Protein AF-A0A9P1BPQ4-F1 (afdb_monomer)

Mean predicted aligned error: 21.09 Å

Radius of gyration: 45.22 Å; Cα contacts (8 Å, |Δi|>4): 1578; chains: 1; bounding box: 103×60×130 Å

Organism: NCBI:txid2562237

InterPro domains:
  IPR001227 Acyl transferase domain superfamily [G3DSA:3.40.366.10] (296-500)
  IPR011990 Tetratricopeptide-like helical domain superfamily [G3DSA:1.25.40.10] (21-256)
  IPR014043 Acyl transferase domain [SM00827] (216-535)
  IPR016035 Acyl transferase/acyl hydrolase/lysophospholipase [SSF52151] (294-506)
  IPR016036 Malonyl-CoA ACP transacylase, ACP-binding [SSF55048] (342-407)
  IPR021516 Protein of unknown function DUF3179 [PF11376] (654-948)
  IPR052760 Mitochondrial malonyltransferase [PTHR47170] (297-510)

pLDDT: mean 79.1, std 17.56, range [28.61, 97.62]

Structure (mmCIF, N/CA/C/O backbone):
data_AF-A0A9P1BPQ4-F1
#
_entry.id   AF-A0A9P1BPQ4-F1
#
loop_
_atom_site.group_PDB
_atom_site.id
_atom_site.type_symbol
_atom_site.label_atom_id
_atom_site.label_alt_id
_atom_site.label_comp_id
_atom_site.label_asym_id
_atom_site.label_entity_id
_atom_site.label_seq_id
_atom_site.pdbx_PDB_ins_code
_atom_site.Cartn_x
_atom_site.Cartn_y
_atom_site.Cartn_z
_atom_site.occupancy
_atom_site.B_iso_or_equiv
_atom_site.auth_seq_id
_atom_site.auth_comp_id
_atom_site.auth_asym_id
_atom_site.auth_atom_id
_atom_site.pdbx_PDB_model_num
ATOM 1 N N . MET A 1 1 ? 38.696 -7.122 29.240 1.00 32.81 1 MET A N 1
ATOM 2 C CA . MET A 1 1 ? 37.456 -6.361 29.529 1.00 32.81 1 MET A CA 1
ATOM 3 C C . MET A 1 1 ? 37.409 -5.009 28.807 1.00 32.81 1 MET A C 1
ATOM 5 O O . MET A 1 1 ? 36.485 -4.821 28.033 1.00 32.81 1 MET A O 1
ATOM 9 N N . ASN A 1 2 ? 38.419 -4.129 28.928 1.00 32.31 2 ASN A N 1
ATOM 10 C CA . ASN A 1 2 ? 38.453 -2.825 28.223 1.00 32.31 2 ASN A CA 1
ATOM 11 C C . ASN A 1 2 ? 38.376 -2.894 26.679 1.00 32.31 2 ASN A C 1
ATOM 13 O O . ASN A 1 2 ? 37.776 -2.020 26.069 1.00 32.31 2 ASN A O 1
ATOM 17 N N . ILE A 1 3 ? 38.916 -3.944 26.049 1.00 38.72 3 ILE A N 1
ATOM 18 C CA . ILE A 1 3 ? 38.910 -4.114 24.578 1.00 38.72 3 ILE A CA 1
ATOM 19 C C . ILE A 1 3 ? 37.570 -4.682 24.057 1.00 38.72 3 ILE A C 1
ATOM 21 O O . ILE A 1 3 ? 37.141 -4.397 22.943 1.00 38.72 3 ILE A O 1
ATOM 25 N N . ALA A 1 4 ? 36.858 -5.454 24.885 1.00 35.81 4 ALA A N 1
ATOM 26 C CA . ALA A 1 4 ? 35.549 -6.007 24.523 1.00 35.81 4 ALA A CA 1
ATOM 27 C C . ALA A 1 4 ? 34.449 -4.931 24.555 1.00 35.81 4 ALA A C 1
ATOM 29 O O . ALA A 1 4 ? 33.527 -4.952 23.745 1.00 35.81 4 ALA A O 1
ATOM 30 N N . ILE A 1 5 ? 34.582 -3.949 25.453 1.00 45.53 5 ILE A N 1
ATOM 31 C CA . ILE A 1 5 ? 33.674 -2.800 25.543 1.00 45.53 5 ILE A CA 1
ATOM 32 C C . ILE A 1 5 ? 33.897 -1.836 24.365 1.00 45.53 5 ILE A C 1
ATOM 34 O O . ILE A 1 5 ? 32.925 -1.314 23.826 1.00 45.53 5 ILE A O 1
ATOM 38 N N . SER A 1 6 ? 35.144 -1.644 23.911 1.00 42.00 6 SER A N 1
ATOM 39 C CA . SER A 1 6 ? 35.445 -0.769 22.768 1.00 42.00 6 SER A CA 1
ATOM 40 C C . SER A 1 6 ? 34.963 -1.336 21.431 1.00 42.00 6 SER A C 1
ATOM 42 O O . SER A 1 6 ? 34.411 -0.591 20.627 1.00 42.00 6 SER A O 1
ATOM 44 N N . ASN A 1 7 ? 35.102 -2.646 21.201 1.00 40.09 7 ASN A N 1
ATOM 45 C CA . ASN A 1 7 ? 34.683 -3.262 19.935 1.00 40.09 7 ASN A CA 1
ATOM 46 C C . ASN A 1 7 ? 33.155 -3.389 19.816 1.00 40.09 7 ASN A C 1
ATOM 48 O O . ASN A 1 7 ? 32.611 -3.188 18.732 1.00 40.09 7 ASN A O 1
ATOM 52 N N . ASN A 1 8 ? 32.448 -3.612 20.930 1.00 43.84 8 ASN A N 1
ATOM 53 C CA . ASN A 1 8 ? 30.981 -3.585 20.945 1.00 43.84 8 ASN A CA 1
ATOM 54 C C . ASN A 1 8 ? 30.415 -2.170 20.726 1.00 43.84 8 ASN A C 1
ATOM 56 O O . ASN A 1 8 ? 29.331 -2.033 20.168 1.00 43.84 8 ASN A O 1
ATOM 60 N N . PHE A 1 9 ? 31.154 -1.119 21.104 1.00 47.84 9 PHE A N 1
ATOM 61 C CA . PHE A 1 9 ? 30.771 0.268 20.814 1.00 47.84 9 PHE A CA 1
ATOM 62 C C . PHE A 1 9 ? 30.899 0.614 19.323 1.00 47.84 9 PHE A C 1
ATOM 64 O O . PHE A 1 9 ? 30.066 1.347 18.809 1.00 47.84 9 PHE A O 1
ATOM 71 N N . ILE A 1 10 ? 31.910 0.076 18.630 1.00 44.19 10 ILE A N 1
ATOM 72 C CA . ILE A 1 10 ? 32.164 0.329 17.198 1.00 44.19 10 ILE A CA 1
ATOM 73 C C . ILE A 1 10 ? 31.186 -0.454 16.306 1.00 44.19 10 ILE A C 1
ATOM 75 O O . ILE A 1 10 ? 30.727 0.053 15.290 1.00 44.19 10 ILE A O 1
ATOM 79 N N . SER A 1 11 ? 30.807 -1.671 16.706 1.00 39.50 11 SER A N 1
ATOM 80 C CA . SER A 1 11 ? 29.819 -2.485 15.980 1.00 39.50 11 SER A CA 1
ATOM 81 C C . SER A 1 11 ? 28.393 -1.919 16.048 1.00 39.50 11 SER A C 1
ATOM 83 O O . SER A 1 11 ? 27.599 -2.165 15.143 1.00 39.50 11 SER A O 1
ATOM 85 N N . ALA A 1 12 ? 28.055 -1.181 17.106 1.00 44.09 12 ALA A N 1
ATOM 86 C CA . ALA A 1 12 ? 26.727 -0.602 17.300 1.00 44.09 12 ALA A CA 1
ATOM 87 C C . ALA A 1 12 ? 26.504 0.725 16.541 1.00 44.09 12 ALA A C 1
ATOM 89 O O . ALA A 1 12 ? 25.371 1.198 16.467 1.00 44.09 12 ALA A O 1
ATOM 90 N N . THR A 1 13 ? 27.552 1.352 15.992 1.00 46.50 13 THR A N 1
ATOM 91 C CA . THR A 1 13 ? 27.507 2.745 15.503 1.00 46.50 13 THR A CA 1
ATOM 92 C C . THR A 1 13 ? 27.407 2.909 13.986 1.00 46.50 13 THR A C 1
ATOM 94 O O . THR A 1 13 ? 27.305 4.040 13.513 1.00 46.50 13 THR A O 1
ATOM 97 N N . GLU A 1 14 ? 27.347 1.827 13.205 1.00 40.91 14 GLU A N 1
ATOM 98 C CA . GLU A 1 14 ? 27.185 1.928 11.745 1.00 40.91 14 GLU A CA 1
ATOM 99 C C . GLU A 1 14 ? 25.732 2.165 11.281 1.00 40.91 14 GLU A C 1
ATOM 101 O O . GLU A 1 14 ? 25.533 2.481 10.110 1.00 40.91 14 GLU A O 1
ATOM 106 N N . THR A 1 15 ? 24.710 2.083 12.153 1.00 40.88 15 THR A N 1
ATOM 107 C CA . THR A 1 15 ? 23.301 2.110 11.686 1.00 40.88 15 THR A CA 1
ATOM 108 C C . THR A 1 15 ? 22.311 3.074 12.355 1.00 40.88 15 THR A C 1
ATOM 110 O O . THR A 1 15 ? 21.355 3.442 11.678 1.00 40.88 15 THR A O 1
ATOM 113 N N . THR A 1 16 ? 22.493 3.590 13.580 1.00 43.00 16 THR A N 1
ATOM 114 C CA . THR A 1 16 ? 21.507 4.537 14.174 1.00 43.00 16 THR A CA 1
ATOM 115 C C . THR A 1 16 ? 22.114 5.454 15.244 1.00 43.00 16 THR A C 1
ATOM 117 O O . THR A 1 16 ? 22.364 5.016 16.365 1.00 43.00 16 THR A O 1
ATOM 120 N N . ALA A 1 17 ? 22.324 6.738 14.934 1.00 45.88 17 ALA A N 1
ATOM 121 C CA . ALA A 1 17 ? 23.022 7.670 15.831 1.00 45.88 17 ALA A CA 1
ATOM 122 C C . ALA A 1 17 ? 22.138 8.317 16.929 1.00 45.88 17 ALA A C 1
ATOM 124 O O . ALA A 1 17 ? 22.674 8.799 17.923 1.00 45.88 17 ALA A O 1
ATOM 125 N N . GLU A 1 18 ? 20.802 8.316 16.813 1.00 48.09 18 GLU A N 1
ATOM 126 C CA . GLU A 1 18 ? 19.935 9.084 17.737 1.00 48.09 18 GLU A CA 1
ATOM 127 C C . GLU A 1 18 ? 19.381 8.293 18.938 1.00 48.09 18 GLU A C 1
ATOM 129 O O . GLU A 1 18 ? 19.181 8.867 20.008 1.00 48.09 18 GLU A O 1
ATOM 134 N N . THR A 1 19 ? 19.184 6.978 18.820 1.00 51.44 19 THR A N 1
ATOM 135 C CA . THR A 1 19 ? 18.557 6.143 19.868 1.00 51.44 19 THR A CA 1
ATOM 136 C C . THR A 1 19 ? 19.535 5.651 20.936 1.00 51.44 19 THR A C 1
ATOM 138 O O . THR A 1 19 ? 19.157 5.431 22.085 1.00 51.44 19 THR A O 1
ATOM 141 N N . VAL A 1 20 ? 20.815 5.510 20.587 1.00 53.31 20 VAL A N 1
ATOM 142 C CA . VAL A 1 20 ? 21.853 4.935 21.465 1.00 53.31 20 VAL A CA 1
ATOM 143 C C . VAL A 1 20 ? 22.467 5.991 22.405 1.00 53.31 20 VAL A C 1
ATOM 145 O O . VAL A 1 20 ? 23.119 5.659 23.398 1.00 53.31 20 VAL A O 1
ATOM 148 N N . TRP A 1 21 ? 22.208 7.278 22.147 1.00 52.81 21 TRP A N 1
ATOM 149 C CA . TRP A 1 21 ? 22.825 8.422 22.825 1.00 52.81 21 TRP A CA 1
ATOM 150 C C . TRP A 1 21 ? 22.616 8.471 24.356 1.00 52.81 21 TRP A C 1
ATOM 152 O O . TRP A 1 21 ? 23.613 8.576 25.079 1.00 52.81 21 TRP A O 1
ATOM 162 N N . PRO A 1 22 ? 21.391 8.330 24.911 1.00 55.66 22 PRO A N 1
ATOM 163 C CA . PRO A 1 22 ? 21.183 8.401 26.363 1.00 55.66 22 PRO A CA 1
ATOM 164 C C . PRO A 1 22 ? 21.835 7.232 27.111 1.00 55.66 22 PRO A C 1
ATOM 166 O O . PRO A 1 22 ? 22.330 7.390 28.229 1.00 55.66 22 PRO A O 1
ATOM 169 N N . TRP A 1 23 ? 21.861 6.054 26.484 1.00 60.44 23 TRP A N 1
ATOM 170 C CA . TRP A 1 23 ? 22.479 4.855 27.042 1.00 60.44 23 TRP A CA 1
ATOM 171 C C . TRP A 1 23 ? 24.008 4.951 27.028 1.00 60.44 23 TRP A C 1
ATOM 173 O O . TRP A 1 23 ? 24.649 4.638 28.035 1.00 60.44 23 TRP A O 1
ATOM 183 N N . ALA A 1 24 ? 24.586 5.458 25.935 1.00 53.78 24 ALA A N 1
ATOM 184 C CA . ALA A 1 24 ? 26.015 5.731 25.828 1.00 53.78 24 ALA A CA 1
ATOM 185 C C . ALA A 1 24 ? 26.470 6.762 26.876 1.00 53.78 24 ALA A C 1
ATOM 187 O O . ALA A 1 24 ? 27.426 6.496 27.602 1.00 53.78 24 ALA A O 1
ATOM 188 N N . LEU A 1 25 ? 25.740 7.874 27.045 1.00 55.00 25 LEU A N 1
ATOM 189 C CA . LEU A 1 25 ? 25.990 8.897 28.075 1.00 55.00 25 LEU A CA 1
ATOM 190 C C . LEU A 1 25 ? 25.907 8.346 29.502 1.00 55.00 25 LEU A C 1
ATOM 192 O O . LEU A 1 25 ? 26.778 8.627 30.323 1.00 55.00 25 LEU A O 1
ATOM 196 N N . LYS A 1 26 ? 24.871 7.557 29.815 1.00 60.09 26 LYS A N 1
ATOM 197 C CA . LYS A 1 26 ? 24.667 6.977 31.154 1.00 60.09 26 LYS A CA 1
ATOM 198 C C . LYS A 1 26 ? 25.732 5.930 31.483 1.00 60.09 26 LYS A C 1
ATOM 200 O O . LYS A 1 26 ? 26.166 5.832 32.630 1.00 60.09 26 LYS A O 1
ATOM 205 N N . SER A 1 27 ? 26.179 5.184 30.475 1.00 58.25 27 SER A N 1
ATOM 206 C CA . SER A 1 27 ? 27.265 4.209 30.600 1.00 58.25 27 SER A CA 1
ATOM 207 C C . SER A 1 27 ? 28.618 4.900 30.765 1.00 58.25 27 SER A C 1
ATOM 209 O O . SER A 1 27 ? 29.366 4.540 31.668 1.00 58.25 27 SER A O 1
ATOM 211 N N . LEU A 1 28 ? 28.896 5.957 29.992 1.00 56.38 28 LEU A N 1
ATOM 212 C CA . LEU A 1 28 ? 30.097 6.781 30.163 1.00 56.38 28 LEU A CA 1
ATOM 213 C C . LEU A 1 28 ? 30.124 7.487 31.522 1.00 56.38 28 LEU A C 1
ATOM 215 O O . LEU A 1 28 ? 31.152 7.476 32.192 1.00 56.38 28 LEU A O 1
ATOM 219 N N . SER A 1 29 ? 28.997 8.065 31.945 1.00 53.12 29 SER A N 1
ATOM 220 C CA . SER A 1 29 ? 28.848 8.713 33.250 1.00 53.12 29 SER A CA 1
ATOM 221 C C . SER A 1 29 ? 29.123 7.728 34.385 1.00 53.12 29 SER A C 1
ATOM 223 O O . SER A 1 29 ? 29.888 8.062 35.283 1.00 53.12 29 SER A O 1
ATOM 225 N N . ARG A 1 30 ? 28.607 6.490 34.300 1.00 57.22 30 ARG A N 1
ATOM 226 C CA . ARG A 1 30 ? 28.939 5.402 35.237 1.00 57.22 30 ARG A CA 1
ATOM 227 C C . ARG A 1 30 ? 30.417 5.021 35.207 1.00 57.22 30 ARG A C 1
ATOM 229 O O . ARG A 1 30 ? 31.013 4.830 36.259 1.00 57.22 30 ARG A O 1
ATOM 236 N N . CYS A 1 31 ? 31.031 4.911 34.031 1.00 55.59 31 CYS A N 1
ATOM 237 C CA . CYS A 1 31 ? 32.458 4.599 33.942 1.00 55.59 31 CYS A CA 1
ATOM 238 C C . CYS A 1 31 ? 33.323 5.685 34.601 1.00 55.59 31 CYS A C 1
ATOM 240 O O . CYS A 1 31 ? 34.258 5.361 35.331 1.00 55.59 31 CYS A O 1
ATOM 242 N N . LEU A 1 32 ? 32.978 6.958 34.399 1.00 52.78 32 LEU A N 1
ATOM 243 C CA . LEU A 1 32 ? 33.690 8.098 34.975 1.00 52.78 32 LEU A CA 1
ATOM 244 C C . LEU A 1 32 ? 33.463 8.231 36.489 1.00 52.78 32 LEU A C 1
ATOM 246 O O . LEU A 1 32 ? 34.426 8.469 37.215 1.00 52.78 32 LEU A O 1
ATOM 250 N N . THR A 1 33 ? 32.241 8.011 36.992 1.00 53.62 33 THR A N 1
ATOM 251 C CA . THR A 1 33 ? 31.962 8.010 38.444 1.00 53.62 33 THR A CA 1
ATOM 252 C C . THR A 1 33 ? 32.606 6.832 39.175 1.00 53.62 33 THR A C 1
ATOM 254 O O . THR A 1 33 ? 32.904 6.947 40.360 1.00 53.62 33 THR A O 1
ATOM 257 N N . HIS A 1 34 ? 32.896 5.732 38.476 1.00 54.91 34 HIS A N 1
ATOM 258 C CA . HIS A 1 34 ? 33.680 4.604 38.993 1.00 54.91 34 HIS A CA 1
ATOM 259 C C . HIS A 1 34 ? 35.201 4.734 38.760 1.00 54.91 34 HIS A C 1
ATOM 261 O O . HIS A 1 34 ? 35.937 3.778 39.001 1.00 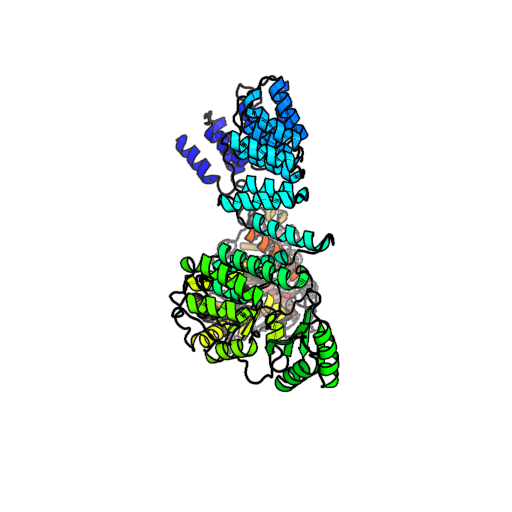54.91 34 HIS A O 1
ATOM 267 N N . GLY A 1 35 ? 35.698 5.893 38.307 1.00 47.34 35 GLY A N 1
ATOM 268 C CA . GLY A 1 35 ? 37.136 6.167 38.169 1.00 47.34 35 GLY A CA 1
ATOM 269 C C . GLY A 1 35 ? 37.836 5.431 37.017 1.00 47.34 35 GLY A C 1
ATOM 270 O O . GLY A 1 35 ? 39.067 5.357 36.991 1.00 47.34 35 GLY A O 1
ATOM 271 N N . LEU A 1 36 ? 37.084 4.878 36.059 1.00 53.66 36 LEU A N 1
ATOM 272 C CA . LEU A 1 36 ? 37.643 4.148 34.919 1.00 53.66 36 LEU A CA 1
ATOM 273 C C . LEU A 1 36 ? 38.208 5.116 33.868 1.00 53.66 36 LEU A C 1
ATOM 275 O O . LEU A 1 36 ? 37.557 6.074 33.452 1.00 53.66 36 LEU A O 1
ATOM 279 N N . ARG A 1 37 ? 39.432 4.839 33.401 1.00 52.34 37 ARG A N 1
ATOM 280 C CA . ARG A 1 37 ? 40.107 5.608 32.343 1.00 52.34 37 ARG A CA 1
ATOM 281 C C . ARG A 1 37 ? 39.670 5.107 30.961 1.00 52.34 37 ARG A C 1
ATOM 283 O O . ARG A 1 37 ? 39.904 3.947 30.633 1.00 52.34 37 ARG A O 1
ATOM 290 N N . LEU A 1 38 ? 39.068 5.981 30.155 1.00 54.16 38 LEU A N 1
ATOM 291 C CA . LEU A 1 38 ? 38.687 5.689 28.767 1.00 54.16 38 LEU A CA 1
ATOM 292 C C . LEU A 1 38 ? 39.891 5.829 27.819 1.00 54.16 38 LEU A C 1
ATOM 294 O O . LEU A 1 38 ? 40.801 6.618 28.077 1.00 54.16 38 LEU A O 1
ATOM 298 N N . SER A 1 39 ? 39.901 5.059 26.726 1.00 51.84 39 SER A N 1
ATOM 299 C CA . SER A 1 39 ? 40.944 5.117 25.692 1.00 51.84 39 SER A CA 1
ATOM 300 C C . SER A 1 39 ? 40.602 6.134 24.595 1.00 51.84 39 SER A C 1
ATOM 302 O O . SER A 1 39 ? 39.436 6.468 24.391 1.00 51.84 39 SER A O 1
ATOM 304 N N . GLN A 1 40 ? 41.603 6.585 23.832 1.00 48.28 40 GLN A N 1
ATOM 305 C CA . GLN A 1 40 ? 41.434 7.514 22.701 1.00 48.28 40 GLN A CA 1
ATOM 306 C C . GLN A 1 40 ? 40.405 7.014 21.663 1.00 48.28 40 GLN A C 1
ATOM 308 O O . GLN A 1 40 ? 39.610 7.796 21.147 1.00 48.28 40 GLN A O 1
ATOM 313 N N . ALA A 1 41 ? 40.340 5.699 21.426 1.00 48.66 41 ALA A N 1
ATOM 314 C CA . ALA A 1 41 ? 39.353 5.080 20.537 1.00 48.66 41 ALA A CA 1
ATOM 315 C C . ALA A 1 41 ? 37.914 5.157 21.086 1.00 48.66 41 ALA A C 1
ATOM 317 O O . ALA A 1 41 ? 36.973 5.370 20.323 1.00 48.66 41 ALA A O 1
ATOM 318 N N . SER A 1 42 ? 37.731 5.048 22.409 1.00 52.91 42 SER A N 1
ATOM 319 C CA . SER A 1 42 ? 36.426 5.256 23.053 1.00 52.91 42 SER A CA 1
ATOM 320 C C . SER A 1 42 ? 35.935 6.694 22.888 1.00 52.91 42 SER A C 1
ATOM 322 O O . SER A 1 42 ? 34.744 6.911 22.689 1.00 52.91 42 SER A O 1
ATOM 324 N N . TYR A 1 43 ? 36.844 7.672 22.915 1.00 53.03 43 TYR A N 1
ATOM 325 C CA . TYR A 1 43 ? 36.499 9.079 22.709 1.00 53.03 43 TYR A CA 1
ATOM 326 C C . TYR A 1 43 ? 36.099 9.382 21.254 1.00 53.03 43 TYR A C 1
ATOM 328 O O . TYR A 1 43 ? 35.108 10.075 21.040 1.00 53.03 43 TYR A O 1
ATOM 336 N N . VAL A 1 44 ? 36.780 8.796 20.261 1.00 51.81 44 VAL A N 1
ATOM 337 C CA . VAL A 1 44 ? 36.408 8.904 18.831 1.00 51.81 44 VAL A CA 1
ATOM 338 C C . VAL A 1 44 ? 35.074 8.202 18.520 1.00 51.81 44 VAL A C 1
ATOM 340 O O . VAL A 1 44 ? 34.277 8.679 17.716 1.00 51.81 44 VAL A O 1
ATOM 343 N N . ALA A 1 45 ? 34.760 7.093 19.193 1.00 53.84 45 ALA A N 1
ATOM 344 C CA . ALA A 1 45 ? 33.449 6.456 19.052 1.00 53.84 45 ALA A CA 1
ATOM 345 C C . ALA A 1 45 ? 32.315 7.366 19.566 1.00 53.84 45 ALA A C 1
ATOM 347 O O . ALA A 1 45 ? 31.264 7.466 18.935 1.00 53.84 45 ALA A O 1
ATOM 348 N N . VAL A 1 46 ? 32.544 8.100 20.660 1.00 54.88 46 VAL A N 1
ATOM 349 C CA . VAL A 1 46 ? 31.577 9.077 21.186 1.00 54.88 46 VAL A CA 1
ATOM 350 C C . VAL A 1 46 ? 31.440 10.292 20.265 1.00 54.88 46 VAL A C 1
ATOM 352 O O . VAL A 1 46 ? 30.331 10.793 20.104 1.00 54.88 46 VAL A O 1
ATOM 355 N N . THR A 1 47 ? 32.506 10.729 19.583 1.00 51.34 47 THR A N 1
ATOM 356 C CA . THR A 1 47 ? 32.396 11.831 18.610 1.00 51.34 47 THR A CA 1
ATOM 357 C C . THR A 1 47 ? 31.531 11.490 17.408 1.00 51.34 47 THR A C 1
ATOM 359 O O . THR A 1 47 ? 30.768 12.332 16.933 1.00 51.34 47 THR A O 1
ATOM 362 N N . SER A 1 48 ? 31.577 10.234 16.962 1.00 51.00 48 SER A N 1
ATOM 363 C CA . SER A 1 48 ? 30.726 9.740 15.877 1.00 51.00 48 SER A CA 1
ATOM 364 C C . SER A 1 48 ? 29.226 9.739 16.220 1.00 51.00 48 SER A C 1
ATOM 366 O O . SER A 1 48 ? 28.401 9.845 15.312 1.00 51.00 48 SER A O 1
ATOM 368 N N . LEU A 1 49 ? 28.865 9.711 17.513 1.00 53.41 49 LEU A N 1
ATOM 369 C CA . LEU A 1 49 ? 27.477 9.816 17.987 1.00 53.41 49 LEU A CA 1
ATOM 370 C C . LEU A 1 49 ? 26.910 11.244 17.874 1.00 53.41 49 LEU A C 1
ATOM 372 O O . LEU A 1 49 ? 25.694 11.412 17.872 1.00 53.41 49 LEU A O 1
ATOM 376 N N . PHE A 1 50 ? 27.753 12.276 17.744 1.00 58.06 50 PHE A N 1
ATOM 377 C CA . PHE A 1 50 ? 27.323 13.681 17.668 1.00 58.06 50 PHE A CA 1
ATOM 378 C C . PHE A 1 50 ? 27.029 14.184 16.250 1.00 58.06 50 PHE A C 1
ATOM 380 O O . PHE A 1 50 ? 26.936 15.399 16.058 1.00 58.06 50 PHE A O 1
ATOM 387 N N . ARG A 1 51 ? 26.910 13.306 15.240 1.00 51.38 51 ARG A N 1
ATOM 388 C CA . ARG A 1 51 ? 26.711 13.718 13.837 1.00 51.38 51 ARG A CA 1
ATOM 389 C C . ARG A 1 51 ? 25.523 14.688 13.699 1.00 51.38 51 ARG A C 1
ATOM 391 O O . ARG A 1 51 ? 24.374 14.268 13.687 1.00 51.38 51 ARG A O 1
ATOM 398 N N . GLY A 1 52 ? 25.828 15.985 13.574 1.00 52.47 52 GLY A N 1
ATOM 399 C CA . GLY A 1 52 ? 24.869 17.075 13.357 1.00 52.47 52 GLY A CA 1
ATOM 400 C C . GLY A 1 52 ? 24.432 17.882 14.595 1.00 52.47 52 GLY A C 1
ATOM 401 O O . GLY A 1 52 ? 23.827 18.937 14.416 1.00 52.47 52 GLY A O 1
ATOM 402 N N . SER A 1 53 ? 24.757 17.471 15.830 1.00 58.44 53 SER A N 1
ATOM 403 C CA . SER A 1 53 ? 24.275 18.122 17.073 1.00 58.44 53 SER A CA 1
ATOM 404 C C . SER A 1 53 ? 25.419 18.632 17.964 1.00 58.44 53 SER A C 1
ATOM 406 O O . SER A 1 53 ? 25.819 17.998 18.944 1.00 58.44 53 SER A O 1
ATOM 408 N N . TRP A 1 54 ? 25.959 19.804 17.618 1.00 61.69 54 TRP A N 1
ATOM 409 C CA . TRP A 1 54 ? 27.058 20.480 18.332 1.00 61.69 54 TRP A CA 1
ATOM 410 C C . TRP A 1 54 ? 26.688 20.917 19.768 1.00 61.69 54 TRP A C 1
ATOM 412 O O . TRP A 1 54 ? 27.552 20.985 20.640 1.00 61.69 54 TRP A O 1
ATOM 422 N N . ASP A 1 55 ? 25.408 21.187 20.031 1.00 61.38 55 ASP A N 1
ATOM 423 C CA . ASP A 1 55 ? 24.844 21.569 21.332 1.00 61.38 55 ASP A CA 1
ATOM 424 C C . ASP A 1 55 ? 25.057 20.465 22.378 1.00 61.38 55 ASP A C 1
ATOM 426 O O . ASP A 1 55 ? 25.453 20.720 23.519 1.00 61.38 55 ASP A O 1
ATOM 430 N N . ARG A 1 56 ? 24.892 19.211 21.951 1.00 64.81 56 ARG A N 1
ATOM 431 C CA . ARG A 1 56 ? 25.105 18.020 22.782 1.00 64.81 56 ARG A CA 1
ATOM 432 C C . ARG A 1 56 ? 26.589 17.747 23.017 1.00 64.81 56 ARG A C 1
ATOM 434 O O . ARG A 1 56 ? 26.959 17.348 24.121 1.00 64.81 56 ARG A O 1
ATOM 441 N N . ALA A 1 57 ? 27.437 18.017 22.022 1.00 60.69 57 ALA A N 1
ATOM 442 C CA . ALA A 1 57 ? 28.891 17.924 22.160 1.00 60.69 57 ALA A CA 1
ATOM 443 C C . ALA A 1 57 ? 29.432 18.959 23.165 1.00 60.69 57 ALA A C 1
ATOM 445 O O . ALA A 1 57 ? 30.259 18.623 24.012 1.00 60.69 57 ALA A O 1
ATOM 446 N N . MET A 1 58 ? 28.902 20.188 23.145 1.00 61.38 58 MET A N 1
ATOM 447 C CA . MET A 1 58 ? 29.227 21.231 24.127 1.00 61.38 58 MET A CA 1
ATOM 448 C C . MET A 1 58 ? 28.760 20.880 25.540 1.00 61.38 58 MET A C 1
ATOM 450 O O . MET A 1 58 ? 29.494 21.106 26.499 1.00 61.38 58 MET A O 1
ATOM 454 N N . HIS A 1 59 ? 27.572 20.289 25.690 1.00 62.91 59 HIS A N 1
ATOM 455 C CA . HIS A 1 59 ? 27.087 19.827 26.992 1.00 62.91 59 HIS A CA 1
ATOM 456 C C . HIS A 1 59 ? 27.969 18.705 27.565 1.00 62.91 59 HIS A C 1
ATOM 458 O O . HIS A 1 59 ? 28.310 18.718 28.746 1.00 62.91 59 HIS A O 1
ATOM 464 N N . PHE A 1 60 ? 28.408 17.768 26.720 1.00 62.31 60 PHE A N 1
ATOM 465 C CA . PHE A 1 60 ? 29.353 16.719 27.106 1.00 62.31 60 PHE A CA 1
ATOM 466 C C . PHE A 1 60 ? 30.729 17.281 27.498 1.00 62.31 60 PHE A C 1
ATOM 468 O O . PHE A 1 60 ? 31.297 16.853 28.501 1.00 62.31 60 PHE A O 1
ATOM 475 N N . ALA A 1 61 ? 31.233 18.278 26.765 1.00 58.47 61 ALA A N 1
ATOM 476 C CA . ALA A 1 61 ? 32.468 18.982 27.109 1.00 58.47 61 ALA A CA 1
ATOM 477 C C . ALA A 1 61 ? 32.349 19.756 28.438 1.00 58.47 61 ALA A C 1
ATOM 479 O O . ALA A 1 61 ? 33.260 19.707 29.262 1.00 58.47 61 ALA A O 1
ATOM 480 N N . ALA A 1 62 ? 31.208 20.405 28.696 1.00 56.72 62 ALA A N 1
ATOM 481 C CA . ALA A 1 62 ? 30.940 21.117 29.948 1.00 56.72 62 ALA A CA 1
ATOM 482 C C . ALA A 1 62 ? 30.878 20.176 31.167 1.00 56.72 62 ALA A C 1
ATOM 484 O O . ALA A 1 62 ? 31.361 20.531 32.242 1.00 56.72 62 ALA A O 1
ATOM 485 N N . LEU A 1 63 ? 30.350 18.957 30.994 1.00 55.09 63 LEU A N 1
ATOM 486 C CA . LEU A 1 63 ? 30.290 17.922 32.037 1.00 55.09 63 LEU A CA 1
ATOM 487 C C . LEU A 1 63 ? 31.670 17.393 32.468 1.00 55.09 63 LEU A C 1
ATOM 489 O O . LEU A 1 63 ? 31.784 16.848 33.563 1.00 55.09 63 LEU A O 1
ATOM 493 N N . GLN A 1 64 ? 32.715 17.537 31.644 1.00 53.91 64 GLN A N 1
ATOM 494 C CA . GLN A 1 64 ? 34.076 17.082 31.976 1.00 53.91 64 GLN A CA 1
ATOM 495 C C . GLN A 1 64 ? 34.850 18.054 32.881 1.00 53.91 64 GLN A C 1
ATOM 497 O O . GLN A 1 64 ? 35.918 17.696 33.373 1.00 53.91 64 GLN A O 1
ATOM 502 N N . GLY A 1 65 ? 34.310 19.250 33.142 1.00 45.59 65 GLY A N 1
ATOM 503 C CA . GLY A 1 65 ? 34.969 20.279 33.940 1.00 45.59 65 GLY A CA 1
ATOM 504 C C . GLY A 1 65 ? 36.124 20.950 33.187 1.00 45.59 65 GLY A C 1
ATOM 505 O O . GLY A 1 65 ? 37.068 20.311 32.735 1.00 45.59 65 GLY A O 1
ATOM 506 N N . PHE A 1 66 ? 36.083 22.279 33.104 1.00 42.69 66 PHE A N 1
ATOM 507 C CA . PHE A 1 66 ? 37.073 23.146 32.442 1.00 42.69 66 PHE A CA 1
ATOM 508 C C . PHE A 1 66 ? 38.481 23.151 33.090 1.00 42.69 66 PHE A C 1
ATOM 510 O O . PHE A 1 66 ? 39.306 24.006 32.779 1.00 42.69 66 PHE A O 1
ATOM 517 N N . TYR A 1 67 ? 38.786 22.207 33.983 1.00 40.69 67 TYR A N 1
ATOM 518 C CA . TYR A 1 67 ? 39.966 22.235 34.846 1.00 40.69 67 TYR A CA 1
ATOM 519 C C . TYR A 1 67 ? 40.741 20.913 34.798 1.00 40.69 67 TYR A C 1
ATOM 521 O O . TYR A 1 67 ? 40.702 20.131 35.738 1.00 40.69 67 TYR A O 1
ATOM 529 N N . SER A 1 68 ? 41.444 20.636 33.698 1.00 44.12 68 SER A N 1
ATOM 530 C CA . SER A 1 68 ? 42.700 19.859 33.692 1.00 44.12 68 SER A CA 1
ATOM 531 C C . SER A 1 68 ? 43.282 19.779 32.274 1.00 44.12 68 SER A C 1
ATOM 533 O O . SER A 1 68 ? 42.641 20.165 31.299 1.00 44.12 68 SER A O 1
ATOM 535 N N . SER A 1 69 ? 44.512 19.277 32.163 1.00 43.41 69 SER A N 1
ATOM 536 C CA . SER A 1 69 ? 45.409 19.189 30.996 1.00 43.41 69 SER A CA 1
ATOM 537 C C . SER A 1 69 ? 44.889 18.491 29.714 1.00 43.41 69 SER A C 1
ATOM 539 O O . SER A 1 69 ? 45.690 18.143 28.852 1.00 43.41 69 SER A O 1
ATOM 541 N N . ARG A 1 70 ? 43.573 18.289 29.546 1.00 51.84 70 ARG A N 1
ATOM 542 C CA . ARG A 1 70 ? 42.913 17.562 28.432 1.00 51.84 70 ARG A CA 1
ATOM 543 C C . ARG A 1 70 ? 42.015 18.429 27.537 1.00 51.84 70 ARG A C 1
ATOM 545 O O . ARG A 1 70 ? 41.168 17.932 26.792 1.00 51.84 70 ARG A O 1
ATOM 552 N N . PHE A 1 71 ? 42.180 19.743 27.615 1.00 64.44 71 PHE A N 1
ATOM 553 C CA . PHE A 1 71 ? 41.295 20.695 26.947 1.00 64.44 71 PHE A CA 1
ATOM 554 C C . PHE A 1 71 ? 41.414 20.676 25.410 1.00 64.44 71 PHE A C 1
ATOM 556 O O . PHE A 1 71 ? 40.403 20.817 24.730 1.00 64.44 71 PHE A O 1
ATOM 563 N N . LEU A 1 72 ? 42.609 20.441 24.848 1.00 68.00 72 LEU A N 1
ATOM 564 C CA . LEU A 1 72 ? 42.830 20.423 23.391 1.00 68.00 72 LEU A CA 1
ATOM 565 C C . LEU A 1 72 ? 42.122 19.244 22.697 1.00 68.00 72 LEU A C 1
ATOM 567 O O . LEU A 1 72 ? 41.480 19.426 21.666 1.00 68.00 72 LEU A O 1
ATOM 571 N N . GLU A 1 73 ? 42.170 18.049 23.292 1.00 66.75 73 GLU A N 1
ATOM 572 C CA . GLU A 1 73 ? 41.468 16.868 22.768 1.00 66.75 73 GLU A CA 1
ATOM 573 C C . GLU A 1 73 ? 39.950 17.081 22.781 1.00 66.75 73 GLU A C 1
ATOM 575 O O . GLU A 1 73 ? 39.270 16.821 21.791 1.00 66.75 73 GLU A O 1
ATOM 580 N N . THR A 1 74 ? 39.423 17.635 23.876 1.00 66.06 74 THR A N 1
ATOM 581 C CA . THR A 1 74 ? 37.993 17.950 24.016 1.00 66.06 74 THR A CA 1
ATOM 582 C C . THR A 1 74 ? 37.556 19.029 23.019 1.00 66.06 74 THR A C 1
ATOM 584 O O . THR A 1 74 ? 36.484 18.926 22.423 1.00 66.06 74 THR A O 1
ATOM 587 N N . LEU A 1 75 ? 38.401 20.033 22.777 1.00 71.75 75 LEU A N 1
ATOM 588 C CA . LEU A 1 75 ? 38.164 21.072 21.777 1.00 71.75 75 LEU A CA 1
ATOM 589 C C . LEU A 1 75 ? 38.103 20.486 20.357 1.00 71.75 75 LEU A C 1
ATOM 591 O O . LEU A 1 75 ? 37.153 20.763 19.628 1.00 71.75 75 LEU A O 1
ATOM 595 N N . ASN A 1 76 ? 39.056 19.628 19.982 1.00 75.00 76 ASN A N 1
ATOM 596 C CA . ASN A 1 76 ? 39.094 18.977 18.666 1.00 75.00 76 ASN A CA 1
ATOM 597 C C . ASN A 1 76 ? 37.862 18.090 18.412 1.00 75.00 76 ASN A C 1
ATOM 599 O O . ASN A 1 76 ? 37.335 18.058 17.299 1.00 75.00 76 ASN A O 1
ATOM 603 N N . ILE A 1 77 ? 37.342 17.438 19.455 1.00 69.94 77 ILE A N 1
ATOM 604 C CA . ILE A 1 77 ? 36.090 16.668 19.408 1.00 69.94 77 ILE A CA 1
ATOM 605 C C . ILE A 1 77 ? 34.895 17.560 19.046 1.00 69.94 77 ILE A C 1
ATOM 607 O O . ILE A 1 77 ? 34.122 17.230 18.142 1.00 69.94 77 ILE A O 1
ATOM 611 N N . VAL A 1 78 ? 34.740 18.696 19.731 1.00 70.56 78 VAL A N 1
ATOM 612 C CA . VAL A 1 78 ? 33.625 19.622 19.476 1.00 70.56 78 VAL A CA 1
ATOM 613 C C . VAL A 1 78 ? 33.769 20.272 18.097 1.00 70.56 78 VAL A C 1
ATOM 615 O O . VAL A 1 78 ? 32.778 20.409 17.381 1.00 70.56 78 VAL A O 1
ATOM 618 N N . LEU A 1 79 ? 34.994 20.598 17.675 1.00 76.25 79 LEU A N 1
ATOM 619 C CA . LEU A 1 79 ? 35.262 21.156 16.347 1.00 76.25 79 LEU A CA 1
ATOM 620 C C . LEU A 1 79 ? 34.909 20.181 15.218 1.00 76.25 79 LEU A C 1
ATOM 622 O O . LEU A 1 79 ? 34.304 20.601 14.232 1.00 76.25 79 LEU A O 1
ATOM 626 N N . SER A 1 80 ? 35.187 18.886 15.380 1.00 75.12 80 SER A N 1
ATOM 627 C CA . SER A 1 80 ? 34.756 17.859 14.423 1.00 75.12 80 SER A CA 1
ATOM 628 C C . SER A 1 80 ? 33.223 17.731 14.357 1.00 75.12 80 SER A C 1
ATOM 630 O O . SER A 1 80 ? 32.650 17.567 13.279 1.00 75.12 80 SER A O 1
ATOM 632 N N . ALA A 1 81 ? 32.512 17.902 15.477 1.00 69.69 81 ALA A N 1
ATOM 633 C CA . ALA A 1 81 ? 31.047 17.953 15.465 1.00 69.69 81 ALA A CA 1
ATOM 634 C C . ALA A 1 81 ? 30.513 19.209 14.744 1.00 69.69 81 ALA A C 1
ATOM 636 O O . ALA A 1 81 ? 29.555 19.119 13.969 1.00 69.69 81 ALA A O 1
ATOM 637 N N . CYS A 1 82 ? 31.151 20.370 14.939 1.00 75.38 82 CYS A N 1
ATOM 638 C CA . CYS A 1 82 ? 30.831 21.599 14.204 1.00 75.38 82 CYS A CA 1
ATOM 639 C C . CYS A 1 82 ? 31.086 21.463 12.696 1.00 75.38 82 CYS A C 1
ATOM 641 O O . CYS A 1 82 ? 30.322 22.015 11.903 1.00 75.38 82 CYS A O 1
ATOM 643 N N . GLU A 1 83 ? 32.113 20.707 12.304 1.00 77.94 83 GLU A N 1
ATOM 644 C CA . GLU A 1 83 ? 32.414 20.373 10.911 1.00 77.94 83 GLU A CA 1
ATOM 645 C C . GLU A 1 83 ? 31.264 19.606 10.246 1.00 77.94 83 GLU A C 1
ATOM 647 O O . GLU A 1 83 ? 30.807 19.981 9.165 1.00 77.94 83 GLU A O 1
ATOM 652 N N . VAL A 1 84 ? 30.756 18.553 10.893 1.00 73.69 84 VAL A N 1
ATOM 653 C CA . VAL A 1 84 ? 29.611 17.775 10.384 1.00 73.69 84 VAL A CA 1
ATOM 654 C C . VAL A 1 84 ? 28.342 18.631 10.334 1.00 73.69 84 VAL A C 1
ATOM 656 O O . VAL A 1 84 ? 27.573 18.539 9.381 1.00 73.69 84 VAL A O 1
ATOM 659 N N . ALA A 1 85 ? 28.142 19.501 11.325 1.00 71.62 85 ALA A N 1
ATOM 660 C CA . ALA A 1 85 ? 26.988 20.394 11.411 1.00 71.62 85 ALA A CA 1
ATOM 661 C C . ALA A 1 85 ? 27.102 21.668 10.547 1.00 71.62 85 ALA A C 1
ATOM 663 O O . ALA A 1 85 ? 26.228 22.532 10.630 1.00 71.62 85 ALA A O 1
ATOM 664 N N . CYS A 1 86 ? 28.173 21.833 9.759 1.00 80.00 86 CYS A N 1
ATOM 665 C CA . CYS A 1 86 ? 28.426 23.019 8.923 1.00 80.00 86 CYS A CA 1
ATOM 666 C C . CYS A 1 86 ? 28.368 24.363 9.696 1.00 80.00 86 CYS A C 1
ATOM 668 O O . CYS A 1 86 ? 28.038 25.406 9.129 1.00 80.00 86 CYS A O 1
ATOM 670 N N . SER A 1 87 ? 28.665 24.356 11.000 1.00 81.06 87 SER A N 1
ATOM 671 C CA . SER A 1 87 ? 28.531 25.518 11.900 1.00 81.06 87 SER A CA 1
ATOM 672 C C . SER A 1 87 ? 29.865 26.261 12.058 1.00 81.06 87 SER A C 1
ATOM 674 O O . SER A 1 87 ? 30.544 26.148 13.081 1.00 81.06 87 SER A O 1
ATOM 676 N N . TRP A 1 88 ? 30.270 26.988 11.012 1.00 84.25 88 TRP A N 1
ATOM 677 C CA . TRP A 1 88 ? 31.567 27.682 10.926 1.00 84.25 88 TRP A CA 1
ATOM 678 C C . TRP A 1 88 ? 31.753 28.797 11.971 1.00 84.25 88 TRP A C 1
ATOM 680 O O . TRP A 1 88 ? 32.849 28.985 12.487 1.00 84.25 88 TRP A O 1
ATOM 690 N N . ASP A 1 89 ? 30.683 29.520 12.295 1.00 84.00 89 ASP A N 1
ATOM 691 C CA . ASP A 1 89 ? 30.644 30.643 13.237 1.00 84.00 89 ASP A CA 1
ATOM 692 C C . ASP A 1 89 ? 30.986 30.191 14.660 1.00 84.00 89 ASP A C 1
ATOM 694 O O . ASP A 1 89 ? 31.773 30.821 15.368 1.00 84.00 89 ASP A O 1
ATOM 698 N N . ARG A 1 90 ? 30.446 29.037 15.051 1.00 80.94 90 ARG A N 1
ATOM 699 C CA . ARG A 1 90 ? 30.702 28.413 16.350 1.00 80.94 90 ARG A CA 1
ATOM 700 C C . ARG A 1 90 ? 32.065 27.747 16.407 1.00 80.94 90 ARG A C 1
ATOM 702 O O . ARG A 1 90 ? 32.752 27.894 17.412 1.00 80.94 90 ARG A O 1
ATOM 709 N N . ALA A 1 91 ? 32.478 27.065 15.337 1.00 83.88 91 ALA A N 1
ATOM 710 C CA . ALA A 1 91 ? 33.829 26.517 15.245 1.00 83.88 91 ALA A CA 1
ATOM 711 C C . ALA A 1 91 ? 34.882 27.628 15.402 1.00 83.88 91 ALA A C 1
ATOM 713 O O . ALA A 1 91 ? 35.848 27.467 16.147 1.00 83.88 91 ALA A O 1
ATOM 714 N N . LEU A 1 92 ? 34.656 28.781 14.764 1.00 86.12 92 LEU A N 1
ATOM 715 C CA . LEU A 1 92 ? 35.526 29.946 14.881 1.00 86.12 92 LEU A CA 1
ATOM 716 C C . LEU A 1 92 ? 35.543 30.472 16.318 1.00 86.12 92 LEU A C 1
ATOM 718 O O . LEU A 1 92 ? 36.618 30.619 16.890 1.00 86.12 92 LEU A O 1
ATOM 722 N N . ALA A 1 93 ? 34.370 30.673 16.929 1.00 82.31 93 ALA A N 1
ATOM 723 C CA . ALA A 1 93 ? 34.266 31.121 18.316 1.00 82.31 93 ALA A CA 1
ATOM 724 C C . ALA A 1 93 ? 35.002 30.185 19.290 1.00 82.31 93 ALA A C 1
ATOM 726 O O . ALA A 1 93 ? 35.674 30.662 20.200 1.00 82.31 93 ALA A O 1
ATOM 727 N N . LEU A 1 94 ? 34.930 28.867 19.083 1.00 79.19 94 LEU A N 1
ATOM 728 C CA . LEU A 1 94 ? 35.618 27.869 19.906 1.00 79.19 94 LEU A CA 1
ATOM 729 C C . LEU A 1 94 ? 37.141 27.926 19.752 1.00 79.19 94 LEU A C 1
ATOM 731 O O . LEU A 1 94 ? 37.852 27.898 20.756 1.00 79.19 94 LEU A O 1
ATOM 735 N N . VAL A 1 95 ? 37.648 28.061 18.523 1.00 81.94 95 VAL A N 1
ATOM 736 C CA . VAL A 1 95 ? 39.089 28.240 18.277 1.00 81.94 95 VAL A CA 1
ATOM 737 C C . VAL A 1 95 ? 39.576 29.568 18.865 1.00 81.94 95 VAL A C 1
ATOM 739 O O . VAL A 1 95 ? 40.640 29.606 19.481 1.00 81.94 95 VAL A O 1
ATOM 742 N N . THR A 1 96 ? 38.807 30.654 18.747 1.00 81.19 96 THR A N 1
ATOM 743 C CA . THR A 1 96 ? 39.145 31.956 19.348 1.00 81.19 96 THR A CA 1
ATOM 744 C C . THR A 1 96 ? 39.134 31.896 20.877 1.00 81.19 96 THR A C 1
ATOM 746 O O . THR A 1 96 ? 40.068 32.383 21.509 1.00 81.19 96 THR A O 1
ATOM 749 N N . LEU A 1 97 ? 38.120 31.271 21.481 1.00 75.62 97 LEU A N 1
ATOM 750 C CA . LEU A 1 97 ? 38.012 31.099 22.934 1.00 75.62 97 LEU A CA 1
ATOM 751 C C . LEU A 1 97 ? 39.141 30.231 23.489 1.00 75.62 97 LEU A C 1
ATOM 753 O O . LEU A 1 97 ? 39.753 30.614 24.483 1.00 75.62 97 LEU A O 1
ATOM 757 N N . GLY A 1 98 ? 39.456 29.106 22.839 1.00 72.12 98 GLY A N 1
ATOM 758 C CA . GLY A 1 98 ? 40.584 28.258 23.229 1.00 72.12 98 GLY A CA 1
ATOM 759 C C . GLY A 1 98 ? 41.898 29.038 23.210 1.00 72.12 98 GLY A C 1
ATOM 760 O O . GLY A 1 98 ? 42.639 29.049 24.190 1.00 72.12 98 GLY A O 1
ATOM 761 N N . ASN A 1 99 ? 42.131 29.790 22.136 1.00 73.50 99 ASN A N 1
ATOM 762 C CA . ASN A 1 99 ? 43.328 30.609 21.985 1.00 73.50 99 ASN A CA 1
ATOM 763 C C . ASN A 1 99 ? 43.425 31.763 23.000 1.00 73.50 99 ASN A C 1
ATOM 765 O O . ASN A 1 99 ? 44.507 32.017 23.526 1.00 73.50 99 ASN A O 1
ATOM 769 N N . ASN A 1 100 ? 42.319 32.448 23.301 1.00 71.50 100 ASN A N 1
ATOM 770 C CA . ASN A 1 100 ? 42.283 33.527 24.298 1.00 71.50 100 ASN A CA 1
ATOM 771 C C . ASN A 1 100 ? 42.367 32.998 25.740 1.00 71.50 100 ASN A C 1
ATOM 773 O O . ASN A 1 100 ? 42.808 33.715 26.632 1.00 71.50 100 ASN A O 1
ATOM 777 N N . GLY A 1 101 ? 41.977 31.741 25.962 1.00 64.19 101 GLY A N 1
ATOM 778 C CA . GLY A 1 101 ? 42.105 31.028 27.233 1.00 64.19 101 GLY A CA 1
ATOM 779 C C . GLY A 1 101 ? 43.498 30.448 27.505 1.00 64.19 101 GLY A C 1
ATOM 780 O O . GLY A 1 101 ? 43.649 29.691 28.460 1.00 64.19 101 GLY A O 1
ATOM 781 N N . GLY A 1 102 ? 44.506 30.766 26.682 1.00 62.91 102 GLY A N 1
ATOM 782 C CA . GLY A 1 102 ? 45.892 30.319 26.865 1.00 62.91 102 GLY A CA 1
ATOM 783 C C . GLY A 1 102 ? 46.216 28.938 26.283 1.00 62.91 102 GLY A C 1
ATOM 784 O O . GLY A 1 102 ? 47.289 28.404 26.562 1.00 62.91 102 GLY A O 1
ATOM 785 N N . LEU A 1 103 ? 45.329 28.348 25.475 1.00 68.62 103 LEU A N 1
ATOM 786 C CA . LEU A 1 103 ? 45.591 27.064 24.820 1.00 68.62 103 LEU A CA 1
ATOM 787 C C . LEU A 1 103 ? 46.254 27.236 23.461 1.00 68.62 103 LEU A C 1
ATOM 789 O O . LEU A 1 103 ? 45.825 28.044 22.641 1.00 68.62 103 LEU A O 1
ATOM 793 N N . GLN A 1 104 ? 47.260 26.405 23.199 1.00 69.81 104 GLN A N 1
ATOM 794 C CA . GLN A 1 104 ? 47.862 26.273 21.877 1.00 69.81 104 GLN A CA 1
ATOM 795 C C . GLN A 1 104 ? 47.013 25.316 21.031 1.00 69.81 104 GLN A C 1
ATOM 797 O O . GLN A 1 104 ? 47.176 24.100 21.107 1.00 69.81 104 GLN A O 1
ATOM 802 N N . THR A 1 105 ? 46.063 25.858 20.265 1.00 76.94 105 THR A N 1
ATOM 803 C CA . THR A 1 105 ? 45.298 25.075 19.279 1.00 76.94 105 THR A CA 1
ATOM 804 C C . THR A 1 105 ? 46.225 24.520 18.199 1.00 76.94 105 THR A C 1
ATOM 806 O O . THR A 1 105 ? 47.133 25.226 17.759 1.00 76.94 105 THR A O 1
ATOM 809 N N . ASP A 1 106 ? 45.987 23.287 17.757 1.00 80.44 106 ASP A N 1
ATOM 810 C CA . ASP A 1 106 ? 46.861 22.549 16.842 1.00 80.44 106 ASP A CA 1
ATOM 811 C C . ASP A 1 106 ? 46.324 22.521 15.397 1.00 80.44 106 ASP A C 1
ATOM 813 O O . ASP A 1 106 ? 45.281 23.095 15.065 1.00 80.44 106 ASP A O 1
ATOM 817 N N . THR A 1 107 ? 47.045 21.838 14.505 1.00 82.19 107 THR A N 1
ATOM 818 C CA . THR A 1 107 ? 46.665 21.666 13.094 1.00 82.19 107 THR A CA 1
ATOM 819 C C . THR A 1 107 ? 45.291 21.002 12.929 1.00 82.19 107 THR A C 1
ATOM 821 O O . THR A 1 107 ? 44.576 21.296 11.969 1.00 82.19 107 THR A O 1
ATOM 824 N N . ILE A 1 108 ? 44.881 20.138 13.867 1.00 80.69 108 ILE A N 1
ATOM 825 C CA . ILE A 1 108 ? 43.595 19.425 13.829 1.00 80.69 108 ILE A CA 1
ATOM 826 C C . ILE A 1 108 ? 42.445 20.393 14.126 1.00 80.69 108 ILE A C 1
ATOM 828 O O . ILE A 1 108 ? 41.428 20.369 13.418 1.00 80.69 108 ILE A O 1
ATOM 832 N N . SER A 1 109 ? 42.623 21.288 15.106 1.00 82.19 109 SER A N 1
ATOM 833 C CA . SER A 1 109 ? 41.650 22.340 15.425 1.00 82.19 109 SER A CA 1
ATOM 834 C C . SER A 1 109 ? 41.347 23.200 14.195 1.00 82.19 109 SER A C 1
ATOM 836 O O . SER A 1 109 ? 40.186 23.408 13.832 1.00 82.19 109 SER A O 1
ATOM 838 N N . PHE A 1 110 ? 42.395 23.660 13.508 1.00 84.88 110 PHE A N 1
ATOM 839 C CA . PHE A 1 110 ? 42.252 24.505 12.324 1.00 84.88 110 PHE A CA 1
ATOM 840 C C . PHE A 1 110 ? 41.747 23.743 11.095 1.00 84.88 110 PHE A C 1
ATOM 842 O O . PHE A 1 110 ? 40.949 24.297 10.342 1.00 84.88 110 PHE A O 1
ATOM 849 N N . SER A 1 111 ? 42.120 22.473 10.912 1.00 86.38 111 SER A N 1
ATOM 850 C CA . SER A 1 111 ? 41.603 21.644 9.806 1.00 86.38 111 SER A CA 1
ATOM 851 C C . SER A 1 111 ? 40.092 21.444 9.910 1.00 86.38 111 SER A C 1
ATOM 853 O O . SER A 1 111 ? 39.373 21.604 8.924 1.00 86.38 111 SER A O 1
ATOM 855 N N . SER A 1 112 ? 39.599 21.186 11.123 1.00 86.06 112 SER A N 1
ATOM 856 C CA . SER A 1 112 ? 38.165 21.032 11.398 1.00 86.06 112 SER A CA 1
ATOM 857 C C . SER A 1 112 ? 37.404 22.348 11.185 1.00 86.06 112 SER A C 1
ATOM 859 O O . SER A 1 112 ? 36.338 22.361 10.568 1.00 86.06 112 SER A O 1
ATOM 861 N N . LEU A 1 113 ? 37.973 23.480 11.625 1.00 87.88 113 LEU A N 1
ATOM 862 C CA . LEU A 1 113 ? 37.415 24.817 11.385 1.00 87.88 113 LEU A CA 1
ATOM 863 C C . LEU A 1 113 ? 37.334 25.147 9.887 1.00 87.88 113 LEU A C 1
ATOM 865 O O . LEU A 1 113 ? 36.295 25.607 9.408 1.00 87.88 113 LEU A O 1
ATOM 869 N N . VAL A 1 114 ? 38.407 24.901 9.136 1.00 88.44 114 VAL A N 1
ATOM 870 C CA . VAL A 1 114 ? 38.454 25.171 7.693 1.00 88.44 114 VAL A CA 1
ATOM 871 C C . VAL A 1 114 ? 37.478 24.271 6.937 1.00 88.44 114 VAL A C 1
ATOM 873 O O . VAL A 1 114 ? 36.750 24.777 6.087 1.00 88.44 114 VAL A O 1
ATOM 876 N N . SER A 1 115 ? 37.380 22.984 7.280 1.00 86.50 115 SER A N 1
ATOM 877 C CA . SER A 1 115 ? 36.389 22.071 6.689 1.00 86.50 115 SER A CA 1
ATOM 878 C C . SER A 1 115 ? 34.944 22.497 7.019 1.00 86.50 115 SER A C 1
ATOM 880 O O . SER A 1 115 ? 34.069 22.484 6.149 1.00 86.50 115 SER A O 1
ATOM 882 N N . ALA A 1 116 ? 34.677 23.000 8.233 1.00 85.38 116 ALA A N 1
ATOM 883 C CA . ALA A 1 116 ? 33.380 23.596 8.573 1.00 85.38 116 ALA A CA 1
ATOM 884 C C . ALA A 1 116 ? 33.069 24.833 7.706 1.00 85.38 116 ALA A C 1
ATOM 886 O O . ALA A 1 116 ? 31.953 24.975 7.199 1.00 85.38 116 ALA A O 1
ATOM 887 N N . CYS A 1 117 ? 34.058 25.709 7.491 1.00 87.69 117 CYS A N 1
ATOM 888 C CA . CYS A 1 117 ? 33.940 26.868 6.599 1.00 87.69 117 CYS A CA 1
ATOM 889 C C . CYS A 1 117 ? 33.699 26.452 5.141 1.00 87.69 117 CYS A C 1
ATOM 891 O O . CYS A 1 117 ? 32.885 27.067 4.449 1.00 87.69 117 CYS A O 1
ATOM 893 N N . GLU A 1 118 ? 34.384 25.408 4.677 1.00 85.50 118 GLU A N 1
ATOM 894 C CA . GLU A 1 118 ? 34.252 24.831 3.340 1.00 85.50 118 GLU A CA 1
ATOM 895 C C . GLU A 1 118 ? 32.830 24.309 3.093 1.00 85.50 118 GLU A C 1
ATOM 897 O O . GLU A 1 118 ? 32.202 24.637 2.081 1.00 85.50 118 GLU A O 1
ATOM 902 N N . LYS A 1 119 ? 32.293 23.517 4.027 1.00 83.12 119 LYS A N 1
ATOM 903 C CA . LYS A 1 119 ? 30.930 22.966 3.955 1.00 83.12 119 LYS A CA 1
ATOM 904 C C . LYS A 1 119 ? 29.856 24.052 4.067 1.00 83.12 119 LYS A C 1
ATOM 906 O O . LYS A 1 119 ? 28.821 23.947 3.420 1.00 83.12 119 LYS A O 1
ATOM 911 N N . ALA A 1 120 ? 30.128 25.129 4.805 1.00 83.69 120 ALA A N 1
ATOM 912 C CA . ALA A 1 120 ? 29.235 26.280 4.948 1.00 83.69 120 ALA A CA 1
ATOM 913 C C . ALA A 1 120 ? 29.363 27.349 3.839 1.00 83.69 120 ALA A C 1
ATOM 915 O O . ALA A 1 120 ? 28.734 28.405 3.940 1.00 83.69 120 ALA A O 1
ATOM 916 N N . LEU A 1 121 ? 30.179 27.118 2.799 1.00 83.88 121 LEU A N 1
ATOM 917 C CA . LEU A 1 121 ? 30.433 28.062 1.694 1.00 83.88 121 LEU A CA 1
ATOM 918 C C . LEU A 1 121 ? 31.045 29.410 2.141 1.00 83.88 121 LEU A C 1
ATOM 920 O O . LEU A 1 121 ? 30.814 30.460 1.535 1.00 83.88 121 LEU A O 1
ATOM 924 N N . ARG A 1 122 ? 31.853 29.410 3.209 1.00 88.12 122 ARG A N 1
ATOM 925 C CA . ARG A 1 122 ? 32.471 30.605 3.819 1.00 88.12 122 ARG A CA 1
ATOM 926 C C . ARG A 1 122 ? 33.983 30.682 3.578 1.00 88.12 122 ARG A C 1
ATOM 928 O O . ARG A 1 122 ? 34.786 30.685 4.506 1.00 88.12 122 ARG A O 1
ATOM 935 N N . TRP A 1 123 ? 34.381 30.830 2.318 1.00 86.19 123 TRP A N 1
ATOM 936 C CA . TRP A 1 123 ? 35.791 30.831 1.894 1.00 86.19 123 TRP A CA 1
ATOM 937 C C . TRP A 1 123 ? 36.677 31.917 2.535 1.00 86.19 123 TRP A C 1
ATOM 939 O O . TRP A 1 123 ? 37.867 31.694 2.748 1.00 86.19 123 TRP A O 1
ATOM 949 N N . ARG A 1 124 ? 36.118 33.092 2.867 1.00 88.25 124 ARG A N 1
ATOM 950 C CA . ARG A 1 124 ? 36.870 34.188 3.513 1.00 88.25 124 ARG A CA 1
ATOM 951 C C . ARG A 1 124 ? 37.378 33.794 4.897 1.00 88.25 124 ARG A C 1
ATOM 953 O O . ARG A 1 124 ? 38.522 34.074 5.226 1.00 88.25 124 ARG A O 1
ATOM 960 N N . TRP A 1 125 ? 36.539 33.102 5.662 1.00 87.62 125 TRP A N 1
ATOM 961 C CA . TRP A 1 125 ? 36.867 32.647 7.009 1.00 87.62 125 TRP A CA 1
ATOM 962 C C . TRP A 1 125 ? 37.840 31.466 6.993 1.00 87.62 125 TRP A C 1
ATOM 964 O O . TRP A 1 125 ? 38.729 31.409 7.838 1.00 87.62 125 TRP A O 1
ATOM 974 N N . ALA A 1 126 ? 37.756 30.588 5.988 1.00 88.38 126 ALA A N 1
ATOM 975 C CA . ALA A 1 126 ? 38.769 29.556 5.752 1.00 88.38 126 ALA A CA 1
ATOM 976 C C . ALA A 1 126 ? 40.163 30.164 5.500 1.00 88.38 126 ALA A C 1
ATOM 978 O O . ALA A 1 126 ? 41.151 29.716 6.077 1.00 88.38 126 ALA A O 1
ATOM 979 N N . LEU A 1 127 ? 40.236 31.223 4.687 1.00 87.62 127 LEU A N 1
ATOM 980 C CA . LEU A 1 127 ? 41.482 31.945 4.412 1.00 87.62 127 LEU A CA 1
ATOM 981 C C . LEU A 1 127 ? 42.031 32.680 5.634 1.00 87.62 127 LEU A C 1
ATOM 983 O O . LEU A 1 127 ? 43.205 32.534 5.953 1.00 87.62 127 LEU A O 1
ATOM 987 N N . GLN A 1 128 ? 41.175 33.414 6.341 1.00 89.00 128 GLN A N 1
ATOM 988 C CA . GLN A 1 128 ? 41.563 34.105 7.568 1.00 89.00 128 GLN A CA 1
ATOM 989 C C . GLN A 1 128 ? 42.065 33.119 8.636 1.00 89.00 128 GLN A C 1
ATOM 991 O O . GLN A 1 128 ? 42.997 33.417 9.380 1.00 89.00 128 GLN A O 1
ATOM 996 N N . SER A 1 129 ? 41.492 31.912 8.682 1.00 88.12 129 SER A N 1
ATOM 997 C CA . SER A 1 129 ? 41.958 30.843 9.570 1.00 88.12 129 SER A CA 1
ATOM 998 C C . SER A 1 129 ? 43.356 30.348 9.185 1.00 88.12 129 SER A C 1
ATOM 1000 O O . SER A 1 129 ? 44.182 30.149 10.070 1.00 88.12 129 SER A O 1
ATOM 1002 N N . LEU A 1 130 ? 43.659 30.213 7.887 1.00 88.38 130 LEU A N 1
ATOM 1003 C CA . LEU A 1 130 ? 45.007 29.877 7.410 1.00 88.38 130 LEU A CA 1
ATOM 1004 C C . LEU A 1 130 ? 46.024 30.983 7.745 1.00 88.38 130 LEU A C 1
ATOM 1006 O O . LEU A 1 130 ? 47.108 30.687 8.239 1.00 88.38 130 LEU A O 1
ATOM 1010 N N . GLU A 1 131 ? 45.675 32.253 7.543 1.00 88.19 131 GLU A N 1
ATOM 1011 C CA . GLU A 1 131 ? 46.526 33.390 7.939 1.00 88.19 131 GLU A CA 1
ATOM 1012 C C . GLU A 1 131 ? 46.815 33.357 9.448 1.00 88.19 131 GLU A C 1
ATOM 1014 O O . GLU A 1 131 ? 47.970 33.438 9.861 1.00 88.19 131 GLU A O 1
ATOM 1019 N N . THR A 1 132 ? 45.794 33.072 10.261 1.00 85.69 132 THR A N 1
ATOM 1020 C CA . THR A 1 132 ? 45.939 32.912 11.717 1.00 85.69 132 THR A CA 1
ATOM 1021 C C . THR A 1 132 ? 46.875 31.751 12.086 1.00 85.69 132 THR A C 1
ATOM 1023 O O . THR A 1 132 ? 47.650 31.870 13.036 1.00 85.69 132 THR A O 1
ATOM 1026 N N . THR A 1 133 ? 46.849 30.626 11.353 1.00 86.06 133 THR A N 1
ATOM 1027 C CA . THR A 1 133 ? 47.807 29.524 11.594 1.00 86.06 133 THR A CA 1
ATOM 1028 C C . THR A 1 133 ? 49.247 29.928 11.306 1.00 86.06 133 THR A C 1
ATOM 1030 O O . THR A 1 133 ? 50.148 29.519 12.037 1.00 86.06 133 THR A O 1
ATOM 1033 N N . LEU A 1 134 ? 49.462 30.763 10.285 1.00 84.75 134 LEU A N 1
ATOM 1034 C CA . LEU A 1 134 ? 50.787 31.239 9.893 1.00 84.75 134 LEU A CA 1
ATOM 1035 C C . LEU A 1 134 ? 51.344 32.257 10.890 1.00 84.75 134 LEU A C 1
ATOM 1037 O O . LEU A 1 134 ? 52.496 32.129 11.296 1.00 84.75 134 LEU A O 1
ATOM 1041 N N . GLU A 1 135 ? 50.521 33.210 11.334 1.00 84.69 135 GLU A N 1
ATOM 1042 C CA . GLU A 1 135 ? 50.878 34.187 12.376 1.00 84.69 135 GLU A CA 1
ATOM 1043 C C . GLU A 1 135 ? 51.263 33.512 13.697 1.00 84.69 135 GLU A C 1
ATOM 1045 O O . GLU A 1 135 ? 52.127 33.992 14.426 1.00 84.69 135 GLU A O 1
ATOM 1050 N N . ARG A 1 136 ? 50.631 32.374 14.001 1.00 82.00 136 ARG A N 1
ATOM 1051 C CA . ARG A 1 136 ? 50.871 31.595 15.222 1.00 82.00 136 ARG A CA 1
ATOM 1052 C C . ARG A 1 136 ? 51.941 30.515 15.067 1.00 82.00 136 ARG A C 1
ATOM 1054 O O . ARG A 1 136 ? 52.146 29.750 16.005 1.00 82.00 136 ARG A O 1
ATOM 1061 N N . HIS A 1 137 ? 52.609 30.437 13.914 1.00 82.06 137 HIS A N 1
ATOM 1062 C CA . HIS A 1 137 ? 53.614 29.415 13.599 1.00 82.06 137 HIS A CA 1
ATOM 1063 C C . HIS A 1 137 ? 53.128 27.966 13.814 1.00 82.06 137 HIS A C 1
ATOM 1065 O O . HIS A 1 137 ? 53.904 27.086 14.191 1.00 82.06 137 HIS A O 1
ATOM 1071 N N . ILE A 1 138 ? 51.841 27.700 13.568 1.00 84.06 138 ILE A N 1
ATOM 1072 C CA . ILE A 1 138 ? 51.259 26.355 13.653 1.00 84.06 138 ILE A CA 1
ATOM 1073 C C . ILE A 1 138 ? 51.600 25.594 12.370 1.00 84.06 138 ILE A C 1
ATOM 1075 O O . ILE A 1 138 ? 51.530 26.144 11.271 1.00 84.06 138 ILE A O 1
ATOM 1079 N N . PHE A 1 139 ? 51.960 24.316 12.498 1.00 83.25 139 PHE A N 1
ATOM 1080 C CA . PHE A 1 139 ? 52.259 23.470 11.345 1.00 83.25 139 PHE A CA 1
ATOM 1081 C C . PHE A 1 139 ? 51.038 23.344 10.421 1.00 83.25 139 PHE A C 1
ATOM 1083 O O . PHE A 1 139 ? 49.952 22.958 10.855 1.00 83.25 139 PHE A O 1
ATOM 1090 N N . VAL A 1 140 ? 51.228 23.652 9.140 1.00 85.50 140 VAL A N 1
ATOM 1091 C CA . VAL A 1 140 ? 50.198 23.562 8.100 1.00 85.50 140 VAL A CA 1
ATOM 1092 C C . VAL A 1 140 ? 50.434 22.289 7.299 1.00 85.50 140 VAL A C 1
ATOM 1094 O O . VAL A 1 140 ? 51.447 22.164 6.613 1.00 85.50 140 VAL A O 1
ATOM 1097 N N . ASP A 1 141 ? 49.501 21.343 7.385 1.00 85.00 141 ASP A N 1
ATOM 1098 C CA . ASP A 1 141 ? 49.577 20.078 6.663 1.00 85.00 141 ASP A CA 1
ATOM 1099 C C . ASP A 1 141 ? 48.818 20.128 5.320 1.00 85.00 141 ASP A C 1
ATOM 1101 O O . ASP A 1 141 ? 48.113 21.084 4.977 1.00 85.00 141 ASP A O 1
ATOM 1105 N N . ARG A 1 142 ? 48.959 19.062 4.525 1.00 86.81 142 ARG A N 1
ATOM 1106 C CA . ARG A 1 142 ? 48.269 18.934 3.232 1.00 86.81 142 ARG A CA 1
ATOM 1107 C C . ARG A 1 142 ? 46.742 18.936 3.380 1.00 86.81 142 ARG A C 1
ATOM 1109 O O . ARG A 1 142 ? 46.058 19.413 2.479 1.00 86.81 142 ARG A O 1
ATOM 1116 N N . THR A 1 143 ? 46.210 18.396 4.476 1.00 84.50 143 THR A N 1
ATOM 1117 C CA . THR A 1 143 ? 44.765 18.288 4.728 1.00 84.50 143 THR A CA 1
ATOM 1118 C C . THR A 1 143 ? 44.135 19.669 4.874 1.00 84.50 143 THR A C 1
ATOM 1120 O O . THR A 1 143 ? 43.170 19.979 4.173 1.00 84.50 143 THR A O 1
ATOM 1123 N N . LEU A 1 144 ? 44.736 20.520 5.710 1.00 85.31 144 LEU A N 1
ATOM 1124 C CA . LEU A 1 144 ? 44.327 21.906 5.910 1.00 85.31 144 LEU A CA 1
ATOM 1125 C C . LEU A 1 144 ? 44.366 22.686 4.590 1.00 85.31 144 LEU A C 1
ATOM 1127 O O . LEU A 1 144 ? 43.382 23.325 4.222 1.00 85.31 144 LEU A O 1
ATOM 1131 N N . LEU A 1 145 ? 45.469 22.587 3.840 1.00 88.56 145 LEU A N 1
ATOM 1132 C CA . LEU A 1 145 ? 45.625 23.276 2.553 1.00 88.56 145 LEU A CA 1
ATOM 1133 C C . LEU A 1 145 ? 44.588 22.821 1.517 1.00 88.56 145 LEU A C 1
ATOM 1135 O O . LEU A 1 145 ? 44.003 23.666 0.843 1.00 88.56 145 LEU A O 1
ATOM 1139 N N . ASN A 1 146 ? 44.301 21.520 1.421 1.00 89.75 146 ASN A N 1
ATOM 1140 C CA . ASN A 1 146 ? 43.276 21.001 0.511 1.00 89.75 146 ASN A CA 1
ATOM 1141 C C . ASN A 1 146 ? 41.878 21.535 0.848 1.00 89.75 146 ASN A C 1
ATOM 1143 O O . ASN A 1 146 ? 41.145 21.929 -0.058 1.00 89.75 146 ASN A O 1
ATOM 1147 N N . ALA A 1 147 ? 41.526 21.602 2.134 1.00 87.31 147 ALA A N 1
ATOM 1148 C CA . ALA A 1 147 ? 40.247 22.156 2.573 1.00 87.31 147 ALA A CA 1
ATOM 1149 C C . ALA A 1 147 ? 40.142 23.665 2.271 1.00 87.31 147 ALA A C 1
ATOM 1151 O O . ALA A 1 147 ? 39.089 24.139 1.841 1.00 87.31 147 ALA A O 1
ATOM 1152 N N . VAL A 1 148 ? 41.240 24.427 2.398 1.00 89.19 148 VAL A N 1
ATOM 1153 C CA . VAL A 1 148 ? 41.275 25.844 1.981 1.00 89.19 148 VAL A CA 1
ATOM 1154 C C . VAL A 1 148 ? 41.086 25.980 0.466 1.00 89.19 148 VAL A C 1
ATOM 1156 O O . VAL A 1 148 ? 40.286 26.813 0.035 1.00 89.19 148 VAL A O 1
ATOM 1159 N N . ILE A 1 149 ? 41.771 25.164 -0.343 1.00 89.69 149 ILE A N 1
ATOM 1160 C CA . ILE A 1 149 ? 41.643 25.184 -1.812 1.00 89.69 149 ILE A CA 1
ATOM 1161 C C . ILE A 1 149 ? 40.204 24.824 -2.230 1.00 89.69 149 ILE A C 1
ATOM 1163 O O . ILE A 1 149 ? 39.615 25.529 -3.049 1.00 89.69 149 ILE A O 1
ATOM 1167 N N . SER A 1 150 ? 39.592 23.806 -1.614 1.00 89.19 150 SER A N 1
ATOM 1168 C CA . SER A 1 150 ? 38.180 23.435 -1.831 1.00 89.19 150 SER A CA 1
ATOM 1169 C C . SER A 1 150 ? 37.210 24.554 -1.416 1.00 89.19 150 SER A C 1
ATOM 1171 O O . SER A 1 150 ? 36.245 24.875 -2.116 1.00 89.19 150 SER A O 1
ATOM 1173 N N . ALA A 1 151 ? 37.478 25.244 -0.302 1.00 86.94 151 ALA A N 1
ATOM 1174 C CA . ALA A 1 151 ? 36.654 26.376 0.118 1.00 86.94 151 ALA A CA 1
ATOM 1175 C C . ALA A 1 151 ? 36.736 27.525 -0.903 1.00 86.94 151 ALA A C 1
ATOM 1177 O O . ALA A 1 151 ? 35.721 28.145 -1.227 1.00 86.94 151 ALA A O 1
ATOM 1178 N N . GLN A 1 152 ? 37.926 27.788 -1.449 1.00 87.06 152 GLN A N 1
ATOM 1179 C CA . GLN A 1 152 ? 38.154 28.782 -2.502 1.00 87.06 152 GLN A CA 1
ATOM 1180 C C . GLN A 1 152 ? 37.486 28.409 -3.832 1.00 87.06 152 GLN A C 1
ATOM 1182 O O . GLN A 1 152 ? 36.961 29.2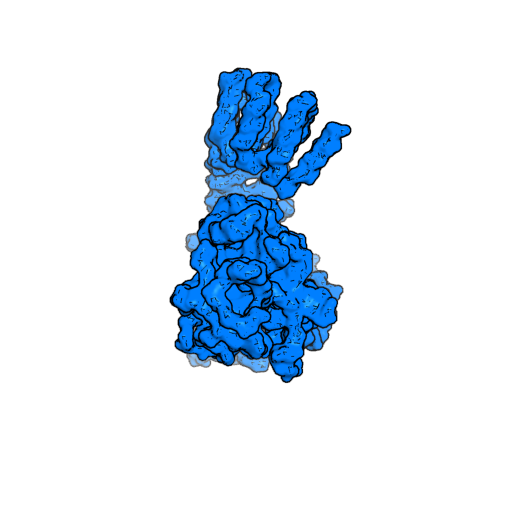96 -4.509 1.00 87.06 152 GLN A O 1
ATOM 1187 N N . GLU A 1 153 ? 37.466 27.125 -4.192 1.00 85.06 153 GLU A N 1
ATOM 1188 C CA . GLU A 1 153 ? 36.720 26.585 -5.335 1.00 85.06 153 GLU A CA 1
ATOM 1189 C C . GLU A 1 153 ? 35.224 26.900 -5.206 1.00 85.06 153 GLU A C 1
ATOM 1191 O O . GLU A 1 153 ? 34.628 27.507 -6.099 1.00 85.06 153 GLU A O 1
ATOM 1196 N N . LYS A 1 154 ? 34.623 26.584 -4.053 1.00 82.06 154 LYS A N 1
ATOM 1197 C CA . LYS A 1 154 ? 33.220 26.912 -3.738 1.00 82.06 154 LYS A CA 1
ATOM 1198 C C . LYS A 1 154 ? 32.955 28.421 -3.718 1.00 82.06 154 LYS A C 1
ATOM 1200 O O . LYS A 1 154 ? 31.860 28.861 -4.056 1.00 82.06 154 LYS A O 1
ATOM 1205 N N . GLY A 1 155 ? 33.964 29.218 -3.368 1.00 79.75 155 GLY A N 1
ATOM 1206 C CA . GLY A 1 155 ? 33.942 30.681 -3.418 1.00 79.75 155 GLY A CA 1
ATOM 1207 C C . GLY A 1 155 ? 34.199 31.302 -4.795 1.00 79.75 155 GLY A C 1
ATOM 1208 O O . GLY A 1 155 ? 34.178 32.528 -4.901 1.00 79.75 155 GLY A O 1
ATOM 1209 N N . SER A 1 156 ? 34.461 30.499 -5.835 1.00 78.12 156 SER A N 1
ATOM 1210 C CA . SER A 1 156 ? 34.860 30.947 -7.183 1.00 78.12 156 SER A CA 1
ATOM 1211 C C . SER A 1 156 ? 36.116 31.842 -7.219 1.00 78.12 156 SER A C 1
ATOM 1213 O O . SER A 1 156 ? 36.328 32.611 -8.159 1.00 78.12 156 SER A O 1
ATOM 1215 N N . THR A 1 157 ? 36.999 31.747 -6.218 1.00 85.75 157 THR A N 1
ATOM 1216 C CA . THR A 1 157 ? 38.249 32.527 -6.147 1.00 85.75 157 THR A CA 1
ATOM 1217 C C . THR A 1 157 ? 39.421 31.770 -6.776 1.00 85.75 157 THR A C 1
ATOM 1219 O O . THR A 1 157 ? 40.397 31.439 -6.099 1.00 85.75 157 THR A O 1
ATOM 1222 N N . TRP A 1 158 ? 39.331 31.503 -8.082 1.00 86.31 158 TRP A N 1
ATOM 1223 C CA . TRP A 1 158 ? 40.276 30.661 -8.835 1.00 86.31 158 TRP A CA 1
ATOM 1224 C C . TRP A 1 158 ? 41.747 31.072 -8.670 1.00 86.31 158 TRP A C 1
ATOM 1226 O O . TRP A 1 158 ? 42.599 30.223 -8.433 1.00 86.31 158 TRP A O 1
ATOM 1236 N N . LEU A 1 159 ? 42.055 32.375 -8.726 1.00 88.88 159 LEU A N 1
ATOM 1237 C CA . LEU A 1 159 ? 43.440 32.855 -8.694 1.00 88.88 159 LEU A CA 1
ATOM 1238 C C . LEU A 1 159 ? 44.126 32.487 -7.376 1.00 88.88 159 LEU A C 1
ATOM 1240 O O . LEU A 1 159 ? 45.299 32.119 -7.367 1.00 88.88 159 LEU A O 1
ATOM 1244 N N . ARG A 1 160 ? 43.385 32.548 -6.264 1.00 87.12 160 ARG A N 1
ATOM 1245 C CA . ARG A 1 160 ? 43.906 32.192 -4.942 1.00 87.12 160 ARG A CA 1
ATOM 1246 C C . ARG A 1 160 ? 44.070 30.678 -4.797 1.00 87.12 160 ARG A C 1
ATOM 1248 O O . ARG A 1 160 ? 45.088 30.260 -4.263 1.00 87.12 160 ARG A O 1
ATOM 1255 N N . ALA A 1 161 ? 43.139 29.887 -5.338 1.00 88.25 161 ALA A N 1
ATOM 1256 C CA . ALA A 1 161 ? 43.213 28.423 -5.344 1.00 88.25 161 ALA A CA 1
ATOM 1257 C C . ALA A 1 161 ? 44.428 27.906 -6.131 1.00 88.25 161 ALA A C 1
ATOM 1259 O O . ALA A 1 161 ? 45.206 27.093 -5.628 1.00 88.25 161 ALA A O 1
ATOM 1260 N N . VAL A 1 162 ? 44.649 28.443 -7.334 1.00 88.88 162 VAL A N 1
ATOM 1261 C CA . VAL A 1 162 ? 45.811 28.111 -8.173 1.00 88.88 162 VAL A CA 1
ATOM 1262 C C . VAL A 1 162 ? 47.115 28.552 -7.507 1.00 88.88 162 VAL A C 1
ATOM 1264 O O . VAL A 1 162 ? 48.047 27.757 -7.388 1.00 88.88 162 VAL A O 1
ATOM 1267 N N . THR A 1 163 ? 47.172 29.796 -7.018 1.00 88.75 163 THR A N 1
ATOM 1268 C CA . THR A 1 163 ? 48.367 30.334 -6.346 1.00 88.75 163 THR A CA 1
ATOM 1269 C C . THR A 1 163 ? 48.729 29.511 -5.111 1.00 88.75 163 THR A C 1
ATOM 1271 O O . THR A 1 163 ? 49.891 29.140 -4.952 1.00 88.75 163 THR A O 1
ATOM 1274 N N . LEU A 1 164 ? 47.746 29.161 -4.273 1.00 88.75 164 LEU A N 1
ATOM 1275 C CA . LEU A 1 164 ? 47.977 28.367 -3.068 1.00 88.75 164 LEU A CA 1
ATOM 1276 C C . LEU A 1 164 ? 48.487 26.964 -3.417 1.00 88.75 164 LEU A C 1
ATOM 1278 O O . LEU A 1 164 ? 49.477 26.526 -2.836 1.00 88.75 164 LEU A O 1
ATOM 1282 N N . THR A 1 165 ? 47.896 26.313 -4.426 1.00 89.12 165 THR A N 1
ATOM 1283 C CA . THR A 1 165 ? 48.335 24.997 -4.935 1.00 89.12 165 THR A CA 1
ATOM 1284 C C . THR A 1 165 ? 49.793 25.026 -5.400 1.00 89.12 165 THR A C 1
ATOM 1286 O O . THR A 1 165 ? 50.588 24.157 -5.039 1.00 89.12 165 THR A O 1
ATOM 1289 N N . MET A 1 166 ? 50.190 26.065 -6.140 1.00 86.12 166 MET A N 1
ATOM 1290 C CA . MET A 1 166 ? 51.576 26.237 -6.595 1.00 86.12 166 MET A CA 1
ATOM 1291 C C . MET A 1 166 ? 52.547 26.563 -5.446 1.00 86.12 166 MET A C 1
ATOM 1293 O O . MET A 1 166 ? 53.730 26.214 -5.514 1.00 86.12 166 MET A O 1
ATOM 1297 N N . GLN A 1 167 ? 52.065 27.210 -4.382 1.00 87.44 167 GLN A N 1
ATOM 1298 C CA . GLN A 1 167 ? 52.856 27.588 -3.208 1.00 87.44 167 GLN A CA 1
ATOM 1299 C C . GLN A 1 167 ? 53.019 26.461 -2.177 1.00 87.44 167 GLN A C 1
ATOM 1301 O O . GLN A 1 167 ? 53.973 26.529 -1.400 1.00 87.44 167 GLN A O 1
ATOM 1306 N N . MET A 1 168 ? 52.189 25.405 -2.196 1.00 87.88 168 MET A N 1
ATOM 1307 C CA . MET A 1 168 ? 52.224 24.301 -1.211 1.00 87.88 168 MET A CA 1
ATOM 1308 C C . MET A 1 168 ? 53.639 23.752 -0.980 1.00 87.88 168 MET A C 1
ATOM 1310 O O . MET A 1 168 ? 54.078 23.616 0.160 1.00 87.88 168 MET A O 1
ATOM 1314 N N . ARG A 1 169 ? 54.398 23.511 -2.059 1.00 82.81 169 ARG A N 1
ATOM 1315 C CA . ARG A 1 169 ? 55.747 22.932 -1.966 1.00 82.81 169 ARG A CA 1
ATOM 1316 C C . ARG A 1 169 ? 56.803 23.937 -1.506 1.00 82.81 169 ARG A C 1
ATOM 1318 O O . ARG A 1 169 ? 57.671 23.579 -0.721 1.00 82.81 169 ARG A O 1
ATOM 1325 N N . ARG A 1 170 ? 56.770 25.163 -2.038 1.00 82.12 170 ARG A N 1
ATOM 1326 C CA . ARG A 1 170 ? 57.818 26.177 -1.807 1.00 82.12 170 ARG A CA 1
ATOM 1327 C C . ARG A 1 170 ? 57.664 26.895 -0.470 1.00 82.12 170 ARG A C 1
ATOM 1329 O O . ARG A 1 170 ? 58.670 27.222 0.142 1.00 82.12 170 ARG A O 1
ATOM 1336 N N . VAL A 1 171 ? 56.427 27.157 -0.058 1.00 81.88 171 VAL A N 1
ATOM 1337 C CA . VAL A 1 171 ? 56.109 27.964 1.129 1.00 81.88 171 VAL A CA 1
ATOM 1338 C C . VAL A 1 171 ? 55.791 27.074 2.329 1.00 81.88 171 VAL A C 1
ATOM 1340 O O . VAL A 1 171 ? 56.255 27.353 3.425 1.00 81.88 171 VAL A O 1
ATOM 1343 N N . PHE A 1 172 ? 55.052 25.979 2.121 1.00 82.75 172 PHE A N 1
ATOM 1344 C CA . PHE A 1 172 ? 54.548 25.126 3.207 1.00 82.75 172 PHE A CA 1
ATOM 1345 C C . PHE A 1 172 ? 55.234 23.750 3.288 1.00 82.75 172 PHE A C 1
ATOM 1347 O O . PHE A 1 172 ? 54.877 22.933 4.130 1.00 82.75 172 PHE A O 1
ATOM 1354 N N . GLY A 1 173 ? 56.192 23.453 2.400 1.00 80.12 173 GLY A N 1
ATOM 1355 C CA . GLY A 1 173 ? 56.926 22.180 2.389 1.00 80.12 173 GLY A CA 1
ATOM 1356 C C . GLY A 1 173 ? 56.086 20.938 2.048 1.00 80.12 173 GLY A C 1
ATOM 1357 O O . GLY A 1 173 ? 56.584 19.819 2.155 1.00 80.12 173 GLY A O 1
ATOM 1358 N N . CYS A 1 174 ? 54.833 21.105 1.610 1.00 83.06 174 CYS A N 1
ATOM 1359 C CA . CYS A 1 174 ? 53.893 20.017 1.330 1.00 83.06 174 CYS A CA 1
ATOM 1360 C C . CYS A 1 174 ? 53.741 19.782 -0.180 1.00 83.06 174 CYS A C 1
ATOM 1362 O O . CYS A 1 174 ? 53.535 20.726 -0.943 1.00 83.06 174 CYS A O 1
ATOM 1364 N N . GLN A 1 175 ? 53.799 18.527 -0.639 1.00 82.88 175 GLN A N 1
ATOM 1365 C CA . GLN A 1 175 ? 53.536 18.227 -2.051 1.00 82.88 175 GLN A CA 1
ATOM 1366 C C . GLN A 1 175 ? 52.022 18.220 -2.349 1.00 82.88 175 GLN A C 1
ATOM 1368 O O . GLN A 1 175 ? 51.278 17.528 -1.642 1.00 82.88 175 GLN A O 1
ATOM 1373 N N . PRO A 1 176 ? 51.562 18.950 -3.384 1.00 85.62 176 PRO A N 1
ATOM 1374 C CA . PRO A 1 176 ? 50.195 18.829 -3.879 1.00 85.62 176 PRO A CA 1
ATOM 1375 C C . PRO A 1 176 ? 49.924 17.417 -4.412 1.00 85.62 176 PRO A C 1
ATOM 1377 O O . PRO A 1 176 ? 50.820 16.768 -4.950 1.00 85.62 176 PRO A O 1
ATOM 1380 N N . ASN A 1 177 ? 48.685 16.948 -4.265 1.00 85.12 177 ASN A N 1
ATOM 1381 C CA . ASN A 1 177 ? 48.218 15.668 -4.803 1.00 85.12 177 ASN A CA 1
ATOM 1382 C C . ASN A 1 177 ? 47.018 15.866 -5.748 1.00 85.12 177 ASN A C 1
ATOM 1384 O O . ASN A 1 177 ? 46.574 16.995 -5.958 1.00 85.12 177 ASN A O 1
ATOM 1388 N N . VAL A 1 178 ? 46.473 14.766 -6.280 1.00 84.62 178 VAL A N 1
ATOM 1389 C CA . VAL A 1 178 ? 45.303 14.767 -7.184 1.00 84.62 178 VAL A CA 1
ATOM 1390 C C . VAL A 1 178 ? 44.134 15.580 -6.611 1.00 84.62 178 VAL A C 1
ATOM 1392 O O . VAL A 1 178 ? 43.492 16.337 -7.326 1.00 84.62 178 VAL A O 1
ATOM 1395 N N . VAL A 1 179 ? 43.907 15.513 -5.293 1.00 84.75 179 VAL A N 1
ATOM 1396 C CA . VAL A 1 179 ? 42.840 16.269 -4.613 1.00 84.75 179 VAL A CA 1
ATOM 1397 C C . VAL A 1 179 ? 43.096 17.781 -4.644 1.00 84.75 179 VAL A C 1
ATOM 1399 O O . VAL A 1 179 ? 42.190 18.536 -4.993 1.00 84.75 179 VAL A O 1
ATOM 1402 N N . SER A 1 180 ? 44.319 18.234 -4.327 1.00 85.12 180 SER A N 1
ATOM 1403 C CA . SER A 1 180 ? 44.700 19.657 -4.421 1.00 85.12 180 SER A CA 1
ATOM 1404 C C . SER A 1 180 ? 44.506 20.186 -5.846 1.00 85.12 180 SER A C 1
ATOM 1406 O O . SER A 1 180 ? 44.013 21.293 -6.058 1.00 85.12 180 SER A O 1
ATOM 1408 N N . PHE A 1 181 ? 44.886 19.366 -6.825 1.00 85.94 181 PHE A N 1
ATOM 1409 C CA . PHE A 1 181 ? 44.839 19.698 -8.240 1.00 85.94 181 PHE A CA 1
ATOM 1410 C C . PHE A 1 181 ? 43.409 19.736 -8.802 1.00 85.94 181 PHE A C 1
ATOM 1412 O O . PHE A 1 181 ? 43.063 20.685 -9.508 1.00 85.94 181 PHE A O 1
ATOM 1419 N N . ASN A 1 182 ? 42.558 18.772 -8.440 1.00 87.69 182 ASN A N 1
ATOM 1420 C CA . ASN A 1 182 ? 41.148 18.732 -8.840 1.00 87.69 182 ASN A CA 1
ATOM 1421 C C . ASN A 1 182 ? 40.381 19.954 -8.322 1.00 87.69 182 ASN A C 1
ATOM 1423 O O . ASN A 1 182 ? 39.672 20.600 -9.092 1.00 87.69 182 ASN A O 1
ATOM 1427 N N . ALA A 1 183 ? 40.577 20.326 -7.053 1.00 87.75 183 ALA A N 1
ATOM 1428 C CA . ALA A 1 183 ? 39.926 21.499 -6.469 1.00 87.75 183 ALA A CA 1
ATOM 1429 C C . ALA A 1 183 ? 40.369 22.808 -7.155 1.00 87.75 183 ALA A C 1
ATOM 1431 O O . ALA A 1 183 ? 39.544 23.659 -7.490 1.00 87.75 183 ALA A O 1
ATOM 1432 N N . ALA A 1 184 ? 41.665 22.962 -7.452 1.00 88.62 184 ALA A N 1
ATOM 1433 C CA . ALA A 1 184 ? 42.164 24.121 -8.195 1.00 88.62 184 ALA A CA 1
ATOM 1434 C C . ALA A 1 184 ? 41.653 24.161 -9.650 1.00 88.62 184 ALA A C 1
ATOM 1436 O O . ALA A 1 184 ? 41.281 25.229 -10.141 1.00 88.62 184 ALA A O 1
ATOM 1437 N N . SER A 1 185 ? 41.572 23.006 -10.317 1.00 86.94 185 SER A N 1
ATOM 1438 C CA . SER A 1 185 ? 41.048 22.886 -11.684 1.00 86.94 185 SER A CA 1
ATOM 1439 C C . SER A 1 185 ? 39.552 23.205 -11.752 1.00 86.94 185 SER A C 1
ATOM 1441 O O . SER A 1 185 ? 39.136 23.986 -12.608 1.00 86.94 185 SER A O 1
ATOM 1443 N N . SER A 1 186 ? 38.750 22.709 -10.805 1.00 88.12 186 SER A N 1
ATOM 1444 C CA . SER A 1 186 ? 37.324 23.057 -10.715 1.00 88.12 186 SER A CA 1
ATOM 1445 C C . SER A 1 186 ? 37.106 24.536 -10.358 1.00 88.12 186 SER A C 1
ATOM 1447 O O . SER A 1 186 ? 36.166 25.174 -10.834 1.00 88.12 186 SER A O 1
ATOM 1449 N N . ALA A 1 187 ? 38.014 25.157 -9.597 1.00 87.31 187 ALA A N 1
ATOM 1450 C CA . ALA A 1 187 ? 37.958 26.599 -9.364 1.00 87.31 187 ALA A CA 1
ATOM 1451 C C . ALA A 1 187 ? 38.171 27.391 -10.671 1.00 87.31 187 ALA A C 1
ATOM 1453 O O . ALA A 1 187 ? 37.489 28.393 -10.906 1.00 87.31 187 ALA A O 1
ATOM 1454 N N . CYS A 1 188 ? 39.090 26.944 -11.537 1.00 88.06 188 CYS A N 1
ATOM 1455 C CA . CYS A 1 188 ? 39.301 27.521 -12.869 1.00 88.06 188 CYS A CA 1
ATOM 1456 C C . CYS A 1 188 ? 38.103 27.313 -13.805 1.00 88.06 188 CYS A C 1
ATOM 1458 O O . CYS A 1 188 ? 37.750 28.246 -14.531 1.00 88.06 188 CYS A O 1
ATOM 1460 N N . GLU A 1 189 ? 37.470 26.138 -13.761 1.00 86.19 189 GLU A N 1
ATOM 1461 C CA . GLU A 1 189 ? 36.219 25.828 -14.463 1.00 86.19 189 GLU A CA 1
ATOM 1462 C C . GLU A 1 189 ? 35.118 26.824 -14.097 1.00 86.19 189 GLU A C 1
ATOM 1464 O O . GLU A 1 189 ? 34.615 27.532 -14.971 1.00 86.19 189 GLU A O 1
ATOM 1469 N N . LYS A 1 190 ? 34.790 26.938 -12.804 1.00 83.50 190 LYS A N 1
ATOM 1470 C CA . LYS A 1 190 ? 33.714 27.811 -12.297 1.00 83.50 190 LYS A CA 1
ATOM 1471 C C . LYS A 1 190 ? 33.943 29.289 -12.610 1.00 83.50 190 LYS A C 1
ATOM 1473 O O . LYS A 1 190 ? 32.991 30.057 -12.713 1.00 83.50 190 LYS A O 1
ATOM 1478 N N . ALA A 1 191 ? 35.203 29.694 -12.763 1.00 82.88 191 ALA A N 1
ATOM 1479 C CA . ALA A 1 191 ? 35.582 31.052 -13.141 1.00 82.88 191 ALA A CA 1
ATOM 1480 C C . ALA A 1 191 ? 35.766 31.254 -14.657 1.00 82.88 191 ALA A C 1
ATOM 1482 O O . ALA A 1 191 ? 36.105 32.366 -15.077 1.00 82.88 191 ALA A O 1
ATOM 1483 N N . TYR A 1 192 ? 35.588 30.205 -15.467 1.00 84.56 192 TYR A N 1
ATOM 1484 C CA . TYR A 1 192 ? 35.789 30.193 -16.920 1.00 84.56 192 TYR A CA 1
ATOM 1485 C C . TYR A 1 192 ? 37.192 30.662 -17.348 1.00 84.56 192 TYR A C 1
ATOM 1487 O O . TYR A 1 192 ? 37.377 31.359 -18.350 1.00 84.56 192 TYR A O 1
ATOM 1495 N N . ARG A 1 193 ? 38.220 30.313 -16.566 1.00 87.94 193 ARG A N 1
ATOM 1496 C CA . ARG A 1 193 ? 39.615 30.734 -16.789 1.00 87.94 193 ARG A CA 1
ATOM 1497 C C . ARG A 1 193 ? 40.411 29.645 -17.489 1.00 87.94 193 ARG A C 1
ATOM 1499 O O . ARG A 1 193 ? 41.280 29.009 -16.900 1.00 87.94 193 ARG A O 1
ATOM 1506 N N . TRP A 1 194 ? 40.117 29.473 -18.773 1.00 83.88 194 TRP A N 1
ATOM 1507 C CA . TRP A 1 194 ? 40.723 28.452 -19.628 1.00 83.88 194 TRP A CA 1
ATOM 1508 C C . TRP A 1 194 ? 42.259 28.535 -19.701 1.00 83.88 194 TRP A C 1
ATOM 1510 O O . TRP A 1 194 ? 42.924 27.512 -19.598 1.00 83.88 194 TRP A O 1
ATOM 1520 N N . THR A 1 195 ? 42.840 29.739 -19.799 1.00 85.69 195 THR A N 1
ATOM 1521 C CA . THR A 1 195 ? 44.303 29.921 -19.876 1.00 85.69 195 THR A CA 1
ATOM 1522 C C . THR A 1 195 ? 45.007 29.398 -18.632 1.00 85.69 195 THR A C 1
ATOM 1524 O O . THR A 1 195 ? 45.985 28.664 -18.725 1.00 85.69 195 THR A O 1
ATOM 1527 N N . SER A 1 196 ? 44.488 29.753 -17.460 1.00 84.88 196 SER A N 1
ATOM 1528 C CA . SER A 1 196 ? 45.031 29.314 -16.179 1.00 84.88 196 SER A CA 1
ATOM 1529 C C . SER A 1 196 ? 44.776 27.832 -15.925 1.00 84.88 196 SER A C 1
ATOM 1531 O O . SER A 1 196 ? 45.606 27.188 -15.296 1.00 84.88 196 SER A O 1
ATOM 1533 N N . SER A 1 197 ? 43.678 27.280 -16.452 1.00 86.19 197 SER A N 1
ATOM 1534 C CA . SER A 1 197 ? 43.394 25.844 -16.397 1.00 86.19 197 SER A CA 1
ATOM 1535 C C . SER A 1 197 ? 44.393 25.029 -17.228 1.00 86.19 197 SER A C 1
ATOM 1537 O O . SER A 1 197 ? 44.922 24.049 -16.714 1.00 86.19 197 SER A O 1
ATOM 1539 N N . ILE A 1 198 ? 44.729 25.468 -18.451 1.00 85.12 198 ILE A N 1
ATOM 1540 C CA . ILE A 1 198 ? 45.769 24.833 -19.286 1.00 85.12 198 ILE A CA 1
ATOM 1541 C C . ILE A 1 198 ? 47.138 24.929 -18.604 1.00 85.12 198 ILE A C 1
ATOM 1543 O O . ILE A 1 198 ? 47.816 23.923 -18.440 1.00 85.12 198 ILE A O 1
ATOM 1547 N N . GLN A 1 199 ? 47.517 26.120 -18.131 1.00 86.19 199 GLN A N 1
ATOM 1548 C CA . GLN A 1 199 ? 48.799 26.323 -17.443 1.00 86.19 199 GLN A CA 1
ATOM 1549 C C . GLN A 1 199 ? 48.935 25.466 -16.182 1.00 86.19 199 GLN A C 1
ATOM 1551 O O . GLN A 1 199 ? 50.015 24.958 -15.888 1.00 86.19 199 GLN A O 1
ATOM 1556 N N . LEU A 1 200 ? 47.848 25.308 -15.424 1.00 86.06 200 LEU A N 1
ATOM 1557 C CA . LEU A 1 200 ? 47.814 24.441 -14.253 1.00 86.06 200 LEU A CA 1
ATOM 1558 C C . LEU A 1 200 ? 47.990 22.968 -14.659 1.00 86.06 200 LEU A C 1
ATOM 1560 O O . LEU A 1 200 ? 48.747 22.247 -14.009 1.00 86.06 200 LEU A O 1
ATOM 1564 N N . PHE A 1 201 ? 47.347 22.546 -15.749 1.00 85.25 201 PHE A N 1
ATOM 1565 C CA . PHE A 1 201 ? 47.446 21.193 -16.296 1.00 85.25 201 PHE A CA 1
ATOM 1566 C C . PHE A 1 201 ? 48.866 20.850 -16.769 1.00 85.25 201 PHE A C 1
ATOM 1568 O O . PHE A 1 201 ? 49.411 19.812 -16.388 1.00 85.25 201 PHE A O 1
ATOM 1575 N N . ASP A 1 202 ? 49.509 21.755 -17.508 1.00 84.38 202 ASP A N 1
ATOM 1576 C CA . ASP A 1 202 ? 50.905 21.604 -17.932 1.00 84.38 202 ASP A CA 1
ATOM 1577 C C . ASP A 1 202 ? 51.852 21.557 -16.724 1.00 84.38 202 ASP A C 1
ATOM 1579 O O . ASP A 1 202 ? 52.708 20.675 -16.622 1.00 84.38 202 ASP A O 1
ATOM 1583 N N . TRP A 1 203 ? 51.638 22.441 -15.744 1.00 86.31 203 TRP A N 1
ATOM 1584 C CA . TRP A 1 203 ? 52.422 22.487 -14.508 1.00 86.31 203 TRP A CA 1
ATOM 1585 C C . TRP A 1 203 ? 52.359 21.181 -13.703 1.00 86.31 203 TRP A C 1
ATOM 1587 O O . TRP A 1 203 ? 53.367 20.788 -13.102 1.00 86.31 203 TRP A O 1
ATOM 1597 N N . ALA A 1 204 ? 51.199 20.515 -13.681 1.00 83.31 204 ALA A N 1
ATOM 1598 C CA . ALA A 1 204 ? 51.006 19.228 -13.014 1.00 83.31 204 ALA A CA 1
ATOM 1599 C C . ALA A 1 204 ? 51.699 18.083 -13.761 1.00 83.31 204 ALA A C 1
ATOM 1601 O O . ALA A 1 204 ? 52.365 17.259 -13.128 1.00 83.31 204 ALA A O 1
ATOM 1602 N N . LYS A 1 205 ? 51.623 18.083 -15.098 1.00 79.44 205 LYS A N 1
ATOM 1603 C CA . LYS A 1 205 ? 52.297 17.102 -15.959 1.00 79.44 205 LYS A CA 1
ATOM 1604 C C . LYS A 1 205 ? 53.820 17.175 -15.833 1.00 79.44 205 LYS A C 1
ATOM 1606 O O . LYS A 1 205 ? 54.467 16.145 -15.677 1.00 79.44 205 LYS A O 1
ATOM 1611 N N . GLU A 1 206 ? 54.391 18.380 -15.810 1.00 82.56 206 GLU A N 1
ATOM 1612 C CA . GLU A 1 206 ? 55.830 18.606 -15.572 1.00 82.56 206 GLU A CA 1
ATOM 1613 C C . GLU A 1 206 ? 56.321 18.070 -14.219 1.00 82.56 206 GLU A C 1
ATOM 1615 O O . GLU A 1 206 ? 57.514 17.831 -14.031 1.00 82.56 206 GLU A O 1
ATOM 1620 N N . ARG A 1 207 ? 55.415 17.930 -13.248 1.00 78.75 207 ARG A N 1
ATOM 1621 C CA . ARG A 1 207 ? 55.717 17.521 -11.869 1.00 78.75 207 ARG A CA 1
ATOM 1622 C C . ARG A 1 207 ? 55.262 16.101 -11.557 1.00 78.75 207 ARG A C 1
ATOM 1624 O O . ARG A 1 207 ? 55.324 15.711 -10.393 1.00 78.75 207 ARG A O 1
ATOM 1631 N N . SER A 1 208 ? 54.836 15.349 -12.573 1.00 78.38 208 SER A N 1
ATOM 1632 C CA . SER A 1 208 ? 54.349 13.972 -12.451 1.00 78.38 208 SER A CA 1
ATOM 1633 C C . SER A 1 208 ? 53.238 13.806 -11.405 1.00 78.38 208 SER A C 1
ATOM 1635 O O . SER A 1 208 ? 53.175 12.783 -10.727 1.00 78.38 208 SER A O 1
ATOM 1637 N N . ILE A 1 209 ? 52.374 14.814 -11.244 1.00 79.62 209 ILE A N 1
ATOM 1638 C CA . ILE A 1 209 ? 51.152 14.674 -10.443 1.00 79.62 209 ILE A CA 1
ATOM 1639 C C . ILE A 1 209 ? 50.154 13.873 -11.284 1.00 79.62 209 ILE A C 1
ATOM 1641 O O . ILE A 1 209 ? 49.933 14.206 -12.447 1.00 79.62 209 ILE A O 1
ATOM 1645 N N . GLU A 1 210 ? 49.570 12.816 -10.716 1.00 72.62 210 GLU A N 1
ATOM 1646 C CA . GLU A 1 210 ? 48.551 12.019 -11.406 1.00 72.62 210 GLU A CA 1
ATOM 1647 C C . GLU A 1 210 ? 47.337 12.893 -11.752 1.00 72.62 210 GLU A C 1
ATOM 1649 O O . GLU A 1 210 ? 46.742 13.540 -10.891 1.00 72.62 210 GLU A O 1
ATOM 1654 N N . VAL A 1 211 ? 46.999 12.927 -13.037 1.00 75.56 211 VAL A N 1
ATOM 1655 C CA . VAL A 1 211 ? 45.833 13.627 -13.575 1.00 75.56 211 VAL A CA 1
ATOM 1656 C C . VAL A 1 211 ? 44.767 12.575 -13.859 1.00 75.56 211 VAL A C 1
ATOM 1658 O O . VAL A 1 211 ? 45.063 11.565 -14.498 1.00 75.56 211 VAL A O 1
ATOM 1661 N N . ASP A 1 212 ? 43.542 12.797 -13.386 1.00 74.00 212 ASP A N 1
ATOM 1662 C CA . ASP A 1 212 ? 42.413 11.876 -13.542 1.00 74.00 212 ASP A CA 1
ATOM 1663 C C . ASP A 1 212 ? 41.306 12.463 -14.446 1.00 74.00 212 ASP A C 1
ATOM 1665 O O . ASP A 1 212 ? 41.407 13.575 -14.971 1.00 74.00 212 ASP A O 1
ATOM 1669 N N . THR A 1 213 ? 40.227 11.705 -14.662 1.00 71.31 213 THR A N 1
ATOM 1670 C CA . THR A 1 213 ? 39.105 12.130 -15.518 1.00 71.31 213 THR A CA 1
ATOM 1671 C C . THR A 1 213 ? 38.431 13.403 -15.012 1.00 71.31 213 THR A C 1
ATOM 1673 O O . THR A 1 213 ? 37.967 14.215 -15.810 1.00 71.31 213 THR A O 1
ATOM 1676 N N . ILE A 1 214 ? 38.426 13.620 -13.694 1.00 75.81 214 ILE A N 1
ATOM 1677 C CA . ILE A 1 214 ? 37.839 14.810 -13.068 1.00 75.81 214 ILE A CA 1
ATOM 1678 C C . ILE A 1 214 ? 38.644 16.049 -13.475 1.00 75.81 214 ILE A C 1
ATOM 1680 O O . ILE A 1 214 ? 38.064 17.050 -13.898 1.00 75.81 214 ILE A O 1
ATOM 1684 N N . SER A 1 215 ? 39.974 15.959 -13.435 1.00 74.62 215 SER A N 1
ATOM 1685 C CA . SER A 1 215 ? 40.873 17.014 -13.909 1.00 74.62 215 SER A CA 1
ATOM 1686 C C . SER A 1 215 ? 40.677 17.362 -15.391 1.00 74.62 215 SER A C 1
ATOM 1688 O O . SER A 1 215 ? 40.602 18.538 -15.753 1.00 74.62 215 SER A O 1
ATOM 1690 N N . GLY A 1 216 ? 40.608 16.343 -16.258 1.00 76.62 216 GLY A N 1
ATOM 1691 C CA . GLY A 1 216 ? 40.449 16.521 -17.707 1.00 76.62 216 GLY A CA 1
ATOM 1692 C C . GLY A 1 216 ? 39.115 17.174 -18.072 1.00 76.62 216 GLY A C 1
ATOM 1693 O O . GLY A 1 216 ? 39.070 18.102 -18.882 1.00 76.62 216 GLY A O 1
ATOM 1694 N N . ASN A 1 217 ? 38.040 16.762 -17.400 1.00 78.44 217 ASN A N 1
ATOM 1695 C CA . ASN A 1 217 ? 36.713 17.344 -17.581 1.00 78.44 217 ASN A CA 1
ATOM 1696 C C . ASN A 1 217 ? 36.640 18.798 -17.111 1.00 78.44 217 ASN A C 1
ATOM 1698 O O . ASN A 1 217 ? 36.065 19.627 -17.814 1.00 78.44 217 ASN A O 1
ATOM 1702 N N . ALA A 1 218 ? 37.255 19.131 -15.972 1.00 83.06 218 ALA A N 1
ATOM 1703 C CA . ALA A 1 218 ? 37.308 20.508 -15.479 1.00 83.06 218 ALA A CA 1
ATOM 1704 C C . ALA A 1 218 ? 38.036 21.440 -16.467 1.00 83.06 218 ALA A C 1
ATOM 1706 O O . ALA A 1 218 ? 37.580 22.560 -16.712 1.00 83.06 218 ALA A O 1
ATOM 1707 N N . LEU A 1 219 ? 39.118 20.966 -17.099 1.00 85.12 219 LEU A N 1
ATOM 1708 C CA . LEU A 1 219 ? 39.827 21.706 -18.147 1.00 85.12 219 LEU A CA 1
ATOM 1709 C C . LEU A 1 219 ? 38.936 21.958 -19.371 1.00 85.12 219 LEU A C 1
ATOM 1711 O O . LEU A 1 219 ? 38.795 23.101 -19.818 1.00 85.12 219 LEU A O 1
ATOM 1715 N N . LEU A 1 220 ? 38.305 20.904 -19.894 1.00 79.81 220 LEU A N 1
ATOM 1716 C CA . LEU A 1 220 ? 37.388 21.020 -21.027 1.00 79.81 220 LEU A CA 1
ATOM 1717 C C . LEU A 1 220 ? 36.240 21.986 -20.700 1.00 79.81 220 LEU A C 1
ATOM 1719 O O . LEU A 1 220 ? 35.904 22.852 -21.514 1.00 79.81 220 LEU A O 1
ATOM 1723 N N . ALA A 1 221 ? 35.661 21.882 -19.501 1.00 81.06 221 ALA A N 1
ATOM 1724 C CA . ALA A 1 221 ? 34.563 22.721 -19.030 1.00 81.06 221 ALA A CA 1
ATOM 1725 C C . ALA A 1 221 ? 34.977 24.194 -18.859 1.00 81.06 221 ALA A C 1
ATOM 1727 O O . ALA A 1 221 ? 34.226 25.087 -19.261 1.00 81.06 221 ALA A O 1
ATOM 1728 N N . ALA A 1 222 ? 36.199 24.471 -18.389 1.00 83.88 222 ALA A N 1
ATOM 1729 C CA . ALA A 1 222 ? 36.760 25.823 -18.344 1.00 83.88 222 ALA A CA 1
ATOM 1730 C C . ALA A 1 222 ? 36.887 26.443 -19.749 1.00 83.88 222 ALA A C 1
ATOM 1732 O O . ALA A 1 222 ? 36.505 27.600 -19.958 1.00 83.88 222 ALA A O 1
ATOM 1733 N N . CYS A 1 223 ? 37.387 25.678 -20.726 1.00 82.00 223 CYS A N 1
ATOM 1734 C CA . CYS A 1 223 ? 37.489 26.100 -22.128 1.00 82.00 223 CYS A CA 1
ATOM 1735 C C . CYS A 1 223 ? 36.109 26.331 -22.766 1.00 82.00 223 CYS A C 1
ATOM 1737 O O . CYS A 1 223 ? 35.916 27.332 -23.465 1.00 82.00 223 CYS A O 1
ATOM 1739 N N . ARG A 1 224 ? 35.130 25.464 -22.474 1.00 79.00 224 ARG A N 1
ATOM 1740 C CA . ARG A 1 224 ? 33.729 25.611 -22.903 1.00 79.00 224 ARG A CA 1
ATOM 1741 C C . ARG A 1 224 ? 33.099 26.881 -22.349 1.00 79.00 224 ARG A C 1
ATOM 1743 O O . ARG A 1 224 ? 32.549 27.665 -23.117 1.00 79.00 224 ARG A O 1
ATOM 1750 N N . GLY A 1 225 ? 33.168 27.097 -21.037 1.00 75.12 225 GLY A N 1
ATOM 1751 C CA . GLY A 1 225 ? 32.567 28.274 -20.409 1.00 75.12 225 GLY A CA 1
ATOM 1752 C C . GLY A 1 225 ? 33.178 29.587 -20.908 1.00 75.12 225 GLY A C 1
ATOM 1753 O O . GLY A 1 225 ? 32.482 30.592 -21.040 1.00 75.12 225 GLY A O 1
ATOM 1754 N N . ALA A 1 226 ? 34.453 29.558 -21.307 1.00 79.19 226 ALA A N 1
ATOM 1755 C CA . ALA A 1 226 ? 35.131 30.666 -21.978 1.00 79.19 226 ALA A CA 1
ATOM 1756 C C . ALA A 1 226 ? 34.864 30.766 -23.496 1.00 79.19 226 ALA A C 1
ATOM 1758 O O . ALA A 1 226 ? 35.417 31.650 -24.154 1.00 79.19 226 ALA A O 1
ATOM 1759 N N . ARG A 1 227 ? 34.046 29.869 -24.066 1.00 75.88 227 ARG A N 1
ATOM 1760 C CA . ARG A 1 227 ? 33.709 29.769 -25.501 1.00 75.88 227 ARG A CA 1
ATOM 1761 C C . ARG A 1 227 ? 34.928 29.596 -26.421 1.00 75.88 227 ARG A C 1
ATOM 1763 O O . ARG A 1 227 ? 34.942 30.078 -27.555 1.00 75.88 227 ARG A O 1
ATOM 1770 N N . ARG A 1 228 ? 35.967 28.911 -25.940 1.00 77.38 228 ARG A N 1
ATOM 1771 C CA . ARG A 1 228 ? 37.224 28.629 -26.656 1.00 77.38 228 ARG A CA 1
ATOM 1772 C C . ARG A 1 228 ? 37.151 27.291 -27.386 1.00 77.38 228 ARG A C 1
ATOM 1774 O O . ARG A 1 228 ? 37.755 26.299 -26.998 1.00 77.38 228 ARG A O 1
ATOM 1781 N N . TRP A 1 229 ? 36.330 27.264 -28.433 1.00 66.25 229 TRP A N 1
ATOM 1782 C CA . TRP A 1 229 ? 35.943 26.037 -29.135 1.00 66.25 229 TRP A CA 1
ATOM 1783 C C . TRP A 1 229 ? 37.083 25.346 -29.889 1.00 66.25 229 TRP A C 1
ATOM 1785 O O . TRP A 1 229 ? 37.078 24.126 -30.014 1.00 66.25 229 TRP A O 1
ATOM 1795 N N . CYS A 1 230 ? 38.059 26.104 -30.395 1.00 64.62 230 CYS A N 1
ATOM 1796 C CA . CYS A 1 230 ? 39.218 25.530 -31.083 1.00 64.62 230 CYS A CA 1
ATOM 1797 C C . CYS A 1 230 ? 40.120 24.774 -30.102 1.00 64.62 230 CYS A C 1
ATOM 1799 O O . CYS A 1 230 ? 40.582 23.679 -30.405 1.00 64.62 230 CYS A O 1
ATOM 1801 N N . GLU A 1 231 ? 40.304 25.330 -28.908 1.00 70.00 231 GLU A N 1
ATOM 1802 C CA . GLU A 1 231 ? 41.072 24.732 -27.823 1.00 70.00 231 GLU A CA 1
ATOM 1803 C C . GLU A 1 231 ? 40.374 23.485 -27.269 1.00 70.00 231 GLU A C 1
ATOM 1805 O O . GLU A 1 231 ? 41.037 22.483 -27.031 1.00 70.00 231 GLU A O 1
ATOM 1810 N N . VAL A 1 232 ? 39.037 23.499 -27.144 1.00 65.19 232 VAL A N 1
ATOM 1811 C CA . VAL A 1 232 ? 38.252 22.303 -26.774 1.00 65.19 232 VAL A CA 1
ATOM 1812 C C . VAL A 1 232 ? 38.488 21.161 -27.768 1.00 65.19 232 VAL A C 1
ATOM 1814 O O . VAL A 1 232 ? 38.720 20.033 -27.348 1.00 65.19 232 VAL A O 1
ATOM 1817 N N . LEU A 1 233 ? 38.473 21.437 -29.076 1.00 61.25 233 LEU A N 1
ATOM 1818 C CA . LEU A 1 233 ? 38.681 20.411 -30.106 1.00 61.25 233 LEU A CA 1
ATOM 1819 C C . LEU A 1 233 ? 40.110 19.853 -30.104 1.00 61.25 233 LEU A C 1
ATOM 1821 O O . LEU A 1 233 ? 40.280 18.641 -30.178 1.00 61.25 233 LEU A O 1
ATOM 1825 N N . GLN A 1 234 ? 41.121 20.715 -29.963 1.00 65.44 234 GLN A N 1
ATOM 1826 C CA . GLN A 1 234 ? 42.521 20.285 -29.860 1.00 65.44 234 GLN A CA 1
ATOM 1827 C C . GLN A 1 234 ? 42.765 19.431 -28.609 1.00 65.44 234 GLN A C 1
ATOM 1829 O O . GLN A 1 234 ? 43.447 18.412 -28.676 1.00 65.44 234 GLN A O 1
ATOM 1834 N N . LEU A 1 235 ? 42.183 19.813 -27.468 1.00 68.00 235 LEU A N 1
ATOM 1835 C CA . LEU A 1 235 ? 42.294 19.045 -26.227 1.00 68.00 235 LEU A CA 1
ATOM 1836 C C . LEU A 1 235 ? 41.575 17.694 -26.324 1.00 68.00 235 LEU A C 1
ATOM 1838 O O . LEU A 1 235 ? 42.128 16.686 -25.892 1.00 68.00 235 LEU A O 1
ATOM 1842 N N . LEU A 1 236 ? 40.389 17.648 -26.942 1.00 63.22 236 LEU A N 1
ATOM 1843 C CA . LEU A 1 236 ? 39.672 16.396 -27.207 1.00 63.22 236 LEU A CA 1
ATOM 1844 C C . LEU A 1 236 ? 40.468 15.460 -28.126 1.00 63.22 236 LEU A C 1
ATOM 1846 O O . LEU A 1 236 ? 40.489 14.258 -27.882 1.00 63.22 236 LEU A O 1
ATOM 1850 N N . GLU A 1 237 ? 41.158 15.989 -29.138 1.00 58.06 237 GLU A N 1
ATOM 1851 C CA . GLU A 1 237 ? 42.028 15.210 -30.028 1.00 58.06 237 GLU A CA 1
ATOM 1852 C C . GLU A 1 237 ? 43.229 14.616 -29.271 1.00 58.06 237 GLU A C 1
ATOM 1854 O O . GLU A 1 237 ? 43.514 13.423 -29.381 1.00 58.06 237 GLU A O 1
ATOM 1859 N N . VAL A 1 238 ? 43.883 15.411 -28.418 1.00 62.84 238 VAL A N 1
ATOM 1860 C CA . VAL A 1 238 ? 45.005 14.957 -27.577 1.00 62.84 238 VAL A CA 1
ATOM 1861 C C . VAL A 1 238 ? 44.564 13.893 -26.560 1.00 62.84 238 VAL A C 1
ATOM 1863 O O . VAL A 1 238 ? 45.275 12.902 -26.355 1.00 62.84 238 VAL A O 1
ATOM 1866 N N . PHE A 1 239 ? 43.393 14.058 -25.940 1.00 65.44 239 PHE A N 1
ATOM 1867 C CA . PHE A 1 239 ? 42.824 13.086 -24.998 1.00 65.44 239 PHE A CA 1
ATOM 1868 C C . PHE A 1 239 ? 42.376 11.793 -25.695 1.00 65.44 239 PHE A C 1
ATOM 1870 O O . PHE A 1 239 ? 42.618 10.701 -25.177 1.00 65.44 239 PHE A O 1
ATOM 1877 N N . PHE A 1 240 ? 41.853 11.894 -26.921 1.00 54.41 240 PHE A N 1
ATOM 1878 C CA . PHE A 1 240 ? 41.496 10.746 -27.757 1.00 54.41 240 PHE A CA 1
ATOM 1879 C C . PHE A 1 240 ? 42.718 9.900 -28.145 1.00 54.41 240 PHE A C 1
ATOM 1881 O O . PHE A 1 240 ? 42.697 8.681 -27.984 1.00 54.41 240 PHE A O 1
ATOM 1888 N N . VAL A 1 241 ? 43.815 10.532 -28.580 1.00 48.34 241 VAL A N 1
ATOM 1889 C CA . VAL A 1 241 ? 45.066 9.834 -28.950 1.00 48.34 241 VAL A CA 1
ATOM 1890 C C . VAL A 1 241 ? 45.733 9.168 -27.741 1.00 48.34 241 VAL A C 1
ATOM 1892 O O . VAL A 1 241 ? 46.362 8.120 -27.875 1.00 48.34 241 VAL A O 1
ATOM 1895 N N . SER A 1 242 ? 45.570 9.742 -26.549 1.00 49.00 242 SER A N 1
ATOM 1896 C CA . SER A 1 242 ? 46.182 9.230 -25.316 1.00 49.00 242 SER A CA 1
ATOM 1897 C C . SER A 1 242 ? 45.354 8.139 -24.615 1.00 49.00 242 SER A C 1
ATOM 1899 O O . SER A 1 242 ? 45.775 7.644 -23.572 1.00 49.00 242 SER A O 1
ATOM 1901 N N . ASN A 1 243 ? 44.187 7.763 -25.165 1.00 49.19 243 ASN A N 1
ATOM 1902 C CA . ASN A 1 243 ? 43.218 6.809 -24.598 1.00 49.19 243 ASN A CA 1
ATOM 1903 C C . ASN A 1 243 ? 42.815 7.109 -23.136 1.00 49.19 243 ASN A C 1
ATOM 1905 O O . ASN A 1 243 ? 42.438 6.221 -22.369 1.00 49.19 243 ASN A O 1
ATOM 1909 N N . LEU A 1 244 ? 42.918 8.378 -22.748 1.00 52.69 244 LEU A N 1
ATOM 1910 C CA . LEU A 1 244 ? 42.676 8.894 -21.409 1.00 52.69 244 LEU A CA 1
ATOM 1911 C C . LEU A 1 244 ? 41.514 9.892 -21.520 1.00 52.69 244 LEU A C 1
ATOM 1913 O O . LEU A 1 244 ? 41.603 10.850 -22.279 1.00 52.69 244 LEU A O 1
ATOM 1917 N N . PHE A 1 245 ? 40.450 9.684 -20.736 1.00 55.25 245 PHE A N 1
ATOM 1918 C CA . PHE A 1 245 ? 39.391 10.679 -20.464 1.00 55.25 245 PHE A CA 1
ATOM 1919 C C . PHE A 1 245 ? 38.250 10.861 -21.488 1.00 55.25 245 PHE A C 1
ATOM 1921 O O . PHE A 1 245 ? 37.728 11.963 -21.634 1.00 55.25 245 PHE A O 1
ATOM 1928 N N . LEU A 1 246 ? 37.781 9.796 -22.145 1.00 50.97 246 LEU A N 1
ATOM 1929 C CA . LEU A 1 246 ? 36.517 9.844 -22.900 1.00 50.97 246 LEU A CA 1
ATOM 1930 C C . LEU A 1 246 ? 35.360 9.278 -22.074 1.00 50.97 246 LEU A C 1
ATOM 1932 O O . LEU A 1 246 ? 35.107 8.074 -22.082 1.00 50.97 246 LEU A O 1
ATOM 1936 N N . ASP A 1 247 ? 34.657 10.159 -21.368 1.00 53.03 247 ASP A N 1
ATOM 1937 C CA . ASP A 1 247 ? 33.381 9.858 -20.723 1.00 53.03 247 ASP A CA 1
ATOM 1938 C C . ASP A 1 247 ? 32.204 10.574 -21.420 1.00 53.03 247 ASP A C 1
ATOM 1940 O O . ASP A 1 247 ? 32.365 11.288 -22.415 1.00 53.03 247 ASP A O 1
ATOM 1944 N N . ASP A 1 248 ? 30.987 10.346 -20.922 1.00 49.91 248 ASP A N 1
ATOM 1945 C CA . ASP A 1 248 ? 29.748 10.915 -21.473 1.00 49.91 248 ASP A CA 1
ATOM 1946 C C . ASP A 1 248 ? 29.776 12.456 -21.531 1.00 49.91 248 ASP A C 1
ATOM 1948 O O . ASP A 1 248 ? 29.175 13.059 -22.423 1.00 49.91 248 ASP A O 1
ATOM 1952 N N . LEU A 1 249 ? 30.508 13.112 -20.623 1.00 55.09 249 LEU A N 1
ATOM 1953 C CA . LEU A 1 249 ? 30.596 14.568 -20.563 1.00 55.09 249 LEU A CA 1
ATOM 1954 C C . LEU A 1 249 ? 31.472 15.117 -21.695 1.00 55.09 249 LEU A C 1
ATOM 1956 O O . LEU A 1 249 ? 31.031 16.021 -22.408 1.00 55.09 249 LEU A O 1
ATOM 1960 N N . ALA A 1 250 ? 32.653 14.536 -21.926 1.00 51.84 250 ALA A N 1
ATOM 1961 C CA . ALA A 1 250 ? 33.527 14.918 -23.041 1.00 51.84 250 ALA A CA 1
ATOM 1962 C C . ALA A 1 250 ? 32.817 14.784 -24.407 1.00 51.84 250 ALA A C 1
ATOM 1964 O O . ALA A 1 250 ? 32.953 15.645 -25.281 1.00 51.84 250 ALA A O 1
ATOM 1965 N N . LEU A 1 251 ? 31.981 13.749 -24.562 1.00 51.31 251 LEU A N 1
ATOM 1966 C CA . LEU A 1 251 ? 31.180 13.502 -25.768 1.00 51.31 251 LEU A CA 1
ATOM 1967 C C . LEU A 1 251 ? 30.031 14.507 -25.945 1.00 51.31 251 LEU A C 1
ATOM 1969 O O . LEU A 1 251 ? 29.815 15.001 -27.054 1.00 51.31 251 LEU A O 1
ATOM 1973 N N . ARG A 1 252 ? 29.318 14.868 -24.869 1.00 53.81 252 ARG A N 1
ATOM 1974 C CA . ARG A 1 252 ? 28.285 15.924 -24.904 1.00 53.81 252 ARG A CA 1
ATOM 1975 C C . ARG A 1 252 ? 28.865 17.275 -25.297 1.00 53.81 252 ARG A C 1
ATOM 1977 O O . ARG A 1 252 ? 28.260 17.997 -26.084 1.00 53.81 252 ARG A O 1
ATOM 1984 N N . MET A 1 253 ? 30.050 17.596 -24.785 1.00 56.41 253 MET A N 1
ATOM 1985 C CA . MET A 1 253 ? 30.727 18.859 -25.068 1.00 56.41 253 MET A CA 1
ATOM 1986 C C . MET A 1 253 ? 31.145 18.977 -26.535 1.00 56.41 253 MET A C 1
ATOM 1988 O O . MET A 1 253 ? 30.967 20.040 -27.128 1.00 56.41 253 MET A O 1
ATOM 1992 N N . ALA A 1 254 ? 31.617 17.887 -27.151 1.00 52.78 254 ALA A N 1
ATOM 1993 C CA . ALA A 1 254 ? 31.884 17.838 -28.591 1.00 52.78 254 ALA A CA 1
ATOM 1994 C C . ALA A 1 254 ? 30.617 18.108 -29.432 1.00 52.78 254 ALA A C 1
ATOM 1996 O O . ALA A 1 254 ? 30.681 18.764 -30.473 1.00 52.78 254 ALA A O 1
ATOM 1997 N N . LEU A 1 255 ? 29.460 17.644 -28.952 1.00 50.06 255 LEU A N 1
ATOM 1998 C CA . LEU A 1 255 ? 28.152 17.797 -29.598 1.00 50.06 255 LEU A CA 1
ATOM 1999 C C . LEU A 1 255 ? 27.584 19.223 -29.457 1.00 50.06 255 LEU A C 1
ATOM 2001 O O . LEU A 1 255 ? 26.975 19.751 -30.384 1.00 50.06 255 LEU A O 1
ATOM 2005 N N . GLU A 1 256 ? 27.824 19.891 -28.329 1.00 51.91 256 GLU A N 1
ATOM 2006 C CA . GLU A 1 256 ? 27.413 21.286 -28.107 1.00 51.91 256 GLU A CA 1
ATOM 2007 C C . GLU A 1 256 ? 28.259 22.295 -28.901 1.00 51.91 256 GLU A C 1
ATOM 2009 O O . GLU A 1 256 ? 27.713 23.277 -29.408 1.00 51.91 256 GLU A O 1
ATOM 2014 N N . VAL A 1 257 ? 29.564 22.038 -29.085 1.00 52.91 257 VAL A N 1
ATOM 2015 C CA . VAL A 1 257 ? 30.436 22.847 -29.969 1.00 52.91 257 VAL A CA 1
ATOM 2016 C C . VAL A 1 257 ? 29.868 22.917 -31.396 1.00 52.91 257 VAL A C 1
ATOM 2018 O O . VAL A 1 257 ? 29.991 23.944 -32.067 1.00 52.91 257 VAL A O 1
ATOM 2021 N N . GLN A 1 258 ? 29.238 21.833 -31.857 1.00 46.41 258 GLN A N 1
ATOM 2022 C CA . GLN A 1 258 ? 28.577 21.736 -33.162 1.00 46.41 258 GLN A CA 1
ATOM 2023 C C . GLN A 1 258 ? 27.303 22.591 -33.238 1.00 46.41 258 GLN A C 1
ATOM 2025 O O . GLN A 1 258 ? 27.124 23.337 -34.201 1.00 46.41 258 GLN A O 1
ATOM 2030 N N . LEU A 1 259 ? 26.454 22.546 -32.206 1.00 45.16 259 LEU A N 1
ATOM 2031 C CA . LEU A 1 259 ? 25.192 23.296 -32.166 1.00 45.16 259 LEU A CA 1
ATOM 2032 C C . LEU A 1 259 ? 25.414 24.818 -32.147 1.00 45.16 259 LEU A C 1
ATOM 2034 O O . LEU A 1 259 ? 24.769 25.537 -32.905 1.00 45.16 259 LEU A O 1
ATOM 2038 N N . GLU A 1 260 ? 26.366 25.319 -31.352 1.00 48.97 260 GLU A N 1
ATOM 2039 C CA . GLU A 1 260 ? 26.643 26.766 -31.284 1.00 48.97 260 GLU A CA 1
ATOM 2040 C C . GLU A 1 260 ? 27.382 27.320 -32.516 1.00 48.97 260 GLU A C 1
ATOM 2042 O O . GLU A 1 260 ? 27.301 28.520 -32.793 1.00 48.97 260 GLU A O 1
ATOM 2047 N N . ARG A 1 261 ? 28.106 26.483 -33.275 1.00 45.22 261 ARG A N 1
ATOM 2048 C CA . ARG A 1 261 ? 28.734 26.896 -34.544 1.00 45.22 261 ARG A CA 1
ATOM 2049 C C . ARG A 1 261 ? 27.731 27.002 -35.693 1.00 45.22 261 ARG A C 1
ATOM 2051 O O . ARG A 1 261 ? 27.946 27.820 -36.582 1.00 45.22 261 ARG A O 1
ATOM 2058 N N . GLY A 1 262 ? 26.636 26.239 -35.652 1.00 40.06 262 GLY A N 1
ATOM 2059 C CA . GLY A 1 262 ? 25.546 26.332 -36.630 1.00 40.06 262 GLY A CA 1
ATOM 2060 C C . GLY A 1 262 ? 24.752 27.643 -36.563 1.00 40.06 262 GLY A C 1
ATOM 2061 O O . GLY A 1 262 ? 24.207 28.072 -37.574 1.00 40.06 262 GLY A O 1
ATOM 2062 N N . ASP A 1 263 ? 24.735 28.309 -35.405 1.00 38.56 263 ASP A N 1
ATOM 2063 C CA . ASP A 1 263 ? 23.865 29.465 -35.134 1.00 38.56 263 ASP A CA 1
ATOM 2064 C C . ASP A 1 263 ? 24.520 30.831 -35.436 1.00 38.56 263 ASP A C 1
ATOM 2066 O O . ASP A 1 263 ? 23.860 31.867 -35.455 1.00 38.56 263 ASP A O 1
ATOM 2070 N N . ARG A 1 264 ? 25.839 30.873 -35.687 1.00 39.72 264 ARG A N 1
ATOM 2071 C CA . ARG A 1 264 ? 26.584 32.145 -35.811 1.00 39.72 264 ARG A CA 1
ATOM 2072 C C . ARG A 1 264 ? 26.712 32.725 -37.214 1.00 39.72 264 ARG A C 1
ATOM 2074 O O . ARG A 1 264 ? 27.331 33.774 -37.338 1.00 39.72 264 ARG A O 1
ATOM 2081 N N . GLY A 1 265 ? 26.149 32.108 -38.254 1.00 38.31 265 GLY A N 1
ATOM 2082 C CA . GLY A 1 265 ? 26.058 32.707 -39.598 1.00 38.31 265 GLY A CA 1
ATOM 2083 C C . GLY A 1 265 ? 27.381 33.148 -40.255 1.00 38.31 265 GLY A C 1
ATOM 2084 O O . GLY A 1 265 ? 27.350 33.759 -41.320 1.00 38.31 265 GLY A O 1
ATOM 2085 N N . ASP A 1 266 ? 28.535 32.849 -39.658 1.00 34.06 266 ASP A N 1
ATOM 2086 C CA . ASP A 1 266 ? 29.829 33.373 -40.077 1.00 34.06 266 ASP A CA 1
ATOM 2087 C C . ASP A 1 266 ? 30.577 32.288 -40.859 1.00 34.06 266 ASP A C 1
ATOM 2089 O O . ASP A 1 266 ? 31.056 31.313 -40.286 1.00 34.06 266 ASP A O 1
ATOM 2093 N N . ARG A 1 267 ? 30.594 32.466 -42.189 1.00 33.09 267 ARG A N 1
ATOM 2094 C CA . ARG A 1 267 ? 31.102 31.566 -43.245 1.00 33.09 267 ARG A CA 1
ATOM 2095 C C . ARG A 1 267 ? 30.574 30.131 -43.137 1.00 33.09 267 ARG A C 1
ATOM 2097 O O . ARG A 1 267 ? 31.015 29.338 -42.314 1.00 33.09 267 ARG A O 1
ATOM 2104 N N . GLY A 1 268 ? 29.639 29.806 -44.033 1.00 35.78 268 GLY A N 1
ATOM 2105 C CA . GLY A 1 268 ? 29.040 28.476 -44.140 1.00 35.78 268 GLY A CA 1
ATOM 2106 C C . GLY A 1 268 ? 30.084 27.349 -44.121 1.00 35.78 268 GLY A C 1
ATOM 2107 O O . GLY A 1 268 ? 31.213 27.553 -44.578 1.00 35.78 268 GLY A O 1
ATOM 2108 N N . PRO A 1 269 ? 29.729 26.171 -43.576 1.00 31.62 269 PRO A N 1
ATOM 2109 C CA . PRO A 1 269 ? 30.660 25.060 -43.471 1.00 31.62 269 PRO A CA 1
ATOM 2110 C C . PRO A 1 269 ? 31.210 24.729 -44.860 1.00 31.62 269 PRO A C 1
ATOM 2112 O O . PRO A 1 269 ? 30.451 24.617 -45.822 1.00 31.62 269 PRO A O 1
ATOM 2115 N N . ALA A 1 270 ? 32.530 24.558 -44.966 1.00 33.44 270 ALA A N 1
ATOM 2116 C CA . ALA A 1 270 ? 33.134 23.982 -46.160 1.00 33.44 270 ALA A CA 1
ATOM 2117 C C . ALA A 1 270 ? 32.439 22.636 -46.475 1.00 33.44 270 ALA A C 1
ATOM 2119 O O . ALA A 1 270 ? 32.029 21.946 -45.534 1.00 33.44 270 ALA A O 1
ATOM 2120 N N . PRO A 1 271 ? 32.327 22.210 -47.743 1.00 36.50 271 PRO A N 1
ATOM 2121 C CA . PRO A 1 271 ? 31.706 20.932 -48.127 1.00 36.50 271 PRO A CA 1
ATOM 2122 C C . PRO A 1 271 ? 32.252 19.727 -47.336 1.00 36.50 271 PRO A C 1
ATOM 2124 O O . PRO A 1 271 ? 31.510 18.818 -46.966 1.00 36.50 271 PRO A O 1
ATOM 2127 N N . VAL A 1 272 ? 33.527 19.808 -46.941 1.00 35.28 272 VAL A N 1
ATOM 2128 C CA . VAL A 1 272 ? 34.241 18.865 -46.063 1.00 35.28 272 VAL A CA 1
ATOM 2129 C C . VAL A 1 272 ? 33.559 18.659 -44.696 1.00 35.28 272 VAL A C 1
ATOM 2131 O O . VAL A 1 272 ? 33.618 17.569 -44.135 1.00 35.28 272 VAL A O 1
ATOM 2134 N N . THR A 1 273 ? 32.870 19.667 -44.156 1.00 33.53 273 THR A N 1
ATOM 2135 C CA . THR A 1 273 ? 32.222 19.622 -42.830 1.00 33.53 273 THR A CA 1
ATOM 2136 C C . THR A 1 273 ? 30.872 18.893 -42.833 1.00 33.53 273 THR A C 1
ATOM 2138 O O . THR A 1 273 ? 30.544 18.254 -41.837 1.00 33.53 273 THR A O 1
ATOM 2141 N N . MET A 1 274 ? 30.116 18.923 -43.940 1.00 35.56 274 MET A N 1
ATOM 2142 C CA . MET A 1 274 ? 28.869 18.145 -44.096 1.00 35.56 274 MET A CA 1
ATOM 2143 C C . MET A 1 274 ? 29.142 16.657 -44.331 1.00 35.56 274 MET A C 1
ATOM 2145 O O . MET A 1 274 ? 28.376 15.805 -43.888 1.00 35.56 274 MET A O 1
ATOM 2149 N N . GLU A 1 275 ? 30.266 16.331 -44.965 1.00 36.31 275 GLU A N 1
ATOM 2150 C CA . GLU A 1 275 ? 30.704 14.947 -45.133 1.00 36.31 275 GLU A CA 1
ATOM 2151 C C . GLU A 1 275 ? 31.381 14.375 -43.871 1.00 36.31 275 GLU A C 1
ATOM 2153 O O . GLU A 1 275 ? 31.165 13.207 -43.543 1.00 36.31 275 GLU A O 1
ATOM 2158 N N . LEU A 1 276 ? 32.077 15.201 -43.072 1.00 35.59 276 LEU A N 1
ATOM 2159 C CA . LEU A 1 276 ? 32.508 14.825 -41.715 1.00 35.59 276 LEU A CA 1
ATOM 2160 C C . LEU A 1 276 ? 31.323 14.621 -40.751 1.00 35.59 276 LEU A C 1
ATOM 2162 O O . LEU A 1 276 ? 31.421 13.804 -39.838 1.00 35.59 276 LEU A O 1
ATOM 2166 N N . LEU A 1 277 ? 30.198 15.315 -40.941 1.00 38.19 277 LEU A N 1
ATOM 2167 C CA . LEU A 1 277 ? 28.983 15.143 -40.128 1.00 38.19 277 LEU A CA 1
ATOM 2168 C C . LEU A 1 277 ? 28.392 13.722 -40.237 1.00 38.19 277 LEU A C 1
ATOM 2170 O O . LEU A 1 277 ? 27.883 13.209 -39.244 1.00 38.19 277 LEU A O 1
ATOM 2174 N N . GLY A 1 278 ? 28.559 13.037 -41.377 1.00 40.66 278 GLY A N 1
ATOM 2175 C CA . GLY A 1 278 ? 28.193 11.619 -41.541 1.00 40.66 278 GLY A CA 1
ATOM 2176 C C . GLY A 1 278 ? 29.093 10.630 -40.780 1.00 40.66 278 GLY A C 1
ATOM 2177 O O . GLY A 1 278 ? 28.791 9.442 -40.703 1.00 40.66 278 GLY A O 1
ATOM 2178 N N . SER A 1 279 ? 30.200 11.100 -40.197 1.00 40.34 279 SER A N 1
ATOM 2179 C CA . SER A 1 279 ? 31.172 10.259 -39.487 1.00 40.34 279 SER A CA 1
ATOM 2180 C C . SER A 1 279 ? 30.908 10.123 -37.985 1.00 40.34 279 SER A C 1
ATOM 2182 O O . SER A 1 279 ? 31.393 9.177 -37.370 1.00 40.34 279 SER A O 1
ATOM 2184 N N . MET A 1 280 ? 30.084 10.986 -37.377 1.00 37.53 280 MET A N 1
ATOM 2185 C CA . MET A 1 280 ? 29.678 10.808 -35.970 1.00 37.53 280 MET A CA 1
ATOM 2186 C C . MET A 1 280 ? 28.729 9.612 -35.773 1.00 37.53 280 MET A C 1
ATOM 2188 O O . MET A 1 280 ? 28.648 9.071 -34.668 1.00 37.53 280 MET A O 1
ATOM 2192 N N . ASP A 1 281 ? 28.101 9.119 -36.846 1.00 44.34 281 ASP A N 1
ATOM 2193 C CA . ASP A 1 281 ? 27.313 7.882 -36.836 1.00 44.34 281 ASP A CA 1
ATOM 2194 C C . ASP A 1 281 ? 28.183 6.631 -36.587 1.00 44.34 281 ASP A C 1
ATOM 2196 O O . ASP A 1 281 ? 27.700 5.612 -36.085 1.00 44.34 281 ASP A O 1
ATOM 2200 N N . HIS A 1 282 ? 29.497 6.698 -36.834 1.00 44.03 282 HIS A N 1
ATOM 2201 C CA . HIS A 1 282 ? 30.379 5.534 -36.735 1.00 44.03 282 HIS A CA 1
ATOM 2202 C C . HIS A 1 282 ? 30.716 5.069 -35.320 1.00 44.03 282 HIS A C 1
ATOM 2204 O O . HIS A 1 282 ? 30.930 3.868 -35.124 1.00 44.03 282 HIS A O 1
ATOM 2210 N N . LEU A 1 283 ? 30.739 5.966 -34.329 1.00 39.59 283 LEU A N 1
ATOM 2211 C CA . LEU A 1 283 ? 31.003 5.589 -32.934 1.00 39.59 283 LEU A CA 1
ATOM 2212 C C . LEU A 1 283 ? 29.857 4.712 -32.388 1.00 39.59 283 LEU A C 1
ATOM 2214 O O . LEU A 1 283 ? 30.093 3.692 -31.741 1.00 39.59 283 LEU A O 1
ATOM 2218 N N . TRP A 1 284 ? 28.616 5.050 -32.752 1.00 42.88 284 TRP A N 1
ATOM 2219 C CA . TRP A 1 284 ? 27.404 4.292 -32.419 1.00 42.88 284 TRP A CA 1
ATOM 2220 C C . TRP A 1 284 ? 27.299 2.976 -33.201 1.00 42.88 284 TRP A C 1
ATOM 2222 O O . TRP A 1 284 ? 26.901 1.939 -32.662 1.00 42.88 284 TRP A O 1
ATOM 2232 N N . ILE A 1 285 ? 27.727 2.988 -34.462 1.00 45.34 285 ILE A N 1
ATOM 2233 C CA . ILE A 1 285 ? 27.782 1.820 -35.345 1.00 45.34 285 ILE A CA 1
ATOM 2234 C C . ILE A 1 285 ? 28.844 0.807 -34.901 1.00 45.34 285 ILE A C 1
ATOM 2236 O O . ILE A 1 285 ? 28.608 -0.392 -35.019 1.00 45.34 285 ILE A O 1
ATOM 2240 N N . ASN A 1 286 ? 29.991 1.218 -34.354 1.00 39.19 286 ASN A N 1
ATOM 2241 C CA . ASN A 1 286 ? 31.000 0.266 -33.862 1.00 39.19 286 ASN A CA 1
ATOM 2242 C C . ASN A 1 286 ? 30.484 -0.542 -32.651 1.00 39.19 286 ASN A C 1
ATOM 2244 O O . ASN A 1 286 ? 30.808 -1.721 -32.504 1.00 39.19 286 ASN A O 1
ATOM 2248 N N . ILE A 1 287 ? 29.598 0.058 -31.846 1.00 39.81 287 ILE A N 1
ATOM 2249 C CA . ILE A 1 287 ? 28.910 -0.595 -30.720 1.00 39.81 287 ILE A CA 1
ATOM 2250 C C . ILE A 1 287 ? 27.764 -1.503 -31.219 1.00 39.81 287 ILE A C 1
ATOM 2252 O O . ILE A 1 287 ? 27.621 -2.630 -30.742 1.00 39.81 287 ILE A O 1
ATOM 2256 N N . LEU A 1 288 ? 26.987 -1.083 -32.226 1.00 40.31 288 LEU A N 1
ATOM 2257 C CA . LEU A 1 288 ? 25.890 -1.886 -32.803 1.00 40.31 288 LEU A CA 1
ATOM 2258 C C . LEU A 1 288 ? 26.367 -3.028 -33.729 1.00 40.31 288 LEU A C 1
ATOM 2260 O O . LEU A 1 288 ? 25.747 -4.096 -33.779 1.00 40.31 288 LEU A O 1
ATOM 2264 N N . SER A 1 289 ? 27.477 -2.829 -34.445 1.00 40.97 289 SER A N 1
ATOM 2265 C CA . SER A 1 289 ? 27.998 -3.730 -35.491 1.00 40.97 289 SER A CA 1
ATOM 2266 C C . SER A 1 289 ? 28.586 -5.035 -34.966 1.00 40.97 289 SER A C 1
ATOM 2268 O O . SER A 1 289 ? 28.773 -5.966 -35.746 1.00 40.97 289 SER A O 1
ATOM 2270 N N . ARG A 1 290 ? 28.869 -5.143 -33.662 1.00 43.12 290 ARG A N 1
ATOM 2271 C CA . ARG A 1 290 ? 29.410 -6.385 -33.103 1.00 43.12 290 ARG A CA 1
ATOM 2272 C C . ARG A 1 290 ? 28.351 -7.467 -32.876 1.00 43.12 290 ARG A C 1
ATOM 2274 O O . ARG A 1 290 ? 28.745 -8.620 -32.841 1.00 43.12 290 ARG A O 1
ATOM 2281 N N . ASN A 1 291 ? 27.049 -7.144 -32.770 1.00 41.44 291 ASN A N 1
ATOM 2282 C CA . ASN A 1 291 ? 26.041 -8.137 -32.340 1.00 41.44 291 ASN A CA 1
ATOM 2283 C C . ASN A 1 291 ? 24.610 -8.027 -32.938 1.00 41.44 291 ASN A C 1
ATOM 2285 O O . ASN A 1 291 ? 23.746 -8.827 -32.556 1.00 41.44 291 ASN A O 1
ATOM 2289 N N . VAL A 1 292 ? 24.280 -7.064 -33.825 1.00 49.00 292 VAL A N 1
ATOM 2290 C CA . VAL A 1 292 ? 22.850 -6.754 -34.109 1.00 49.00 292 VAL A CA 1
ATOM 2291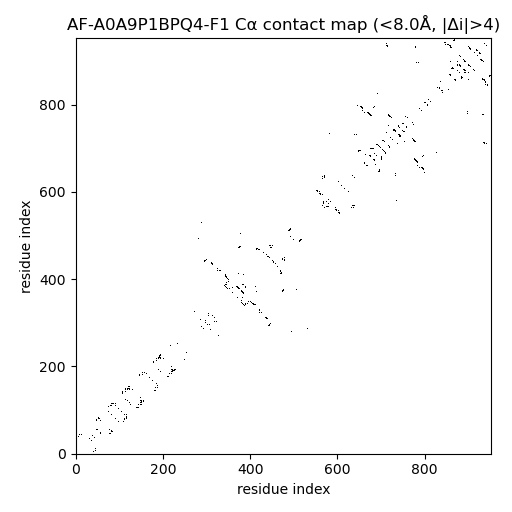 C C . VAL A 1 292 ? 22.357 -6.885 -35.570 1.00 49.00 292 VAL A C 1
ATOM 2293 O O . VAL A 1 292 ? 21.252 -7.405 -35.770 1.00 49.00 292 VAL A O 1
ATOM 2296 N N . SER A 1 293 ? 23.111 -6.498 -36.601 1.00 54.22 293 SER A N 1
ATOM 2297 C CA . SER A 1 293 ? 22.606 -6.399 -37.992 1.00 54.22 293 SER A CA 1
ATOM 2298 C C . SER A 1 293 ? 23.070 -7.536 -38.920 1.00 54.22 293 SER A C 1
ATOM 2300 O O . SER A 1 293 ? 24.224 -7.947 -38.886 1.00 54.22 293 SER A O 1
ATOM 2302 N N . LYS A 1 294 ? 22.156 -8.045 -39.769 1.00 66.00 294 LYS A N 1
ATOM 2303 C CA . LYS A 1 294 ? 22.442 -9.066 -40.806 1.00 66.00 294 LYS A CA 1
ATOM 2304 C C . LYS A 1 294 ? 22.891 -8.469 -42.150 1.00 66.00 294 LYS A C 1
ATOM 2306 O O . LYS A 1 294 ? 23.495 -9.182 -42.945 1.00 66.00 294 LYS A O 1
ATOM 2311 N N . SER A 1 295 ? 22.589 -7.194 -42.404 1.00 81.06 295 SER A N 1
ATOM 2312 C CA . SER A 1 295 ? 22.939 -6.485 -43.639 1.00 81.06 295 SER A CA 1
ATOM 2313 C C . SER A 1 295 ? 22.960 -4.965 -43.439 1.00 81.06 295 SER A C 1
ATOM 2315 O O . SER A 1 295 ? 22.291 -4.461 -42.533 1.00 81.06 295 SER A O 1
ATOM 2317 N N . TRP A 1 296 ? 23.680 -4.243 -44.299 1.00 86.50 296 TRP A N 1
ATOM 2318 C CA . TRP A 1 296 ? 23.789 -2.779 -44.304 1.00 86.50 296 TRP A CA 1
ATOM 2319 C C . TRP A 1 296 ? 23.440 -2.179 -45.665 1.00 86.50 296 TRP A C 1
ATOM 2321 O O . TRP A 1 296 ? 23.574 -2.824 -46.702 1.00 86.50 296 TRP A O 1
ATOM 2331 N N . GLN A 1 297 ? 23.006 -0.923 -45.659 1.00 86.00 297 GLN A N 1
ATOM 2332 C CA . GLN A 1 297 ? 22.706 -0.164 -46.866 1.00 86.00 297 GLN A CA 1
ATOM 2333 C C . GLN A 1 297 ? 22.811 1.328 -46.552 1.00 86.00 297 GLN A C 1
ATOM 2335 O O . GLN A 1 297 ? 22.461 1.749 -45.451 1.00 86.00 297 GLN A O 1
ATOM 2340 N N . GLY A 1 298 ? 23.283 2.128 -47.504 1.00 86.31 298 GLY A N 1
ATOM 2341 C CA . GLY A 1 298 ? 23.388 3.573 -47.330 1.00 86.31 298 GLY A CA 1
ATOM 2342 C C . GLY A 1 298 ? 23.224 4.309 -48.651 1.00 86.31 298 GLY A C 1
ATOM 2343 O O . GLY A 1 298 ? 23.687 3.841 -49.686 1.00 86.31 298 GLY A O 1
ATOM 2344 N N . LEU A 1 299 ? 22.526 5.445 -48.621 1.00 85.44 299 LEU A N 1
ATOM 2345 C CA . LEU A 1 299 ? 22.204 6.231 -49.812 1.00 85.44 299 LEU A CA 1
ATOM 2346 C C . LEU A 1 299 ? 23.394 7.126 -50.198 1.00 85.44 299 LEU A C 1
ATOM 2348 O O . LEU A 1 299 ? 23.823 7.957 -49.399 1.00 85.44 299 LEU A O 1
ATOM 2352 N N . SER A 1 300 ? 23.904 6.986 -51.427 1.00 86.56 300 SER A N 1
ATOM 2353 C CA . SER A 1 300 ? 25.053 7.749 -51.949 1.00 86.56 300 SER A CA 1
ATOM 2354 C C . SER A 1 300 ? 26.277 7.677 -51.015 1.00 86.56 300 SER A C 1
ATOM 2356 O O . SER A 1 300 ? 26.850 6.600 -50.847 1.00 86.56 300 SER A O 1
ATOM 2358 N N . VAL A 1 301 ? 26.674 8.787 -50.377 1.00 83.81 301 VAL A N 1
ATOM 2359 C CA . VAL A 1 301 ? 27.801 8.842 -49.428 1.00 83.81 301 VAL A CA 1
ATOM 2360 C C . VAL A 1 301 ? 27.616 7.888 -48.243 1.00 83.81 301 VAL A C 1
ATOM 2362 O O . VAL A 1 301 ? 28.591 7.331 -47.744 1.00 83.81 301 VAL A O 1
ATOM 2365 N N . GLY A 1 302 ? 26.366 7.601 -47.856 1.00 81.69 302 GLY A N 1
ATOM 2366 C CA . GLY A 1 302 ? 26.050 6.639 -46.800 1.00 81.69 302 GLY A CA 1
ATOM 2367 C C . GLY A 1 302 ? 26.526 5.212 -47.100 1.00 81.69 302 GLY A C 1
ATOM 2368 O O . GLY A 1 302 ? 26.629 4.402 -46.183 1.00 81.69 302 GLY A O 1
ATOM 2369 N N . GLU A 1 303 ? 26.853 4.881 -48.353 1.00 86.75 303 GLU A N 1
ATOM 2370 C CA . GLU A 1 303 ? 27.424 3.576 -48.711 1.00 86.75 303 GLU A CA 1
ATOM 2371 C C . GLU A 1 303 ? 28.812 3.358 -48.092 1.00 86.75 303 GLU A C 1
ATOM 2373 O O . GLU A 1 303 ? 29.124 2.251 -47.661 1.00 86.75 303 GLU A O 1
ATOM 2378 N N . TYR A 1 304 ? 29.616 4.415 -47.941 1.00 86.88 304 TYR A N 1
ATOM 2379 C CA . TYR A 1 304 ? 30.906 4.343 -47.243 1.00 86.88 304 TYR A CA 1
ATOM 2380 C C . TYR A 1 304 ? 30.717 4.059 -45.756 1.00 86.88 304 TYR A C 1
ATOM 2382 O O . TYR A 1 304 ? 31.461 3.263 -45.172 1.00 86.88 304 TYR A O 1
ATOM 2390 N N . ALA A 1 305 ? 29.675 4.646 -45.161 1.00 78.94 305 ALA A N 1
ATOM 2391 C CA . ALA A 1 305 ? 29.301 4.330 -43.796 1.00 78.94 305 ALA A CA 1
ATOM 2392 C C . ALA A 1 305 ? 28.881 2.859 -43.687 1.00 78.94 305 ALA A C 1
ATOM 2394 O O . ALA A 1 305 ? 29.434 2.126 -42.870 1.00 78.94 305 ALA A O 1
ATOM 2395 N N . ALA A 1 306 ? 28.000 2.377 -44.569 1.00 84.00 306 ALA A N 1
ATOM 2396 C CA . ALA A 1 306 ? 27.572 0.976 -44.612 1.00 84.00 306 ALA A CA 1
ATOM 2397 C C . ALA A 1 306 ? 28.749 -0.016 -44.746 1.00 84.00 306 ALA A C 1
ATOM 2399 O O . ALA A 1 306 ? 28.799 -1.008 -44.017 1.00 84.00 306 ALA A O 1
ATOM 2400 N N . LEU A 1 307 ? 29.728 0.268 -45.611 1.00 87.19 307 LEU A N 1
ATOM 2401 C CA . LEU A 1 307 ? 30.930 -0.558 -45.801 1.00 87.19 307 LEU A CA 1
ATOM 2402 C C . LEU A 1 307 ? 31.836 -0.573 -44.564 1.00 87.19 307 LEU A C 1
ATOM 2404 O O . LEU A 1 307 ? 32.319 -1.632 -44.158 1.00 87.19 307 LEU A O 1
ATOM 2408 N N . THR A 1 308 ? 32.016 0.576 -43.916 1.00 80.06 308 THR A N 1
ATOM 2409 C CA . THR A 1 308 ? 32.749 0.666 -42.646 1.00 80.06 308 THR A CA 1
ATOM 2410 C C . THR A 1 308 ? 32.026 -0.125 -41.546 1.00 80.06 308 THR A C 1
ATOM 2412 O O . THR A 1 308 ? 32.663 -0.880 -40.813 1.00 80.06 308 THR A O 1
ATOM 2415 N N . CYS A 1 309 ? 30.684 -0.062 -41.462 1.00 74.94 309 CYS A N 1
ATOM 2416 C CA . CYS A 1 309 ? 29.899 -0.896 -40.530 1.00 74.94 309 CYS A CA 1
ATOM 2417 C C . CYS A 1 309 ? 30.124 -2.391 -40.783 1.00 74.94 309 CYS A C 1
ATOM 2419 O O . CYS A 1 309 ? 30.286 -3.191 -39.853 1.00 74.94 309 CYS A O 1
ATOM 2421 N N . ALA A 1 310 ? 30.131 -2.766 -42.063 1.00 82.00 310 ALA A N 1
ATOM 2422 C CA . ALA A 1 310 ? 30.379 -4.125 -42.510 1.00 82.00 310 ALA A CA 1
ATOM 2423 C C . ALA A 1 310 ? 31.833 -4.563 -42.263 1.00 82.00 310 ALA A C 1
ATOM 2425 O O . ALA A 1 310 ? 32.123 -5.751 -42.354 1.00 82.00 310 ALA A O 1
ATOM 2426 N N . GLY A 1 311 ? 32.725 -3.661 -41.850 1.00 82.25 311 GLY A N 1
ATOM 2427 C CA . GLY A 1 311 ? 34.116 -3.959 -41.514 1.00 82.25 311 GLY A CA 1
ATOM 2428 C C . GLY A 1 311 ? 35.037 -4.040 -42.727 1.00 82.25 311 GLY A C 1
ATOM 2429 O O . GLY A 1 311 ? 36.066 -4.698 -42.640 1.00 82.25 311 GLY A O 1
ATOM 2430 N N . VAL A 1 312 ? 34.670 -3.405 -43.844 1.00 85.88 312 VAL A N 1
ATOM 2431 C CA . VAL A 1 312 ? 35.509 -3.357 -45.053 1.00 85.88 312 VAL A CA 1
ATOM 2432 C C . VAL A 1 312 ? 36.758 -2.507 -44.827 1.00 85.88 312 VAL A C 1
ATOM 2434 O O . VAL A 1 312 ? 37.819 -2.845 -45.331 1.00 85.88 312 VAL A O 1
ATOM 2437 N N . PHE A 1 313 ? 36.654 -1.431 -44.052 1.00 83.44 313 PHE A N 1
ATOM 2438 C CA . PHE A 1 313 ? 37.775 -0.613 -43.585 1.00 83.44 313 PHE A CA 1
ATOM 2439 C C . PHE A 1 313 ? 37.459 -0.049 -42.193 1.00 83.44 313 PHE A C 1
ATOM 2441 O O . PHE A 1 313 ? 36.312 -0.108 -41.742 1.00 83.44 313 PHE A O 1
ATOM 2448 N N . ASP A 1 314 ? 38.482 0.450 -41.493 1.00 73.75 314 ASP A N 1
ATOM 2449 C CA . ASP A 1 314 ? 38.317 1.084 -40.183 1.00 73.75 314 ASP A CA 1
ATOM 2450 C C . ASP A 1 314 ? 37.690 2.486 -40.283 1.00 73.75 314 ASP A C 1
ATOM 2452 O O . ASP A 1 314 ? 37.518 3.052 -41.366 1.00 73.75 314 ASP A O 1
ATOM 2456 N N . PHE A 1 315 ? 37.312 3.037 -39.127 1.00 62.19 315 PHE A N 1
ATOM 2457 C CA . PHE A 1 315 ? 36.629 4.326 -39.045 1.00 62.19 315 PHE A CA 1
ATOM 2458 C C . PHE A 1 315 ? 37.452 5.472 -39.642 1.00 62.19 315 PHE A C 1
ATOM 2460 O O . PHE A 1 315 ? 36.930 6.271 -40.418 1.00 62.19 315 PHE A O 1
ATOM 2467 N N . GLU A 1 316 ? 38.736 5.541 -39.291 1.00 68.81 316 GLU A N 1
ATOM 2468 C CA . GLU A 1 316 ? 39.631 6.599 -39.753 1.00 68.81 316 GLU A CA 1
ATOM 2469 C C . GLU A 1 316 ? 39.778 6.560 -41.278 1.00 68.81 316 GLU A C 1
ATOM 2471 O O . GLU A 1 316 ? 39.674 7.589 -41.946 1.00 68.81 316 GLU A O 1
ATOM 2476 N N . THR A 1 317 ? 39.955 5.364 -41.842 1.00 76.00 317 THR A N 1
ATOM 2477 C CA . THR A 1 317 ? 40.052 5.143 -43.286 1.00 76.00 317 THR A CA 1
ATOM 2478 C C . THR A 1 317 ? 38.743 5.494 -43.981 1.00 76.00 317 THR A C 1
ATOM 2480 O O . THR A 1 317 ? 38.766 6.200 -44.988 1.00 76.00 317 THR A O 1
ATOM 2483 N N . GLY A 1 318 ? 37.600 5.070 -43.436 1.00 76.50 318 GLY A N 1
ATOM 2484 C CA . GLY A 1 318 ? 36.285 5.391 -43.991 1.00 76.50 318 GLY A CA 1
ATOM 2485 C C . GLY A 1 318 ? 36.007 6.891 -44.020 1.00 76.50 318 GLY A C 1
ATOM 2486 O O . GLY A 1 318 ? 35.575 7.419 -45.044 1.00 76.50 318 GLY A O 1
ATOM 2487 N N . LEU A 1 319 ? 36.334 7.601 -42.939 1.00 67.88 319 LEU A N 1
ATOM 2488 C CA . LEU A 1 319 ? 36.182 9.051 -42.870 1.00 67.88 319 LEU A CA 1
ATOM 2489 C C . LEU A 1 319 ? 37.124 9.783 -43.830 1.00 67.88 319 LEU A C 1
ATOM 2491 O O . LEU A 1 319 ? 36.719 10.741 -44.491 1.00 67.88 319 LEU A O 1
ATOM 2495 N N . ARG A 1 320 ? 38.372 9.319 -43.938 1.00 75.62 320 ARG A N 1
ATOM 2496 C CA . ARG A 1 320 ? 39.359 9.884 -44.861 1.00 75.62 320 ARG A CA 1
ATOM 2497 C C . ARG A 1 320 ? 38.905 9.718 -46.317 1.00 75.62 320 ARG A C 1
ATOM 2499 O O . ARG A 1 320 ? 38.940 10.693 -47.055 1.00 75.62 320 ARG A O 1
ATOM 2506 N N . LEU A 1 321 ? 38.373 8.550 -46.691 1.00 80.31 321 LEU A N 1
ATOM 2507 C CA . LEU A 1 321 ? 37.798 8.297 -48.022 1.00 80.31 321 LEU A CA 1
ATOM 2508 C C . LEU A 1 321 ? 36.592 9.179 -48.343 1.00 80.31 321 LEU A C 1
ATOM 2510 O O . LEU A 1 321 ? 36.457 9.634 -49.477 1.00 80.31 321 LEU A O 1
ATOM 2514 N N . ILE A 1 322 ? 35.712 9.393 -47.364 1.00 81.69 322 ILE A N 1
ATOM 2515 C CA . ILE A 1 322 ? 34.570 10.297 -47.506 1.00 81.69 322 ILE A CA 1
ATOM 2516 C C . ILE A 1 322 ? 35.096 11.708 -47.783 1.00 81.69 322 ILE A C 1
ATOM 2518 O O . ILE A 1 322 ? 34.860 12.227 -48.863 1.00 81.69 322 ILE A O 1
ATOM 2522 N N . LYS A 1 323 ? 35.942 12.261 -46.904 1.00 76.06 323 LYS A N 1
ATOM 2523 C CA . LYS A 1 323 ? 36.575 13.575 -47.112 1.00 76.06 323 LYS A CA 1
ATOM 2524 C C . LYS A 1 323 ? 37.230 13.695 -48.493 1.00 76.06 323 LYS A C 1
ATOM 2526 O O . LYS A 1 323 ? 37.036 14.680 -49.199 1.00 76.06 323 LYS A O 1
ATOM 2531 N N . ASP A 1 324 ? 37.996 12.681 -48.873 1.00 80.38 324 ASP A N 1
ATOM 2532 C CA . ASP A 1 324 ? 38.700 12.618 -50.146 1.00 80.38 324 ASP A CA 1
ATOM 2533 C C . ASP A 1 324 ? 37.754 12.648 -51.355 1.00 80.38 324 ASP A C 1
ATOM 2535 O O . ASP A 1 324 ? 38.100 13.219 -52.394 1.00 80.38 324 ASP A O 1
ATOM 2539 N N . ARG A 1 325 ? 36.575 12.031 -51.223 1.00 84.31 325 ARG A N 1
ATOM 2540 C CA . ARG A 1 325 ? 35.488 12.065 -52.201 1.00 84.31 325 ARG A CA 1
ATOM 2541 C C . ARG A 1 325 ? 34.825 13.444 -52.235 1.00 84.31 325 ARG A C 1
ATOM 2543 O O . ARG A 1 325 ? 34.689 13.963 -53.341 1.00 84.31 325 ARG A O 1
ATOM 2550 N N . ALA A 1 326 ? 34.492 14.056 -51.091 1.00 77.69 326 ALA A N 1
ATOM 2551 C CA . ALA A 1 326 ? 33.991 15.440 -51.018 1.00 77.69 326 ALA A CA 1
ATOM 2552 C C . ALA A 1 326 ? 34.892 16.397 -51.780 1.00 77.69 326 ALA A C 1
ATOM 2554 O O . ALA A 1 326 ? 34.427 17.125 -52.647 1.00 77.69 326 ALA A O 1
ATOM 2555 N N . GLU A 1 327 ? 36.183 16.403 -51.443 1.00 80.19 327 GLU A N 1
ATOM 2556 C CA . GLU A 1 327 ? 37.149 17.352 -51.995 1.00 80.19 327 GLU A CA 1
ATOM 2557 C C . GLU A 1 327 ? 37.284 17.179 -53.508 1.00 80.19 327 GLU A C 1
ATOM 2559 O O . GLU A 1 327 ? 37.325 18.160 -54.248 1.00 80.19 327 GLU A O 1
ATOM 2564 N N . ALA A 1 328 ? 37.291 15.932 -53.988 1.00 80.94 328 ALA A N 1
ATOM 2565 C CA . ALA A 1 328 ? 37.342 15.649 -55.415 1.00 80.94 328 ALA A CA 1
ATOM 2566 C C . ALA A 1 328 ? 36.048 16.070 -56.141 1.00 80.94 328 ALA A C 1
ATOM 2568 O O . ALA A 1 328 ? 36.115 16.615 -57.244 1.00 80.94 328 ALA A O 1
ATOM 2569 N N . MET A 1 329 ? 34.880 15.856 -55.527 1.00 81.19 329 MET A N 1
ATOM 2570 C CA . MET A 1 329 ? 33.583 16.287 -56.063 1.00 81.19 329 MET A CA 1
ATOM 2571 C C . MET A 1 329 ? 33.447 17.814 -56.071 1.00 81.19 329 MET A C 1
ATOM 2573 O O . MET A 1 329 ? 33.008 18.377 -57.068 1.00 81.19 329 MET A O 1
ATOM 2577 N N . ASP A 1 330 ? 33.861 18.492 -55.004 1.00 75.56 330 ASP A N 1
ATOM 2578 C CA . ASP A 1 330 ? 33.817 19.951 -54.881 1.00 75.56 330 ASP A CA 1
ATOM 2579 C C . ASP A 1 330 ? 34.769 20.630 -55.875 1.00 75.56 330 ASP A C 1
ATOM 2581 O O . ASP A 1 330 ? 34.394 21.570 -56.583 1.00 75.56 330 ASP A O 1
ATOM 2585 N N . PHE A 1 331 ? 35.977 20.078 -56.034 1.00 73.50 331 PHE A N 1
ATOM 2586 C CA . PHE A 1 331 ? 36.920 20.532 -57.052 1.00 73.50 331 PHE A CA 1
ATOM 2587 C C . PHE A 1 331 ? 36.329 20.435 -58.468 1.00 73.50 331 PHE A C 1
ATOM 2589 O O . PHE A 1 331 ? 36.500 21.360 -59.267 1.00 73.50 331 PHE A O 1
ATOM 2596 N N . ALA A 1 332 ? 35.592 19.358 -58.764 1.00 72.25 332 ALA A N 1
ATOM 2597 C CA . ALA A 1 332 ? 34.921 19.169 -60.050 1.00 72.25 332 ALA A CA 1
ATOM 2598 C C . ALA A 1 332 ? 33.767 20.162 -60.294 1.00 72.25 332 ALA A C 1
ATOM 2600 O O . ALA A 1 332 ? 33.486 20.478 -61.450 1.00 72.25 332 ALA A O 1
ATOM 2601 N N . VAL A 1 333 ? 33.127 20.672 -59.236 1.00 70.56 333 VAL A N 1
ATOM 2602 C CA . VAL A 1 333 ? 31.980 21.595 -59.320 1.00 70.56 333 VAL A CA 1
ATOM 2603 C C . VAL A 1 333 ? 32.404 23.067 -59.377 1.00 70.56 333 VAL A C 1
ATOM 2605 O O . VAL A 1 333 ? 31.789 23.833 -60.117 1.00 70.56 333 VAL A O 1
ATOM 2608 N N . GLY A 1 334 ? 33.425 23.482 -58.615 1.00 61.84 334 GLY A N 1
ATOM 2609 C CA . GLY A 1 334 ? 33.685 24.911 -58.365 1.00 61.84 334 GLY A CA 1
ATOM 2610 C C . GLY A 1 334 ? 35.064 25.464 -58.742 1.00 61.84 334 GLY A C 1
ATOM 2611 O O . GLY A 1 334 ? 35.187 26.673 -58.917 1.00 61.84 334 GLY A O 1
ATOM 2612 N N . SER A 1 335 ? 36.106 24.634 -58.874 1.00 54.78 335 SER A N 1
ATOM 2613 C CA . SER A 1 335 ? 37.504 25.128 -58.878 1.00 54.78 335 SER A CA 1
ATOM 2614 C C . SER A 1 335 ? 38.261 24.963 -60.201 1.00 54.78 335 SER A C 1
ATOM 2616 O O . SER A 1 335 ? 39.424 25.355 -60.304 1.00 54.78 335 SER A O 1
ATOM 2618 N N . ARG A 1 336 ? 37.633 24.394 -61.237 1.00 57.38 336 ARG A N 1
ATOM 2619 C CA . ARG A 1 336 ? 38.276 24.171 -62.540 1.00 57.38 336 ARG A CA 1
ATOM 2620 C C . ARG A 1 336 ? 38.125 25.407 -63.450 1.00 57.38 336 ARG A C 1
ATOM 2622 O O . ARG A 1 336 ? 36.998 25.843 -63.691 1.00 57.38 336 ARG A O 1
ATOM 2629 N N . PRO A 1 337 ? 39.214 25.960 -64.022 1.00 50.19 337 PRO A N 1
ATOM 2630 C CA . PRO A 1 337 ? 39.122 27.026 -65.020 1.00 50.19 337 PRO A CA 1
ATOM 2631 C C . PRO A 1 337 ? 38.272 26.575 -66.218 1.00 50.19 337 PRO A C 1
ATOM 2633 O O . PRO A 1 337 ? 38.574 25.558 -66.842 1.00 50.19 337 PRO A O 1
ATOM 2636 N N . GLY A 1 338 ? 37.190 27.303 -66.518 1.00 60.00 338 GLY A N 1
ATOM 2637 C CA . GLY A 1 338 ? 36.239 26.951 -67.583 1.00 60.00 338 GLY A CA 1
ATOM 2638 C C . GLY A 1 338 ? 35.159 25.928 -67.196 1.00 60.00 338 GLY A C 1
ATOM 2639 O O . GLY A 1 338 ? 34.470 25.426 -68.085 1.00 60.00 338 GLY A O 1
ATOM 2640 N N . ALA A 1 339 ? 34.993 25.608 -65.906 1.00 62.12 339 ALA A N 1
ATOM 2641 C CA . ALA A 1 339 ? 33.908 24.747 -65.432 1.00 62.12 339 ALA A CA 1
ATOM 2642 C C . ALA A 1 339 ? 32.532 25.334 -65.782 1.00 62.12 339 ALA A C 1
ATOM 2644 O O . ALA A 1 339 ? 32.234 26.492 -65.484 1.00 62.12 339 ALA A O 1
ATOM 2645 N N . LYS A 1 340 ? 31.679 24.518 -66.405 1.00 68.12 340 LYS A N 1
ATOM 2646 C CA . LYS A 1 340 ? 30.272 24.862 -66.632 1.00 68.12 340 LYS A CA 1
ATOM 2647 C C . LYS A 1 340 ? 29.523 24.777 -65.307 1.00 68.12 340 LYS A C 1
ATOM 2649 O O . LYS A 1 340 ? 29.742 23.836 -64.550 1.00 68.12 340 LYS A O 1
ATOM 2654 N N . ALA A 1 341 ? 28.611 25.715 -65.056 1.00 78.56 341 ALA A N 1
ATOM 2655 C CA . ALA A 1 341 ? 27.726 25.637 -63.900 1.00 78.56 341 ALA A CA 1
ATOM 2656 C C . ALA A 1 341 ? 26.932 24.320 -63.933 1.00 78.56 341 ALA A C 1
ATOM 2658 O O . ALA A 1 341 ? 26.398 23.936 -64.978 1.00 78.56 341 ALA A O 1
ATOM 2659 N N . GLN A 1 342 ? 26.867 23.629 -62.798 1.00 84.50 342 GLN A N 1
ATOM 2660 C CA . GLN A 1 342 ? 26.172 22.351 -62.640 1.00 84.50 342 GLN A CA 1
ATOM 2661 C C . GLN A 1 342 ? 25.013 22.488 -61.650 1.00 84.50 342 GLN A C 1
ATOM 2663 O O . GLN A 1 342 ? 24.963 23.434 -60.864 1.00 84.50 342 GLN A O 1
ATOM 2668 N N . GLY A 1 343 ? 24.076 21.545 -61.701 1.00 84.69 343 GLY A N 1
ATOM 2669 C CA . GLY A 1 343 ? 22.931 21.510 -60.802 1.00 84.69 343 GLY A CA 1
ATOM 2670 C C . GLY A 1 343 ? 22.336 20.115 -60.646 1.00 84.69 343 GLY A C 1
ATOM 2671 O O . GLY A 1 343 ? 22.606 19.202 -61.430 1.00 84.69 343 GLY A O 1
ATOM 2672 N N . MET A 1 344 ? 21.476 19.973 -59.638 1.00 90.00 344 MET A N 1
ATOM 2673 C CA . MET A 1 344 ? 20.655 18.785 -59.409 1.00 90.00 344 MET A CA 1
ATOM 2674 C C . MET A 1 344 ? 19.217 19.193 -59.078 1.00 90.00 344 MET A C 1
ATOM 2676 O O . MET A 1 344 ? 18.983 20.167 -58.363 1.00 90.00 344 MET A O 1
ATOM 2680 N N . CYS A 1 345 ? 18.248 18.428 -59.569 1.00 90.88 345 CYS A N 1
ATOM 2681 C CA . CYS A 1 345 ? 16.828 18.594 -59.306 1.00 90.88 345 CYS A CA 1
ATOM 2682 C C . CYS A 1 345 ? 16.199 17.274 -58.845 1.00 90.88 345 CYS A C 1
ATOM 2684 O O . CYS A 1 345 ? 16.395 16.235 -59.469 1.00 90.88 345 CYS A O 1
ATOM 2686 N N . LEU A 1 346 ? 15.416 17.320 -57.768 1.00 90.19 346 LEU A N 1
ATOM 2687 C CA . LEU A 1 346 ? 14.502 16.249 -57.380 1.00 90.19 346 LEU A CA 1
ATOM 2688 C C . LEU A 1 346 ? 13.178 16.426 -58.133 1.00 90.19 346 LEU A C 1
ATOM 2690 O O . LEU A 1 346 ? 12.498 17.431 -57.931 1.00 90.19 346 LEU A O 1
ATOM 2694 N N . VAL A 1 347 ? 12.796 15.445 -58.950 1.00 90.81 347 VAL A N 1
ATOM 2695 C CA . VAL A 1 347 ? 11.512 15.389 -59.663 1.00 90.81 347 VAL A CA 1
ATOM 2696 C C . VAL A 1 347 ? 10.609 14.319 -59.058 1.00 90.81 347 VAL A C 1
ATOM 2698 O O . VAL A 1 347 ? 11.028 13.184 -58.823 1.00 90.81 347 VAL A O 1
ATOM 2701 N N . VAL A 1 348 ? 9.349 14.678 -58.813 1.00 88.50 348 VAL A N 1
ATOM 2702 C CA . VAL A 1 348 ? 8.323 13.788 -58.259 1.00 88.50 348 VAL A CA 1
ATOM 2703 C C . VAL A 1 348 ? 7.109 13.773 -59.178 1.00 88.50 348 VAL A C 1
ATOM 2705 O O . VAL A 1 348 ? 6.663 14.809 -59.662 1.00 88.50 348 VAL A O 1
ATOM 2708 N N . GLY A 1 349 ? 6.532 12.595 -59.385 1.00 85.56 349 GLY A N 1
ATOM 2709 C CA . GLY A 1 349 ? 5.261 12.419 -60.076 1.00 85.56 349 GLY A CA 1
ATOM 2710 C C . GLY A 1 349 ? 5.359 11.988 -61.534 1.00 85.56 349 GLY A C 1
ATOM 2711 O O . GLY A 1 349 ? 4.310 11.748 -62.110 1.00 85.56 349 GLY A O 1
ATOM 2712 N N . LEU A 1 350 ? 6.543 11.798 -62.117 1.00 89.38 350 LEU A N 1
ATOM 2713 C CA . LEU A 1 350 ? 6.717 11.260 -63.479 1.00 89.38 350 LEU A CA 1
ATOM 2714 C C . LEU A 1 350 ? 7.241 9.823 -63.445 1.00 89.38 350 LEU A C 1
ATOM 2716 O O . LEU A 1 350 ? 7.940 9.464 -62.507 1.00 89.38 350 LEU A O 1
ATOM 2720 N N . ASP A 1 351 ? 6.918 8.993 -64.436 1.00 91.06 351 ASP A N 1
ATOM 2721 C CA . ASP A 1 351 ? 7.558 7.683 -64.615 1.00 91.06 351 ASP A CA 1
ATOM 2722 C C . ASP A 1 351 ? 8.981 7.815 -65.194 1.00 91.06 351 ASP A C 1
ATOM 2724 O O . ASP A 1 351 ? 9.373 8.871 -65.696 1.00 91.06 351 ASP A O 1
ATOM 2728 N N . LYS A 1 352 ? 9.765 6.734 -65.102 1.00 89.94 352 LYS A N 1
ATOM 2729 C CA . LYS A 1 352 ? 11.179 6.727 -65.495 1.00 89.94 352 LYS A CA 1
ATOM 2730 C C . LYS A 1 352 ? 11.375 7.078 -66.974 1.00 89.94 352 LYS A C 1
ATOM 2732 O O . LYS A 1 352 ? 12.240 7.896 -67.278 1.00 89.94 352 LYS A O 1
ATOM 2737 N N . ASP A 1 353 ? 10.566 6.512 -67.867 1.00 91.94 353 ASP A N 1
ATOM 2738 C CA . ASP A 1 353 ? 10.707 6.702 -69.315 1.00 91.94 353 ASP A CA 1
ATOM 2739 C C . ASP A 1 353 ? 10.412 8.154 -69.702 1.00 91.94 353 ASP A C 1
ATOM 2741 O O . ASP A 1 353 ? 11.128 8.764 -70.503 1.00 91.94 353 ASP A O 1
ATOM 2745 N N . THR A 1 354 ? 9.401 8.753 -69.068 1.00 91.94 354 THR A N 1
ATOM 2746 C CA . THR A 1 354 ? 9.089 10.174 -69.228 1.00 91.94 354 THR A CA 1
ATOM 2747 C C . THR A 1 354 ? 10.232 11.054 -68.724 1.00 91.94 354 THR A C 1
ATOM 2749 O O . THR A 1 354 ? 10.622 11.986 -69.429 1.00 91.94 354 THR A O 1
ATOM 2752 N N . VAL A 1 355 ? 10.818 10.762 -67.556 1.00 92.81 355 VAL A N 1
ATOM 2753 C CA . VAL A 1 355 ? 11.974 11.516 -67.032 1.00 92.81 355 VAL A CA 1
ATOM 2754 C C . VAL A 1 355 ? 13.172 11.409 -67.975 1.00 92.81 355 VAL A C 1
ATOM 2756 O O . VAL A 1 355 ? 13.752 12.433 -68.324 1.00 92.81 355 VAL A O 1
ATOM 2759 N N . GLU A 1 356 ? 13.510 10.213 -68.460 1.00 92.94 356 GLU A N 1
ATOM 2760 C CA . GLU A 1 356 ? 14.605 10.023 -69.422 1.00 92.94 356 GLU A CA 1
ATOM 2761 C C . GLU A 1 356 ? 14.369 10.783 -70.733 1.00 92.94 356 GLU A C 1
ATOM 2763 O O . GLU A 1 356 ? 15.299 11.382 -71.284 1.00 92.94 356 GLU A O 1
ATOM 2768 N N . LYS A 1 357 ? 13.125 10.801 -71.228 1.00 92.94 357 LYS A N 1
ATOM 2769 C CA . LYS A 1 357 ? 12.739 11.578 -72.411 1.00 92.94 357 LYS A CA 1
ATOM 2770 C C . LYS A 1 357 ? 12.937 13.076 -72.185 1.00 92.94 357 LYS A C 1
ATOM 2772 O O . LYS A 1 357 ? 13.496 13.736 -73.060 1.00 92.94 357 LYS A O 1
ATOM 2777 N N . GLN A 1 358 ? 12.521 13.602 -71.030 1.00 93.19 358 GLN A N 1
ATOM 2778 C CA . GLN A 1 358 ? 12.700 15.023 -70.718 1.00 93.19 358 GLN A CA 1
ATOM 2779 C C . GLN A 1 358 ? 14.171 15.385 -70.507 1.00 93.19 358 GLN A C 1
ATOM 2781 O O . GLN A 1 358 ? 14.606 16.409 -71.018 1.00 93.19 358 GLN A O 1
ATOM 2786 N N . CYS A 1 359 ? 14.969 14.526 -69.865 1.00 91.75 359 CYS A N 1
ATOM 2787 C CA . CYS A 1 359 ? 16.416 14.722 -69.749 1.00 91.75 359 CYS A CA 1
ATOM 2788 C C . CYS A 1 359 ? 17.070 14.902 -71.127 1.00 91.75 359 CYS A C 1
ATOM 2790 O O . CYS A 1 359 ? 17.803 15.863 -71.337 1.00 91.75 359 CYS A O 1
ATOM 2792 N N . LYS A 1 360 ? 16.744 14.029 -72.094 1.00 90.56 360 LYS A N 1
ATOM 2793 C CA . LYS A 1 360 ? 17.255 14.126 -73.474 1.00 90.56 360 LYS A CA 1
ATOM 2794 C C . LYS A 1 360 ? 16.777 15.389 -74.193 1.00 90.56 360 LYS A C 1
ATOM 2796 O O . LYS A 1 360 ? 17.559 16.003 -74.908 1.00 90.56 360 LYS A O 1
ATOM 2801 N N . ALA A 1 361 ? 15.512 15.768 -74.011 1.00 88.56 361 ALA A N 1
ATOM 2802 C CA . ALA A 1 361 ? 14.932 16.959 -74.634 1.00 88.56 361 ALA A CA 1
ATOM 2803 C C . ALA A 1 361 ? 15.497 18.274 -74.068 1.00 88.56 361 ALA A C 1
ATOM 2805 O O . ALA A 1 361 ? 15.452 19.298 -74.743 1.00 88.56 361 ALA A O 1
ATOM 2806 N N . SER A 1 362 ? 16.024 18.248 -72.844 1.00 89.44 362 SER A N 1
ATOM 2807 C CA . SER A 1 362 ? 16.576 19.414 -72.149 1.00 89.44 362 SER A CA 1
ATOM 2808 C C . SER A 1 362 ? 18.081 19.617 -72.354 1.00 89.44 362 SER A C 1
ATOM 2810 O O . SER A 1 362 ? 18.626 20.582 -71.826 1.00 89.44 362 SER A O 1
ATOM 2812 N N . CYS A 1 363 ? 18.760 18.738 -73.097 1.00 87.12 363 CYS A N 1
ATOM 2813 C CA . CYS A 1 363 ? 20.189 18.856 -73.389 1.00 87.12 363 CYS A CA 1
ATOM 2814 C C . CYS A 1 363 ? 20.456 19.563 -74.722 1.00 87.12 363 CYS A C 1
ATOM 2816 O O . CYS A 1 363 ? 20.067 19.065 -75.780 1.00 87.12 363 CYS A O 1
ATOM 2818 N N . SER A 1 364 ? 21.235 20.647 -74.695 1.00 84.31 364 SER A N 1
ATOM 2819 C CA . SER A 1 364 ? 21.861 21.210 -75.900 1.00 84.31 364 SER A CA 1
ATOM 2820 C C . SER A 1 364 ? 23.197 20.519 -76.217 1.00 84.31 364 SER A C 1
ATOM 2822 O O . SER A 1 364 ? 23.722 19.721 -75.437 1.00 84.31 364 SER A O 1
ATOM 2824 N N . LYS A 1 365 ? 23.798 20.823 -77.377 1.00 76.31 365 LYS A N 1
ATOM 2825 C CA . LYS A 1 365 ? 25.085 20.233 -77.793 1.00 76.31 365 LYS A CA 1
ATOM 2826 C C . LYS A 1 365 ? 26.188 20.530 -76.761 1.00 76.31 365 LYS A C 1
ATOM 2828 O O . LYS A 1 365 ? 26.610 21.673 -76.608 1.00 76.31 365 LYS A O 1
ATOM 2833 N N . GLY A 1 366 ? 26.689 19.484 -76.102 1.00 74.44 366 GLY A N 1
ATOM 2834 C CA . GLY A 1 366 ? 27.742 19.579 -75.083 1.00 74.44 366 GLY A CA 1
ATOM 2835 C C . GLY A 1 366 ? 27.244 19.878 -73.664 1.00 74.44 366 GLY A C 1
ATOM 2836 O O . GLY A 1 366 ? 28.065 20.229 -72.815 1.00 74.44 366 GLY A O 1
ATOM 2837 N N . GLU A 1 367 ? 25.939 19.777 -73.411 1.00 84.62 367 GLU A N 1
ATOM 2838 C CA . GLU A 1 367 ? 25.337 19.789 -72.074 1.00 84.62 367 GLU A CA 1
ATOM 2839 C C . GLU A 1 367 ? 24.907 18.378 -71.665 1.00 84.62 367 GLU A C 1
ATOM 2841 O O . GLU A 1 367 ? 24.563 17.550 -72.510 1.00 84.62 367 GLU A O 1
ATOM 2846 N N . THR A 1 368 ? 24.879 18.130 -70.358 1.00 87.12 368 THR A N 1
ATOM 2847 C CA . THR A 1 368 ? 24.485 16.839 -69.783 1.00 87.12 368 THR A CA 1
ATOM 2848 C C . THR A 1 368 ? 23.276 17.036 -68.880 1.00 87.12 368 THR A C 1
ATOM 2850 O O . THR A 1 368 ? 23.231 17.989 -68.111 1.00 87.12 368 THR A O 1
ATOM 2853 N N . CYS A 1 369 ? 22.297 16.138 -68.964 1.00 91.12 369 CYS A N 1
ATOM 2854 C CA . CYS A 1 369 ? 21.162 16.024 -68.052 1.00 91.12 369 CYS A CA 1
ATOM 2855 C C . CYS A 1 369 ? 20.819 14.538 -67.961 1.00 91.12 369 CYS A C 1
ATOM 2857 O O . CYS A 1 369 ? 20.449 13.915 -68.958 1.00 91.12 369 CYS A O 1
ATOM 2859 N N . GLN A 1 370 ? 21.046 13.937 -66.798 1.00 93.12 370 GLN A N 1
ATOM 2860 C CA . GLN A 1 370 ? 20.918 12.495 -66.595 1.00 93.12 370 GLN A CA 1
ATOM 2861 C C . GLN A 1 370 ? 20.249 12.210 -65.254 1.00 93.12 370 GLN A C 1
ATOM 2863 O O . GLN A 1 370 ? 20.348 12.989 -64.306 1.00 93.12 370 GLN A O 1
ATOM 2868 N N . ILE A 1 371 ? 19.573 11.065 -65.161 1.00 92.56 371 ILE A N 1
ATOM 2869 C CA . ILE A 1 371 ? 19.084 10.571 -63.873 1.00 92.56 371 ILE A CA 1
ATOM 2870 C C . ILE A 1 371 ? 20.302 10.238 -63.006 1.00 92.56 371 ILE A C 1
ATOM 2872 O O . ILE A 1 371 ? 21.140 9.434 -63.396 1.00 92.56 371 ILE A O 1
ATOM 2876 N N . ALA A 1 372 ? 20.364 10.848 -61.828 1.00 89.75 372 ALA A N 1
ATOM 2877 C CA . ALA A 1 372 ? 21.411 10.695 -60.825 1.00 89.75 372 ALA A CA 1
ATOM 2878 C C . ALA A 1 372 ? 20.997 9.759 -59.678 1.00 89.75 372 ALA A C 1
ATOM 2880 O O . ALA A 1 372 ? 21.843 9.107 -59.071 1.00 89.75 372 ALA A O 1
ATOM 2881 N N . ALA A 1 373 ? 19.699 9.664 -59.368 1.00 90.38 373 ALA A N 1
ATOM 2882 C CA . ALA A 1 373 ? 19.187 8.714 -58.379 1.00 90.38 373 ALA A CA 1
ATOM 2883 C C . ALA A 1 373 ? 17.762 8.250 -58.705 1.00 90.38 373 ALA A C 1
ATOM 2885 O O . ALA A 1 373 ? 16.883 9.067 -58.972 1.00 90.38 373 ALA A O 1
ATOM 2886 N N . CYS A 1 374 ? 17.520 6.942 -58.614 1.00 90.25 374 CYS A N 1
ATOM 2887 C CA . CYS A 1 374 ? 16.188 6.335 -58.628 1.00 90.25 374 CYS A CA 1
ATOM 2888 C C . CYS A 1 374 ? 15.765 6.048 -57.180 1.00 90.25 374 CYS A C 1
ATOM 2890 O O . CYS A 1 374 ? 16.194 5.046 -56.600 1.00 90.25 374 CYS A O 1
ATOM 2892 N N . LEU A 1 375 ? 14.966 6.935 -56.578 1.00 85.62 375 LEU A N 1
ATOM 2893 C CA . LEU A 1 375 ? 14.632 6.872 -55.150 1.00 85.62 375 LEU A CA 1
ATOM 2894 C C . LEU A 1 375 ? 13.458 5.918 -54.876 1.00 85.62 375 LEU A C 1
ATOM 2896 O O . LEU A 1 375 ? 13.555 5.034 -54.024 1.00 85.62 375 LEU A O 1
ATOM 2900 N N . PHE A 1 376 ? 12.347 6.083 -55.593 1.00 80.88 376 PHE A N 1
ATOM 2901 C CA . PHE A 1 376 ? 11.185 5.187 -55.568 1.00 80.88 376 PHE A CA 1
ATOM 2902 C C . PHE A 1 376 ? 10.297 5.432 -56.789 1.00 80.88 376 PHE A C 1
ATOM 2904 O O . PHE A 1 376 ? 10.507 6.386 -57.536 1.00 80.88 376 PHE A O 1
ATOM 2911 N N . SER A 1 377 ? 9.272 4.595 -56.953 1.00 75.94 377 SER A N 1
ATOM 2912 C CA . SER A 1 377 ? 8.269 4.694 -58.009 1.00 75.94 377 SER A CA 1
ATOM 2913 C C . SER A 1 377 ? 7.756 6.134 -58.161 1.00 75.94 377 SER A C 1
ATOM 2915 O O . SER A 1 377 ? 7.012 6.636 -57.319 1.00 75.94 377 SER A O 1
ATOM 2917 N N . ARG A 1 378 ? 8.154 6.779 -59.264 1.00 85.06 378 ARG A N 1
ATOM 2918 C CA . ARG A 1 378 ? 7.863 8.176 -59.634 1.00 85.06 378 ARG A CA 1
ATOM 2919 C C . ARG A 1 378 ? 8.609 9.278 -58.866 1.00 85.06 378 ARG A C 1
ATOM 2921 O O . ARG A 1 378 ? 8.130 10.410 -58.834 1.00 85.06 378 ARG A O 1
ATOM 2928 N N . ALA A 1 379 ? 9.767 9.001 -58.272 1.00 87.75 379 ALA A N 1
ATOM 2929 C CA . ALA A 1 379 ? 10.641 10.019 -57.688 1.00 87.75 379 ALA A CA 1
ATOM 2930 C C . ALA A 1 379 ? 12.112 9.781 -58.046 1.00 87.75 379 ALA A C 1
ATOM 2932 O O . ALA A 1 379 ? 12.703 8.753 -57.694 1.00 87.75 379 ALA A O 1
ATOM 2933 N N . PHE A 1 380 ? 12.709 10.768 -58.711 1.00 91.00 380 PHE A N 1
ATOM 2934 C CA . PHE A 1 380 ? 14.059 10.689 -59.263 1.00 91.00 380 PHE A CA 1
ATOM 2935 C C . PHE A 1 380 ? 14.843 11.961 -58.950 1.00 91.00 380 PHE A C 1
ATOM 2937 O O . PHE A 1 380 ? 14.279 13.052 -58.946 1.00 91.00 380 PHE A O 1
ATOM 2944 N N . SER A 1 381 ? 16.149 11.836 -58.739 1.00 91.44 381 SER A N 1
ATOM 2945 C CA . SER A 1 381 ? 17.060 12.980 -58.819 1.00 91.44 381 SER A CA 1
ATOM 2946 C C . SER A 1 381 ? 17.680 13.009 -60.206 1.00 91.44 381 SER A C 1
ATOM 2948 O O . SER A 1 381 ? 18.155 11.981 -60.686 1.00 91.44 381 SER A O 1
ATOM 2950 N N . VAL A 1 382 ? 17.698 14.176 -60.833 1.00 92.12 382 VAL A N 1
ATOM 2951 C CA . VAL A 1 382 ? 18.309 14.447 -62.137 1.00 92.12 382 VAL A CA 1
ATOM 2952 C C . VAL A 1 382 ? 19.424 15.458 -61.925 1.00 92.12 382 VAL A C 1
ATOM 2954 O O . VAL A 1 382 ? 19.224 16.435 -61.208 1.00 92.12 382 VAL A O 1
ATOM 2957 N N . SER A 1 383 ? 20.602 15.238 -62.497 1.00 91.19 383 SER A N 1
ATOM 2958 C CA . SER A 1 383 ? 21.734 16.161 -62.365 1.00 91.19 383 SER A CA 1
ATOM 2959 C C . SER A 1 383 ? 22.463 16.350 -63.694 1.00 91.19 383 SER A C 1
ATOM 2961 O O . SER A 1 383 ? 22.293 15.572 -64.640 1.00 91.19 383 SER A O 1
ATOM 2963 N N . GLY A 1 384 ? 23.205 17.450 -63.804 1.00 88.75 384 GLY A N 1
ATOM 2964 C CA . GLY A 1 384 ? 23.793 17.856 -65.073 1.00 88.75 384 GLY A CA 1
ATOM 2965 C C . GLY A 1 384 ? 24.239 19.314 -65.113 1.00 88.75 384 GLY A C 1
ATOM 2966 O O . GLY A 1 384 ? 24.476 19.937 -64.077 1.00 88.75 384 GLY A O 1
ATOM 2967 N N . SER A 1 385 ? 24.351 19.866 -66.321 1.00 88.81 385 SER A N 1
ATOM 2968 C CA . SER A 1 385 ? 24.596 21.293 -66.553 1.00 88.81 385 SER A CA 1
ATOM 2969 C C . SER A 1 385 ? 23.422 22.123 -66.028 1.00 88.81 385 SER A C 1
ATOM 2971 O O . SER A 1 385 ? 22.267 21.751 -66.225 1.00 88.81 385 SER A O 1
ATOM 2973 N N . LEU A 1 386 ? 23.695 23.256 -65.379 1.00 86.50 386 LEU A N 1
ATOM 2974 C CA . LEU A 1 386 ? 22.668 24.072 -64.722 1.00 86.50 386 LEU A CA 1
ATOM 2975 C C . LEU A 1 386 ? 21.577 24.532 -65.704 1.00 86.50 386 LEU A C 1
ATOM 2977 O O . LEU A 1 386 ? 20.396 24.373 -65.412 1.00 86.50 386 LEU A O 1
ATOM 2981 N N . SER A 1 387 ? 21.968 24.984 -66.898 1.00 87.06 387 SER A N 1
ATOM 2982 C CA . SER A 1 387 ? 21.067 25.357 -68.003 1.00 87.06 387 SER A CA 1
ATOM 2983 C C . SER A 1 387 ? 20.155 24.208 -68.452 1.00 87.06 387 SER A C 1
ATOM 2985 O O . SER A 1 387 ? 18.957 24.397 -68.687 1.00 87.06 387 SER A O 1
ATOM 2987 N N . ALA A 1 388 ? 20.700 22.992 -68.527 1.00 89.75 388 ALA A N 1
ATOM 2988 C CA . ALA A 1 388 ? 19.945 21.796 -68.884 1.00 89.75 388 ALA A CA 1
ATOM 2989 C C . ALA A 1 388 ? 18.989 21.364 -67.757 1.00 89.75 388 ALA A C 1
ATOM 2991 O O . ALA A 1 388 ? 17.892 20.883 -68.031 1.00 89.75 388 ALA A O 1
ATOM 2992 N N . ILE A 1 389 ? 19.357 21.583 -66.490 1.00 91.62 389 ILE A N 1
ATOM 2993 C CA . ILE A 1 389 ? 18.488 21.326 -65.332 1.00 91.62 389 ILE A CA 1
ATOM 2994 C C . ILE A 1 389 ? 17.344 22.338 -65.255 1.00 91.62 389 ILE A C 1
ATOM 2996 O O . ILE A 1 389 ? 16.205 21.948 -65.010 1.00 91.62 389 ILE A O 1
ATOM 3000 N N . GLU A 1 390 ? 17.601 23.617 -65.516 1.00 90.12 390 GLU A N 1
ATOM 3001 C CA . GLU A 1 390 ? 16.554 24.644 -65.594 1.00 90.12 390 GLU A CA 1
ATOM 3002 C C . GLU A 1 390 ? 15.552 24.333 -66.714 1.00 90.12 390 GLU A C 1
ATOM 3004 O O . GLU A 1 390 ? 14.337 24.355 -66.488 1.00 90.12 390 GLU A O 1
ATOM 3009 N N . SER A 1 391 ? 16.056 23.934 -67.886 1.00 90.38 391 SER A N 1
ATOM 3010 C CA . SER A 1 391 ? 15.231 23.474 -69.011 1.00 90.38 391 SER A CA 1
ATOM 3011 C C . SER A 1 391 ? 14.455 22.197 -68.667 1.00 90.38 391 SER A C 1
ATOM 3013 O O . SER A 1 391 ? 13.284 22.056 -69.023 1.00 90.38 391 SER A O 1
ATOM 3015 N N . PHE A 1 392 ? 15.073 21.267 -67.934 1.00 94.25 392 PHE A N 1
ATOM 3016 C CA . PHE A 1 392 ? 14.422 20.046 -67.458 1.00 94.25 392 PHE A CA 1
ATOM 3017 C C . PHE A 1 392 ? 13.269 20.343 -66.505 1.00 94.25 392 PHE A C 1
ATOM 3019 O O . PHE A 1 392 ? 12.203 19.757 -66.657 1.00 94.25 392 PHE A O 1
ATOM 3026 N N . VAL A 1 393 ? 13.425 21.278 -65.564 1.00 92.75 393 VAL A N 1
ATOM 3027 C CA . VAL A 1 393 ? 12.352 21.652 -64.627 1.00 92.75 393 VAL A CA 1
ATOM 3028 C C . VAL A 1 393 ? 11.119 22.168 -65.370 1.00 92.75 393 VAL A C 1
ATOM 3030 O O . VAL A 1 393 ? 9.996 21.812 -65.008 1.00 92.75 393 VAL A O 1
ATOM 3033 N N . GLN A 1 394 ? 11.304 22.980 -66.415 1.00 92.44 394 GLN A N 1
ATOM 3034 C CA . GLN A 1 394 ? 10.194 23.475 -67.235 1.00 92.44 394 GLN A CA 1
ATOM 3035 C C . GLN A 1 394 ? 9.510 22.334 -67.999 1.00 92.44 394 GLN A C 1
ATOM 3037 O O . GLN A 1 394 ? 8.291 22.172 -67.908 1.00 92.44 394 GLN A O 1
ATOM 3042 N N . ASN A 1 395 ? 10.300 21.497 -68.675 1.00 91.75 395 ASN A N 1
ATOM 3043 C CA . ASN A 1 395 ? 9.806 20.362 -69.454 1.00 91.75 395 ASN A CA 1
ATOM 3044 C C . ASN A 1 395 ? 9.105 19.309 -68.582 1.00 91.75 395 ASN A C 1
ATOM 3046 O O . ASN A 1 395 ? 8.053 18.792 -68.951 1.00 91.75 395 ASN A O 1
ATOM 3050 N N . ALA A 1 396 ? 9.645 19.020 -67.398 1.00 91.75 396 ALA A N 1
ATOM 3051 C CA . ALA A 1 396 ? 9.073 18.074 -66.448 1.00 91.75 396 ALA A CA 1
ATOM 3052 C C . ALA A 1 396 ? 7.736 18.575 -65.886 1.00 91.75 396 ALA A C 1
ATOM 3054 O O . ALA A 1 396 ? 6.775 17.808 -65.829 1.00 91.75 396 ALA A O 1
ATOM 3055 N N . LYS A 1 397 ? 7.631 19.865 -65.533 1.00 91.06 397 LYS A N 1
ATOM 3056 C CA . LYS A 1 397 ? 6.357 20.472 -65.110 1.00 91.06 397 LYS A CA 1
ATOM 3057 C C . LYS A 1 397 ? 5.314 20.429 -66.227 1.00 91.06 397 LYS A C 1
ATOM 3059 O O . LYS A 1 397 ? 4.179 20.040 -65.971 1.00 91.06 397 LYS A O 1
ATOM 3064 N N . ALA A 1 398 ? 5.702 20.747 -67.463 1.00 89.88 398 ALA A N 1
ATOM 3065 C CA . ALA A 1 398 ? 4.815 20.647 -68.625 1.00 89.88 398 ALA A CA 1
ATOM 3066 C C . ALA A 1 398 ? 4.374 19.199 -68.914 1.00 89.88 398 ALA A C 1
ATOM 3068 O O . ALA A 1 398 ? 3.245 18.968 -69.338 1.00 89.88 398 ALA A O 1
ATOM 3069 N N . ALA A 1 399 ? 5.235 18.218 -68.631 1.00 88.56 399 ALA A N 1
ATOM 3070 C CA . ALA A 1 399 ? 4.937 16.792 -68.746 1.00 88.56 399 ALA A CA 1
ATOM 3071 C C . ALA A 1 399 ? 4.108 16.225 -67.571 1.00 88.56 399 ALA A C 1
ATOM 3073 O O . ALA A 1 399 ? 3.842 15.025 -67.547 1.00 88.56 399 ALA A O 1
ATOM 3074 N N . GLY A 1 400 ? 3.693 17.059 -66.608 1.00 88.88 400 GLY A N 1
ATOM 3075 C CA . GLY A 1 400 ? 2.825 16.660 -65.497 1.00 88.88 400 GLY A CA 1
ATOM 3076 C C . GLY A 1 400 ? 3.551 16.232 -64.218 1.00 88.88 400 GLY A C 1
ATOM 3077 O O . GLY A 1 400 ? 2.989 15.471 -63.429 1.00 88.88 400 GLY A O 1
ATOM 3078 N N . ALA A 1 401 ? 4.789 16.685 -63.989 1.00 90.25 401 ALA A N 1
ATOM 3079 C CA . ALA A 1 401 ? 5.455 16.492 -62.701 1.00 90.25 401 ALA A CA 1
ATOM 3080 C C . ALA A 1 401 ? 4.663 17.168 -61.570 1.00 90.25 401 ALA A C 1
ATOM 3082 O O . ALA A 1 401 ? 4.209 18.303 -61.706 1.00 90.25 401 ALA A O 1
ATOM 3083 N N . LEU A 1 402 ? 4.536 16.476 -60.436 1.00 86.12 402 LEU A N 1
ATOM 3084 C CA . LEU A 1 402 ? 3.871 16.992 -59.237 1.00 86.12 402 LEU A CA 1
ATOM 3085 C C . LEU A 1 402 ? 4.743 18.014 -58.508 1.00 86.12 402 LEU A C 1
ATOM 3087 O O . LEU A 1 402 ? 4.229 18.990 -57.972 1.00 86.12 402 LEU A O 1
ATOM 3091 N N . ASP A 1 403 ? 6.055 17.775 -58.478 1.00 87.38 403 ASP A N 1
ATOM 3092 C CA . ASP A 1 403 ? 7.018 18.687 -57.873 1.00 87.38 403 ASP A CA 1
ATOM 3093 C C . ASP A 1 403 ? 8.386 18.574 -58.558 1.00 87.38 403 ASP A C 1
ATOM 3095 O O . ASP A 1 403 ? 8.759 17.515 -59.074 1.00 87.38 403 ASP A O 1
ATOM 3099 N N . CYS A 1 404 ? 9.124 19.681 -58.576 1.00 88.75 404 CYS A N 1
ATOM 3100 C CA . CYS A 1 404 ? 10.485 19.789 -59.096 1.00 88.75 404 CYS A CA 1
ATOM 3101 C C . CYS A 1 404 ? 11.268 20.766 -58.214 1.00 88.75 404 CYS A C 1
ATOM 3103 O O . CYS A 1 404 ? 11.058 21.980 -58.292 1.00 88.75 404 CYS A O 1
ATOM 3105 N N . VAL A 1 405 ? 12.189 20.244 -57.403 1.00 87.12 405 VAL A N 1
ATOM 3106 C CA . VAL A 1 405 ? 12.977 21.024 -56.440 1.00 87.12 405 VAL A CA 1
ATOM 3107 C C . VAL A 1 405 ? 14.436 21.042 -56.871 1.00 87.12 405 VAL A C 1
ATOM 3109 O O . VAL A 1 405 ? 15.092 20.004 -56.891 1.00 87.12 405 VAL A O 1
ATOM 3112 N N . VAL A 1 406 ? 14.957 22.220 -57.215 1.00 84.38 406 VAL A N 1
ATOM 3113 C CA . VAL A 1 406 ? 16.381 22.403 -57.535 1.00 84.38 406 VAL A CA 1
ATOM 3114 C C . VAL A 1 406 ? 17.180 22.511 -56.236 1.00 84.38 406 VAL A C 1
ATOM 3116 O O . VAL A 1 406 ? 16.884 23.347 -55.380 1.00 84.38 406 VAL A O 1
ATOM 3119 N N . LEU A 1 407 ? 18.194 21.663 -56.084 1.00 76.62 407 LEU A N 1
ATOM 3120 C CA . LEU A 1 407 ? 19.068 21.634 -54.916 1.00 76.62 407 LEU A CA 1
ATOM 3121 C C . LEU A 1 407 ? 20.179 22.672 -55.088 1.00 76.62 407 LEU A C 1
ATOM 3123 O O . LEU A 1 407 ? 21.061 22.535 -55.937 1.00 76.62 407 LEU A O 1
ATOM 3127 N N . LYS A 1 408 ? 20.129 23.728 -54.272 1.00 57.81 408 LYS A N 1
ATOM 3128 C CA . LYS A 1 408 ? 21.177 24.752 -54.229 1.00 57.81 408 LYS A CA 1
ATOM 3129 C C . LYS A 1 408 ? 22.469 24.095 -53.724 1.00 57.81 408 LYS A C 1
ATOM 3131 O O . LYS A 1 408 ? 22.426 23.448 -52.686 1.00 57.81 408 LYS A O 1
ATOM 3136 N N . GLN A 1 409 ? 23.585 24.291 -54.438 1.00 58.22 409 GLN A N 1
ATOM 3137 C CA . GLN A 1 409 ? 24.936 23.777 -54.114 1.00 58.22 409 GLN A CA 1
ATOM 3138 C C . GLN A 1 409 ? 25.209 22.294 -54.458 1.00 58.22 409 GLN A C 1
ATOM 3140 O O . GLN A 1 409 ? 26.166 21.717 -53.952 1.00 58.22 409 GLN A O 1
ATOM 3145 N N . ALA A 1 410 ? 24.418 21.671 -55.337 1.00 61.12 410 ALA A N 1
ATOM 3146 C CA . ALA A 1 410 ? 24.683 20.312 -55.823 1.00 61.12 410 ALA A CA 1
ATOM 3147 C C . ALA A 1 410 ? 25.333 20.309 -57.220 1.00 61.12 410 ALA A C 1
ATOM 3149 O O . ALA A 1 410 ? 24.873 21.013 -58.118 1.00 61.12 410 ALA A O 1
ATOM 3150 N N . GLY A 1 411 ? 26.371 19.488 -57.410 1.00 73.38 411 GLY A N 1
ATOM 3151 C CA . GLY A 1 411 ? 26.998 19.241 -58.711 1.00 73.38 411 GLY A CA 1
ATOM 3152 C C . GLY A 1 411 ? 26.268 18.201 -59.562 1.00 73.38 411 GLY A C 1
ATOM 3153 O O . GLY A 1 411 ? 25.273 17.610 -59.134 1.00 73.38 411 GLY A O 1
ATOM 3154 N N . ALA A 1 412 ? 26.812 17.901 -60.745 1.00 81.81 412 ALA A N 1
ATOM 3155 C CA . ALA A 1 412 ? 26.346 16.833 -61.641 1.00 81.81 412 ALA A CA 1
ATOM 3156 C C . ALA A 1 412 ? 26.722 15.426 -61.118 1.00 81.81 412 ALA A C 1
ATOM 3158 O O . ALA A 1 412 ? 27.269 14.586 -61.834 1.00 81.81 412 ALA A O 1
ATOM 3159 N N . PHE A 1 413 ? 26.492 15.177 -59.828 1.00 85.62 413 PHE A N 1
ATOM 3160 C CA . PHE A 1 413 ? 26.881 13.950 -59.139 1.00 85.62 413 PHE A CA 1
ATOM 3161 C C . PHE A 1 413 ? 26.140 12.737 -59.702 1.00 85.62 413 PHE A C 1
ATOM 3163 O O . PHE A 1 413 ? 24.971 12.860 -60.071 1.00 85.62 413 PHE A O 1
ATOM 3170 N N . HIS A 1 414 ? 26.806 11.576 -59.706 1.00 88.38 414 HIS A N 1
ATOM 3171 C CA . HIS A 1 414 ? 26.268 10.307 -60.215 1.00 88.38 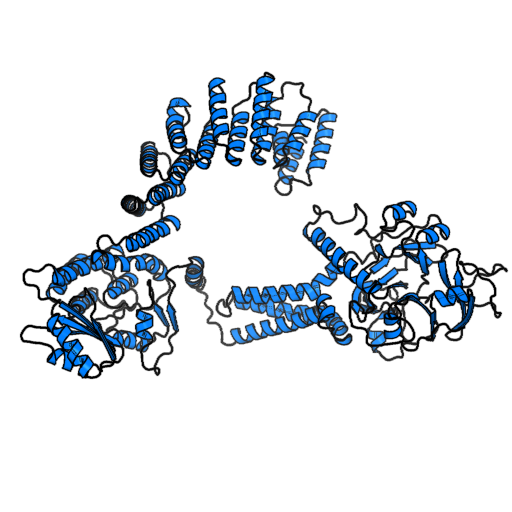414 HIS A CA 1
ATOM 3172 C C . HIS A 1 414 ? 25.947 10.319 -61.723 1.00 88.38 414 HIS A C 1
ATOM 3174 O O . HIS A 1 414 ? 25.023 9.645 -62.171 1.00 88.38 414 HIS A O 1
ATOM 3180 N N . THR A 1 415 ? 26.720 11.083 -62.508 1.00 86.06 415 THR A N 1
ATOM 3181 C CA . THR A 1 415 ? 26.603 11.186 -63.977 1.00 86.06 415 THR A CA 1
ATOM 3182 C C . THR A 1 415 ? 27.963 11.057 -64.656 1.00 86.06 415 THR A C 1
ATOM 3184 O O . THR A 1 415 ? 29.008 11.059 -63.998 1.00 86.06 415 THR A O 1
ATOM 3187 N N . SER A 1 416 ? 27.970 11.018 -65.990 1.00 85.25 416 SER A N 1
ATOM 3188 C CA . SER A 1 416 ? 29.205 10.994 -66.785 1.00 85.25 416 SER A CA 1
ATOM 3189 C C . SER A 1 416 ? 30.163 12.165 -66.515 1.00 85.25 416 SER A C 1
ATOM 3191 O O . SER A 1 416 ? 31.362 12.014 -66.741 1.00 85.25 416 SER A O 1
ATOM 3193 N N . GLU A 1 417 ? 29.683 13.294 -65.982 1.00 82.88 417 GLU A N 1
ATOM 3194 C CA . GLU A 1 417 ? 30.513 14.462 -65.628 1.00 82.88 417 GLU A CA 1
ATOM 3195 C C . GLU A 1 417 ? 31.504 14.181 -64.482 1.00 82.88 417 GLU A C 1
ATOM 3197 O O . GLU A 1 417 ? 32.486 14.897 -64.310 1.00 82.88 417 GLU A O 1
ATOM 3202 N N . MET A 1 418 ? 31.290 13.117 -63.703 1.00 87.62 418 MET A N 1
ATOM 3203 C CA . MET A 1 418 ? 32.137 12.747 -62.560 1.00 87.62 418 MET A CA 1
ATOM 3204 C C . MET A 1 418 ? 33.276 11.778 -62.926 1.00 87.62 418 MET A C 1
ATOM 3206 O O . MET A 1 418 ? 33.894 11.181 -62.042 1.00 87.62 418 MET A O 1
ATOM 3210 N N . ALA A 1 419 ? 33.578 11.596 -64.216 1.00 85.38 419 ALA A N 1
ATOM 3211 C CA . ALA A 1 419 ? 34.616 10.668 -64.677 1.00 85.38 419 ALA A CA 1
ATOM 3212 C C . ALA A 1 419 ? 36.012 10.982 -64.105 1.00 85.38 419 ALA A C 1
ATOM 3214 O O . ALA A 1 419 ? 36.739 10.061 -63.728 1.00 85.38 419 ALA A O 1
ATOM 3215 N N . ASP A 1 420 ? 36.359 12.266 -63.979 1.00 82.62 420 ASP A N 1
ATOM 3216 C CA . ASP A 1 420 ? 37.629 12.708 -63.388 1.00 82.62 420 ASP A CA 1
ATOM 3217 C C . ASP A 1 420 ? 37.683 12.380 -61.882 1.00 82.62 420 ASP A C 1
ATOM 3219 O O . ASP A 1 420 ? 38.685 11.866 -61.382 1.00 82.62 420 ASP A O 1
ATOM 3223 N N . VAL A 1 421 ? 36.566 12.580 -61.171 1.00 84.81 421 VAL A N 1
ATOM 3224 C CA . VAL A 1 421 ? 36.423 12.263 -59.738 1.00 84.81 421 VAL A CA 1
ATOM 3225 C C . VAL A 1 421 ? 36.558 10.764 -59.492 1.00 84.81 421 VAL A C 1
ATOM 3227 O O . VAL A 1 421 ? 37.243 10.347 -58.557 1.00 84.81 421 VAL A O 1
ATOM 3230 N N . ARG A 1 422 ? 35.965 9.938 -60.362 1.00 88.31 422 ARG A N 1
ATOM 3231 C CA . ARG A 1 422 ? 36.128 8.480 -60.324 1.00 88.31 422 ARG A CA 1
ATOM 3232 C C . ARG A 1 422 ? 37.602 8.086 -60.377 1.00 88.31 422 ARG A C 1
ATOM 3234 O O . ARG A 1 422 ? 38.014 7.244 -59.590 1.00 88.31 422 ARG A O 1
ATOM 3241 N N . ASN A 1 423 ? 38.393 8.685 -61.266 1.00 85.50 423 ASN A N 1
ATOM 3242 C CA . ASN A 1 423 ? 39.811 8.341 -61.406 1.00 85.50 423 ASN A CA 1
ATOM 3243 C C . ASN A 1 423 ? 40.616 8.719 -60.149 1.00 85.50 423 ASN A C 1
ATOM 3245 O O . ASN A 1 423 ? 41.440 7.932 -59.686 1.00 85.50 423 ASN A O 1
ATOM 3249 N N . ILE A 1 424 ? 40.337 9.887 -59.556 1.00 85.00 424 ILE A N 1
ATOM 3250 C CA . ILE A 1 424 ? 40.950 10.314 -58.285 1.00 85.00 424 ILE A CA 1
ATOM 3251 C C . ILE A 1 424 ? 40.610 9.324 -57.166 1.00 85.00 424 ILE A C 1
ATOM 3253 O O . ILE A 1 424 ? 41.493 8.902 -56.417 1.00 85.00 424 ILE A O 1
ATOM 3257 N N . LEU A 1 425 ? 39.341 8.928 -57.067 1.00 86.44 425 LEU A N 1
ATOM 3258 C CA . LEU A 1 425 ? 38.873 7.994 -56.052 1.00 86.44 425 LEU A CA 1
ATOM 3259 C C . LEU A 1 425 ? 39.465 6.589 -56.240 1.00 86.44 425 LEU A C 1
ATOM 3261 O O . LEU A 1 425 ? 39.858 5.979 -55.252 1.00 86.44 425 LEU A O 1
ATOM 3265 N N . VAL A 1 426 ? 39.577 6.092 -57.477 1.00 88.12 426 VAL A N 1
ATOM 3266 C CA . VAL A 1 426 ? 40.212 4.795 -57.779 1.00 88.12 426 VAL A CA 1
ATOM 3267 C C . VAL A 1 426 ? 41.654 4.773 -57.283 1.00 88.12 426 VAL A C 1
ATOM 3269 O O . VAL A 1 426 ? 42.014 3.855 -56.557 1.00 88.12 426 VAL A O 1
ATOM 3272 N N . ASN A 1 427 ? 42.443 5.818 -57.556 1.00 87.25 427 ASN A N 1
ATOM 3273 C CA . ASN A 1 427 ? 43.826 5.900 -57.073 1.00 87.25 427 ASN A CA 1
ATOM 3274 C C . ASN A 1 427 ? 43.910 5.846 -55.539 1.00 87.25 427 ASN A C 1
ATOM 3276 O O . ASN A 1 427 ? 44.787 5.185 -54.979 1.00 87.25 427 ASN A O 1
ATOM 3280 N N . LYS A 1 428 ? 42.990 6.530 -54.847 1.00 87.69 428 LYS A N 1
ATOM 3281 C CA . LYS A 1 428 ? 42.929 6.524 -53.379 1.00 87.69 428 LYS A CA 1
ATOM 3282 C C . LYS A 1 428 ? 42.485 5.167 -52.829 1.00 87.69 428 LYS A C 1
ATOM 3284 O O . LYS A 1 428 ? 43.071 4.697 -51.857 1.00 87.69 428 LYS A O 1
ATOM 3289 N N . LEU A 1 429 ? 41.509 4.517 -53.464 1.00 87.25 429 LEU A N 1
ATOM 3290 C CA . LEU A 1 429 ? 41.047 3.171 -53.112 1.00 87.25 429 LEU A CA 1
ATOM 3291 C C . LEU A 1 429 ? 42.133 2.111 -53.352 1.00 87.25 429 LEU A C 1
ATOM 3293 O O . LEU A 1 429 ? 42.340 1.256 -52.494 1.00 87.25 429 LEU A O 1
ATOM 3297 N N . ASP A 1 430 ? 42.878 2.195 -54.454 1.00 87.00 430 ASP A N 1
ATOM 3298 C CA . ASP A 1 430 ? 43.994 1.290 -54.747 1.00 87.00 430 ASP A CA 1
ATOM 3299 C C . ASP A 1 430 ? 45.124 1.428 -53.716 1.00 87.00 430 ASP A C 1
ATOM 3301 O O . ASP A 1 430 ? 45.675 0.420 -53.266 1.00 87.00 430 ASP A O 1
ATOM 3305 N N . ALA A 1 431 ? 45.416 2.651 -53.257 1.00 86.06 431 ALA A N 1
ATOM 3306 C CA . ALA A 1 431 ? 46.429 2.905 -52.229 1.00 86.06 431 ALA A CA 1
ATOM 3307 C C . ALA A 1 431 ? 46.093 2.271 -50.866 1.00 86.06 431 ALA A C 1
ATOM 3309 O O . ALA A 1 431 ? 46.996 1.916 -50.105 1.00 86.06 431 ALA A O 1
ATOM 3310 N N . ILE A 1 432 ? 44.806 2.106 -50.548 1.00 86.44 432 ILE A N 1
ATOM 3311 C CA . ILE A 1 432 ? 44.352 1.498 -49.288 1.00 86.44 432 ILE A CA 1
ATOM 3312 C C . ILE A 1 432 ? 43.873 0.056 -49.448 1.00 86.44 432 ILE A C 1
ATOM 3314 O O . ILE A 1 432 ? 43.502 -0.569 -48.457 1.00 86.44 432 ILE A O 1
ATOM 3318 N N . LYS A 1 433 ? 43.888 -0.496 -50.663 1.00 83.50 433 LYS A N 1
ATOM 3319 C CA . LYS A 1 433 ? 43.335 -1.817 -50.982 1.00 83.50 433 LYS A CA 1
ATOM 3320 C C . LYS A 1 433 ? 43.894 -2.933 -50.096 1.00 83.50 433 LYS A C 1
ATOM 3322 O O . LYS A 1 433 ? 43.159 -3.836 -49.716 1.00 83.50 433 LYS A O 1
ATOM 3327 N N . GLY A 1 434 ? 45.170 -2.846 -49.710 1.00 82.06 434 GLY A N 1
ATOM 3328 C CA . GLY A 1 434 ? 45.813 -3.796 -48.788 1.00 82.06 434 GLY A CA 1
ATOM 3329 C C . GLY A 1 434 ? 45.325 -3.723 -47.333 1.00 82.06 434 GLY A C 1
ATOM 3330 O O . GLY A 1 434 ? 45.615 -4.622 -46.553 1.00 82.06 434 GLY A O 1
ATOM 3331 N N . LYS A 1 435 ? 44.589 -2.669 -46.965 1.00 80.56 435 LYS A N 1
ATOM 3332 C CA . LYS A 1 435 ? 43.954 -2.476 -45.650 1.00 80.56 435 LYS A CA 1
ATOM 3333 C C . LYS A 1 435 ? 42.453 -2.774 -45.672 1.00 80.56 435 LYS A C 1
ATOM 3335 O O . LYS A 1 435 ? 41.802 -2.678 -44.635 1.00 80.56 435 LYS A O 1
ATOM 3340 N N . MET A 1 436 ? 41.902 -3.096 -46.842 1.00 88.81 436 MET A N 1
ATOM 3341 C CA . MET A 1 436 ? 40.491 -3.414 -46.998 1.00 88.81 436 MET A CA 1
ATOM 3342 C C . MET A 1 436 ? 40.240 -4.908 -46.788 1.00 88.81 436 MET A C 1
ATOM 3344 O O . MET A 1 436 ? 41.045 -5.753 -47.178 1.00 88.81 436 MET A O 1
ATOM 3348 N N . MET A 1 437 ? 39.083 -5.228 -46.223 1.00 88.00 437 MET A N 1
ATOM 3349 C CA . MET A 1 437 ? 38.614 -6.587 -45.974 1.00 88.00 437 MET A CA 1
ATOM 3350 C C . MET A 1 437 ? 37.311 -6.851 -46.741 1.00 88.00 437 MET A C 1
ATOM 3352 O O . MET A 1 437 ? 36.535 -5.920 -46.972 1.00 88.00 437 MET A O 1
ATOM 3356 N N . PRO A 1 438 ? 37.007 -8.108 -47.111 1.00 87.88 438 PRO A N 1
ATOM 3357 C CA . PRO A 1 438 ? 35.652 -8.484 -47.502 1.00 87.88 438 PRO A CA 1
ATOM 3358 C C . PRO A 1 438 ? 34.637 -8.098 -46.409 1.00 87.88 438 PRO A C 1
ATOM 3360 O O . PRO A 1 438 ? 34.952 -8.198 -45.217 1.00 87.88 438 PRO A O 1
ATOM 3363 N N . PRO A 1 439 ? 33.419 -7.659 -46.768 1.00 89.12 439 PRO A N 1
ATOM 3364 C CA . PRO A 1 439 ? 32.432 -7.225 -45.790 1.00 89.12 439 PRO A CA 1
ATOM 3365 C C . PRO A 1 439 ? 31.975 -8.411 -44.934 1.00 89.12 439 PRO A C 1
ATOM 3367 O O . PRO A 1 439 ? 31.655 -9.480 -45.441 1.00 89.12 439 PRO A O 1
ATOM 3370 N N . ARG A 1 440 ? 31.873 -8.223 -43.617 1.00 83.81 440 ARG A N 1
ATOM 3371 C CA . ARG A 1 440 ? 31.459 -9.271 -42.663 1.00 83.81 440 ARG A CA 1
ATOM 3372 C C . ARG A 1 440 ? 30.004 -9.718 -42.828 1.00 83.81 440 ARG A C 1
ATOM 3374 O O . ARG A 1 440 ? 29.614 -10.754 -42.300 1.00 83.81 440 ARG A O 1
ATOM 3381 N N . CYS A 1 441 ? 29.189 -8.926 -43.514 1.00 84.44 441 CYS A N 1
ATOM 3382 C CA . CYS A 1 441 ? 27.774 -9.183 -43.763 1.00 84.44 441 CYS A CA 1
ATOM 3383 C C . CYS A 1 441 ? 27.347 -8.525 -45.079 1.00 84.44 441 CYS A C 1
ATOM 3385 O O . CYS A 1 441 ? 28.123 -7.783 -45.680 1.00 84.44 441 CYS A O 1
ATOM 3387 N N . THR A 1 442 ? 26.130 -8.811 -45.537 1.00 90.38 442 THR A N 1
ATOM 3388 C CA . THR A 1 442 ? 25.643 -8.309 -46.825 1.00 90.38 442 THR A CA 1
ATOM 3389 C C . THR A 1 442 ? 25.550 -6.783 -46.835 1.00 90.38 442 THR A C 1
ATOM 3391 O O . THR A 1 442 ? 24.971 -6.192 -45.924 1.00 90.38 442 THR A O 1
ATOM 3394 N N . VAL A 1 443 ? 26.066 -6.138 -47.878 1.00 90.50 443 VAL A N 1
ATOM 3395 C CA . VAL A 1 443 ? 25.863 -4.712 -48.154 1.00 90.50 443 VAL A CA 1
ATOM 3396 C C . VAL A 1 443 ? 25.114 -4.581 -49.476 1.00 90.50 443 VAL A C 1
ATOM 3398 O O . VAL A 1 443 ? 25.530 -5.157 -50.479 1.00 90.50 443 VAL A O 1
ATOM 3401 N N . TYR A 1 444 ? 23.993 -3.859 -49.474 1.00 90.69 444 TYR A N 1
ATOM 3402 C CA . TYR A 1 444 ? 23.232 -3.570 -50.691 1.00 90.69 444 TYR A CA 1
ATOM 3403 C C . TYR A 1 444 ? 23.724 -2.267 -51.301 1.00 90.69 444 TYR A C 1
ATOM 3405 O O . TYR A 1 444 ? 23.668 -1.211 -50.669 1.00 90.69 444 TYR A O 1
ATOM 3413 N N . CYS A 1 445 ? 24.214 -2.353 -52.528 1.00 88.75 445 CYS A N 1
ATOM 3414 C CA . CYS A 1 445 ? 25.009 -1.296 -53.124 1.00 88.75 445 CYS A CA 1
ATOM 3415 C C . CYS A 1 445 ? 24.186 -0.409 -54.051 1.00 88.75 445 CYS A C 1
ATOM 3417 O O . CYS A 1 445 ? 23.220 -0.857 -54.676 1.00 88.75 445 CYS A O 1
ATOM 3419 N N . ASN A 1 446 ? 24.564 0.866 -54.156 1.00 88.19 446 ASN A N 1
ATOM 3420 C CA . ASN A 1 446 ? 23.798 1.830 -54.948 1.00 88.19 446 ASN A CA 1
ATOM 3421 C C . ASN A 1 446 ? 23.988 1.620 -56.455 1.00 88.19 446 ASN A C 1
ATOM 3423 O O . ASN A 1 446 ? 23.032 1.758 -57.219 1.00 88.19 446 ASN A O 1
ATOM 3427 N N . ALA A 1 447 ? 25.207 1.285 -56.888 1.00 81.69 447 ALA A N 1
ATOM 3428 C CA . ALA A 1 447 ? 25.521 1.011 -58.286 1.00 81.69 447 ALA A CA 1
ATOM 3429 C C . ALA A 1 447 ? 25.115 -0.424 -58.656 1.00 81.69 447 ALA A C 1
ATOM 3431 O O . ALA A 1 447 ? 25.489 -1.390 -57.992 1.00 81.69 447 ALA A O 1
ATOM 3432 N N . GLY A 1 448 ? 24.307 -0.571 -59.709 1.00 80.62 448 GLY A N 1
ATOM 3433 C CA . GLY A 1 448 ? 23.839 -1.875 -60.192 1.00 80.62 448 GLY A CA 1
ATOM 3434 C C . GLY A 1 448 ? 22.857 -2.612 -59.271 1.00 80.62 448 GLY A C 1
ATOM 3435 O O . GLY A 1 448 ? 22.437 -3.707 -59.634 1.00 80.62 448 GLY A O 1
ATOM 3436 N N . ALA A 1 449 ? 22.488 -2.034 -58.116 1.00 82.00 449 ALA A N 1
ATOM 3437 C CA . ALA A 1 449 ? 21.585 -2.619 -57.117 1.00 82.00 449 ALA A CA 1
ATOM 3438 C C . ALA A 1 449 ? 21.977 -4.040 -56.662 1.00 82.00 449 ALA A C 1
ATOM 3440 O O . ALA A 1 449 ? 21.120 -4.849 -56.310 1.00 82.00 449 ALA A O 1
ATOM 3441 N N . LYS A 1 450 ? 23.278 -4.355 -56.691 1.00 81.19 450 LYS A N 1
ATOM 3442 C CA . LYS A 1 450 ? 23.802 -5.677 -56.332 1.00 81.19 450 LYS A CA 1
ATOM 3443 C C . LYS A 1 450 ? 24.090 -5.765 -54.838 1.00 81.19 450 LYS A C 1
ATOM 3445 O O . LYS A 1 450 ? 24.491 -4.786 -54.213 1.00 81.19 450 LYS A O 1
ATOM 3450 N N . ALA A 1 451 ? 23.921 -6.959 -54.286 1.00 86.56 451 ALA A N 1
ATOM 3451 C CA . ALA A 1 451 ? 24.386 -7.292 -52.951 1.00 86.56 451 ALA A CA 1
ATOM 3452 C C . ALA A 1 451 ? 25.849 -7.759 -53.015 1.00 86.56 451 ALA A C 1
ATOM 3454 O O . ALA A 1 451 ? 26.183 -8.645 -53.806 1.00 86.56 451 ALA A O 1
ATOM 3455 N N . ILE A 1 452 ? 26.710 -7.190 -52.175 1.00 89.31 452 ILE A N 1
ATOM 3456 C CA . ILE A 1 452 ? 28.044 -7.731 -51.883 1.00 89.31 452 ILE A CA 1
ATOM 3457 C C . ILE A 1 452 ? 28.019 -8.391 -50.506 1.00 89.31 452 ILE A C 1
ATOM 3459 O O . ILE A 1 452 ? 27.271 -7.972 -49.626 1.00 89.31 452 ILE A O 1
ATOM 3463 N N . GLY A 1 453 ? 28.827 -9.422 -50.293 1.00 88.19 453 GLY A N 1
ATOM 3464 C CA . GLY A 1 453 ? 28.848 -10.160 -49.030 1.00 88.19 453 GLY A CA 1
ATOM 3465 C C . GLY A 1 453 ? 30.235 -10.698 -48.693 1.00 88.19 453 GLY A C 1
ATOM 3466 O O . GLY A 1 453 ? 31.198 -10.366 -49.381 1.00 88.19 453 GLY A O 1
ATOM 3467 N N . PRO A 1 454 ? 30.358 -11.561 -47.671 1.00 85.62 454 PRO A N 1
ATOM 3468 C CA . PRO A 1 454 ? 31.653 -12.079 -47.212 1.00 85.62 454 PRO A CA 1
ATOM 3469 C C . PRO A 1 454 ? 32.488 -12.800 -48.277 1.00 85.62 454 PRO A C 1
ATOM 3471 O O . PRO A 1 454 ? 33.694 -12.937 -48.118 1.00 85.62 454 PRO A O 1
ATOM 3474 N N . GLN A 1 455 ? 31.845 -13.256 -49.355 1.00 85.19 455 GLN A N 1
ATOM 3475 C CA . GLN A 1 455 ? 32.484 -13.936 -50.486 1.00 85.19 455 GLN A CA 1
ATOM 3476 C C . GLN A 1 455 ? 32.968 -12.973 -51.584 1.00 85.19 455 GLN A C 1
ATOM 3478 O O . GLN A 1 455 ? 33.634 -13.398 -52.524 1.00 85.19 455 GLN A O 1
ATOM 3483 N N . SER A 1 456 ? 32.612 -11.689 -51.512 1.00 88.50 456 SER A N 1
ATOM 3484 C CA . SER A 1 456 ? 33.006 -10.688 -52.505 1.00 88.50 456 SER A CA 1
ATOM 3485 C C . SER A 1 456 ? 34.473 -10.304 -52.329 1.00 88.50 456 SER A C 1
ATOM 3487 O O . SER A 1 456 ? 34.946 -10.110 -51.207 1.00 88.50 456 SER A O 1
ATOM 3489 N N . SER A 1 457 ? 35.200 -10.158 -53.437 1.00 88.81 457 SER A N 1
ATOM 3490 C CA . SER A 1 457 ? 36.595 -9.733 -53.375 1.00 88.81 457 SER A CA 1
ATOM 3491 C C . SER A 1 457 ? 36.690 -8.231 -53.108 1.00 88.81 457 SER A C 1
ATOM 3493 O O . SER A 1 457 ? 35.822 -7.453 -53.504 1.00 88.81 457 SER A O 1
ATOM 3495 N N . VAL A 1 458 ? 37.790 -7.787 -52.496 1.00 87.94 458 VAL A N 1
ATOM 3496 C CA . VAL A 1 458 ? 38.069 -6.351 -52.318 1.00 87.94 458 VAL A CA 1
ATOM 3497 C C . VAL A 1 458 ? 38.075 -5.610 -53.665 1.00 87.94 458 VAL A C 1
ATOM 3499 O O . VAL A 1 458 ? 37.646 -4.461 -53.739 1.00 87.94 458 VAL A O 1
ATOM 3502 N N . GLN A 1 459 ? 38.495 -6.272 -54.751 1.00 87.50 459 GLN A N 1
ATOM 3503 C CA . GLN A 1 459 ? 38.484 -5.683 -56.093 1.00 87.50 459 GLN A CA 1
ATOM 3504 C C . GLN A 1 459 ? 37.065 -5.351 -56.571 1.00 87.50 459 GLN A C 1
ATOM 3506 O O . GLN A 1 459 ? 36.867 -4.322 -57.217 1.00 87.50 459 GLN A O 1
ATOM 3511 N N . ASP A 1 460 ? 36.082 -6.186 -56.231 1.00 86.12 460 ASP A N 1
ATOM 3512 C CA . ASP A 1 460 ? 34.682 -5.950 -56.587 1.00 86.12 460 ASP A CA 1
ATOM 3513 C C . ASP A 1 460 ? 34.136 -4.708 -55.872 1.00 86.12 460 ASP A C 1
ATOM 3515 O O . ASP A 1 460 ? 33.425 -3.908 -56.478 1.00 86.12 460 ASP A O 1
ATOM 3519 N N . ILE A 1 461 ? 34.539 -4.497 -54.614 1.00 88.50 461 ILE A N 1
ATOM 3520 C CA . ILE A 1 461 ? 34.155 -3.326 -53.809 1.00 88.50 461 ILE A CA 1
ATOM 3521 C C . ILE A 1 461 ? 34.743 -2.044 -54.406 1.00 88.50 461 ILE A C 1
ATOM 3523 O O . ILE A 1 461 ? 34.032 -1.053 -54.566 1.00 88.50 461 ILE A O 1
ATOM 3527 N N . VAL A 1 462 ? 36.030 -2.063 -54.773 1.00 88.88 462 VAL A N 1
ATOM 3528 C CA . VAL A 1 462 ? 36.702 -0.915 -55.408 1.00 88.88 462 VAL A CA 1
ATOM 3529 C C . VAL A 1 462 ? 36.036 -0.569 -56.739 1.00 88.88 462 VAL A C 1
ATOM 3531 O O . VAL A 1 462 ? 35.713 0.594 -56.985 1.00 88.88 462 VAL A O 1
ATOM 3534 N N . LYS A 1 463 ? 35.771 -1.579 -57.578 1.00 87.00 463 LYS A N 1
ATOM 3535 C CA . LYS A 1 463 ? 35.094 -1.399 -58.868 1.00 87.00 463 LYS A CA 1
ATOM 3536 C C . LYS A 1 463 ? 33.704 -0.785 -58.693 1.00 87.00 463 LYS A C 1
ATOM 3538 O O . LYS A 1 463 ? 33.360 0.159 -59.396 1.00 87.00 463 LYS A O 1
ATOM 3543 N N . MET A 1 464 ? 32.936 -1.280 -57.731 1.00 89.56 464 MET A N 1
ATOM 3544 C CA . MET A 1 464 ? 31.591 -0.797 -57.438 1.00 89.56 464 MET A CA 1
ATOM 3545 C C . MET A 1 464 ? 31.581 0.647 -56.906 1.00 89.56 464 MET A C 1
ATOM 3547 O O . MET A 1 464 ? 30.784 1.457 -57.380 1.00 89.56 464 MET A O 1
ATOM 3551 N N . LEU A 1 465 ? 32.473 1.005 -55.973 1.00 88.94 465 LEU A N 1
ATOM 3552 C CA . LEU A 1 465 ? 32.596 2.388 -55.482 1.00 88.94 465 LEU A CA 1
ATOM 3553 C C . LEU A 1 465 ? 32.993 3.355 -56.607 1.00 88.94 465 LEU A C 1
ATOM 3555 O O . LEU A 1 465 ? 32.473 4.467 -56.683 1.00 88.94 465 LEU A O 1
ATOM 3559 N N . ALA A 1 466 ? 33.872 2.922 -57.514 1.00 88.19 466 ALA A N 1
ATOM 3560 C CA . ALA A 1 466 ? 34.240 3.697 -58.694 1.00 88.19 466 ALA A CA 1
ATOM 3561 C C . ALA A 1 466 ? 33.060 3.861 -59.670 1.00 88.19 466 ALA 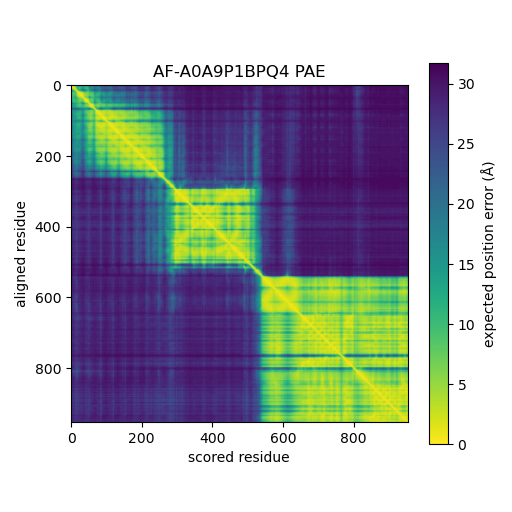A C 1
ATOM 3563 O O . ALA A 1 466 ? 32.820 4.955 -60.184 1.00 88.19 466 ALA A O 1
ATOM 3564 N N . GLU A 1 467 ? 32.296 2.794 -59.914 1.00 88.69 467 GLU A N 1
ATOM 3565 C CA . GLU A 1 467 ? 31.097 2.827 -60.759 1.00 88.69 467 GLU A CA 1
ATOM 3566 C C . GLU A 1 467 ? 30.011 3.751 -60.187 1.00 88.69 467 GLU A C 1
ATOM 3568 O O . GLU A 1 467 ? 29.376 4.472 -60.961 1.00 88.69 467 GLU A O 1
ATOM 3573 N N . GLN A 1 468 ? 29.846 3.812 -58.858 1.00 89.00 468 GLN A N 1
ATOM 3574 C CA . GLN A 1 468 ? 28.880 4.690 -58.177 1.00 89.00 468 GLN A CA 1
ATOM 3575 C C . GLN A 1 468 ? 29.069 6.173 -58.527 1.00 89.00 468 GLN A C 1
ATOM 3577 O O . GLN A 1 468 ? 28.096 6.924 -58.581 1.00 89.00 468 GLN A O 1
ATOM 3582 N N . MET A 1 469 ? 30.301 6.617 -58.785 1.00 87.88 469 MET A N 1
ATOM 3583 C CA . MET A 1 469 ? 30.576 8.029 -59.069 1.00 87.88 469 MET A CA 1
ATOM 3584 C C . MET A 1 469 ? 29.962 8.505 -60.386 1.00 87.88 469 MET A C 1
ATOM 3586 O O . MET A 1 469 ? 29.556 9.661 -60.482 1.00 87.88 469 MET A O 1
ATOM 3590 N N . VAL A 1 470 ? 29.874 7.614 -61.376 1.00 88.75 470 VAL A N 1
ATOM 3591 C CA . VAL A 1 470 ? 29.457 7.931 -62.754 1.00 88.75 470 VAL A CA 1
ATOM 3592 C C . VAL A 1 470 ? 28.139 7.278 -63.164 1.00 88.75 470 VAL A C 1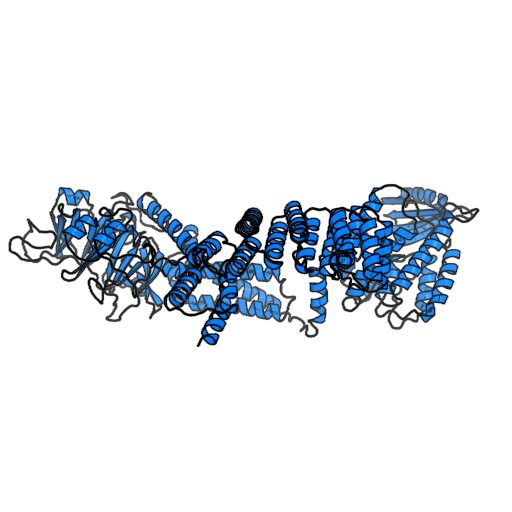
ATOM 3594 O O . VAL A 1 470 ? 27.737 7.381 -64.321 1.00 88.75 470 VAL A O 1
ATOM 3597 N N . SER A 1 471 ? 27.484 6.588 -62.233 1.00 89.50 471 SER A N 1
ATOM 3598 C CA . SER A 1 471 ? 26.255 5.836 -62.475 1.00 89.50 471 SER A CA 1
ATOM 3599 C C . SER A 1 471 ? 25.165 6.271 -61.501 1.00 89.50 471 SER A C 1
ATOM 3601 O O . SER A 1 471 ? 25.484 6.619 -60.361 1.00 89.50 471 SER A O 1
ATOM 3603 N N . PRO A 1 472 ? 23.882 6.192 -61.894 1.00 90.06 472 PRO A N 1
ATOM 3604 C CA . PRO A 1 472 ? 22.778 6.547 -61.016 1.00 90.06 472 PRO A CA 1
ATOM 3605 C C . PRO A 1 472 ? 22.741 5.690 -59.747 1.00 90.06 472 PRO A C 1
ATOM 3607 O O . PRO A 1 472 ? 22.960 4.479 -59.784 1.00 90.06 472 PRO A O 1
ATOM 3610 N N . VAL A 1 473 ? 22.358 6.312 -58.632 1.00 91.75 473 VAL A N 1
ATOM 3611 C CA . VAL A 1 473 ? 22.065 5.634 -57.362 1.00 91.75 473 VAL A CA 1
ATOM 3612 C C . VAL A 1 473 ? 20.734 4.887 -57.474 1.00 91.75 473 VAL A C 1
ATOM 3614 O O . VAL A 1 473 ? 19.667 5.501 -57.528 1.00 91.75 473 VAL A O 1
ATOM 3617 N N . LEU A 1 474 ? 20.770 3.555 -57.503 1.00 90.56 474 LEU A N 1
ATOM 3618 C CA . LEU A 1 474 ? 19.593 2.691 -57.658 1.00 90.56 474 LEU A CA 1
ATOM 3619 C C . LEU A 1 474 ? 19.002 2.295 -56.293 1.00 90.56 474 LEU A C 1
ATOM 3621 O O . LEU A 1 474 ? 18.952 1.118 -55.926 1.00 90.56 474 LEU A O 1
ATOM 3625 N N . TRP A 1 475 ? 18.547 3.286 -55.521 1.00 88.94 475 TRP A N 1
ATOM 3626 C CA . TRP A 1 475 ? 17.992 3.078 -54.175 1.00 88.94 475 TRP A CA 1
ATOM 3627 C C . TRP A 1 475 ? 16.731 2.206 -54.177 1.00 88.94 475 TRP A C 1
ATOM 3629 O O . TRP A 1 475 ? 16.579 1.311 -53.347 1.00 88.94 475 TRP A O 1
ATOM 3639 N N . GLU A 1 476 ? 15.825 2.420 -55.135 1.00 86.00 476 GLU A N 1
ATOM 3640 C CA . GLU A 1 476 ? 14.590 1.637 -55.205 1.00 86.00 476 GLU A CA 1
ATOM 3641 C C . GLU A 1 476 ? 14.857 0.142 -55.394 1.00 86.00 476 GLU A C 1
ATOM 3643 O O . GLU A 1 476 ? 14.312 -0.673 -54.643 1.00 86.00 476 GLU A O 1
ATOM 3648 N N . LEU A 1 477 ? 15.707 -0.183 -56.370 1.00 86.88 477 LEU A N 1
ATOM 3649 C CA . LEU A 1 477 ? 16.057 -1.550 -56.744 1.00 86.88 477 LEU A CA 1
ATOM 3650 C C . LEU A 1 477 ? 16.875 -2.236 -55.650 1.00 86.88 477 LEU A C 1
ATOM 3652 O O . LEU A 1 477 ? 16.600 -3.384 -55.323 1.00 86.88 477 LEU A O 1
ATOM 3656 N N . SER A 1 478 ? 17.823 -1.534 -55.026 1.00 88.12 478 SER A N 1
ATOM 3657 C CA . SER A 1 478 ? 18.606 -2.105 -53.921 1.00 88.12 478 SER A CA 1
ATOM 3658 C C . SER A 1 478 ? 17.728 -2.416 -52.699 1.00 88.12 478 SER A C 1
ATOM 3660 O O . SER A 1 478 ? 17.890 -3.458 -52.070 1.00 88.12 478 SER A O 1
ATOM 3662 N N . MET A 1 479 ? 16.720 -1.585 -52.404 1.00 84.19 479 MET A N 1
ATOM 3663 C CA . MET A 1 479 ? 15.706 -1.892 -51.384 1.00 84.19 479 MET A CA 1
ATOM 3664 C C . MET A 1 479 ? 14.795 -3.066 -51.778 1.00 84.19 479 MET A C 1
ATOM 3666 O O . MET A 1 479 ? 14.415 -3.856 -50.917 1.00 84.19 479 MET A O 1
ATOM 3670 N N . GLN A 1 480 ? 14.414 -3.190 -53.054 1.00 83.75 480 GLN A N 1
ATOM 3671 C CA . GLN A 1 480 ? 13.640 -4.342 -53.544 1.00 83.75 480 GLN A CA 1
ATOM 3672 C C . GLN A 1 480 ? 14.441 -5.642 -53.431 1.00 83.75 480 GLN A C 1
ATOM 3674 O O . GLN A 1 480 ? 13.892 -6.647 -52.985 1.00 83.75 480 GLN A O 1
ATOM 3679 N N . GLN A 1 481 ? 15.734 -5.599 -53.754 1.00 85.25 481 GLN A N 1
ATOM 3680 C CA . GLN A 1 481 ? 16.647 -6.723 -53.581 1.00 85.25 481 GLN A CA 1
ATOM 3681 C C . GLN A 1 481 ? 16.724 -7.145 -52.109 1.00 85.25 481 GLN A C 1
ATOM 3683 O O . GLN A 1 481 ? 16.512 -8.313 -51.806 1.00 85.25 481 GLN A O 1
ATOM 3688 N N . ALA A 1 482 ? 16.898 -6.197 -51.181 1.00 85.19 482 ALA A N 1
ATOM 3689 C CA . ALA A 1 482 ? 16.912 -6.500 -49.750 1.00 85.19 482 ALA A CA 1
ATOM 3690 C C . ALA A 1 482 ? 15.617 -7.176 -49.266 1.00 85.19 482 ALA A C 1
ATOM 3692 O O . ALA A 1 482 ? 15.653 -8.129 -48.489 1.00 85.19 482 ALA A O 1
ATOM 3693 N N . ILE A 1 483 ? 14.459 -6.708 -49.739 1.00 82.50 483 ILE A N 1
ATOM 3694 C CA . ILE A 1 483 ? 13.160 -7.316 -49.413 1.00 82.50 483 ILE A CA 1
ATOM 3695 C C . ILE A 1 483 ? 13.057 -8.731 -50.001 1.00 82.50 483 ILE A C 1
ATOM 3697 O O . ILE A 1 483 ? 12.614 -9.641 -49.301 1.00 82.50 483 ILE A O 1
ATOM 3701 N N . SER A 1 484 ? 13.493 -8.924 -51.250 1.00 82.75 484 SER A N 1
ATOM 3702 C CA . SER A 1 484 ? 13.539 -10.237 -51.910 1.00 82.75 484 SER A CA 1
ATOM 3703 C C . SER A 1 484 ? 14.439 -11.225 -51.165 1.00 82.75 484 SER A C 1
ATOM 3705 O O . SER A 1 484 ? 14.093 -12.396 -51.039 1.00 82.75 484 SER A O 1
ATOM 3707 N N . ASP A 1 485 ? 15.546 -10.742 -50.603 1.00 82.38 485 ASP A N 1
ATOM 3708 C CA . ASP A 1 485 ? 16.490 -11.530 -49.804 1.00 82.38 485 ASP A CA 1
ATOM 3709 C C . ASP A 1 485 ? 15.984 -11.792 -48.365 1.00 82.38 485 ASP A C 1
ATOM 3711 O O . ASP A 1 485 ? 16.682 -12.381 -47.537 1.00 82.38 485 ASP A O 1
ATOM 3715 N N . GLY A 1 486 ? 14.744 -11.390 -48.054 1.00 80.31 486 GLY A N 1
ATOM 3716 C CA . GLY A 1 486 ? 14.046 -11.705 -46.807 1.00 80.31 486 GLY A CA 1
ATOM 3717 C C . GLY A 1 486 ? 14.144 -10.634 -45.717 1.00 80.31 486 GLY A C 1
ATOM 3718 O O . GLY A 1 486 ? 13.785 -10.901 -44.565 1.00 80.31 486 GLY A O 1
ATOM 3719 N N . CYS A 1 487 ? 14.613 -9.419 -46.025 1.00 78.25 487 CYS A N 1
ATOM 3720 C CA . CYS A 1 487 ? 14.627 -8.320 -45.058 1.00 78.25 487 CYS A CA 1
ATOM 3721 C C . CYS A 1 487 ? 13.202 -7.814 -44.770 1.00 78.25 487 CYS A C 1
ATOM 3723 O O . CYS A 1 487 ? 12.575 -7.153 -45.595 1.00 78.25 487 CYS A O 1
ATOM 3725 N N . THR A 1 488 ? 12.711 -8.070 -43.552 1.00 70.81 488 THR A N 1
ATOM 3726 C CA . THR A 1 488 ? 11.386 -7.617 -43.082 1.00 70.81 488 THR A CA 1
ATOM 3727 C C . THR A 1 488 ? 11.439 -6.490 -42.052 1.00 70.81 488 THR A C 1
ATOM 3729 O O . THR A 1 488 ? 10.402 -6.070 -41.557 1.00 70.81 488 THR A O 1
ATOM 3732 N N . LYS A 1 489 ? 12.615 -5.989 -41.664 1.00 67.94 489 LYS A N 1
ATOM 3733 C CA . LYS A 1 489 ? 12.743 -4.869 -40.715 1.00 67.94 489 LYS A CA 1
ATOM 3734 C C . LYS A 1 489 ? 13.895 -3.970 -41.128 1.00 67.94 489 LYS A C 1
ATOM 3736 O O . LYS A 1 489 ? 14.981 -4.472 -41.407 1.00 67.94 489 LYS A O 1
ATOM 3741 N N . PHE A 1 490 ? 13.658 -2.662 -41.124 1.00 73.62 490 PHE A N 1
ATOM 3742 C CA . PHE A 1 490 ? 14.650 -1.657 -41.504 1.00 73.62 490 PHE A CA 1
ATOM 3743 C C . PHE A 1 490 ? 14.790 -0.625 -40.385 1.00 73.62 490 PHE A C 1
ATOM 3745 O O . PHE A 1 490 ? 13.801 -0.173 -39.805 1.00 73.62 490 PHE A O 1
ATOM 3752 N N . TYR A 1 491 ? 16.032 -0.256 -40.090 1.00 70.38 491 TYR A N 1
ATOM 3753 C CA . TYR A 1 491 ? 16.378 0.682 -39.029 1.00 70.38 491 TYR A CA 1
ATOM 3754 C C . TYR A 1 491 ? 17.130 1.852 -39.660 1.00 70.38 491 TYR A C 1
ATOM 3756 O O . TYR A 1 491 ? 18.169 1.639 -40.282 1.00 70.38 491 TYR A O 1
ATOM 3764 N N . GLU A 1 492 ? 16.592 3.065 -39.536 1.00 71.69 492 GLU A N 1
ATOM 3765 C CA . GLU A 1 492 ? 17.281 4.280 -39.984 1.00 71.69 492 GLU A CA 1
ATOM 3766 C C . GLU A 1 492 ? 18.220 4.743 -38.865 1.00 71.69 492 GLU A C 1
ATOM 3768 O O . GLU A 1 492 ? 17.782 4.962 -37.731 1.00 71.69 492 GLU A O 1
ATOM 3773 N N . LEU A 1 493 ? 19.511 4.842 -39.189 1.00 62.97 493 LEU A N 1
ATOM 3774 C CA . LEU A 1 493 ? 20.559 5.340 -38.302 1.00 62.97 493 LEU A CA 1
ATOM 3775 C C . LEU A 1 493 ? 21.042 6.691 -38.831 1.00 62.97 493 LEU A C 1
ATOM 3777 O O . LEU A 1 493 ? 21.342 6.799 -40.019 1.00 62.97 493 LEU A O 1
ATOM 3781 N N . GLY A 1 494 ? 21.101 7.688 -37.950 1.00 54.84 494 GLY A N 1
ATOM 3782 C CA . GLY A 1 494 ? 21.557 9.042 -38.259 1.00 54.84 494 GLY A CA 1
ATOM 3783 C C . GLY A 1 494 ? 20.553 10.124 -37.839 1.00 54.84 494 GLY A C 1
ATOM 3784 O O . GLY A 1 494 ? 19.367 9.837 -37.639 1.00 54.84 494 GLY A O 1
ATOM 3785 N N . PRO A 1 495 ? 20.998 11.380 -37.668 1.00 43.78 495 PRO A N 1
ATOM 3786 C CA . PRO A 1 495 ? 20.125 12.488 -37.299 1.00 43.78 495 PRO A CA 1
ATOM 3787 C C . PRO A 1 495 ? 19.200 12.854 -38.472 1.00 43.78 495 PRO A C 1
ATOM 3789 O O . PRO A 1 495 ? 19.594 13.545 -39.406 1.00 43.78 495 PRO A O 1
ATOM 3792 N N . GLY A 1 496 ? 17.947 12.394 -38.440 1.00 55.59 496 GLY A N 1
ATOM 3793 C CA . GLY A 1 496 ? 16.953 12.748 -39.455 1.00 55.59 496 GLY A CA 1
ATOM 3794 C C . GLY A 1 496 ? 15.816 11.740 -39.605 1.00 55.59 496 GLY A C 1
ATOM 3795 O O . GLY A 1 496 ? 15.665 10.805 -38.827 1.00 55.59 496 GLY A O 1
ATOM 3796 N N . THR A 1 497 ? 14.970 11.970 -40.611 1.00 61.56 497 THR A N 1
ATOM 3797 C CA . THR A 1 497 ? 13.898 11.041 -41.028 1.00 61.56 497 THR A CA 1
ATOM 3798 C C . THR A 1 497 ? 13.800 10.945 -42.553 1.00 61.56 497 THR A C 1
ATOM 3800 O O . THR A 1 497 ? 12.739 10.638 -43.106 1.00 61.56 497 THR A O 1
ATOM 3803 N N . GLN A 1 498 ? 14.884 11.285 -43.255 1.00 67.94 498 GLN A N 1
ATOM 3804 C CA . GLN A 1 498 ? 14.869 11.461 -44.703 1.00 67.94 498 GLN A CA 1
ATOM 3805 C C . GLN A 1 498 ? 14.675 10.122 -45.420 1.00 67.94 498 GLN A C 1
ATOM 3807 O O . GLN A 1 498 ? 13.823 10.038 -46.306 1.00 67.94 498 GLN A O 1
ATOM 3812 N N . LEU A 1 499 ? 15.374 9.059 -45.005 1.00 73.25 499 LEU A N 1
ATOM 3813 C CA . LEU A 1 499 ? 15.231 7.732 -45.613 1.00 73.25 499 LEU A CA 1
ATOM 3814 C C . LEU A 1 499 ? 13.861 7.135 -45.282 1.00 73.25 499 LEU A C 1
ATOM 3816 O O . LEU A 1 499 ? 13.195 6.606 -46.174 1.00 73.25 499 LEU A O 1
ATOM 3820 N N . LYS A 1 500 ? 13.358 7.318 -44.053 1.00 70.75 500 LYS A N 1
ATOM 3821 C CA . LYS A 1 500 ? 11.965 6.995 -43.700 1.00 70.75 500 LYS A CA 1
ATOM 3822 C C . LYS A 1 500 ? 10.954 7.737 -44.563 1.00 70.75 500 LYS A C 1
ATOM 3824 O O . LYS A 1 500 ? 9.963 7.144 -44.990 1.00 70.75 500 LYS A O 1
ATOM 3829 N N . GLY A 1 501 ? 11.176 9.025 -44.806 1.00 68.75 501 GLY A N 1
ATOM 3830 C CA . GLY A 1 501 ? 10.332 9.853 -45.662 1.00 68.75 501 GLY A CA 1
ATOM 3831 C C . GLY A 1 501 ? 10.294 9.339 -47.100 1.00 68.75 501 GLY A C 1
ATOM 3832 O O . GLY A 1 501 ? 9.213 9.235 -47.677 1.00 68.75 501 GLY A O 1
ATOM 3833 N N . ILE A 1 502 ? 11.452 8.953 -47.641 1.00 72.19 502 ILE A N 1
ATOM 3834 C CA . ILE A 1 502 ? 11.600 8.336 -48.968 1.00 72.19 502 ILE A CA 1
ATOM 3835 C C . ILE A 1 502 ? 10.871 6.982 -49.017 1.00 72.19 502 ILE A C 1
ATOM 3837 O O . ILE A 1 502 ? 10.130 6.711 -49.959 1.00 72.19 502 ILE A O 1
ATOM 3841 N N . MET A 1 503 ? 10.998 6.149 -47.981 1.00 68.06 503 MET A N 1
ATOM 3842 C CA . MET A 1 503 ? 10.381 4.817 -47.942 1.00 68.06 503 MET A CA 1
ATOM 3843 C C . MET A 1 503 ? 8.854 4.826 -47.794 1.00 68.06 503 MET A C 1
ATOM 3845 O O . MET A 1 503 ? 8.185 3.947 -48.334 1.00 68.06 503 MET A O 1
ATOM 3849 N N . LYS A 1 504 ? 8.278 5.811 -47.094 1.00 65.69 504 LYS A N 1
ATOM 3850 C CA . LYS A 1 504 ? 6.821 5.904 -46.876 1.00 65.69 504 LYS A CA 1
ATOM 3851 C C . LYS A 1 504 ? 6.008 6.241 -48.132 1.00 65.69 504 LYS A C 1
ATOM 3853 O O . LYS A 1 504 ? 4.794 6.082 -48.110 1.00 65.69 504 LYS A O 1
ATOM 3858 N N . ARG A 1 505 ? 6.636 6.728 -49.205 1.00 62.62 505 ARG A N 1
ATOM 3859 C CA . ARG A 1 505 ? 5.958 7.292 -50.390 1.00 62.62 505 ARG A CA 1
ATOM 3860 C C . ARG A 1 505 ? 5.687 6.272 -51.519 1.00 62.62 505 ARG A C 1
ATOM 3862 O O . ARG A 1 505 ? 5.458 6.677 -52.653 1.00 62.62 505 ARG A O 1
ATOM 3869 N N . ARG A 1 506 ? 5.699 4.961 -51.233 1.00 57.53 506 ARG A N 1
ATOM 3870 C CA . ARG A 1 506 ? 5.457 3.871 -52.209 1.00 57.53 506 ARG A CA 1
ATOM 3871 C C . ARG A 1 506 ? 3.980 3.435 -52.289 1.00 57.53 506 ARG A C 1
ATOM 3873 O O . ARG A 1 506 ? 3.263 3.571 -51.298 1.00 57.53 506 ARG A O 1
ATOM 3880 N N . PRO A 1 507 ? 3.524 2.850 -53.418 1.00 45.34 507 PRO A N 1
ATOM 3881 C CA . PRO A 1 507 ? 2.226 2.180 -53.485 1.00 45.34 507 PRO A CA 1
ATOM 3882 C C . PRO A 1 507 ? 2.146 1.006 -52.487 1.00 45.34 507 PRO A C 1
ATOM 3884 O O . PRO A 1 507 ? 3.068 0.205 -52.346 1.00 45.34 507 PRO A O 1
ATOM 3887 N N . LEU A 1 508 ? 1.017 0.955 -51.777 1.00 39.12 508 LEU A N 1
ATOM 3888 C CA . LEU A 1 508 ? 0.747 0.264 -50.507 1.00 39.12 508 LEU A CA 1
ATOM 3889 C C . LEU A 1 508 ? 0.722 -1.282 -50.522 1.00 39.12 508 LEU A C 1
ATOM 3891 O O . LEU A 1 508 ? 0.415 -1.877 -49.493 1.00 39.12 508 LEU A O 1
ATOM 3895 N N . SER A 1 509 ? 1.030 -1.968 -51.624 1.00 38.12 509 SER A N 1
ATOM 3896 C CA . SER A 1 509 ? 0.741 -3.410 -51.752 1.00 38.12 509 SER A CA 1
ATOM 3897 C C . SER A 1 509 ? 1.858 -4.378 -51.327 1.00 38.12 509 SER A C 1
ATOM 3899 O O . SER A 1 509 ? 1.633 -5.584 -51.366 1.00 38.12 509 SER A O 1
ATOM 3901 N N . ALA A 1 510 ? 3.038 -3.909 -50.901 1.00 41.88 510 ALA A N 1
ATOM 3902 C CA . ALA A 1 510 ? 4.196 -4.796 -50.685 1.00 41.88 510 ALA A CA 1
ATOM 3903 C C . ALA A 1 510 ? 5.013 -4.556 -49.398 1.00 41.88 510 ALA A C 1
ATOM 3905 O O . ALA A 1 510 ? 6.169 -4.970 -49.334 1.00 41.88 510 ALA A O 1
ATOM 3906 N N . PHE A 1 511 ? 4.471 -3.898 -48.364 1.00 45.38 511 PHE A N 1
ATOM 3907 C CA . PHE A 1 511 ? 5.246 -3.628 -47.142 1.00 45.38 511 PHE A CA 1
ATOM 3908 C C . PHE A 1 511 ? 4.707 -4.349 -45.902 1.00 45.38 511 PHE A C 1
ATOM 3910 O O . PHE A 1 511 ? 3.687 -3.972 -45.337 1.00 45.38 511 PHE A O 1
ATOM 3917 N N . CYS A 1 512 ? 5.461 -5.354 -45.446 1.00 39.56 512 CYS A N 1
ATOM 3918 C CA . CYS A 1 512 ? 5.289 -6.028 -44.157 1.00 39.56 512 CYS A CA 1
ATOM 3919 C C . CYS A 1 512 ? 6.476 -5.731 -43.218 1.00 39.56 512 CYS A C 1
ATOM 3921 O O . CYS A 1 512 ? 6.871 -6.589 -42.429 1.00 39.56 512 CYS A O 1
ATOM 3923 N N . ALA A 1 513 ? 7.093 -4.545 -43.348 1.00 45.59 513 ALA A N 1
ATOM 3924 C CA . ALA A 1 513 ? 8.298 -4.193 -42.607 1.00 45.59 513 ALA A CA 1
ATOM 3925 C C . ALA A 1 513 ? 8.134 -3.001 -41.654 1.00 45.59 513 ALA A C 1
ATOM 3927 O O . ALA A 1 513 ? 7.619 -1.941 -42.005 1.00 45.59 513 ALA A O 1
ATOM 3928 N N . GLU A 1 514 ? 8.583 -3.212 -40.417 1.00 42.31 514 GLU A N 1
ATOM 3929 C CA . GLU A 1 514 ? 8.532 -2.258 -39.308 1.00 42.31 514 GLU A CA 1
ATOM 3930 C C . GLU A 1 514 ? 9.744 -1.316 -39.400 1.00 42.31 514 GLU A C 1
ATOM 3932 O O . GLU A 1 514 ? 10.882 -1.787 -39.482 1.00 42.31 514 GLU A O 1
ATOM 3937 N N . LEU A 1 515 ? 9.501 0.002 -39.428 1.00 47.19 515 LEU A N 1
ATOM 3938 C CA . LEU A 1 515 ? 10.537 1.023 -39.621 1.00 47.19 515 LEU A CA 1
ATOM 3939 C C . LEU A 1 515 ? 10.709 1.886 -38.363 1.00 47.19 515 LEU A C 1
ATOM 3941 O O . LEU A 1 515 ? 9.824 2.678 -38.020 1.00 47.19 515 LEU A O 1
ATOM 3945 N N . LEU A 1 516 ? 11.855 1.760 -37.691 1.00 44.12 516 LEU A N 1
ATOM 3946 C CA . LEU A 1 516 ? 12.196 2.526 -36.486 1.00 44.12 516 LEU A CA 1
ATOM 3947 C C . LEU A 1 516 ? 13.251 3.596 -36.793 1.00 44.12 516 LEU A C 1
ATOM 3949 O O . LEU A 1 516 ? 14.260 3.313 -37.432 1.00 44.12 516 LEU A O 1
ATOM 3953 N N . VAL A 1 517 ? 12.998 4.816 -36.310 1.00 45.41 517 VAL A N 1
ATOM 3954 C CA . VAL A 1 517 ? 13.965 5.926 -36.293 1.00 45.41 517 VAL A CA 1
ATOM 3955 C C . VAL A 1 517 ? 14.517 5.987 -34.883 1.00 45.41 517 VAL A C 1
ATOM 3957 O O . VAL A 1 517 ? 13.732 6.117 -33.939 1.00 45.41 517 VAL A O 1
ATOM 3960 N N . LEU A 1 518 ? 15.830 5.873 -34.726 1.00 42.88 518 LEU A N 1
ATOM 3961 C CA . LEU A 1 518 ? 16.457 6.107 -33.430 1.00 42.88 518 LEU A CA 1
ATOM 3962 C C . LEU A 1 518 ? 16.555 7.628 -33.199 1.00 42.88 518 LEU A C 1
ATOM 3964 O O . LEU A 1 518 ? 17.035 8.331 -34.087 1.00 42.88 518 LEU A O 1
ATOM 3968 N N . PRO A 1 519 ? 16.072 8.176 -32.066 1.00 34.59 519 PRO A N 1
ATOM 3969 C CA . PRO A 1 519 ? 16.155 9.611 -31.805 1.00 34.59 519 PRO A CA 1
ATOM 3970 C C . PRO A 1 519 ? 17.614 10.078 -31.722 1.00 34.59 519 PRO A C 1
ATOM 3972 O O . PRO A 1 519 ? 18.437 9.402 -31.111 1.00 34.59 519 PRO A O 1
ATOM 3975 N N . GLY A 1 520 ? 17.912 11.276 -32.241 1.00 37.66 520 GLY A N 1
ATOM 3976 C CA . GLY A 1 520 ? 19.233 11.925 -32.139 1.00 37.66 520 GLY A CA 1
ATOM 3977 C C . GLY A 1 520 ? 19.696 12.241 -30.705 1.00 37.66 520 GLY A C 1
ATOM 3978 O O . GLY A 1 520 ? 20.835 12.645 -30.503 1.00 37.66 520 GLY A O 1
ATOM 3979 N N . HIS A 1 521 ? 18.839 12.014 -29.706 1.00 38.41 521 HIS A N 1
ATOM 3980 C CA . HIS A 1 521 ? 19.207 11.940 -28.296 1.00 38.41 521 HIS A CA 1
ATOM 3981 C C . HIS A 1 521 ? 19.042 10.499 -27.819 1.00 38.41 521 HIS A C 1
ATOM 3983 O O . HIS A 1 521 ? 17.940 10.046 -27.507 1.00 38.41 521 HIS A O 1
ATOM 3989 N N . LEU A 1 522 ? 20.149 9.767 -27.790 1.00 40.19 522 LEU A N 1
ATOM 3990 C CA . LEU A 1 522 ? 20.187 8.405 -27.286 1.00 40.19 522 LEU A CA 1
ATOM 3991 C C . LEU A 1 522 ? 20.371 8.402 -25.768 1.00 40.19 522 LEU A C 1
ATOM 3993 O O . LEU A 1 522 ? 21.439 8.703 -25.247 1.00 40.19 522 LEU A O 1
ATOM 3997 N N . ASP A 1 523 ? 19.307 8.007 -25.071 1.00 35.88 523 ASP A N 1
ATOM 3998 C CA . ASP A 1 523 ? 19.371 7.456 -23.721 1.00 35.88 523 ASP A CA 1
ATOM 3999 C C . ASP A 1 523 ? 20.113 6.107 -23.783 1.00 35.88 523 ASP A C 1
ATOM 4001 O O . ASP A 1 523 ? 19.574 5.085 -24.231 1.00 35.88 523 ASP A O 1
ATOM 4005 N N . ILE A 1 524 ? 21.384 6.130 -23.374 1.00 36.94 524 ILE A N 1
ATOM 4006 C CA . ILE A 1 524 ? 22.322 4.997 -23.356 1.00 36.94 524 ILE A CA 1
ATOM 4007 C C . ILE A 1 524 ? 21.720 3.774 -22.637 1.00 36.94 524 ILE A C 1
ATOM 4009 O O . ILE A 1 524 ? 22.001 2.634 -23.019 1.00 36.94 524 ILE A O 1
ATOM 4013 N N . GLY A 1 525 ? 20.814 3.983 -21.672 1.00 35.62 525 GLY A N 1
ATOM 4014 C CA . GLY A 1 525 ? 20.128 2.909 -20.954 1.00 35.62 525 GLY A CA 1
ATOM 4015 C C . GLY A 1 525 ? 19.248 2.032 -21.849 1.00 35.62 525 GLY A C 1
ATOM 4016 O O . GLY A 1 525 ? 19.210 0.814 -21.674 1.00 35.62 525 GLY A O 1
ATOM 4017 N N . ASN A 1 526 ? 18.594 2.604 -22.863 1.00 36.00 526 ASN A N 1
ATOM 4018 C CA . ASN A 1 526 ? 17.675 1.861 -23.730 1.00 36.00 526 ASN A CA 1
ATOM 4019 C C . ASN A 1 526 ? 18.389 1.084 -24.846 1.00 36.00 526 ASN A C 1
ATOM 4021 O O . ASN A 1 526 ? 17.944 -0.007 -25.211 1.00 36.00 526 ASN A O 1
ATOM 4025 N N . VAL A 1 527 ? 19.526 1.579 -25.344 1.00 36.75 527 VAL A N 1
ATOM 4026 C CA . VAL A 1 527 ? 20.322 0.872 -26.365 1.00 36.75 527 VAL A CA 1
ATOM 4027 C C . VAL A 1 527 ? 21.261 -0.163 -25.761 1.00 36.75 527 VAL A C 1
ATOM 4029 O O . VAL A 1 527 ? 21.358 -1.261 -26.314 1.00 36.75 527 VAL A O 1
ATOM 4032 N N . LEU A 1 528 ? 21.836 0.080 -24.577 1.00 34.16 528 LEU A N 1
ATOM 4033 C CA . LEU A 1 528 ? 22.467 -0.997 -23.809 1.00 34.16 528 LEU A CA 1
ATOM 4034 C C . LEU A 1 528 ? 21.429 -2.049 -23.409 1.00 34.16 528 LEU A C 1
ATOM 4036 O O . LEU A 1 528 ? 21.705 -3.234 -23.545 1.00 34.16 528 LEU A O 1
ATOM 4040 N N . ALA A 1 529 ? 20.194 -1.677 -23.060 1.00 33.94 529 ALA A N 1
ATOM 4041 C CA . ALA A 1 529 ? 19.131 -2.661 -22.846 1.00 33.94 529 ALA A CA 1
ATOM 4042 C C . ALA A 1 529 ? 18.752 -3.454 -24.115 1.00 33.94 529 ALA A C 1
ATOM 4044 O O . ALA A 1 529 ? 18.238 -4.563 -23.982 1.00 33.94 529 ALA A O 1
ATOM 4045 N N . MET A 1 530 ? 19.008 -2.954 -25.332 1.00 35.44 530 MET A N 1
ATOM 4046 C CA . MET A 1 530 ? 18.818 -3.706 -26.585 1.00 35.44 530 MET A CA 1
ATOM 4047 C C . MET A 1 530 ? 20.036 -4.573 -26.960 1.00 35.44 530 MET A C 1
ATOM 4049 O O . MET A 1 530 ? 19.848 -5.705 -27.406 1.00 35.44 530 MET A O 1
ATOM 4053 N N . GLY A 1 531 ? 21.266 -4.093 -26.739 1.00 31.52 531 GLY A N 1
ATOM 4054 C CA . GLY A 1 531 ? 22.516 -4.826 -27.003 1.00 31.52 531 GLY A CA 1
ATOM 4055 C C . GLY A 1 531 ? 22.855 -5.882 -25.942 1.00 31.52 531 GLY A C 1
ATOM 4056 O O . GLY A 1 531 ? 23.185 -7.019 -26.279 1.00 31.52 531 GLY A O 1
ATOM 4057 N N . VAL A 1 532 ? 22.669 -5.566 -24.657 1.00 30.75 532 VAL A N 1
ATOM 4058 C CA . VAL A 1 532 ? 22.822 -6.506 -23.527 1.00 30.75 532 VAL A CA 1
ATOM 4059 C C . VAL A 1 532 ? 21.730 -7.579 -23.561 1.00 30.75 532 VAL A C 1
ATOM 4061 O O . VAL A 1 532 ? 21.990 -8.728 -23.210 1.00 30.75 532 VAL A O 1
ATOM 4064 N N . ARG A 1 533 ? 20.536 -7.277 -24.099 1.00 31.30 533 ARG A N 1
ATOM 4065 C CA . ARG A 1 533 ? 19.507 -8.306 -24.342 1.00 31.30 533 ARG A CA 1
ATOM 4066 C C . ARG A 1 533 ? 19.918 -9.358 -25.370 1.00 31.30 533 ARG A C 1
ATOM 4068 O O . ARG A 1 533 ? 19.351 -10.445 -25.314 1.00 31.30 533 ARG A O 1
ATOM 4075 N N . ARG A 1 534 ? 20.872 -9.089 -26.272 1.00 33.66 534 ARG A N 1
ATOM 4076 C CA . ARG A 1 534 ? 21.363 -10.093 -27.235 1.00 33.66 534 ARG A CA 1
ATOM 4077 C C . ARG A 1 534 ? 22.547 -10.910 -26.729 1.00 33.66 534 ARG A C 1
ATOM 4079 O O . ARG A 1 534 ? 22.576 -12.100 -27.000 1.00 33.66 534 ARG A O 1
ATOM 4086 N N . VAL A 1 535 ? 23.459 -10.333 -25.947 1.00 30.61 535 VAL A N 1
ATOM 4087 C CA . VAL A 1 535 ? 24.602 -11.101 -25.408 1.00 30.61 535 VAL A CA 1
ATOM 4088 C C . VAL A 1 535 ? 24.202 -11.943 -24.187 1.00 30.61 535 VAL A C 1
ATOM 4090 O O . VAL A 1 535 ? 24.745 -13.020 -23.981 1.00 30.61 535 VAL A O 1
ATOM 4093 N N . ALA A 1 536 ? 23.168 -11.544 -23.437 1.00 28.61 536 ALA A N 1
ATOM 4094 C CA . ALA A 1 536 ? 22.595 -12.380 -22.376 1.00 28.61 536 ALA A CA 1
ATOM 4095 C C . ALA A 1 536 ? 21.564 -13.418 -22.876 1.00 28.61 536 ALA A C 1
ATOM 4097 O O . ALA A 1 536 ? 20.933 -14.088 -22.060 1.00 28.61 536 ALA A O 1
ATOM 4098 N N . THR A 1 537 ? 21.356 -13.565 -24.194 1.00 33.47 537 THR A N 1
ATOM 4099 C CA . THR A 1 537 ? 20.431 -14.572 -24.749 1.00 33.47 537 THR A CA 1
ATOM 4100 C C . THR A 1 537 ? 21.031 -15.424 -25.871 1.00 33.47 537 THR A C 1
ATOM 4102 O O . THR A 1 537 ? 20.340 -15.791 -26.818 1.00 33.47 537 THR A O 1
ATOM 4105 N N . GLU A 1 538 ? 22.238 -15.955 -25.659 1.00 30.56 538 GLU A N 1
ATOM 4106 C CA . GLU A 1 538 ? 22.565 -17.325 -26.113 1.00 30.56 538 GLU A CA 1
ATOM 4107 C C . GLU A 1 538 ? 21.931 -18.390 -25.194 1.00 30.56 538 GLU A C 1
ATOM 4109 O O . GLU A 1 538 ? 22.510 -19.394 -24.799 1.00 30.56 538 GLU A O 1
ATOM 4114 N N . SER A 1 539 ? 20.662 -18.153 -24.866 1.00 34.31 539 SER A N 1
ATOM 4115 C CA . SER A 1 539 ? 19.659 -19.177 -24.598 1.00 34.31 539 SER A CA 1
ATOM 4116 C C . SER A 1 539 ? 18.284 -18.632 -24.998 1.00 34.31 539 SER A C 1
ATOM 4118 O O . SER A 1 539 ? 17.308 -18.734 -24.259 1.00 34.31 539 SER A O 1
ATOM 4120 N N . SER A 1 540 ? 18.167 -18.005 -26.178 1.00 40.78 540 SER A N 1
ATOM 4121 C CA . SER A 1 540 ? 16.840 -17.716 -26.730 1.00 40.78 540 SER A CA 1
ATOM 4122 C C . SER A 1 540 ? 16.168 -19.033 -27.129 1.00 40.78 540 SER A C 1
ATOM 4124 O O . SER A 1 540 ? 16.166 -19.458 -28.281 1.00 40.78 540 SER A O 1
ATOM 4126 N N . ARG A 1 541 ? 15.564 -19.707 -26.143 1.00 50.69 541 ARG A N 1
ATOM 4127 C CA . ARG A 1 541 ? 14.457 -20.622 -26.406 1.00 50.69 541 ARG A CA 1
ATOM 4128 C C . ARG A 1 541 ? 13.471 -19.825 -27.249 1.00 50.69 541 ARG A C 1
ATOM 4130 O O . ARG A 1 541 ? 12.918 -18.831 -26.774 1.00 50.69 541 ARG A O 1
ATOM 4137 N N . THR A 1 542 ? 13.291 -20.220 -28.506 1.00 64.25 542 THR A N 1
ATOM 4138 C CA . THR A 1 542 ? 12.210 -19.718 -29.356 1.00 64.25 542 THR A CA 1
ATOM 4139 C C . THR A 1 542 ? 10.934 -19.771 -28.534 1.00 64.25 542 THR A C 1
ATOM 4141 O O . THR A 1 542 ? 10.532 -20.864 -28.142 1.00 64.25 542 THR A O 1
ATOM 4144 N N . MET A 1 543 ? 10.363 -18.609 -28.197 1.00 79.69 543 MET A N 1
ATOM 4145 C CA . MET A 1 543 ? 9.208 -18.530 -27.307 1.00 79.69 543 MET A CA 1
ATOM 4146 C C . MET A 1 543 ? 8.066 -19.331 -27.935 1.00 79.69 543 MET A C 1
ATOM 4148 O O . MET A 1 543 ? 7.562 -18.918 -28.985 1.00 79.69 543 MET A O 1
ATOM 4152 N N . PRO A 1 544 ? 7.668 -20.468 -27.339 1.00 88.31 544 PRO A N 1
ATOM 4153 C CA . PRO A 1 544 ? 6.602 -21.280 -27.898 1.00 88.31 544 PRO A CA 1
ATOM 4154 C C . PRO A 1 544 ? 5.310 -20.470 -28.039 1.00 88.31 544 PRO A C 1
ATOM 4156 O O . PRO A 1 544 ? 5.026 -19.594 -27.217 1.00 88.31 544 PRO A O 1
ATOM 4159 N N . SER A 1 545 ? 4.499 -20.786 -29.050 1.00 89.69 545 SER A N 1
ATOM 4160 C CA . SER A 1 545 ? 3.238 -20.082 -29.335 1.00 89.69 545 SER A CA 1
ATOM 4161 C C . SER A 1 545 ? 2.278 -20.047 -28.139 1.00 89.69 545 SER A C 1
ATOM 4163 O O . SER A 1 545 ? 1.523 -19.088 -27.992 1.00 89.69 545 SER A O 1
ATOM 4165 N N . TRP A 1 546 ? 2.352 -21.038 -27.245 1.00 92.38 546 TRP A N 1
ATOM 4166 C CA . TRP A 1 546 ? 1.533 -21.131 -26.037 1.00 92.38 546 TRP A CA 1
ATOM 4167 C C . TRP A 1 546 ? 1.941 -20.161 -24.914 1.00 92.38 546 TRP A C 1
ATOM 4169 O O . TRP A 1 546 ? 1.111 -19.851 -24.062 1.00 92.38 546 TRP A O 1
ATOM 4179 N N . VAL A 1 547 ? 3.173 -19.632 -24.900 1.00 93.69 547 VAL A N 1
ATOM 4180 C CA . VAL A 1 547 ? 3.677 -18.813 -23.776 1.00 93.69 547 VAL A CA 1
ATOM 4181 C C . VAL A 1 547 ? 2.909 -17.507 -23.621 1.00 93.69 547 VAL A C 1
ATOM 4183 O O . VAL A 1 547 ? 2.533 -17.154 -22.508 1.00 93.69 547 VAL A O 1
ATOM 4186 N N . LYS A 1 548 ? 2.656 -16.782 -24.717 1.00 92.69 548 LYS A N 1
ATOM 4187 C CA . LYS A 1 548 ? 1.916 -15.508 -24.673 1.00 92.69 548 LYS A CA 1
ATOM 4188 C C . LYS A 1 548 ? 0.473 -15.689 -24.175 1.00 92.69 548 LYS A C 1
ATOM 4190 O O . LYS A 1 548 ? 0.095 -14.959 -23.260 1.00 92.69 548 LYS A O 1
ATOM 4195 N N . PRO A 1 549 ? -0.321 -16.636 -24.716 1.00 96.06 549 PRO A N 1
ATOM 4196 C CA . PRO A 1 549 ? -1.651 -16.939 -24.192 1.00 96.06 549 PRO A CA 1
ATOM 4197 C C . PRO A 1 549 ? -1.641 -17.330 -22.713 1.00 96.06 549 PRO A C 1
ATOM 4199 O O . PRO A 1 549 ? -2.400 -16.757 -21.938 1.00 96.06 549 PRO A O 1
ATOM 4202 N N . VAL A 1 550 ? -0.750 -18.240 -22.300 1.00 95.88 550 VAL A N 1
ATOM 4203 C CA . VAL A 1 550 ? -0.656 -18.685 -20.898 1.00 95.88 550 VAL A CA 1
ATOM 4204 C C . VAL A 1 550 ? -0.260 -17.534 -19.973 1.00 95.88 550 VAL A C 1
ATOM 4206 O O . VAL A 1 550 ? -0.853 -17.377 -18.909 1.00 95.88 550 VAL A O 1
ATOM 4209 N N . PHE A 1 551 ? 0.689 -16.691 -20.386 1.00 96.75 551 PHE A N 1
ATOM 4210 C CA . PHE A 1 551 ? 1.089 -15.505 -19.632 1.00 96.75 551 PHE A CA 1
ATOM 4211 C C . PHE A 1 551 ? -0.096 -14.559 -19.412 1.00 96.75 551 PHE A C 1
ATOM 4213 O O . PHE A 1 551 ? -0.399 -14.215 -18.272 1.00 96.75 551 PHE A O 1
ATOM 4220 N N . TRP A 1 552 ? -0.797 -14.163 -20.478 1.00 96.69 552 TRP A N 1
ATOM 4221 C CA . TRP A 1 552 ? -1.914 -13.221 -20.359 1.00 96.69 552 TRP A CA 1
ATOM 4222 C C . TRP A 1 552 ? -3.117 -13.816 -19.628 1.00 96.69 552 TRP A C 1
ATOM 4224 O O . TRP A 1 552 ? -3.741 -13.106 -18.844 1.00 96.69 552 TRP A O 1
ATOM 4234 N N . ALA A 1 553 ? -3.400 -15.110 -19.804 1.00 96.38 553 ALA A N 1
ATOM 4235 C CA . ALA A 1 553 ? -4.409 -15.813 -19.015 1.00 96.38 553 ALA A CA 1
ATOM 4236 C C . ALA A 1 553 ? -4.049 -15.813 -17.520 1.00 96.38 553 ALA A C 1
ATOM 4238 O O . ALA A 1 553 ? -4.908 -15.549 -16.679 1.00 96.38 553 ALA A O 1
ATOM 4239 N N . GLY A 1 554 ? -2.774 -16.034 -17.184 1.00 96.44 554 GLY A N 1
ATOM 4240 C CA . GLY A 1 554 ? -2.284 -15.969 -15.809 1.00 96.44 554 GLY A CA 1
ATOM 4241 C C . GLY A 1 554 ? -2.392 -14.568 -15.205 1.00 96.44 554 GLY A C 1
ATOM 4242 O O . GLY A 1 554 ? -2.916 -14.416 -14.102 1.00 96.44 554 GLY A O 1
ATOM 4243 N N . ILE A 1 555 ? -1.980 -13.533 -15.945 1.00 96.81 555 ILE A N 1
ATOM 4244 C CA . ILE A 1 555 ? -2.123 -12.134 -15.514 1.00 96.81 555 ILE A CA 1
ATOM 4245 C C . ILE A 1 555 ? -3.594 -11.767 -15.313 1.00 96.81 555 ILE A C 1
ATOM 4247 O O . ILE A 1 555 ? -3.928 -11.197 -14.278 1.00 96.81 555 ILE A O 1
ATOM 4251 N N . ALA A 1 556 ? -4.479 -12.116 -16.250 1.00 96.56 556 ALA A N 1
ATOM 4252 C CA . ALA A 1 556 ? -5.911 -11.847 -16.132 1.00 96.56 556 ALA A CA 1
ATOM 4253 C C . ALA A 1 556 ? -6.524 -12.557 -14.916 1.00 96.56 556 ALA A C 1
ATOM 4255 O O . ALA A 1 556 ? -7.242 -11.929 -14.141 1.00 96.56 556 ALA A O 1
ATOM 4256 N N . THR A 1 557 ? -6.178 -13.830 -14.700 1.00 96.00 557 THR A N 1
ATOM 4257 C CA . THR A 1 557 ? -6.616 -14.600 -13.523 1.00 96.00 557 THR A CA 1
ATOM 4258 C C . THR A 1 557 ? -6.166 -13.924 -12.230 1.00 96.00 557 THR A C 1
ATOM 4260 O O . THR A 1 557 ? -6.967 -13.749 -11.315 1.00 96.00 557 THR A O 1
ATOM 4263 N N . SER A 1 558 ? -4.912 -13.464 -12.179 1.00 96.56 558 SER A N 1
ATOM 4264 C CA . SER A 1 558 ? -4.391 -12.713 -11.038 1.00 96.56 558 SER A CA 1
ATOM 4265 C C . SER A 1 558 ? -5.118 -11.381 -10.838 1.00 96.56 558 SER A C 1
ATOM 4267 O O . SER A 1 558 ? -5.489 -11.079 -9.711 1.00 96.56 558 SER A O 1
ATOM 4269 N N . GLN A 1 559 ? -5.386 -10.604 -11.895 1.00 95.88 559 GLN A N 1
ATOM 4270 C CA . GLN A 1 559 ? -6.129 -9.343 -11.760 1.00 95.88 559 GLN A CA 1
ATOM 4271 C C . GLN A 1 559 ? -7.537 -9.572 -11.207 1.00 95.88 559 GLN A C 1
ATOM 4273 O O . GLN A 1 559 ? -7.965 -8.859 -10.304 1.00 95.88 559 GLN A O 1
ATOM 4278 N N . VAL A 1 560 ? -8.248 -10.573 -11.731 1.00 95.44 560 VAL A N 1
ATOM 4279 C CA . VAL A 1 560 ? -9.611 -10.902 -11.300 1.00 95.44 560 VAL A CA 1
ATOM 4280 C C . VAL A 1 560 ? -9.615 -11.378 -9.847 1.00 95.44 560 VAL A C 1
ATOM 4282 O O . VAL A 1 560 ? -10.395 -10.869 -9.045 1.00 95.44 560 VAL A O 1
ATOM 4285 N N . GLY A 1 561 ? -8.718 -12.297 -9.482 1.00 94.81 561 GLY A N 1
ATOM 4286 C CA . GLY A 1 561 ? -8.601 -12.792 -8.109 1.00 94.81 561 GLY A CA 1
ATOM 4287 C C . GLY A 1 561 ? -8.264 -11.679 -7.114 1.00 94.81 561 GLY A C 1
ATOM 4288 O O . GLY A 1 561 ? -8.941 -11.527 -6.097 1.00 94.81 561 GLY A O 1
ATOM 4289 N N . THR A 1 562 ? -7.292 -10.826 -7.447 1.00 95.25 562 THR A N 1
ATOM 4290 C CA . THR A 1 562 ? -6.951 -9.648 -6.642 1.00 95.25 562 THR A CA 1
ATOM 4291 C C . THR A 1 562 ? -8.105 -8.655 -6.542 1.00 95.25 562 THR A C 1
ATOM 4293 O O . THR A 1 562 ? -8.314 -8.091 -5.471 1.00 95.25 562 THR A O 1
ATOM 4296 N N . PHE A 1 563 ? -8.864 -8.436 -7.618 1.00 93.69 563 PHE A N 1
ATOM 4297 C CA . PHE A 1 563 ? -10.026 -7.553 -7.589 1.00 93.69 563 PHE A CA 1
ATOM 4298 C C . PHE A 1 563 ? -11.074 -8.040 -6.586 1.00 93.69 563 PHE A C 1
ATOM 4300 O O . PHE A 1 563 ? -11.544 -7.232 -5.795 1.00 93.69 563 PHE A O 1
ATOM 4307 N N . PHE A 1 564 ? -11.396 -9.338 -6.557 1.00 93.50 564 PHE A N 1
ATOM 4308 C CA . PHE A 1 564 ? -12.324 -9.889 -5.563 1.00 93.50 564 PHE A CA 1
ATOM 4309 C C . PHE A 1 564 ? -11.789 -9.761 -4.135 1.00 93.50 564 PHE A C 1
ATOM 4311 O O . PHE A 1 564 ? -12.522 -9.321 -3.252 1.00 93.50 564 PHE A O 1
ATOM 4318 N N . LEU A 1 565 ? -10.507 -10.075 -3.913 1.00 94.62 565 LEU A N 1
ATOM 4319 C CA . LEU A 1 565 ? -9.868 -9.909 -2.603 1.00 94.62 565 LEU A CA 1
ATOM 4320 C C . LEU A 1 565 ? -9.916 -8.451 -2.130 1.00 94.62 565 LEU A C 1
ATOM 4322 O O . LEU A 1 565 ? -10.235 -8.192 -0.975 1.00 94.62 565 LEU A O 1
ATOM 4326 N N . PHE A 1 566 ? -9.641 -7.495 -3.017 1.00 93.94 566 PHE A N 1
ATOM 4327 C CA . PHE A 1 566 ? -9.753 -6.073 -2.710 1.00 93.94 566 PHE A CA 1
ATOM 4328 C C . PHE A 1 566 ? -11.204 -5.666 -2.447 1.00 93.94 566 PHE A C 1
ATOM 4330 O O . PHE A 1 566 ? -11.488 -5.148 -1.376 1.00 93.94 566 PHE A O 1
ATOM 4337 N N . ARG A 1 567 ? -12.110 -5.928 -3.394 1.00 92.12 567 ARG A N 1
ATOM 4338 C CA . ARG A 1 567 ? -13.519 -5.512 -3.362 1.00 92.12 567 ARG A CA 1
ATOM 4339 C C . ARG A 1 567 ? -14.267 -6.014 -2.130 1.00 92.12 567 ARG A C 1
ATOM 4341 O O . ARG A 1 567 ? -15.155 -5.327 -1.647 1.00 92.12 567 ARG A O 1
ATOM 4348 N N . ASP A 1 568 ? -13.964 -7.225 -1.674 1.00 91.50 568 ASP A N 1
ATOM 4349 C CA . ASP A 1 568 ? -14.737 -7.864 -0.610 1.00 91.50 568 ASP A CA 1
ATOM 4350 C C . ASP A 1 568 ? -14.095 -7.704 0.770 1.00 91.50 568 ASP A C 1
ATOM 4352 O O . ASP A 1 568 ? -14.824 -7.651 1.762 1.00 91.50 568 ASP A O 1
ATOM 4356 N N . LEU A 1 569 ? -12.758 -7.640 0.852 1.00 91.06 569 LEU A N 1
ATOM 4357 C CA . LEU A 1 569 ? -12.030 -7.646 2.128 1.00 91.06 569 LEU A CA 1
ATOM 4358 C C . LEU A 1 569 ? -11.395 -6.297 2.495 1.00 91.06 569 LEU A C 1
ATOM 4360 O O . LEU A 1 569 ? -11.077 -6.096 3.663 1.00 91.06 569 LEU A O 1
ATOM 4364 N N . ALA A 1 570 ? -11.212 -5.364 1.552 1.00 88.50 570 ALA A N 1
ATOM 4365 C CA . ALA A 1 570 ? -10.668 -4.044 1.876 1.00 88.50 570 ALA A CA 1
ATOM 4366 C C . ALA A 1 570 ? -11.760 -3.108 2.413 1.00 88.50 570 ALA A C 1
ATOM 4368 O O . ALA A 1 570 ? -12.764 -2.879 1.738 1.00 88.50 570 ALA A O 1
ATOM 4369 N N . ASP A 1 571 ? -11.536 -2.452 3.551 1.00 77.50 571 ASP A N 1
ATOM 4370 C CA . ASP A 1 571 ? -12.537 -1.550 4.147 1.00 77.50 571 ASP A CA 1
ATOM 4371 C C . ASP A 1 571 ? -12.851 -0.330 3.257 1.00 77.50 571 ASP A C 1
ATOM 4373 O O . ASP A 1 571 ? -14.004 0.079 3.133 1.00 77.50 571 ASP A O 1
ATOM 4377 N N . LEU A 1 572 ? -11.843 0.206 2.551 1.00 74.19 572 LEU A N 1
ATOM 4378 C CA . LEU A 1 572 ? -12.018 1.278 1.553 1.00 74.19 572 LEU A CA 1
ATOM 4379 C C . LEU A 1 572 ? -13.004 0.883 0.449 1.00 74.19 572 LEU A C 1
ATOM 4381 O O . LEU A 1 572 ? -13.789 1.709 -0.011 1.00 74.19 572 LEU A O 1
ATOM 4385 N N . SER A 1 573 ? -12.965 -0.378 0.020 1.00 78.31 573 SER A N 1
ATOM 4386 C CA . SER A 1 573 ? -13.868 -0.868 -1.017 1.00 78.31 573 SER A CA 1
ATOM 4387 C C . SER A 1 573 ? -15.292 -1.038 -0.492 1.00 78.31 573 SER A C 1
ATOM 4389 O O . SER A 1 573 ? -16.232 -0.736 -1.218 1.00 78.31 573 SER A O 1
ATOM 4391 N N . GLN A 1 574 ? -15.471 -1.403 0.781 1.00 71.38 574 GLN A N 1
ATOM 4392 C CA . GLN A 1 574 ? -16.798 -1.479 1.397 1.00 71.38 574 GLN A CA 1
ATOM 4393 C C . GLN A 1 574 ? -17.474 -0.108 1.484 1.00 71.38 574 GLN A C 1
ATOM 4395 O O . GLN A 1 574 ? -18.698 -0.032 1.431 1.00 71.38 574 GLN A O 1
ATOM 4400 N N . TRP A 1 575 ? -16.691 0.971 1.562 1.00 71.56 575 TRP A N 1
ATOM 4401 C CA . TRP A 1 575 ? -17.218 2.334 1.554 1.00 71.56 575 TRP A CA 1
ATOM 4402 C C . TRP A 1 575 ? -17.764 2.778 0.189 1.00 71.56 575 TRP A C 1
ATOM 4404 O O . TRP A 1 575 ? -18.646 3.630 0.139 1.00 71.56 575 TRP A O 1
ATOM 4414 N N . VAL A 1 576 ? -17.237 2.224 -0.910 1.00 76.75 576 VAL A N 1
ATOM 4415 C CA . VAL A 1 576 ? -17.513 2.704 -2.279 1.00 76.75 576 VAL A CA 1
ATOM 4416 C C . VAL A 1 576 ? -18.311 1.701 -3.112 1.00 76.75 576 VAL A C 1
ATOM 4418 O O . VAL A 1 576 ? -19.156 2.095 -3.908 1.00 76.75 576 VAL A O 1
ATOM 4421 N N . VAL A 1 577 ? -18.009 0.410 -2.977 1.00 81.12 577 VAL A N 1
ATOM 4422 C CA . VAL A 1 577 ? -18.543 -0.673 -3.818 1.00 81.12 577 VAL A CA 1
ATOM 4423 C C . VAL A 1 577 ? -19.669 -1.438 -3.125 1.00 81.12 577 VAL A C 1
ATOM 4425 O O . VAL A 1 577 ? -20.479 -2.050 -3.813 1.00 81.12 577 VAL A O 1
ATOM 4428 N N . GLU A 1 578 ? -19.726 -1.400 -1.788 1.00 82.25 578 GLU A N 1
ATOM 4429 C CA . GLU A 1 578 ? -20.777 -2.035 -0.977 1.00 82.25 578 GLU A CA 1
ATOM 4430 C C . GLU A 1 578 ? -21.033 -3.509 -1.370 1.00 82.25 578 GLU A C 1
ATOM 4432 O O . GLU A 1 578 ? -22.139 -3.873 -1.788 1.00 82.25 578 GLU A O 1
ATOM 4437 N N . PRO A 1 579 ? -20.015 -4.390 -1.283 1.00 86.12 579 PRO A N 1
ATOM 4438 C CA . PRO A 1 579 ? -20.163 -5.781 -1.691 1.00 86.12 579 PRO A CA 1
ATOM 4439 C C . PRO A 1 579 ? -21.269 -6.481 -0.876 1.00 86.12 579 PRO A C 1
ATOM 4441 O O . PRO A 1 579 ? -21.409 -6.238 0.328 1.00 86.12 579 PRO A O 1
ATOM 4444 N N . PRO A 1 580 ? -22.049 -7.395 -1.488 1.00 87.94 580 PRO A N 1
ATOM 4445 C CA . PRO A 1 580 ? -23.037 -8.177 -0.757 1.00 87.94 580 PRO A CA 1
ATOM 4446 C C . PRO A 1 580 ? -22.397 -8.969 0.384 1.00 87.94 580 PRO A C 1
ATOM 4448 O O . PRO A 1 580 ? -21.332 -9.566 0.209 1.00 87.94 580 PRO A O 1
ATOM 4451 N N . ARG A 1 581 ? -23.099 -9.064 1.521 1.00 87.50 581 ARG A N 1
ATOM 4452 C CA . ARG A 1 581 ? -22.616 -9.779 2.711 1.00 87.50 581 ARG A CA 1
ATOM 4453 C C . ARG A 1 581 ? -22.137 -11.199 2.398 1.00 87.50 581 ARG A C 1
ATOM 4455 O O . ARG A 1 581 ? -21.029 -11.570 2.772 1.00 87.50 581 ARG A O 1
ATOM 4462 N N . SER A 1 582 ? -22.941 -11.963 1.663 1.00 88.75 582 SER A N 1
ATOM 4463 C CA . SER A 1 582 ? -22.612 -13.335 1.256 1.00 88.75 582 SER A CA 1
ATOM 4464 C C . SER A 1 582 ? -21.325 -13.422 0.430 1.00 88.75 582 SER A C 1
ATOM 4466 O O . SER A 1 582 ? -20.566 -14.377 0.581 1.00 88.75 582 SER A O 1
ATOM 4468 N N . SER A 1 583 ? -21.039 -12.410 -0.398 1.00 90.88 583 SER A N 1
ATOM 4469 C CA . SER A 1 583 ? -19.801 -12.343 -1.178 1.00 90.88 583 SER A CA 1
ATOM 4470 C C . SER A 1 583 ? -18.591 -12.189 -0.266 1.00 90.88 583 SER A C 1
ATOM 4472 O O . SER A 1 583 ? -17.663 -12.985 -0.357 1.00 90.88 583 SER A O 1
ATOM 4474 N N . THR A 1 584 ? -18.620 -11.236 0.668 1.00 91.44 584 THR A N 1
ATOM 4475 C CA . THR A 1 584 ? -17.516 -11.021 1.614 1.00 91.44 584 THR A CA 1
ATOM 4476 C C . THR A 1 584 ? -17.272 -12.230 2.511 1.00 91.44 584 THR A C 1
ATOM 4478 O O . THR A 1 584 ? -16.118 -12.620 2.691 1.00 91.44 584 THR A O 1
ATOM 4481 N N . ILE A 1 585 ? -18.327 -12.872 3.024 1.00 91.81 585 ILE A N 1
ATOM 4482 C CA . ILE A 1 585 ? -18.189 -14.095 3.832 1.00 91.81 585 ILE A CA 1
ATOM 4483 C C . ILE A 1 585 ? -17.582 -15.236 3.004 1.00 91.81 585 ILE A C 1
ATOM 4485 O O . ILE A 1 585 ? -16.649 -15.900 3.460 1.00 91.81 585 ILE A O 1
ATOM 4489 N N . SER A 1 586 ? -18.041 -15.434 1.765 1.00 91.38 586 SER A N 1
ATOM 4490 C CA . SER A 1 586 ? -17.471 -16.439 0.861 1.00 91.38 586 SER A CA 1
ATOM 4491 C C . SER A 1 586 ? -16.002 -16.144 0.540 1.00 91.38 586 SER A C 1
ATOM 4493 O O . SER A 1 586 ? -15.143 -17.013 0.695 1.00 91.38 586 SER A O 1
ATOM 4495 N N . THR A 1 587 ? -15.678 -14.908 0.157 1.00 93.62 587 THR A N 1
ATOM 4496 C CA . THR A 1 587 ? -14.304 -14.489 -0.148 1.00 93.62 587 THR A CA 1
ATOM 4497 C C . THR A 1 587 ? -13.388 -14.654 1.060 1.00 93.62 587 THR A C 1
ATOM 4499 O O . THR A 1 587 ? -12.250 -15.082 0.893 1.00 93.62 587 THR A O 1
ATOM 4502 N N . TRP A 1 588 ? -13.873 -14.404 2.280 1.00 92.94 588 TRP A N 1
ATOM 4503 C CA . TRP A 1 588 ? -13.111 -14.665 3.500 1.00 92.94 588 TRP A CA 1
ATOM 4504 C C . TRP A 1 588 ? -12.822 -16.155 3.707 1.00 92.94 588 TRP A C 1
ATOM 4506 O O . TRP A 1 588 ? -11.664 -16.524 3.916 1.00 92.94 588 TRP A O 1
ATOM 4516 N N . ARG A 1 589 ? -13.842 -17.018 3.606 1.00 91.94 589 ARG A N 1
ATOM 4517 C CA . ARG A 1 589 ? -13.690 -18.479 3.762 1.00 91.94 589 ARG A CA 1
ATOM 4518 C C . ARG A 1 589 ? -12.686 -19.056 2.764 1.00 91.94 589 ARG A C 1
ATOM 4520 O O . ARG A 1 589 ? -11.900 -19.932 3.119 1.00 91.94 589 ARG A O 1
ATOM 4527 N N . TYR A 1 590 ? -12.670 -18.521 1.543 1.00 92.38 590 TYR A N 1
ATOM 4528 C CA . TYR A 1 590 ? -11.758 -18.947 0.482 1.00 92.38 590 TYR A CA 1
ATOM 4529 C C . TYR A 1 590 ? -10.529 -18.045 0.309 1.00 92.38 590 TYR A C 1
ATOM 4531 O O . TYR A 1 590 ? -9.821 -18.163 -0.692 1.00 92.38 590 TYR A O 1
ATOM 4539 N N . LYS A 1 591 ? -10.235 -17.139 1.254 1.00 92.81 591 LYS A N 1
ATOM 4540 C CA . LYS A 1 591 ? -9.216 -16.093 1.049 1.00 92.81 591 LYS A CA 1
ATOM 4541 C C . LYS A 1 591 ? -7.831 -16.659 0.765 1.00 92.81 591 LYS A C 1
ATOM 4543 O O . LYS A 1 591 ? -7.097 -16.100 -0.046 1.00 92.81 591 LYS A O 1
ATOM 4548 N N . ASN A 1 592 ? -7.480 -17.779 1.396 1.00 92.31 592 ASN A N 1
ATOM 4549 C CA . ASN A 1 592 ? -6.179 -18.419 1.222 1.00 92.31 592 ASN A CA 1
ATOM 4550 C C . ASN A 1 592 ? -6.086 -19.092 -0.154 1.00 92.31 592 ASN A C 1
ATOM 4552 O O . ASN A 1 592 ? -5.089 -18.919 -0.853 1.00 92.31 592 ASN A O 1
ATOM 4556 N N . GLN A 1 593 ? -7.142 -19.797 -0.577 1.00 94.31 593 GLN A N 1
ATOM 4557 C CA . GLN A 1 593 ? -7.223 -20.406 -1.906 1.00 94.31 593 GLN A CA 1
ATOM 4558 C C . GLN A 1 593 ? -7.231 -19.336 -3.003 1.00 94.31 593 GLN A C 1
ATOM 4560 O O . GLN A 1 593 ? -6.498 -19.466 -3.976 1.00 94.31 593 GLN A O 1
ATOM 4565 N N . LEU A 1 594 ? -7.995 -18.254 -2.830 1.00 94.44 594 LEU A N 1
ATOM 4566 C CA . LEU A 1 594 ? -8.035 -17.118 -3.754 1.00 94.44 594 LEU A CA 1
ATOM 4567 C C . LEU A 1 594 ? -6.690 -16.392 -3.817 1.00 94.44 594 LEU A C 1
ATOM 4569 O O . LEU A 1 594 ? -6.235 -16.041 -4.904 1.00 94.44 594 LEU A O 1
ATOM 4573 N N . SER A 1 595 ? -6.019 -16.217 -2.677 1.00 95.25 595 SER A N 1
ATOM 4574 C CA . SER A 1 595 ? -4.674 -15.638 -2.627 1.00 95.25 595 SER A CA 1
ATOM 4575 C C . SER A 1 595 ? -3.671 -16.502 -3.384 1.00 95.25 595 SER A C 1
ATOM 4577 O O . SER A 1 595 ? -2.913 -15.981 -4.198 1.00 95.25 595 SER A O 1
ATOM 4579 N N . ALA A 1 596 ? -3.704 -17.825 -3.199 1.00 95.50 596 ALA A N 1
ATOM 4580 C CA . ALA A 1 596 ? -2.864 -18.749 -3.959 1.00 95.50 596 ALA A CA 1
ATOM 4581 C C . ALA A 1 596 ? -3.203 -18.725 -5.460 1.00 95.50 596 ALA A C 1
ATOM 4583 O O . ALA A 1 596 ? -2.312 -18.561 -6.292 1.00 95.50 596 ALA A O 1
ATOM 4584 N N . ALA A 1 597 ? -4.490 -18.783 -5.815 1.00 93.69 597 ALA A N 1
ATOM 4585 C CA . ALA A 1 597 ? -4.977 -18.701 -7.194 1.00 93.69 597 ALA A CA 1
ATOM 4586 C C . ALA A 1 597 ? -4.651 -17.360 -7.875 1.00 93.69 597 ALA A C 1
ATOM 4588 O O . ALA A 1 597 ? -4.675 -17.267 -9.097 1.00 93.69 597 ALA A O 1
ATOM 4589 N N . THR A 1 598 ? -4.315 -16.334 -7.096 1.00 93.88 598 THR A N 1
ATOM 4590 C CA . THR A 1 598 ? -3.900 -15.014 -7.572 1.00 93.88 598 THR A CA 1
ATOM 4591 C C . THR A 1 598 ? -2.380 -14.913 -7.707 1.00 93.88 598 THR A C 1
ATOM 4593 O O . THR A 1 598 ? -1.863 -14.535 -8.758 1.00 93.88 598 THR A O 1
ATOM 4596 N N . LEU A 1 599 ? -1.647 -15.263 -6.647 1.00 95.38 599 LEU A N 1
ATOM 4597 C CA . LEU A 1 599 ? -0.198 -15.089 -6.573 1.00 95.38 599 LEU A CA 1
ATOM 4598 C C . LEU A 1 599 ? 0.558 -16.137 -7.392 1.00 95.38 599 LEU A C 1
ATOM 4600 O O . LEU A 1 599 ? 1.591 -15.808 -7.973 1.00 95.38 599 LEU A O 1
ATOM 4604 N N . CYS A 1 600 ? 0.059 -17.374 -7.490 1.00 96.25 600 CYS A N 1
ATOM 4605 C CA . CYS A 1 600 ? 0.718 -18.416 -8.279 1.00 96.25 600 CYS A CA 1
ATOM 4606 C C . CYS A 1 600 ? 0.747 -18.071 -9.780 1.00 96.25 600 CYS A C 1
ATOM 4608 O O . CYS A 1 600 ? 1.834 -18.132 -10.358 1.00 96.25 600 CYS A O 1
ATOM 4610 N N . PRO A 1 601 ? -0.357 -17.643 -10.430 1.00 95.88 601 PRO A N 1
ATOM 4611 C CA . PRO A 1 601 ? -0.306 -17.189 -11.821 1.00 95.88 601 PRO A CA 1
ATOM 4612 C C . PRO A 1 601 ? 0.540 -15.934 -12.037 1.00 95.88 601 PRO A C 1
ATOM 4614 O O . PRO A 1 601 ? 1.230 -15.851 -13.052 1.00 95.88 601 PRO A O 1
ATOM 4617 N N . LEU A 1 602 ? 0.549 -14.983 -11.093 1.00 95.88 602 LEU A N 1
ATOM 4618 C CA . LEU A 1 602 ? 1.431 -13.812 -11.165 1.00 95.88 602 LEU A CA 1
ATOM 4619 C C . LEU A 1 602 ? 2.909 -14.220 -11.081 1.00 95.88 602 LEU A C 1
ATOM 4621 O O . LEU A 1 602 ? 3.727 -13.758 -11.876 1.00 95.88 602 LEU A O 1
ATOM 4625 N N . GLY A 1 603 ? 3.241 -15.129 -10.160 1.00 95.56 603 GLY A N 1
ATOM 4626 C CA . GLY A 1 603 ? 4.574 -15.709 -10.008 1.00 95.56 603 GLY A CA 1
ATOM 4627 C C . GLY A 1 603 ? 5.008 -16.492 -11.246 1.00 95.56 603 GLY A C 1
ATOM 4628 O O . GLY A 1 603 ? 6.114 -16.283 -11.740 1.00 95.56 603 GLY A O 1
ATOM 4629 N N . LEU A 1 604 ? 4.121 -17.314 -11.818 1.00 95.75 604 LEU A N 1
ATOM 4630 C CA . LEU A 1 604 ? 4.349 -17.984 -13.101 1.00 95.75 604 LEU A CA 1
ATOM 4631 C C . LEU A 1 604 ? 4.549 -16.966 -14.230 1.00 95.75 604 LEU A C 1
ATOM 4633 O O . LEU A 1 604 ? 5.450 -17.138 -15.043 1.00 95.75 604 LEU A O 1
ATOM 4637 N N . GLY A 1 605 ? 3.767 -15.885 -14.259 1.00 95.19 605 GLY A N 1
ATOM 4638 C CA . GLY A 1 605 ? 3.961 -14.762 -15.174 1.00 95.19 605 GLY A CA 1
ATOM 4639 C C . GLY A 1 605 ? 5.350 -14.140 -15.029 1.00 95.19 605 GLY A C 1
ATOM 4640 O O . GLY A 1 605 ? 6.023 -13.911 -16.031 1.00 95.19 605 GLY A O 1
ATOM 4641 N N . GLY A 1 606 ? 5.827 -13.957 -13.796 1.00 94.75 606 GLY A N 1
ATOM 4642 C CA . GLY A 1 606 ? 7.194 -13.530 -13.489 1.00 94.75 606 GLY A CA 1
ATOM 4643 C C . GLY A 1 606 ? 8.256 -14.506 -14.001 1.00 94.75 606 GLY A C 1
ATOM 4644 O O . GLY A 1 606 ? 9.198 -14.088 -14.671 1.00 94.75 606 GLY A O 1
ATOM 4645 N N . LEU A 1 607 ? 8.079 -15.811 -13.778 1.00 94.94 607 LEU A N 1
ATOM 4646 C CA . LEU A 1 607 ? 8.980 -16.851 -14.292 1.00 94.94 607 LEU A CA 1
ATOM 4647 C C . LEU A 1 607 ? 8.989 -16.896 -15.825 1.00 94.94 607 LEU A C 1
ATOM 4649 O O . LEU A 1 607 ? 10.057 -16.967 -16.427 1.00 94.94 607 LEU A O 1
ATOM 4653 N N . LEU A 1 608 ? 7.825 -16.797 -16.473 1.00 93.00 608 LEU A N 1
ATOM 4654 C CA . LEU A 1 608 ? 7.708 -16.711 -17.931 1.00 93.00 608 LEU A CA 1
ATOM 4655 C C . LEU A 1 608 ? 8.328 -15.421 -18.465 1.00 93.00 608 LEU A C 1
ATOM 4657 O O . LEU A 1 608 ? 8.946 -15.444 -19.524 1.00 93.00 608 LEU A O 1
ATOM 4661 N N . LYS A 1 609 ? 8.215 -14.308 -17.737 1.00 90.69 609 LYS A N 1
ATOM 4662 C CA . LYS A 1 609 ? 8.867 -13.041 -18.078 1.00 90.69 609 LYS A CA 1
ATOM 4663 C C . LYS A 1 609 ? 10.393 -13.136 -17.972 1.00 90.69 609 LYS A C 1
ATOM 4665 O O . LYS A 1 609 ? 11.082 -12.564 -18.818 1.00 90.69 609 LYS A O 1
ATOM 4670 N N . LEU A 1 610 ? 10.917 -13.853 -16.979 1.00 90.00 610 LEU A N 1
ATOM 4671 C CA . LEU A 1 610 ? 12.352 -14.120 -16.830 1.00 90.00 610 LEU A CA 1
ATOM 4672 C C . LEU A 1 610 ? 12.863 -15.088 -17.908 1.00 90.00 610 LEU A C 1
ATOM 4674 O O . LEU A 1 610 ? 13.888 -14.818 -18.526 1.00 90.00 610 LEU A O 1
ATOM 4678 N N . ALA A 1 611 ? 12.126 -16.168 -18.181 1.00 87.81 611 ALA A N 1
ATOM 4679 C CA . ALA A 1 611 ? 12.480 -17.173 -19.186 1.00 87.81 611 ALA A CA 1
ATOM 4680 C C . ALA A 1 611 ? 12.317 -16.669 -20.631 1.00 87.81 611 ALA A C 1
ATOM 4682 O O . ALA A 1 611 ? 13.081 -17.052 -21.513 1.00 87.81 611 ALA A O 1
ATOM 4683 N N . TYR A 1 612 ? 11.334 -15.799 -20.878 1.00 89.19 612 TYR A N 1
ATOM 4684 C CA . TYR A 1 612 ? 11.020 -15.228 -22.187 1.00 89.19 612 TYR A CA 1
ATOM 4685 C C . TYR A 1 612 ? 10.860 -13.703 -22.082 1.00 89.19 612 TYR A C 1
ATOM 4687 O O . TYR A 1 612 ? 9.739 -13.179 -22.072 1.00 89.19 612 TYR A O 1
ATOM 4695 N N . PRO A 1 613 ? 11.971 -12.940 -22.082 1.00 84.00 613 PRO A N 1
ATOM 4696 C CA . PRO A 1 613 ? 11.943 -11.487 -21.906 1.00 84.00 613 PRO A CA 1
ATOM 4697 C C . PRO A 1 613 ? 11.087 -10.719 -22.924 1.00 84.00 613 PRO A C 1
ATOM 4699 O O . PRO A 1 613 ? 10.737 -9.568 -22.659 1.00 84.00 613 PRO A O 1
ATOM 4702 N N . ALA A 1 614 ? 10.745 -11.337 -24.059 1.00 84.25 614 ALA A N 1
ATOM 4703 C CA . ALA A 1 614 ? 9.921 -10.774 -25.127 1.00 84.25 614 ALA A CA 1
ATOM 4704 C C . ALA A 1 614 ? 8.396 -10.885 -24.904 1.00 84.25 614 ALA A C 1
ATOM 4706 O O . ALA A 1 614 ? 7.640 -10.332 -25.703 1.00 84.25 614 ALA A O 1
ATOM 4707 N N . VAL A 1 615 ? 7.919 -11.584 -23.861 1.00 89.75 615 VAL A N 1
ATOM 4708 C CA . VAL A 1 615 ? 6.472 -11.779 -23.625 1.00 89.75 615 VAL A CA 1
ATOM 4709 C C . VAL A 1 615 ? 5.739 -10.462 -23.318 1.00 89.75 615 VAL A C 1
ATOM 4711 O O . VAL A 1 615 ? 4.655 -10.228 -23.850 1.00 89.75 615 VAL A O 1
ATOM 4714 N N . ILE A 1 616 ? 6.362 -9.573 -22.534 1.00 92.81 616 ILE A N 1
ATOM 4715 C CA . ILE A 1 616 ? 5.878 -8.227 -22.176 1.00 92.81 616 ILE A CA 1
ATOM 4716 C C . ILE A 1 616 ? 7.068 -7.317 -21.803 1.00 92.81 616 ILE A C 1
ATOM 4718 O O . ILE A 1 616 ? 8.138 -7.809 -21.423 1.00 92.81 616 ILE A O 1
ATOM 4722 N N . SER A 1 617 ? 6.922 -5.989 -21.881 1.00 89.62 617 SER A N 1
ATOM 4723 C CA . SER A 1 617 ? 7.947 -5.043 -21.406 1.00 89.62 617 SER A CA 1
ATOM 4724 C C . SER A 1 617 ? 8.045 -5.027 -19.868 1.00 89.62 617 SER A C 1
ATOM 4726 O O . SER A 1 617 ? 7.061 -5.262 -19.171 1.00 89.62 617 SER A O 1
ATOM 4728 N N . TRP A 1 618 ? 9.240 -4.754 -19.324 1.00 89.62 618 TRP A N 1
ATOM 4729 C CA . TRP A 1 618 ? 9.444 -4.652 -17.870 1.00 89.62 618 TRP A CA 1
ATOM 4730 C C . TRP A 1 618 ? 8.613 -3.540 -17.212 1.00 89.62 618 TRP A C 1
ATOM 4732 O O . TRP A 1 618 ? 7.977 -3.842 -16.207 1.00 89.62 618 TRP A O 1
ATOM 4742 N N . PRO A 1 619 ? 8.535 -2.309 -17.764 1.00 93.44 619 PRO A N 1
ATOM 4743 C CA . PRO A 1 619 ? 7.717 -1.255 -17.164 1.00 93.44 619 PRO A CA 1
ATOM 4744 C C . PRO A 1 619 ? 6.245 -1.650 -17.040 1.00 93.44 619 PRO A C 1
ATOM 4746 O O . PRO A 1 619 ? 5.646 -1.462 -15.987 1.00 93.44 619 PRO A O 1
ATOM 4749 N N . LEU A 1 620 ? 5.677 -2.268 -18.082 1.00 93.00 620 LEU A N 1
ATOM 4750 C CA . LEU A 1 620 ? 4.280 -2.692 -18.059 1.00 93.00 620 LEU A CA 1
ATOM 4751 C C . LEU A 1 620 ? 4.054 -3.854 -17.083 1.00 93.00 620 LEU A C 1
ATOM 4753 O O . LEU A 1 620 ? 3.085 -3.837 -16.332 1.00 93.00 620 LEU A O 1
ATOM 4757 N N . PHE A 1 621 ? 4.959 -4.839 -17.046 1.00 94.88 621 PHE A N 1
ATOM 4758 C CA . PHE A 1 621 ? 4.863 -5.939 -16.084 1.00 94.88 621 PHE A CA 1
ATOM 4759 C C . PHE A 1 621 ? 4.958 -5.454 -14.634 1.00 94.88 621 PHE A C 1
ATOM 4761 O O . PHE A 1 621 ? 4.169 -5.890 -13.800 1.00 94.88 621 PHE A O 1
ATOM 4768 N N . LEU A 1 622 ? 5.888 -4.542 -14.337 1.00 94.62 622 LEU A N 1
ATOM 4769 C CA . LEU A 1 622 ? 6.041 -3.960 -13.004 1.00 94.62 622 LEU A CA 1
ATOM 4770 C C . LEU A 1 622 ? 4.846 -3.084 -12.627 1.00 94.62 622 LEU A C 1
ATOM 4772 O O . LEU A 1 622 ? 4.412 -3.147 -11.485 1.00 94.62 622 LEU A O 1
ATOM 4776 N N . ALA A 1 623 ? 4.271 -2.331 -13.568 1.00 95.62 623 ALA A N 1
ATOM 4777 C CA . ALA A 1 623 ? 3.056 -1.558 -13.323 1.00 95.62 623 ALA A CA 1
ATOM 4778 C C . ALA A 1 623 ? 1.865 -2.467 -12.977 1.00 95.62 623 ALA A C 1
ATOM 4780 O O . ALA A 1 623 ? 1.209 -2.256 -11.959 1.00 95.62 623 ALA A O 1
ATOM 4781 N N . ILE A 1 624 ? 1.628 -3.521 -13.769 1.00 95.19 624 ILE A N 1
ATOM 4782 C CA . ILE A 1 624 ? 0.561 -4.502 -13.508 1.00 95.19 624 ILE A CA 1
ATOM 4783 C C . ILE A 1 624 ? 0.809 -5.215 -12.175 1.00 95.19 624 ILE A C 1
ATOM 4785 O O . ILE A 1 624 ? -0.087 -5.298 -11.338 1.00 95.19 624 ILE A O 1
ATOM 4789 N N . SER A 1 625 ? 2.031 -5.694 -11.937 1.00 95.38 625 SER A N 1
ATOM 4790 C CA . SER A 1 625 ? 2.386 -6.402 -10.700 1.00 95.38 625 SER A CA 1
ATOM 4791 C C . SER A 1 625 ? 2.297 -5.491 -9.477 1.00 95.38 625 SER A C 1
ATOM 4793 O O . SER A 1 625 ? 1.819 -5.921 -8.435 1.00 95.38 625 SER A O 1
ATOM 4795 N N . GLY A 1 626 ? 2.701 -4.226 -9.605 1.00 96.12 626 GLY A N 1
ATOM 4796 C CA . GLY A 1 626 ? 2.595 -3.215 -8.557 1.00 96.12 626 GLY A CA 1
ATOM 4797 C C . GLY A 1 626 ? 1.142 -2.894 -8.215 1.00 96.12 626 GLY A C 1
ATOM 4798 O O . GLY A 1 626 ? 0.788 -2.884 -7.040 1.00 96.12 626 GLY A O 1
ATOM 4799 N N . TRP A 1 627 ? 0.280 -2.725 -9.223 1.00 95.56 627 TRP A N 1
ATOM 4800 C CA . TRP A 1 627 ? -1.163 -2.558 -9.020 1.00 95.56 627 TRP A CA 1
ATOM 4801 C C . TRP A 1 627 ? -1.788 -3.775 -8.329 1.00 95.56 627 TRP A C 1
ATOM 4803 O O . TRP A 1 627 ? -2.519 -3.638 -7.351 1.00 95.56 627 TRP A O 1
ATOM 4813 N N . THR A 1 628 ? -1.418 -4.977 -8.777 1.00 95.31 628 THR A N 1
ATOM 4814 C CA . THR A 1 628 ? -1.834 -6.241 -8.150 1.00 95.31 628 THR A CA 1
ATOM 4815 C C . THR A 1 628 ? -1.394 -6.304 -6.693 1.00 95.31 628 THR A C 1
ATOM 4817 O O . THR A 1 628 ? -2.188 -6.623 -5.815 1.00 95.31 628 THR A O 1
ATOM 4820 N N . GLY A 1 629 ? -0.131 -5.966 -6.426 1.00 95.62 629 GLY A N 1
ATOM 4821 C CA . GLY A 1 629 ? 0.445 -5.942 -5.088 1.00 95.62 629 GLY A CA 1
ATOM 4822 C C . GLY A 1 629 ? -0.255 -4.940 -4.177 1.00 95.62 629 GLY A C 1
ATOM 4823 O O . GLY A 1 629 ? -0.542 -5.276 -3.034 1.00 95.62 629 GLY A O 1
ATOM 4824 N N . LEU A 1 630 ? -0.596 -3.751 -4.682 1.00 94.81 630 LEU A N 1
ATOM 4825 C CA . LEU A 1 630 ? -1.328 -2.726 -3.936 1.00 94.81 630 LEU A CA 1
ATOM 4826 C C . LEU A 1 630 ? -2.734 -3.196 -3.549 1.00 94.81 630 LEU A C 1
ATOM 4828 O O . LEU A 1 630 ? -3.117 -3.103 -2.384 1.00 94.81 630 LEU A O 1
ATOM 4832 N N . LEU A 1 631 ? -3.500 -3.716 -4.509 1.00 94.12 631 LEU A N 1
ATOM 4833 C CA . LEU A 1 631 ? -4.854 -4.209 -4.258 1.00 94.12 631 LEU A CA 1
ATOM 4834 C C . LEU A 1 631 ? -4.845 -5.442 -3.340 1.00 94.12 631 LEU A C 1
ATOM 4836 O O . LEU A 1 631 ? -5.650 -5.529 -2.412 1.00 94.12 631 LEU A O 1
ATOM 4840 N N . PHE A 1 632 ? -3.897 -6.360 -3.546 1.00 95.19 632 PHE A N 1
ATOM 4841 C CA . PHE A 1 632 ? -3.703 -7.524 -2.682 1.00 95.19 632 PHE A CA 1
ATOM 4842 C C . PHE A 1 632 ? -3.331 -7.100 -1.260 1.00 95.19 632 PHE A C 1
ATOM 4844 O O . PHE A 1 632 ? -3.921 -7.586 -0.297 1.00 95.19 632 PHE A O 1
ATOM 4851 N N . TYR A 1 633 ? -2.402 -6.151 -1.119 1.00 93.56 633 TYR A N 1
ATOM 4852 C CA . TYR A 1 633 ? -2.057 -5.563 0.169 1.00 93.56 633 TYR A CA 1
ATOM 4853 C C . TYR A 1 633 ? -3.297 -4.966 0.832 1.00 93.56 633 TYR A C 1
ATOM 4855 O O . TYR A 1 633 ? -3.591 -5.306 1.971 1.00 93.56 633 TYR A O 1
ATOM 4863 N N . SER A 1 634 ? -4.064 -4.146 0.114 1.00 91.31 634 SER A N 1
ATOM 4864 C CA . SER A 1 634 ? -5.251 -3.488 0.657 1.00 91.31 634 SER A CA 1
ATOM 4865 C C . SER A 1 634 ? -6.343 -4.464 1.111 1.00 91.31 634 SER A C 1
ATOM 4867 O O . SER A 1 634 ? -7.015 -4.164 2.092 1.00 91.31 634 SER A O 1
ATOM 4869 N N . GLY A 1 635 ? -6.551 -5.584 0.412 1.00 91.25 635 GLY A N 1
ATOM 4870 C CA . GLY A 1 635 ? -7.599 -6.559 0.745 1.00 91.25 635 GLY A CA 1
ATOM 4871 C C . GLY A 1 635 ? -7.171 -7.631 1.746 1.00 91.25 635 GLY A C 1
ATOM 4872 O O . GLY A 1 635 ? -7.954 -8.031 2.598 1.00 91.25 635 GLY A O 1
ATOM 4873 N N . VAL A 1 636 ? -5.927 -8.109 1.672 1.00 91.56 636 VAL A N 1
ATOM 4874 C CA . VAL A 1 636 ? -5.478 -9.275 2.454 1.00 91.56 636 VAL A CA 1
ATOM 4875 C C . VAL A 1 636 ? -4.590 -8.875 3.625 1.00 91.56 636 VAL A C 1
ATOM 4877 O O . VAL A 1 636 ? -4.713 -9.442 4.703 1.00 91.56 636 VAL A O 1
ATOM 4880 N N . ILE A 1 637 ? -3.690 -7.909 3.436 1.00 90.19 637 ILE A N 1
ATOM 4881 C CA . ILE A 1 637 ? -2.641 -7.590 4.416 1.00 90.19 637 ILE A CA 1
ATOM 4882 C C . ILE A 1 637 ? -3.059 -6.422 5.317 1.00 90.19 637 ILE A C 1
ATOM 4884 O O . ILE A 1 637 ? -2.963 -6.510 6.540 1.00 90.19 637 ILE A O 1
ATOM 4888 N N . ASN A 1 638 ? -3.540 -5.328 4.728 1.00 88.25 638 ASN A N 1
ATOM 4889 C CA . ASN A 1 638 ? -3.893 -4.097 5.426 1.00 88.25 638 ASN A CA 1
ATOM 4890 C C . ASN A 1 638 ? -4.947 -4.296 6.531 1.00 88.25 638 ASN A C 1
ATOM 4892 O O . ASN A 1 638 ? -4.728 -3.742 7.606 1.00 88.25 638 ASN A O 1
ATOM 4896 N N . PRO A 1 639 ? -6.016 -5.106 6.364 1.00 84.81 639 PRO A N 1
ATOM 4897 C CA . PRO A 1 639 ? -6.981 -5.326 7.445 1.00 84.81 639 PRO A CA 1
ATOM 4898 C C . PRO A 1 639 ? -6.330 -5.899 8.712 1.00 84.81 639 PRO A C 1
ATOM 4900 O O . PRO A 1 639 ? -6.645 -5.479 9.824 1.00 84.81 639 PRO A O 1
ATOM 4903 N N . HIS A 1 640 ? -5.339 -6.788 8.564 1.00 81.31 640 HIS A N 1
ATOM 4904 C CA . HIS A 1 640 ? -4.586 -7.316 9.702 1.00 81.31 640 HIS A CA 1
ATOM 4905 C C . HIS A 1 640 ? -3.753 -6.233 10.399 1.00 81.31 640 HIS A C 1
ATOM 4907 O O . HIS A 1 640 ? -3.740 -6.177 11.628 1.00 81.31 640 HIS A O 1
ATOM 4913 N N . PHE A 1 641 ? -3.094 -5.347 9.644 1.00 80.56 641 PHE A N 1
ATOM 4914 C CA . PHE A 1 641 ? -2.345 -4.225 10.222 1.00 80.56 641 PHE A CA 1
ATOM 4915 C C . PHE A 1 641 ? -3.255 -3.216 10.918 1.00 80.56 641 PHE A C 1
ATOM 4917 O O . PHE A 1 641 ? -2.961 -2.787 12.033 1.00 80.56 641 PHE A O 1
ATOM 4924 N N . MET A 1 642 ? -4.377 -2.880 10.290 1.00 79.31 642 MET A N 1
ATOM 4925 C CA . MET A 1 642 ? -5.347 -1.927 10.813 1.00 79.31 642 MET A CA 1
ATOM 4926 C C . MET A 1 642 ? -5.958 -2.399 12.141 1.00 79.31 642 MET A C 1
ATOM 4928 O O . MET A 1 642 ? -6.162 -1.591 13.052 1.00 79.31 642 MET A O 1
ATOM 4932 N N . MET A 1 643 ? -6.201 -3.709 12.274 1.00 76.75 643 MET A N 1
ATOM 4933 C CA . MET A 1 643 ? -6.822 -4.316 13.458 1.00 76.75 643 MET A CA 1
ATOM 4934 C C . MET A 1 643 ? -5.825 -4.819 14.516 1.00 76.75 643 MET A C 1
ATOM 4936 O O . MET A 1 643 ? -6.245 -5.172 15.619 1.00 76.75 643 MET A O 1
ATOM 4940 N N . ARG A 1 644 ? -4.510 -4.837 14.244 1.00 73.56 644 ARG A N 1
ATOM 4941 C CA . ARG A 1 644 ? -3.495 -5.432 15.148 1.00 73.56 644 ARG A CA 1
ATOM 4942 C C . ARG A 1 644 ? -3.531 -4.867 16.572 1.00 73.56 644 ARG A C 1
ATOM 4944 O O . ARG A 1 644 ? -3.395 -5.596 17.541 1.00 73.56 644 ARG A O 1
ATOM 4951 N N . ALA A 1 645 ? -3.761 -3.563 16.670 1.00 65.31 645 ALA A N 1
ATOM 4952 C CA . ALA A 1 645 ? -3.758 -2.754 17.880 1.00 65.31 645 ALA A CA 1
ATOM 4953 C C . ALA A 1 645 ? -4.991 -2.971 18.774 1.00 65.31 645 ALA A C 1
ATOM 4955 O O . ALA A 1 645 ? -5.176 -2.280 19.772 1.00 65.31 645 ALA A O 1
ATOM 4956 N N . ARG A 1 646 ? -5.924 -3.810 18.321 1.00 73.75 646 ARG A N 1
ATOM 4957 C CA . ARG A 1 646 ? -7.319 -3.831 18.778 1.00 73.75 646 ARG A CA 1
ATOM 4958 C C . ARG A 1 646 ? -7.782 -5.237 19.157 1.00 73.75 646 ARG A C 1
ATOM 4960 O O . ARG A 1 646 ? -8.913 -5.430 19.598 1.00 73.75 646 ARG A O 1
ATOM 4967 N N . ASN A 1 647 ? -6.881 -6.207 19.007 1.00 73.31 647 ASN A N 1
ATOM 4968 C CA . A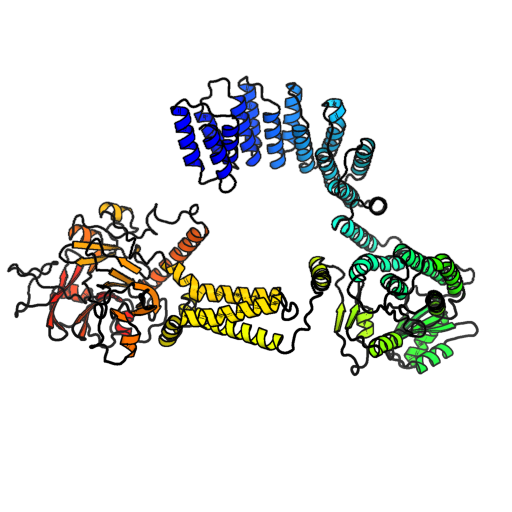SN A 1 647 ? -6.994 -7.530 19.589 1.00 73.31 647 ASN A CA 1
ATOM 4969 C C . ASN A 1 647 ? -6.163 -7.591 20.876 1.00 73.31 647 ASN A C 1
ATOM 4971 O O . ASN A 1 647 ? -5.021 -8.046 20.877 1.00 73.31 647 ASN A O 1
ATOM 4975 N N . GLN A 1 648 ? -6.741 -7.115 21.973 1.00 79.75 648 GLN A N 1
ATOM 4976 C CA . GLN A 1 648 ? -6.114 -7.104 23.299 1.00 79.75 648 GLN A CA 1
ATOM 4977 C C . GLN A 1 648 ? -6.595 -8.293 24.130 1.00 79.75 648 GLN A C 1
ATOM 4979 O O . GLN A 1 648 ? -6.776 -8.207 25.342 1.00 79.75 648 GLN A O 1
ATOM 4984 N N . LYS A 1 649 ? -6.809 -9.432 23.468 1.00 78.56 649 LYS A N 1
ATOM 4985 C CA . LYS A 1 649 ? -7.153 -10.678 24.144 1.00 78.56 649 LYS A CA 1
ATOM 4986 C C . LYS A 1 649 ? -6.009 -11.179 25.046 1.00 78.56 649 LYS A C 1
ATOM 4988 O O . LYS A 1 649 ? -6.254 -11.794 26.077 1.00 78.56 649 LYS A O 1
ATOM 4993 N N . GLU A 1 650 ? -4.764 -10.889 24.678 1.00 77.69 650 GLU A N 1
ATOM 4994 C CA . GLU A 1 650 ? -3.580 -11.326 25.433 1.00 77.69 650 GLU A CA 1
ATOM 4995 C C . GLU A 1 650 ? -2.930 -10.191 26.241 1.00 77.69 650 GLU A C 1
ATOM 4997 O O . GLU A 1 650 ? -2.349 -10.447 27.288 1.00 77.69 650 GLU A O 1
ATOM 5002 N N . ASN A 1 651 ? -3.064 -8.936 25.792 1.00 78.56 651 ASN A N 1
ATOM 5003 C CA . ASN A 1 651 ? -2.280 -7.797 26.296 1.00 78.56 651 ASN A CA 1
ATOM 5004 C C . ASN A 1 651 ? -3.149 -6.597 26.730 1.00 78.56 651 ASN A C 1
ATOM 5006 O O . ASN A 1 651 ? -2.765 -5.448 26.519 1.00 78.56 651 ASN A O 1
ATOM 5010 N N . ALA A 1 652 ? -4.347 -6.829 27.277 1.00 86.19 652 ALA A N 1
ATOM 5011 C CA . ALA A 1 652 ? -5.182 -5.740 27.795 1.00 86.19 652 ALA A CA 1
ATOM 5012 C C . ALA A 1 652 ? -4.510 -5.046 28.992 1.00 86.19 652 ALA A C 1
ATOM 5014 O O . ALA A 1 652 ? -4.077 -5.700 29.941 1.00 86.19 652 ALA A O 1
ATOM 5015 N N . VAL A 1 653 ? -4.446 -3.712 28.957 1.00 87.62 653 VAL A N 1
ATOM 5016 C CA . VAL A 1 653 ? -3.845 -2.899 30.020 1.00 87.62 653 VAL A CA 1
ATOM 5017 C C . VAL A 1 653 ? -4.947 -2.264 30.857 1.00 87.62 653 VAL A C 1
ATOM 5019 O O . VAL A 1 653 ? -5.906 -1.703 30.330 1.00 87.62 653 VAL A O 1
ATOM 5022 N N . TYR A 1 654 ? -4.790 -2.331 32.176 1.00 90.75 654 TYR A N 1
ATOM 5023 C CA . TYR A 1 654 ? -5.728 -1.774 33.143 1.00 90.75 654 TYR A CA 1
ATOM 5024 C C . TYR A 1 654 ? -4.991 -0.860 34.115 1.00 90.75 654 TYR A C 1
ATOM 5026 O O . TYR A 1 654 ? -3.992 -1.264 34.712 1.00 90.75 654 TYR A O 1
ATOM 5034 N N . VAL A 1 655 ? -5.500 0.356 34.296 1.00 91.81 655 VAL A N 1
ATOM 5035 C CA . VAL A 1 655 ? -4.920 1.375 35.182 1.00 91.81 655 VAL A CA 1
ATOM 5036 C C . VAL A 1 655 ? -5.883 1.742 36.307 1.00 91.81 655 VAL A C 1
ATOM 5038 O O . VAL A 1 655 ? -7.065 1.386 36.289 1.00 91.81 655 VAL A O 1
ATOM 5041 N N . SER A 1 656 ? -5.372 2.460 37.306 1.00 94.38 656 SER A N 1
ATOM 5042 C CA . SER A 1 656 ? -6.199 2.984 38.396 1.00 94.38 656 SER A CA 1
ATOM 5043 C C . SER A 1 656 ? -7.182 4.057 37.906 1.00 94.38 656 SER A C 1
ATOM 5045 O O . SER A 1 656 ? -6.949 4.729 36.903 1.00 94.38 656 SER A O 1
ATOM 5047 N N . GLN A 1 657 ? -8.275 4.265 38.643 1.00 95.31 657 GLN A N 1
ATOM 5048 C CA . GLN A 1 657 ? -9.287 5.280 38.313 1.00 95.31 657 GLN A CA 1
ATOM 5049 C C . GLN A 1 657 ? -8.696 6.694 38.239 1.00 95.31 657 GLN A C 1
ATOM 5051 O O . GLN A 1 657 ? -8.997 7.451 37.320 1.00 95.31 657 GLN A O 1
ATOM 5056 N N . GLU A 1 658 ? -7.820 7.039 39.183 1.00 93.31 658 GLU A N 1
ATOM 5057 C CA . GLU A 1 658 ? -7.163 8.349 39.251 1.00 93.31 658 GLU A CA 1
ATOM 5058 C C . GLU A 1 658 ? -6.231 8.592 38.063 1.00 93.31 658 GLU A C 1
ATOM 5060 O O . GLU A 1 658 ? -6.150 9.702 37.535 1.00 93.31 658 GLU A O 1
ATOM 5065 N N . GLU A 1 659 ? -5.517 7.551 37.641 1.00 91.50 659 GLU A N 1
ATOM 5066 C CA . GLU A 1 659 ? -4.641 7.599 36.478 1.00 91.50 659 GLU A CA 1
ATOM 5067 C C . GLU A 1 659 ? -5.451 7.701 35.183 1.00 91.50 659 GLU A C 1
ATOM 5069 O O . GLU A 1 659 ? -5.149 8.546 34.341 1.00 91.50 659 GLU A O 1
ATOM 5074 N N . ALA A 1 660 ? -6.536 6.933 35.058 1.00 91.88 660 ALA A N 1
ATOM 5075 C CA . ALA A 1 660 ? -7.438 7.011 33.914 1.00 91.88 660 ALA A CA 1
ATOM 5076 C C . ALA A 1 660 ? -8.024 8.420 33.740 1.00 91.88 660 ALA A C 1
ATOM 5078 O O . ALA A 1 660 ? -7.967 8.971 32.644 1.00 91.88 660 ALA A O 1
ATOM 5079 N N . ILE A 1 661 ? -8.503 9.049 34.820 1.00 93.12 661 ILE A N 1
ATOM 5080 C CA . ILE A 1 661 ? -9.049 10.419 34.784 1.00 93.12 661 ILE A CA 1
ATOM 5081 C C . ILE A 1 661 ? -8.011 11.433 34.274 1.00 93.12 661 ILE A C 1
ATOM 5083 O O . ILE A 1 661 ? -8.376 12.394 33.604 1.00 93.12 661 ILE A O 1
ATOM 5087 N N . LYS A 1 662 ? -6.718 11.231 34.555 1.00 89.94 662 LYS A N 1
ATOM 5088 C CA . LYS A 1 662 ? -5.642 12.115 34.069 1.00 89.94 662 LYS A CA 1
ATOM 5089 C C . LYS A 1 662 ? -5.294 11.882 32.598 1.00 89.94 662 LYS A C 1
ATOM 5091 O O . LYS A 1 662 ? -4.827 12.804 31.935 1.00 89.94 662 LYS A O 1
ATOM 5096 N N . LEU A 1 663 ? -5.444 10.649 32.117 1.00 87.81 663 LEU A N 1
ATOM 5097 C CA . LEU A 1 663 ? -5.018 10.238 30.777 1.00 87.81 663 LEU A CA 1
ATOM 5098 C C . LEU A 1 663 ? -6.117 10.380 29.719 1.00 87.81 663 LEU A C 1
ATOM 5100 O O . LEU A 1 663 ? -5.804 10.536 28.539 1.00 87.81 663 LEU A O 1
ATOM 5104 N N . LEU A 1 664 ? -7.386 10.295 30.118 1.00 89.44 664 LEU A N 1
ATOM 5105 C CA . LEU A 1 664 ? -8.521 10.329 29.202 1.00 89.44 664 LEU A CA 1
ATOM 5106 C C . LEU A 1 664 ? -8.850 11.759 28.746 1.00 89.44 664 LEU A C 1
ATOM 5108 O O . LEU A 1 664 ? -8.770 12.693 29.542 1.00 89.44 664 LEU A O 1
ATOM 5112 N N . PRO A 1 665 ? -9.276 11.943 27.482 1.00 86.69 665 PRO A N 1
ATOM 5113 C CA . PRO A 1 665 ? -9.513 13.268 26.910 1.00 86.69 665 PRO A CA 1
ATOM 5114 C C . PRO A 1 665 ? -10.629 14.043 27.622 1.00 86.69 665 PRO A C 1
ATOM 5116 O O . PRO A 1 665 ? -10.496 15.250 27.799 1.00 86.69 665 PRO A O 1
ATOM 5119 N N . ASN A 1 666 ? -11.691 13.360 28.064 1.00 90.56 666 ASN A N 1
ATOM 5120 C CA . ASN A 1 666 ? -12.791 13.974 28.819 1.00 90.56 666 ASN A CA 1
ATOM 5121 C C . ASN A 1 666 ? -12.681 13.736 30.337 1.00 90.56 666 ASN A C 1
ATOM 5123 O O . ASN A 1 666 ? -13.629 13.991 31.078 1.00 90.56 666 ASN A O 1
ATOM 5127 N N . GLY A 1 667 ? -11.541 13.221 30.814 1.00 92.50 667 GLY A N 1
ATOM 5128 C CA . GLY A 1 667 ? -11.298 12.935 32.225 1.00 92.50 667 GLY A CA 1
ATOM 5129 C C . GLY A 1 667 ? -12.425 12.142 32.893 1.00 92.50 667 GLY A C 1
ATOM 5130 O O . GLY A 1 667 ? -12.754 11.035 32.472 1.00 92.50 667 GLY A O 1
ATOM 5131 N N . ALA A 1 668 ? -13.015 12.703 33.950 1.00 94.38 668 ALA A N 1
ATOM 5132 C CA . ALA A 1 668 ? -14.076 12.053 34.723 1.00 94.38 668 ALA A CA 1
ATOM 5133 C C . ALA A 1 668 ? -15.431 11.976 33.987 1.00 94.38 668 ALA A C 1
ATOM 5135 O O . ALA A 1 668 ? -16.245 11.107 34.307 1.00 94.38 668 ALA A O 1
ATOM 5136 N N . ASP A 1 669 ? -15.665 12.834 32.992 1.00 95.81 669 ASP A N 1
ATOM 5137 C CA . ASP A 1 669 ? -16.918 12.882 32.225 1.00 95.81 669 ASP A CA 1
ATOM 5138 C C . ASP A 1 669 ? -16.927 11.905 31.039 1.00 95.81 669 ASP A C 1
ATOM 5140 O O . ASP A 1 669 ? -17.932 11.765 30.341 1.00 95.81 669 ASP A O 1
ATOM 5144 N N . GLU A 1 670 ? -15.818 11.195 30.814 1.00 94.38 670 GLU A N 1
ATOM 5145 C CA . GLU A 1 670 ? -15.700 10.185 29.769 1.00 94.38 670 GLU A CA 1
ATOM 5146 C C . GLU A 1 670 ? -16.781 9.106 29.923 1.00 94.38 670 GLU A C 1
ATOM 5148 O O . GLU A 1 670 ? -16.947 8.506 30.986 1.00 94.38 670 GLU A O 1
ATOM 5153 N N . THR A 1 671 ? -17.528 8.840 28.852 1.00 93.69 671 THR A N 1
ATOM 5154 C CA . THR A 1 671 ? -18.533 7.775 28.841 1.00 93.69 671 THR A CA 1
ATOM 5155 C C . THR A 1 671 ? -17.862 6.414 28.719 1.00 93.69 671 THR A C 1
ATOM 5157 O O . THR A 1 671 ? -17.040 6.205 27.826 1.00 93.69 671 THR A O 1
ATOM 5160 N N . CYS A 1 672 ? -18.263 5.474 29.568 1.00 95.25 672 CYS A N 1
ATOM 5161 C CA . CYS A 1 672 ? -17.679 4.144 29.644 1.00 95.25 672 CYS A CA 1
ATOM 5162 C C . CYS A 1 672 ? -18.738 3.059 29.464 1.00 95.25 672 CYS A C 1
ATOM 5164 O O . CYS A 1 672 ? -19.878 3.184 29.924 1.00 95.25 672 CYS A O 1
ATOM 5166 N N . ILE A 1 673 ? -18.317 1.956 28.854 1.00 95.62 673 ILE A N 1
ATOM 5167 C CA . ILE A 1 673 ? -19.001 0.672 28.964 1.00 95.62 673 ILE A CA 1
ATOM 5168 C C . ILE A 1 673 ? -18.495 -0.002 30.226 1.00 95.62 673 ILE A C 1
ATOM 5170 O O . ILE A 1 673 ? -17.289 -0.080 30.450 1.00 95.62 673 ILE A O 1
ATOM 5174 N N . ILE A 1 674 ? -19.410 -0.480 31.054 1.00 95.44 674 ILE A N 1
ATOM 5175 C CA . ILE A 1 674 ? -19.080 -1.171 32.293 1.00 95.44 674 ILE A CA 1
ATOM 5176 C C . ILE A 1 674 ? -19.429 -2.639 32.129 1.00 95.44 674 ILE A C 1
ATOM 5178 O O . ILE A 1 674 ? -20.554 -2.967 31.747 1.00 95.44 674 ILE A O 1
ATOM 5182 N N . LEU A 1 675 ? -18.469 -3.501 32.441 1.00 95.25 675 LEU A N 1
ATOM 5183 C CA . LEU A 1 675 ? -18.683 -4.934 32.576 1.00 95.25 675 LEU A CA 1
ATOM 5184 C C . LEU A 1 675 ? -18.552 -5.293 34.050 1.00 95.25 675 LEU A C 1
ATOM 5186 O O . LEU A 1 675 ? -17.528 -4.995 34.664 1.00 95.25 675 LEU A O 1
ATOM 5190 N N . GLU A 1 676 ? -19.581 -5.937 34.590 1.00 91.94 676 GLU A N 1
ATOM 5191 C CA . GLU A 1 676 ? -19.602 -6.449 35.957 1.00 91.94 676 GLU A CA 1
ATOM 5192 C C . GLU A 1 676 ? -19.892 -7.948 35.928 1.00 91.94 676 GLU A C 1
ATOM 5194 O O . GLU A 1 676 ? -20.863 -8.384 35.309 1.00 91.94 676 GLU A O 1
ATOM 5199 N N . VAL A 1 677 ? -19.031 -8.726 36.579 1.00 90.88 677 VAL A N 1
ATOM 5200 C CA . VAL A 1 677 ? -19.176 -10.175 36.745 1.00 90.88 677 VAL A CA 1
ATOM 5201 C C . VAL A 1 677 ? -18.924 -10.489 38.212 1.00 90.88 677 VAL A C 1
ATOM 5203 O O . VAL A 1 677 ? -17.862 -10.181 38.752 1.00 90.88 677 VAL A O 1
ATOM 5206 N N . ASP A 1 678 ? -19.931 -11.065 38.865 1.00 85.50 678 ASP A N 1
ATOM 5207 C CA . ASP A 1 678 ? -19.882 -11.506 40.262 1.00 85.50 678 ASP A CA 1
ATOM 5208 C C . ASP A 1 678 ? -19.358 -10.439 41.249 1.00 85.50 678 ASP A C 1
ATOM 5210 O O . ASP A 1 678 ? -18.612 -10.727 42.184 1.00 85.50 678 ASP A O 1
ATOM 5214 N N . GLY A 1 679 ? -19.761 -9.178 41.061 1.00 84.44 679 GLY A N 1
ATOM 5215 C CA . GLY A 1 679 ? -19.417 -8.046 41.925 1.00 84.44 679 GLY A CA 1
ATOM 5216 C C . GLY A 1 679 ? -18.086 -7.360 41.607 1.00 84.44 679 GLY A C 1
ATOM 5217 O O . GLY A 1 679 ? -17.852 -6.262 42.114 1.00 84.44 679 GLY A O 1
ATOM 5218 N N . LYS A 1 680 ? -17.237 -7.951 40.759 1.00 91.81 680 LYS A N 1
ATOM 5219 C CA . LYS A 1 680 ? -16.067 -7.270 40.189 1.00 91.81 680 LYS A CA 1
ATOM 5220 C C . LYS A 1 680 ? -16.505 -6.480 38.971 1.00 91.81 680 LYS A C 1
ATOM 5222 O O . LYS A 1 680 ? -17.335 -6.961 38.207 1.00 91.81 680 LYS A O 1
ATOM 5227 N N . ALA A 1 681 ? -15.941 -5.295 38.769 1.00 94.38 681 ALA A N 1
ATOM 5228 C CA . ALA A 1 681 ? -16.273 -4.465 37.622 1.00 94.38 681 ALA A CA 1
ATOM 5229 C C . ALA A 1 681 ? -15.024 -3.853 36.988 1.00 94.38 681 ALA A C 1
ATOM 5231 O O . ALA A 1 681 ? -14.034 -3.585 37.664 1.00 94.38 681 ALA A O 1
ATOM 5232 N N . ALA A 1 682 ? -15.095 -3.599 35.686 1.00 96.50 682 ALA A N 1
ATOM 5233 C CA . ALA A 1 682 ? -14.106 -2.809 34.965 1.00 96.50 682 ALA A CA 1
ATOM 5234 C C . ALA A 1 682 ? -14.801 -1.851 33.994 1.00 96.50 682 ALA A C 1
ATOM 5236 O O . ALA A 1 682 ? -15.842 -2.177 33.412 1.00 96.50 682 ALA A O 1
ATOM 5237 N N . ALA A 1 683 ? -14.204 -0.674 33.817 1.00 96.44 683 ALA A N 1
ATOM 5238 C CA . ALA A 1 683 ? -14.674 0.337 32.878 1.00 96.44 683 ALA A CA 1
ATOM 5239 C C . ALA A 1 683 ? -13.866 0.310 31.580 1.00 96.44 683 ALA A C 1
ATOM 5241 O O . ALA A 1 683 ? -12.642 0.194 31.604 1.00 96.44 683 ALA A O 1
ATOM 5242 N N . TYR A 1 684 ? -14.557 0.487 30.459 1.00 95.38 684 TYR A N 1
ATOM 5243 C CA . TYR A 1 684 ? -14.005 0.519 29.110 1.00 95.38 684 TYR A CA 1
ATOM 5244 C C . TYR A 1 684 ? -14.422 1.842 28.458 1.00 95.38 684 TYR A C 1
ATOM 5246 O O . TYR A 1 684 ? -15.565 1.964 28.006 1.00 95.38 684 TYR A O 1
ATOM 5254 N N . PRO A 1 685 ? -13.547 2.862 28.468 1.00 94.00 685 PRO A N 1
ATOM 5255 C CA . PRO A 1 685 ? -13.896 4.195 27.986 1.00 94.00 685 PRO A CA 1
ATOM 5256 C C . PRO A 1 685 ? -14.108 4.235 26.468 1.00 94.00 685 PRO A C 1
ATOM 5258 O O . PRO A 1 685 ? -13.314 3.662 25.721 1.00 94.00 685 PRO A O 1
ATOM 5261 N N . ASP A 1 686 ? -15.127 4.962 25.998 1.00 89.88 686 ASP A N 1
ATOM 5262 C CA . ASP A 1 686 ? -15.477 5.082 24.572 1.00 89.88 686 ASP A CA 1
ATOM 5263 C C . ASP A 1 686 ? -14.276 5.539 23.717 1.00 89.88 686 ASP A C 1
ATOM 5265 O O . ASP A 1 686 ? -14.013 4.957 22.663 1.00 89.88 686 ASP A O 1
ATOM 5269 N N . SER A 1 687 ? -13.509 6.539 24.176 1.00 87.25 687 SER A N 1
ATOM 5270 C CA . SER A 1 687 ? -12.296 7.027 23.492 1.00 87.25 687 SER A CA 1
ATOM 5271 C C . SER A 1 687 ? -11.180 5.985 23.382 1.00 87.25 687 SER A C 1
ATOM 5273 O O . SER A 1 687 ? -10.344 6.072 22.482 1.00 87.25 687 SER A O 1
ATOM 5275 N N . GLN A 1 688 ? -11.171 4.980 24.259 1.00 87.62 688 GLN A N 1
ATOM 5276 C CA . GLN A 1 688 ? -10.197 3.886 24.247 1.00 87.62 688 GLN A CA 1
ATOM 5277 C C . GLN A 1 688 ? -10.634 2.737 23.342 1.00 87.62 688 GLN A C 1
ATOM 5279 O O . GLN A 1 688 ? -9.783 2.009 22.837 1.00 87.62 688 GLN A O 1
ATOM 5284 N N . VAL A 1 689 ? -11.936 2.590 23.091 1.00 86.88 689 VAL A N 1
ATOM 5285 C CA . VAL A 1 689 ? -12.489 1.494 22.286 1.00 86.88 689 VAL A CA 1
ATOM 5286 C C . VAL A 1 689 ? -13.056 1.946 20.941 1.00 86.88 689 VAL A C 1
ATOM 5288 O O . VAL A 1 689 ? -13.740 1.174 20.302 1.00 86.88 689 VAL A O 1
ATOM 5291 N N . LEU A 1 690 ? -12.719 3.135 20.426 1.00 76.56 690 LEU A N 1
ATOM 5292 C CA . LEU A 1 690 ? -13.303 3.754 19.210 1.00 76.56 690 LEU A CA 1
ATOM 5293 C C . LEU A 1 690 ? -13.420 2.870 17.940 1.00 76.56 690 LEU A C 1
ATOM 5295 O O . LEU A 1 690 ? -14.165 3.207 17.023 1.00 76.56 690 LEU A O 1
ATOM 5299 N N . ARG A 1 691 ? -12.693 1.754 17.843 1.00 81.12 691 ARG A N 1
ATOM 5300 C CA . ARG A 1 691 ? -12.641 0.847 16.678 1.00 81.12 691 ARG A CA 1
ATOM 5301 C C . ARG A 1 691 ? -13.266 -0.521 16.990 1.00 81.12 691 ARG A C 1
ATOM 5303 O O . ARG A 1 691 ? -13.598 -0.779 18.141 1.00 81.12 691 ARG A O 1
ATOM 5310 N N . PRO A 1 692 ? -13.410 -1.425 16.010 1.00 87.50 692 PRO A N 1
ATOM 5311 C CA . PRO A 1 692 ? -13.567 -2.855 16.273 1.00 87.50 692 PRO A CA 1
ATOM 5312 C C . PRO A 1 692 ? -12.567 -3.382 17.305 1.00 87.50 692 PRO A C 1
ATOM 5314 O O . PRO A 1 692 ? -11.367 -3.339 17.048 1.00 87.50 692 PRO A O 1
ATOM 5317 N N . HIS A 1 693 ? -13.047 -3.875 18.447 1.00 90.25 693 HIS A N 1
ATOM 5318 C CA . HIS A 1 693 ? -12.195 -4.428 19.503 1.00 90.25 693 HIS A CA 1
ATOM 5319 C C . HIS A 1 693 ? -12.670 -5.796 19.977 1.00 90.25 693 HIS A C 1
ATOM 5321 O O . HIS A 1 693 ? -13.873 -6.055 20.064 1.00 90.25 693 HIS A O 1
ATOM 5327 N N . VAL A 1 694 ? -11.691 -6.619 20.351 1.00 92.75 694 VAL A N 1
ATOM 5328 C CA . VAL A 1 694 ? -11.856 -7.793 21.214 1.00 92.75 694 VAL A CA 1
ATOM 5329 C C . VAL A 1 694 ? -10.860 -7.639 22.362 1.00 92.75 694 VAL A C 1
ATOM 5331 O O . VAL A 1 694 ? -9.648 -7.605 22.143 1.00 92.75 694 VAL A O 1
ATOM 5334 N N . ILE A 1 695 ? -11.377 -7.488 23.579 1.00 92.75 695 ILE A N 1
ATOM 5335 C CA . ILE A 1 695 ? -10.607 -7.151 24.782 1.00 92.75 695 ILE A CA 1
ATOM 5336 C C . ILE A 1 695 ? -10.812 -8.263 25.798 1.00 92.75 695 ILE A C 1
ATOM 5338 O O . ILE A 1 695 ? -11.951 -8.633 26.078 1.00 92.75 695 ILE A O 1
ATOM 5342 N N . ASN A 1 696 ? -9.735 -8.801 26.359 1.00 91.00 696 ASN A N 1
ATOM 5343 C CA . ASN A 1 696 ? -9.849 -9.748 27.462 1.00 91.00 696 ASN A CA 1
ATOM 5344 C C . ASN A 1 696 ? -10.246 -9.013 28.740 1.00 91.00 696 ASN A C 1
ATOM 5346 O O . ASN A 1 696 ? -9.577 -8.062 29.124 1.00 91.00 696 ASN A O 1
ATOM 5350 N N . ALA A 1 697 ? -11.317 -9.474 29.385 1.00 91.62 697 ALA A N 1
ATOM 5351 C CA . ALA A 1 697 ? -11.862 -8.898 30.603 1.00 91.62 697 ALA A CA 1
ATOM 5352 C C . ALA A 1 697 ? -11.292 -9.533 31.886 1.00 91.62 697 ALA A C 1
ATOM 5354 O O . ALA A 1 697 ? -12.013 -9.634 32.879 1.00 91.62 697 ALA A O 1
ATOM 5355 N N . ALA A 1 698 ? -10.013 -9.924 31.888 1.00 85.50 698 ALA A N 1
ATOM 5356 C CA . ALA A 1 698 ? -9.344 -10.642 32.980 1.00 85.50 698 ALA A CA 1
ATOM 5357 C C . ALA A 1 698 ? -9.463 -9.964 34.355 1.00 85.50 698 ALA A C 1
ATOM 5359 O O . ALA A 1 698 ? -9.473 -10.645 35.377 1.00 85.50 698 ALA A O 1
ATOM 5360 N N . GLU A 1 699 ? -9.588 -8.633 34.398 1.00 88.44 699 GLU A N 1
ATOM 5361 C CA . GLU A 1 699 ? -9.816 -7.895 35.650 1.00 88.44 699 GLU A CA 1
ATOM 5362 C C . GLU A 1 699 ? -11.149 -8.276 36.322 1.00 88.44 699 GLU A C 1
ATOM 5364 O O . GLU A 1 699 ? -11.290 -8.212 37.544 1.00 88.44 699 GLU A O 1
ATOM 5369 N N . VAL A 1 700 ? -12.128 -8.690 35.518 1.00 89.06 700 VAL A N 1
ATOM 5370 C CA . VAL A 1 700 ? -13.472 -9.057 35.960 1.00 89.06 700 VAL A CA 1
ATOM 5371 C C . VAL A 1 700 ? -13.618 -10.579 36.043 1.00 89.06 700 VAL A C 1
ATOM 5373 O O . VAL A 1 700 ? -14.040 -11.093 37.078 1.00 89.06 700 VAL A O 1
ATOM 5376 N N . ALA A 1 701 ? -13.239 -11.302 34.982 1.00 89.69 701 ALA A N 1
ATOM 5377 C CA . ALA A 1 701 ? -13.303 -12.762 34.893 1.00 89.69 701 ALA A CA 1
ATOM 5378 C C . ALA A 1 701 ? -12.337 -13.314 33.823 1.00 89.69 701 ALA A C 1
ATOM 5380 O O . ALA A 1 701 ? -12.169 -12.705 32.770 1.00 89.69 701 ALA A O 1
ATOM 5381 N N . GLU A 1 702 ? -11.747 -14.493 34.060 1.00 83.50 702 GLU A N 1
ATOM 5382 C CA . GLU A 1 702 ? -10.737 -15.100 33.165 1.00 83.50 702 GLU A CA 1
ATOM 5383 C C . GLU A 1 702 ? -11.291 -15.506 31.786 1.00 83.50 702 GLU A C 1
ATOM 5385 O O . GLU A 1 702 ? -10.607 -15.379 30.775 1.00 83.50 702 GLU A O 1
ATOM 5390 N N . ASP A 1 703 ? -12.549 -15.953 31.732 1.00 89.50 703 ASP A N 1
ATOM 5391 C CA . ASP A 1 703 ? -13.187 -16.533 30.540 1.00 89.50 703 ASP A CA 1
ATOM 5392 C C . ASP A 1 703 ? -14.214 -15.577 29.900 1.00 89.50 703 ASP A C 1
ATOM 5394 O O . ASP A 1 703 ? -15.271 -15.995 29.406 1.00 89.50 703 ASP A O 1
ATOM 5398 N N . VAL A 1 704 ? -13.936 -14.271 29.931 1.00 93.88 704 VAL A N 1
ATOM 5399 C CA . VAL A 1 704 ? -14.823 -13.239 29.376 1.00 93.88 704 VAL A CA 1
ATOM 5400 C C . VAL A 1 704 ? -14.048 -12.287 28.473 1.00 93.88 704 VAL A C 1
ATOM 5402 O O . VAL A 1 704 ? -12.970 -11.804 28.811 1.00 93.88 704 VAL A O 1
ATOM 5405 N N . VAL A 1 705 ? -14.625 -11.989 27.311 1.00 94.75 705 VAL A N 1
ATOM 5406 C CA . VAL A 1 705 ? -14.118 -10.976 26.384 1.00 94.75 705 VAL A CA 1
ATOM 5407 C C . VAL A 1 705 ? -15.168 -9.901 26.157 1.00 94.75 705 VAL A C 1
ATOM 5409 O O . VAL A 1 705 ? -16.343 -10.206 25.958 1.00 94.75 705 VAL A O 1
ATOM 5412 N N . LEU A 1 706 ? -14.749 -8.638 26.160 1.00 95.12 706 LEU A N 1
ATOM 5413 C CA . LEU A 1 706 ? -15.572 -7.520 25.722 1.00 95.12 706 LEU A CA 1
ATOM 5414 C C . LEU A 1 706 ? -15.318 -7.258 24.238 1.00 95.12 706 LEU A C 1
ATOM 5416 O O . LEU A 1 706 ? -14.190 -7.020 23.809 1.00 95.12 706 LEU A O 1
ATOM 5420 N N . THR A 1 707 ? -16.391 -7.268 23.461 1.00 94.88 707 THR A N 1
ATOM 5421 C CA . THR A 1 707 ? -16.392 -6.893 22.047 1.00 94.88 707 THR A CA 1
ATOM 5422 C C . THR A 1 707 ? -16.987 -5.501 21.898 1.00 94.88 707 THR A C 1
ATOM 5424 O O . THR A 1 707 ? -17.943 -5.176 22.602 1.00 94.88 707 THR A O 1
ATOM 5427 N N . TYR A 1 708 ? -16.466 -4.676 20.9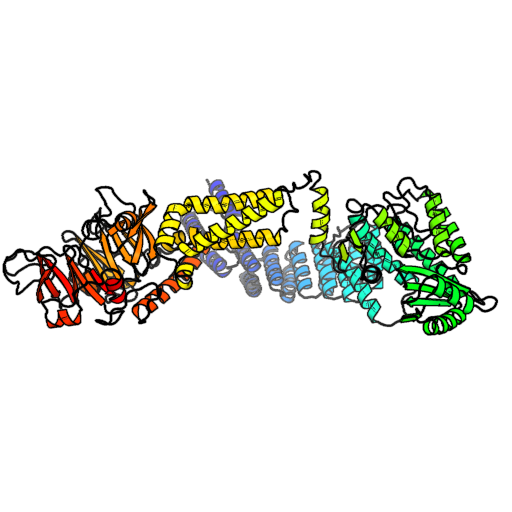91 1.00 92.81 708 TYR A N 1
ATOM 5428 C CA . TYR A 1 708 ? -17.036 -3.350 20.741 1.00 92.81 708 TYR A CA 1
ATOM 5429 C C . TYR A 1 708 ? -16.932 -2.925 19.279 1.00 92.81 708 TYR A C 1
ATOM 5431 O O . TYR A 1 708 ? -15.944 -3.210 18.600 1.00 92.81 708 TYR A O 1
ATOM 5439 N N . CYS A 1 709 ? -17.940 -2.178 18.823 1.00 89.44 709 CYS A N 1
ATOM 5440 C CA . CYS A 1 709 ? -17.968 -1.540 17.516 1.00 89.44 709 CYS A CA 1
ATOM 5441 C C . CYS A 1 709 ? -18.447 -0.088 17.621 1.00 89.44 709 CYS A C 1
ATOM 5443 O O . CYS A 1 709 ? -19.592 0.176 17.993 1.00 89.44 709 CYS A O 1
ATOM 5445 N N . GLY A 1 710 ? -17.612 0.862 17.195 1.00 88.62 710 GLY A N 1
ATOM 5446 C CA . GLY A 1 710 ? -17.996 2.276 17.152 1.00 88.62 710 GLY A CA 1
ATOM 5447 C C . GLY A 1 710 ? -19.126 2.585 16.157 1.00 88.62 710 GLY A C 1
ATOM 5448 O O . GLY A 1 710 ? -19.814 3.592 16.307 1.00 88.62 710 GLY A O 1
ATOM 5449 N N . LEU A 1 711 ? -19.365 1.711 15.167 1.00 89.62 711 LEU A N 1
ATOM 5450 C CA . LEU A 1 711 ? -20.455 1.888 14.201 1.00 89.62 711 LEU A CA 1
ATOM 5451 C C . LEU A 1 711 ? -21.830 1.527 14.765 1.00 89.62 711 LEU A C 1
ATOM 5453 O O . LEU A 1 711 ? -22.805 2.174 14.382 1.00 89.62 711 LEU A O 1
ATOM 5457 N N . SER A 1 712 ? -21.907 0.552 15.676 1.00 90.25 712 SER A N 1
ATOM 5458 C CA . SER A 1 712 ? -23.140 0.179 16.386 1.00 90.25 712 SER A CA 1
ATOM 5459 C C . SER A 1 712 ? -23.293 0.887 17.735 1.00 90.25 712 SER A C 1
ATOM 5461 O O . SER A 1 712 ? -24.388 0.887 18.296 1.00 90.25 712 SER A O 1
ATOM 5463 N N . ASN A 1 713 ? -22.206 1.482 18.242 1.00 91.75 713 ASN A N 1
ATOM 5464 C CA . ASN A 1 713 ? -22.071 2.035 19.590 1.00 91.75 713 ASN A CA 1
ATOM 5465 C C . ASN A 1 713 ? -22.319 1.002 20.701 1.00 91.75 713 ASN A C 1
ATOM 5467 O O . ASN A 1 713 ? -22.735 1.354 21.805 1.00 91.75 713 ASN A O 1
ATOM 5471 N N . LEU A 1 714 ? -22.062 -0.279 20.432 1.00 91.06 714 LEU A N 1
ATOM 5472 C CA . LEU A 1 714 ? -22.458 -1.362 21.323 1.00 91.06 714 LEU A CA 1
ATOM 5473 C C . LEU A 1 714 ? -21.260 -2.190 21.792 1.00 91.06 714 LEU A C 1
ATOM 5475 O O . LEU A 1 714 ? -20.507 -2.741 20.982 1.00 91.06 714 LEU A O 1
ATOM 5479 N N . GLY A 1 715 ? -21.116 -2.282 23.115 1.00 93.38 715 GLY A N 1
ATOM 5480 C CA . GLY A 1 715 ? -20.210 -3.209 23.782 1.00 93.38 715 GLY A CA 1
ATOM 5481 C C . GLY A 1 715 ? -20.967 -4.453 24.225 1.00 93.38 715 GLY A C 1
ATOM 5482 O O . GLY A 1 715 ? -21.982 -4.321 24.901 1.00 93.38 715 GLY A O 1
ATOM 5483 N N . ILE A 1 716 ? -20.503 -5.642 23.847 1.00 94.81 716 ILE A N 1
ATOM 5484 C CA . ILE A 1 716 ? -21.116 -6.908 24.273 1.00 94.81 716 ILE A CA 1
ATOM 5485 C C . ILE A 1 716 ? -20.035 -7.800 24.858 1.00 94.81 716 ILE A C 1
ATOM 5487 O O . ILE A 1 716 ? -19.007 -8.038 24.217 1.00 94.81 716 ILE A O 1
ATOM 5491 N N . ALA A 1 717 ? -20.268 -8.279 26.073 1.00 95.44 717 ALA A N 1
ATOM 5492 C CA . ALA A 1 717 ? -19.378 -9.208 26.737 1.00 95.44 717 ALA A CA 1
ATOM 5493 C C . ALA A 1 717 ? -19.844 -10.646 26.504 1.00 95.44 717 ALA A C 1
ATOM 5495 O O . ALA A 1 717 ? -21.023 -10.959 26.660 1.00 95.44 717 ALA A O 1
ATOM 5496 N N . TYR A 1 718 ? -18.904 -11.513 26.144 1.00 95.69 718 TYR A N 1
ATOM 5497 C CA . TYR A 1 718 ? -19.154 -12.916 25.845 1.00 95.69 718 TYR A CA 1
ATOM 5498 C C . TYR A 1 718 ? -18.181 -13.808 26.600 1.00 95.69 718 TYR A C 1
ATOM 5500 O O . TYR A 1 718 ? -17.004 -13.479 26.741 1.00 95.69 718 TYR A O 1
ATOM 5508 N N . THR A 1 719 ? -18.639 -14.992 26.991 1.00 95.06 719 THR A N 1
ATOM 5509 C CA . THR A 1 719 ? -17.732 -16.129 27.142 1.00 95.06 719 THR A CA 1
ATOM 5510 C C . THR A 1 719 ? -17.459 -16.688 25.745 1.00 95.06 719 THR A C 1
ATOM 5512 O O . THR A 1 719 ? -18.409 -17.138 25.098 1.00 95.06 719 THR A O 1
ATOM 5515 N N . PRO A 1 720 ? -16.204 -16.674 25.253 1.00 93.94 720 PRO A N 1
ATOM 5516 C CA . PRO A 1 720 ? -15.872 -17.017 23.871 1.00 93.94 720 PRO A CA 1
ATOM 5517 C C . PRO A 1 720 ? -15.881 -18.539 23.663 1.00 93.94 720 PRO A C 1
ATOM 5519 O O . PRO A 1 720 ? -14.850 -19.155 23.404 1.00 93.94 720 PRO A O 1
ATOM 5522 N N . LYS A 1 721 ? -17.048 -19.169 23.832 1.00 93.50 721 LYS A N 1
ATOM 5523 C CA . LYS A 1 721 ? -17.279 -20.607 23.660 1.00 93.50 721 LYS A CA 1
ATOM 5524 C C . LYS A 1 721 ? -18.573 -20.832 22.874 1.00 93.50 721 LYS A C 1
ATOM 5526 O O . LYS A 1 721 ? -19.599 -20.244 23.204 1.00 93.50 721 LYS A O 1
ATOM 5531 N N . LEU A 1 722 ? -18.534 -21.714 21.877 1.00 89.62 722 LEU A N 1
ATOM 5532 C CA . LEU A 1 722 ? -19.701 -22.193 21.118 1.00 89.62 722 LEU A CA 1
ATOM 5533 C C . LEU A 1 722 ? -19.665 -23.721 21.067 1.00 89.62 722 LEU A C 1
ATOM 5535 O O . LEU A 1 722 ? -18.631 -24.299 20.737 1.00 89.62 722 LEU A O 1
ATOM 5539 N N . GLY A 1 723 ? -20.757 -24.412 21.392 1.00 82.94 723 GLY A N 1
ATOM 5540 C CA . GLY A 1 723 ? -20.771 -25.881 21.428 1.00 82.94 723 GLY A CA 1
ATOM 5541 C C . GLY A 1 723 ? -19.865 -26.458 22.507 1.00 82.94 723 GLY A C 1
ATOM 5542 O O . GLY A 1 723 ? -19.308 -27.535 22.317 1.00 82.94 723 GLY A O 1
ATOM 5543 N N . GLY A 1 724 ? -19.596 -25.693 23.572 1.00 84.06 724 GLY A N 1
ATOM 5544 C CA . GLY A 1 724 ? -18.564 -26.008 24.566 1.00 84.06 724 GLY A CA 1
ATOM 5545 C C . GLY A 1 724 ? -17.119 -25.877 24.059 1.00 84.06 724 GLY A C 1
ATOM 5546 O O . GLY A 1 724 ? -16.191 -26.060 24.845 1.00 84.06 724 GLY A O 1
ATOM 5547 N N . LYS A 1 725 ? -16.896 -25.532 22.783 1.00 89.50 725 LYS A N 1
ATOM 5548 C CA . LYS A 1 725 ? -15.559 -25.353 22.203 1.00 89.50 725 LYS A CA 1
ATOM 5549 C C . LYS A 1 725 ? -15.083 -23.907 22.383 1.00 89.50 725 LYS A C 1
ATOM 5551 O O . LYS A 1 725 ? -15.851 -22.996 22.069 1.00 89.50 725 LYS A O 1
ATOM 5556 N N . PRO A 1 726 ? -13.849 -23.676 22.862 1.00 92.38 726 PRO A N 1
ATOM 5557 C CA . PRO A 1 726 ? -13.285 -22.335 22.975 1.00 92.38 726 PRO A CA 1
ATOM 5558 C C . PRO A 1 726 ? -13.037 -21.714 21.598 1.00 92.38 726 PRO A C 1
ATOM 5560 O O . PRO A 1 726 ? -12.650 -22.405 20.657 1.00 92.38 726 PRO A O 1
ATOM 5563 N N . LEU A 1 727 ? -13.242 -20.402 21.505 1.00 92.25 727 LEU A N 1
ATOM 5564 C CA . LEU A 1 727 ? -13.022 -19.595 20.311 1.00 92.25 727 LEU A CA 1
ATOM 5565 C C . LEU A 1 727 ? -11.846 -18.645 20.522 1.00 92.25 727 LEU A C 1
ATOM 5567 O O . LEU A 1 727 ? -11.715 -17.981 21.560 1.00 92.25 727 LEU A O 1
ATOM 5571 N N . ASP A 1 728 ? -11.011 -18.524 19.499 1.00 92.38 728 ASP A N 1
ATOM 5572 C CA . ASP A 1 728 ? -9.966 -17.518 19.434 1.00 92.38 728 ASP A CA 1
ATOM 5573 C C . ASP A 1 728 ? -10.413 -16.324 18.597 1.00 92.38 728 ASP A C 1
ATOM 5575 O O . ASP A 1 728 ? -10.115 -16.230 17.413 1.00 92.38 728 ASP A O 1
ATOM 5579 N N . LEU A 1 729 ? -11.216 -15.449 19.207 1.00 93.00 729 LEU A N 1
ATOM 5580 C CA . LEU A 1 729 ? -11.859 -14.335 18.513 1.00 93.00 729 LEU A CA 1
ATOM 5581 C C . LEU A 1 729 ? -10.877 -13.209 18.184 1.00 93.00 729 LEU A C 1
ATOM 5583 O O . LEU A 1 729 ? -10.222 -12.667 19.070 1.00 93.00 729 LEU A O 1
ATOM 5587 N N . HIS A 1 730 ? -10.875 -12.793 16.921 1.00 92.38 730 HIS A N 1
ATOM 5588 C CA . HIS A 1 730 ? -10.157 -11.622 16.425 1.00 92.38 730 HIS A CA 1
ATOM 5589 C C . HIS A 1 730 ? -11.093 -10.720 15.607 1.00 92.38 730 HIS A C 1
ATOM 5591 O O . HIS A 1 730 ? -11.959 -11.238 14.898 1.00 92.38 730 HIS A O 1
ATOM 5597 N N . PRO A 1 731 ? -10.920 -9.384 15.626 1.00 91.31 731 PRO A N 1
ATOM 5598 C CA . PRO A 1 731 ? -11.645 -8.500 14.714 1.00 91.31 731 PRO A CA 1
ATOM 5599 C C . PRO A 1 731 ? -11.378 -8.877 13.247 1.00 91.31 731 PRO A C 1
ATOM 5601 O O . PRO A 1 731 ? -10.223 -9.067 12.859 1.00 91.31 731 PRO A O 1
ATOM 5604 N N . MET A 1 732 ? -12.434 -8.978 12.435 1.00 89.25 732 MET A N 1
ATOM 5605 C CA . MET A 1 732 ? -12.345 -9.241 10.993 1.00 89.25 732 MET A CA 1
ATOM 5606 C C . MET A 1 732 ? -12.609 -7.963 10.197 1.00 89.25 732 MET A C 1
ATOM 5608 O O . MET A 1 732 ? -11.715 -7.446 9.539 1.00 89.25 732 MET A O 1
ATOM 5612 N N . THR A 1 733 ? -13.848 -7.472 10.239 1.00 87.75 733 THR A N 1
ATOM 5613 C CA . THR A 1 733 ? -14.326 -6.322 9.457 1.00 87.75 733 THR A CA 1
ATOM 5614 C C . THR A 1 733 ? -15.675 -5.840 10.013 1.00 87.75 733 THR A C 1
ATOM 5616 O O . THR A 1 733 ? -16.167 -6.367 11.017 1.00 87.75 733 THR A O 1
ATOM 5619 N N . GLN A 1 734 ? -16.281 -4.826 9.398 1.00 86.62 734 GLN A N 1
ATOM 5620 C CA . GLN A 1 734 ? -17.549 -4.240 9.828 1.00 86.62 734 GLN A CA 1
ATOM 5621 C C . GLN A 1 734 ? -18.573 -4.310 8.698 1.00 86.62 734 GLN A C 1
ATOM 5623 O O . GLN A 1 734 ? -18.487 -3.574 7.725 1.00 86.62 734 GLN A O 1
ATOM 5628 N N . MET A 1 735 ? -19.579 -5.168 8.839 1.00 87.00 735 MET A N 1
ATOM 5629 C CA . MET A 1 735 ? -20.563 -5.420 7.785 1.00 87.00 735 MET A CA 1
ATOM 5630 C C . MET A 1 735 ? -21.949 -5.005 8.252 1.00 87.00 735 MET A C 1
ATOM 5632 O O . MET A 1 735 ? -22.415 -5.486 9.284 1.00 87.00 735 MET A O 1
ATOM 5636 N N . GLU A 1 736 ? -22.619 -4.141 7.484 1.00 88.06 736 GLU A N 1
ATOM 5637 C CA . GLU A 1 736 ? -23.933 -3.580 7.845 1.00 88.06 736 GLU A CA 1
ATOM 5638 C C . GLU A 1 736 ? -23.903 -2.904 9.235 1.00 88.06 736 GLU A C 1
ATOM 5640 O O . GLU A 1 736 ? -24.780 -3.098 10.077 1.00 88.06 736 GLU A O 1
ATOM 5645 N N . ASN A 1 737 ? -22.828 -2.142 9.492 1.00 88.75 737 ASN A N 1
ATOM 5646 C CA . ASN A 1 737 ? -22.511 -1.471 10.764 1.00 88.75 737 ASN A CA 1
ATOM 5647 C C . ASN A 1 737 ? -22.473 -2.388 12.007 1.00 88.75 737 ASN A C 1
ATOM 5649 O O . ASN A 1 737 ? -22.495 -1.901 13.137 1.00 88.75 737 ASN A O 1
ATOM 5653 N N . ASN A 1 738 ? -22.353 -3.702 11.809 1.00 90.75 738 ASN A N 1
ATOM 5654 C CA . ASN A 1 738 ? -22.124 -4.699 12.849 1.00 90.75 738 ASN A CA 1
ATOM 5655 C C . ASN A 1 738 ? -20.671 -5.197 12.791 1.00 90.75 738 ASN A C 1
ATOM 5657 O O . ASN A 1 738 ? -20.083 -5.297 11.711 1.00 90.75 738 ASN A O 1
ATOM 5661 N N . LEU A 1 739 ? -20.081 -5.508 13.945 1.00 91.88 739 LEU A N 1
ATOM 5662 C CA . LEU A 1 739 ? -18.755 -6.112 13.997 1.00 91.88 739 LEU A CA 1
ATOM 5663 C C . LEU A 1 739 ? -18.831 -7.585 13.604 1.00 91.88 739 LEU A C 1
ATOM 5665 O O . LEU A 1 739 ? -19.574 -8.378 14.185 1.00 91.88 739 LEU A O 1
ATOM 5669 N N . VAL A 1 740 ? -17.976 -7.942 12.656 1.00 92.19 740 VAL A N 1
ATOM 5670 C CA . VAL A 1 740 ? -17.663 -9.321 12.319 1.00 92.19 740 VAL A CA 1
ATOM 5671 C C . VAL A 1 740 ? -16.291 -9.630 12.899 1.00 92.19 740 VAL A C 1
ATOM 5673 O O . VAL A 1 740 ? -15.314 -8.924 12.644 1.00 92.19 740 VAL A O 1
ATOM 5676 N N . MET A 1 741 ? -16.226 -10.668 13.716 1.00 93.88 741 MET A N 1
ATOM 5677 C CA . MET A 1 741 ? -14.992 -11.271 14.207 1.00 93.88 741 MET A CA 1
ATOM 5678 C C . MET A 1 741 ? -14.727 -12.550 13.414 1.00 93.88 741 MET A C 1
ATOM 5680 O O . MET A 1 741 ? -15.553 -12.967 12.608 1.00 93.88 741 MET A O 1
ATOM 5684 N N . TYR A 1 742 ? -13.603 -13.202 13.651 1.00 93.00 742 TYR A N 1
ATOM 5685 C CA . TYR A 1 742 ? -13.380 -14.573 13.210 1.00 93.00 742 TYR A CA 1
ATOM 5686 C C . TYR A 1 742 ? -12.689 -15.361 14.312 1.00 93.00 742 TYR A C 1
ATOM 5688 O O . TYR A 1 742 ? -11.929 -14.795 15.099 1.00 93.00 742 TYR A O 1
ATOM 5696 N N . ASP A 1 743 ? -12.962 -16.659 14.367 1.00 93.06 743 ASP A N 1
ATOM 5697 C CA . ASP A 1 743 ? -12.194 -17.584 15.192 1.00 93.06 743 ASP A CA 1
ATOM 5698 C C . ASP A 1 743 ? -10.906 -17.966 14.456 1.00 93.06 743 ASP A C 1
ATOM 5700 O O . ASP A 1 743 ? -10.958 -18.508 13.356 1.00 93.06 743 ASP A O 1
ATOM 5704 N N . ARG A 1 744 ? -9.739 -17.702 15.041 1.00 89.81 744 ARG A N 1
ATOM 5705 C CA . ARG A 1 744 ? -8.438 -18.005 14.429 1.00 89.81 744 ARG A CA 1
ATOM 5706 C C . ARG A 1 744 ? -8.210 -19.505 14.233 1.00 89.81 744 ARG A C 1
ATOM 5708 O O . ARG A 1 744 ? -7.466 -19.881 13.330 1.00 89.81 744 ARG A O 1
ATOM 5715 N N . ASN A 1 745 ? -8.848 -20.352 15.044 1.00 89.38 745 ASN A N 1
ATOM 5716 C CA . ASN A 1 745 ? -8.687 -21.803 14.957 1.00 89.38 745 ASN A CA 1
ATOM 5717 C C . ASN A 1 745 ? -9.440 -22.390 13.757 1.00 89.38 745 ASN A C 1
ATOM 5719 O O . ASN A 1 745 ? -8.869 -23.143 12.973 1.00 89.38 745 ASN A O 1
ATOM 5723 N N . SER A 1 746 ? -10.722 -22.050 13.605 1.00 89.94 746 SER A N 1
ATOM 5724 C CA . SER A 1 746 ? -11.564 -22.539 12.504 1.00 89.94 746 SER A CA 1
ATOM 5725 C C . SER A 1 746 ? -11.561 -21.642 11.264 1.00 89.94 746 SER A C 1
ATOM 5727 O O . SER A 1 746 ? -12.012 -22.070 10.205 1.00 89.94 746 SER A O 1
ATOM 5729 N N . MET A 1 747 ? -11.064 -20.409 11.385 1.00 89.81 747 MET A N 1
ATOM 5730 C CA . MET A 1 747 ? -11.175 -19.315 10.409 1.00 89.81 747 MET A CA 1
ATOM 5731 C C . MET A 1 747 ? -12.612 -18.859 10.112 1.00 89.81 747 MET A C 1
ATOM 5733 O O . MET A 1 747 ? -12.813 -18.017 9.231 1.00 89.81 747 MET A O 1
ATOM 5737 N N . GLU A 1 748 ? -13.604 -19.362 10.851 1.00 91.81 748 GLU A N 1
ATOM 5738 C CA . GLU A 1 748 ? -15.013 -19.057 10.619 1.00 91.81 748 GLU A CA 1
ATOM 5739 C C . GLU A 1 748 ? -15.378 -17.662 11.163 1.00 91.81 748 GLU A C 1
ATOM 5741 O O . GLU A 1 748 ? -15.047 -17.340 12.312 1.00 91.81 748 GLU A O 1
ATOM 5746 N N . PRO A 1 749 ? -16.069 -16.819 10.370 1.00 94.12 749 PRO A N 1
ATOM 5747 C CA . PRO A 1 749 ? -16.579 -15.536 10.840 1.00 94.12 749 PRO A CA 1
ATOM 5748 C C . PRO A 1 749 ? -17.647 -15.679 11.934 1.00 94.12 749 PRO A C 1
ATOM 5750 O O . PRO A 1 749 ? -18.528 -16.536 11.859 1.00 94.12 749 PRO A O 1
ATOM 5753 N N . VAL A 1 750 ? -17.607 -14.786 12.923 1.00 93.44 750 VAL A N 1
ATOM 5754 C CA . VAL A 1 750 ? -18.488 -14.740 14.099 1.00 93.44 750 VAL A CA 1
ATOM 5755 C C . VAL A 1 750 ? -19.121 -13.354 14.217 1.00 93.44 750 VAL A C 1
ATOM 5757 O O . VAL A 1 750 ? -18.418 -12.345 14.268 1.00 93.44 750 VAL A O 1
ATOM 5760 N N . GLN A 1 751 ? -20.450 -13.288 14.291 1.00 91.88 751 GLN A N 1
ATOM 5761 C CA . GLN A 1 751 ? -21.194 -12.035 14.424 1.00 91.88 751 GLN A CA 1
ATOM 5762 C C . GLN A 1 751 ? -21.271 -11.536 15.857 1.00 91.88 751 GLN A C 1
ATOM 5764 O O . GLN A 1 751 ? -21.668 -12.274 16.755 1.00 91.88 751 GLN A O 1
ATOM 5769 N N . GLN A 1 752 ? -20.988 -10.244 16.053 1.00 92.94 752 GLN A N 1
ATOM 5770 C CA . GLN A 1 752 ? -21.052 -9.620 17.372 1.00 92.94 752 GLN A CA 1
ATOM 5771 C C . GLN A 1 752 ? -22.483 -9.548 17.916 1.00 92.94 752 GLN A C 1
ATOM 5773 O O . GLN A 1 752 ? -22.686 -9.919 19.063 1.00 92.94 752 GLN A O 1
ATOM 5778 N N . LEU A 1 753 ? -23.471 -9.093 17.133 1.00 90.50 753 LEU A N 1
ATOM 5779 C CA . LEU A 1 753 ? -24.853 -8.918 17.623 1.00 90.50 753 LEU A CA 1
ATOM 5780 C C . LEU A 1 753 ? -25.554 -10.226 18.020 1.00 90.50 753 LEU A C 1
ATOM 5782 O O . LEU A 1 753 ? -26.325 -10.224 18.971 1.00 90.50 753 LEU A O 1
ATOM 5786 N N . TRP A 1 754 ? -25.288 -11.320 17.303 1.00 88.12 754 TRP A N 1
ATOM 5787 C CA . TRP A 1 754 ? -25.906 -12.628 17.561 1.00 88.12 754 TRP A CA 1
ATOM 5788 C C . TRP A 1 754 ? -25.037 -13.559 18.409 1.00 88.12 754 TRP A C 1
ATOM 5790 O O . TRP A 1 754 ? -25.515 -14.601 18.851 1.00 88.12 754 TRP A O 1
ATOM 5800 N N . GLY A 1 755 ? -23.751 -13.247 18.579 1.00 91.00 755 GLY A N 1
ATOM 5801 C CA . GLY A 1 755 ? -22.821 -14.091 19.323 1.00 91.00 755 GLY A CA 1
ATOM 5802 C C . GLY A 1 755 ? -22.641 -15.487 18.718 1.00 91.00 755 GLY A C 1
ATOM 5803 O O . GLY A 1 755 ? -22.415 -16.442 19.454 1.00 91.00 755 GLY A O 1
ATOM 5804 N N . THR A 1 756 ? -22.771 -15.643 17.397 1.00 91.50 756 THR A N 1
ATOM 5805 C CA . THR A 1 756 ? -22.687 -16.945 16.712 1.00 91.50 756 THR A CA 1
ATOM 5806 C C . THR A 1 756 ? -21.969 -16.842 15.364 1.00 91.50 756 THR A C 1
ATOM 5808 O O . THR A 1 756 ? -21.722 -15.745 14.862 1.00 91.50 756 THR A O 1
ATOM 5811 N N . THR A 1 757 ? -21.587 -17.980 14.786 1.00 91.25 757 THR A N 1
ATOM 5812 C CA . THR A 1 757 ? -20.894 -18.063 13.488 1.00 91.25 757 THR A CA 1
ATOM 5813 C C . THR A 1 757 ? -21.832 -17.773 12.316 1.00 91.25 757 THR A C 1
ATOM 5815 O O . THR A 1 757 ? -22.993 -18.182 12.354 1.00 91.25 757 THR A O 1
ATOM 5818 N N . GLU A 1 758 ? -21.315 -17.192 11.233 1.00 89.06 758 GLU A N 1
ATOM 5819 C CA . GLU A 1 758 ? -22.082 -16.936 9.999 1.00 89.06 758 GLU A CA 1
ATOM 5820 C C . GLU A 1 758 ? -22.709 -18.205 9.408 1.00 89.06 758 GLU A C 1
ATOM 5822 O O . GLU A 1 758 ? -23.890 -18.207 9.077 1.00 89.06 758 GLU A O 1
ATOM 5827 N N . SER A 1 759 ? -21.978 -19.323 9.361 1.00 83.69 759 SER A N 1
ATOM 5828 C CA . SER A 1 759 ? -22.507 -20.614 8.876 1.00 83.69 759 SER A CA 1
ATOM 5829 C C . SER A 1 759 ? -23.773 -21.051 9.605 1.00 83.69 759 SER A C 1
ATOM 5831 O O . SER A 1 759 ? -24.738 -21.484 8.984 1.00 83.69 759 SER A O 1
ATOM 5833 N N . ARG A 1 760 ? -23.805 -20.908 10.931 1.00 79.88 760 ARG A N 1
ATOM 5834 C CA . ARG A 1 760 ? -24.980 -21.269 11.735 1.00 79.88 760 ARG A CA 1
ATOM 5835 C C . ARG A 1 760 ? -26.167 -20.336 11.498 1.00 79.88 760 ARG A C 1
ATOM 5837 O O . ARG A 1 760 ? -27.299 -20.797 11.599 1.00 79.88 760 ARG A O 1
ATOM 5844 N N . MET A 1 761 ? -25.926 -19.067 11.164 1.00 76.62 761 MET A N 1
ATOM 5845 C CA . MET A 1 761 ? -26.993 -18.153 10.739 1.00 76.62 761 MET A CA 1
ATOM 5846 C C . MET A 1 761 ? -27.537 -18.524 9.351 1.00 76.62 761 MET A C 1
ATOM 5848 O O . MET A 1 761 ? -28.743 -18.441 9.126 1.00 76.62 761 MET A O 1
ATOM 5852 N N . GLU A 1 762 ? -26.672 -18.976 8.437 1.00 74.06 762 GLU A N 1
ATOM 5853 C CA . GLU A 1 762 ? -27.044 -19.417 7.083 1.00 74.06 762 GLU A CA 1
ATOM 5854 C C . GLU A 1 762 ? -27.895 -20.702 7.083 1.00 74.06 762 GLU A C 1
ATOM 5856 O O . GLU A 1 762 ? -28.730 -20.872 6.197 1.00 74.06 762 GLU A O 1
ATOM 5861 N N . CYS A 1 763 ? -27.750 -21.579 8.086 1.00 59.75 763 CYS A N 1
ATOM 5862 C CA . CYS A 1 763 ? -28.440 -22.877 8.183 1.00 59.75 763 CYS A CA 1
ATOM 5863 C C . CYS A 1 763 ? -29.983 -22.825 8.323 1.00 59.75 763 CYS A C 1
ATOM 5865 O O . CYS A 1 763 ? -30.597 -23.873 8.504 1.00 59.75 763 CYS A O 1
ATOM 5867 N N . GLN A 1 764 ? -30.626 -21.651 8.238 1.00 50.59 764 GLN A N 1
ATOM 5868 C CA . GLN A 1 764 ? -32.091 -21.451 8.220 1.00 50.59 764 GLN A CA 1
ATOM 5869 C C . GLN A 1 764 ? -32.894 -22.133 9.350 1.00 50.59 764 GLN A C 1
ATOM 5871 O O . GLN A 1 764 ? -34.119 -22.193 9.284 1.00 50.59 764 GLN A O 1
ATOM 5876 N N . CYS A 1 765 ? -32.266 -22.575 10.441 1.00 48.69 765 CYS A N 1
ATOM 5877 C CA . CYS A 1 765 ? -32.935 -23.228 11.575 1.00 48.69 765 CYS A CA 1
ATOM 5878 C C . CYS A 1 765 ? -33.792 -22.281 12.448 1.00 48.69 765 CYS A C 1
ATOM 5880 O O . CYS A 1 765 ? -34.230 -22.661 13.533 1.00 48.69 765 CYS A O 1
ATOM 5882 N N . GLY A 1 766 ? -34.081 -21.070 11.962 1.00 54.09 766 GLY A N 1
ATOM 5883 C CA . GLY A 1 766 ? -34.704 -19.991 12.720 1.00 54.09 766 GLY A CA 1
ATOM 5884 C C . GLY A 1 766 ? -33.713 -19.376 13.709 1.00 54.09 766 GLY A C 1
ATOM 5885 O O . GLY A 1 766 ? -33.065 -20.078 14.481 1.00 54.09 766 GLY A O 1
ATOM 5886 N N . LEU A 1 767 ? -33.611 -18.045 13.716 1.00 60.75 767 LEU A N 1
ATOM 5887 C CA . LEU A 1 767 ? -32.680 -17.284 14.565 1.00 60.75 767 LEU A CA 1
ATOM 5888 C C . LEU A 1 767 ? -32.818 -17.597 16.072 1.00 60.75 767 LEU A C 1
ATOM 5890 O O . LEU A 1 767 ? -31.870 -17.415 16.838 1.00 60.75 767 LEU A O 1
ATOM 5894 N N . ASN A 1 768 ? -33.973 -18.119 16.491 1.00 59.97 768 ASN A N 1
ATOM 5895 C CA . ASN A 1 768 ? -34.279 -18.461 17.881 1.00 59.97 768 ASN A CA 1
ATOM 5896 C C . ASN A 1 768 ? -33.618 -19.765 18.363 1.00 59.97 768 ASN A C 1
ATOM 5898 O O . ASN A 1 768 ? -33.380 -19.896 19.556 1.00 59.97 768 ASN A O 1
ATOM 5902 N N . ASN A 1 769 ? -33.260 -20.689 17.463 1.00 64.44 769 ASN A N 1
ATOM 5903 C CA . ASN A 1 769 ? -32.667 -21.990 17.819 1.00 64.44 769 ASN A CA 1
ATOM 5904 C C . ASN A 1 769 ? -31.171 -22.090 17.486 1.00 64.44 769 ASN A C 1
ATOM 5906 O O . ASN A 1 769 ? -30.574 -23.166 17.570 1.00 64.44 769 ASN A O 1
ATOM 5910 N N . VAL A 1 770 ? -30.551 -20.979 17.085 1.00 75.94 770 VAL A N 1
ATOM 5911 C CA . VAL A 1 770 ? -29.116 -20.942 16.814 1.00 75.94 770 VAL A CA 1
ATOM 5912 C C . VAL A 1 770 ? -28.366 -20.846 18.134 1.00 75.94 770 VAL A C 1
ATOM 5914 O O . VAL A 1 770 ? -28.602 -19.937 18.923 1.00 75.94 770 VAL A O 1
ATOM 5917 N N . GLU A 1 771 ? -27.441 -21.774 18.362 1.00 83.06 771 GLU A N 1
ATOM 5918 C CA . GLU A 1 771 ? -26.543 -21.736 19.514 1.00 83.06 771 GLU A CA 1
ATOM 5919 C C . GLU A 1 771 ? -25.697 -20.451 19.518 1.00 83.06 771 GLU A C 1
ATOM 5921 O O . GLU A 1 771 ? -25.108 -20.087 18.493 1.00 83.06 771 GLU A O 1
ATOM 5926 N N . ARG A 1 772 ? -25.608 -19.790 20.676 1.00 89.50 772 ARG A N 1
ATOM 5927 C CA . ARG A 1 772 ? -24.907 -18.511 20.861 1.00 89.50 772 ARG A CA 1
ATOM 5928 C C . ARG A 1 772 ? -23.881 -18.610 21.978 1.00 89.50 772 ARG A C 1
ATOM 5930 O O . ARG A 1 772 ? -24.011 -19.425 22.891 1.00 89.50 772 ARG A O 1
ATOM 5937 N N . MET A 1 773 ? -22.867 -17.757 21.907 1.00 93.75 773 MET A N 1
ATOM 5938 C CA . MET A 1 773 ? -21.957 -17.522 23.018 1.00 93.75 773 MET A CA 1
ATOM 5939 C C . MET A 1 773 ? -22.745 -17.001 24.217 1.00 93.75 773 MET A C 1
ATOM 5941 O O . MET A 1 773 ? -23.665 -16.199 24.065 1.00 93.75 773 MET A O 1
ATOM 5945 N N . LYS A 1 774 ? -22.361 -17.431 25.419 1.00 93.38 774 LYS A N 1
ATOM 5946 C CA . LYS A 1 774 ? -22.965 -16.918 26.650 1.00 93.38 774 LYS A CA 1
ATOM 5947 C C . LYS A 1 774 ? -22.639 -15.432 26.791 1.00 93.38 774 LYS A C 1
ATOM 5949 O O . LYS A 1 774 ? -21.465 -15.064 26.808 1.00 93.38 774 LYS A O 1
ATOM 5954 N N . GLU A 1 775 ? -23.671 -14.615 26.930 1.00 94.06 775 GLU A N 1
ATOM 5955 C CA . GLU A 1 775 ? -23.558 -13.173 27.129 1.00 94.06 775 GLU A CA 1
ATOM 5956 C C . GLU A 1 775 ? -23.409 -12.802 28.604 1.00 94.06 775 GLU A C 1
ATOM 5958 O O . GLU A 1 775 ? -23.827 -13.541 29.500 1.00 94.06 775 GLU A O 1
ATOM 5963 N N . TRP A 1 776 ? -22.813 -11.636 28.839 1.00 93.81 776 TRP A N 1
ATOM 5964 C CA . TRP A 1 776 ? -22.721 -11.006 30.148 1.00 93.81 776 TRP A CA 1
ATOM 5965 C C . TRP A 1 776 ? -23.265 -9.579 30.083 1.00 93.81 776 TRP A C 1
ATOM 5967 O O . TRP A 1 776 ? -23.029 -8.871 29.095 1.00 93.81 776 TRP A O 1
ATOM 5977 N N . PRO A 1 777 ? -23.966 -9.134 31.138 1.00 90.62 777 PRO A N 1
ATOM 5978 C CA . PRO A 1 777 ? -24.638 -7.851 31.114 1.00 90.62 777 PRO A CA 1
ATOM 5979 C C . PRO A 1 777 ? -23.618 -6.708 31.139 1.00 90.62 777 PRO A C 1
ATOM 5981 O O . PRO A 1 777 ? -22.646 -6.719 31.899 1.00 90.62 777 PRO A O 1
ATOM 5984 N N . THR A 1 778 ? -23.866 -5.697 30.311 1.00 93.44 778 THR A N 1
ATOM 5985 C CA . THR A 1 778 ? -23.061 -4.472 30.249 1.00 93.44 778 THR A CA 1
ATOM 5986 C C . THR A 1 778 ? -23.932 -3.252 30.517 1.00 93.44 778 THR A C 1
ATOM 5988 O O . THR A 1 778 ? -25.149 -3.290 30.329 1.00 93.44 778 THR A O 1
ATOM 5991 N N . TYR A 1 779 ? -23.316 -2.146 30.938 1.00 90.06 779 TYR A N 1
ATOM 5992 C CA . TYR A 1 779 ? -24.014 -0.876 31.185 1.00 90.06 779 TYR A CA 1
ATOM 5993 C C . TYR A 1 779 ? -23.236 0.292 30.604 1.00 90.06 779 TYR A C 1
ATOM 5995 O O . TYR A 1 779 ? -22.062 0.170 30.259 1.00 90.06 779 TYR A O 1
ATOM 6003 N N . ARG A 1 780 ? -23.893 1.451 30.553 1.00 94.00 780 ARG A N 1
ATOM 6004 C CA . ARG A 1 780 ? -23.255 2.727 30.232 1.00 94.00 780 ARG A CA 1
ATOM 6005 C C . ARG A 1 780 ? -23.435 3.716 31.374 1.00 94.00 780 ARG A C 1
ATOM 6007 O O . ARG A 1 780 ? -24.529 3.817 31.929 1.00 94.00 780 ARG A O 1
ATOM 6014 N N . MET A 1 781 ? -22.363 4.428 31.696 1.00 95.50 781 MET A N 1
ATOM 6015 C CA . MET A 1 781 ? -22.325 5.566 32.625 1.00 95.50 781 MET A CA 1
ATOM 6016 C C . MET A 1 781 ? -21.044 6.377 32.381 1.00 95.50 781 MET A C 1
ATOM 6018 O O . MET A 1 781 ? -20.190 5.953 31.600 1.00 95.50 781 MET A O 1
ATOM 6022 N N . THR A 1 782 ? -20.888 7.532 33.029 1.00 96.62 782 THR A N 1
ATOM 6023 C CA . THR A 1 782 ? -19.608 8.261 32.999 1.00 96.62 782 THR A CA 1
ATOM 6024 C C . THR A 1 782 ? -18.588 7.616 33.933 1.00 96.62 782 THR A C 1
ATOM 6026 O O . THR A 1 782 ? -18.951 6.931 34.897 1.00 96.62 782 THR A O 1
ATOM 6029 N N . LEU A 1 783 ? -17.302 7.856 33.681 1.00 96.62 783 LEU A N 1
ATOM 6030 C CA . LEU A 1 783 ? -16.222 7.365 34.528 1.00 96.62 783 LEU A CA 1
ATOM 6031 C C . LEU A 1 783 ? -16.391 7.834 35.978 1.00 96.62 783 LEU A C 1
ATOM 6033 O O . LEU A 1 783 ? -16.198 7.049 36.900 1.00 96.62 783 LEU A O 1
ATOM 6037 N N . GLN A 1 784 ? -16.844 9.068 36.197 1.00 96.19 784 GLN A N 1
ATOM 6038 C CA . GLN A 1 784 ? -17.144 9.587 37.529 1.00 96.19 784 GLN A CA 1
ATOM 6039 C C . GLN A 1 784 ? -18.166 8.721 38.279 1.00 96.19 784 GLN A C 1
ATOM 6041 O O . GLN A 1 784 ? -17.982 8.439 39.464 1.00 96.19 784 GLN A O 1
ATOM 6046 N N . GLN A 1 785 ? -19.247 8.309 37.610 1.00 96.62 785 GLN A N 1
ATOM 6047 C CA . GLN A 1 785 ? -20.279 7.479 38.234 1.00 96.62 785 GLN A CA 1
ATOM 6048 C C . GLN A 1 785 ? -19.786 6.051 38.462 1.00 96.62 785 GLN A C 1
ATOM 6050 O O . GLN A 1 785 ? -20.073 5.474 39.508 1.00 96.62 785 GLN A O 1
ATOM 6055 N N . PHE A 1 786 ? -18.962 5.521 37.556 1.00 96.69 786 PHE A N 1
ATOM 6056 C CA . PHE A 1 786 ? -18.286 4.242 37.763 1.00 96.69 786 PHE A CA 1
ATOM 6057 C C . PHE A 1 786 ? -17.383 4.259 39.002 1.00 96.69 786 PHE A C 1
ATOM 6059 O O . PHE A 1 786 ? -17.473 3.351 39.824 1.00 96.69 786 PHE A O 1
ATOM 6066 N N . CYS A 1 787 ? -16.571 5.305 39.187 1.00 95.69 787 CYS A N 1
ATOM 6067 C CA . CYS A 1 787 ? -15.699 5.433 40.357 1.00 95.69 787 CYS A CA 1
ATOM 6068 C C . CYS A 1 787 ? -16.491 5.473 41.673 1.00 95.69 787 CYS A C 1
ATOM 6070 O O . CYS A 1 787 ? -16.025 4.962 42.689 1.00 95.69 787 CYS A O 1
ATOM 6072 N N . LYS A 1 788 ? -17.700 6.052 41.661 1.00 95.06 788 LYS A N 1
ATOM 6073 C CA . LYS A 1 788 ? -18.605 6.040 42.822 1.00 95.06 788 LYS A CA 1
ATOM 6074 C C . LYS A 1 788 ? -19.237 4.669 43.055 1.00 95.06 788 LYS A C 1
ATOM 6076 O O . LYS A 1 788 ? -19.354 4.256 44.204 1.00 95.06 788 LYS A O 1
ATOM 6081 N N . ALA A 1 789 ? -19.667 3.993 41.990 1.00 94.25 789 ALA A N 1
ATOM 6082 C CA . ALA A 1 789 ? -20.326 2.693 42.079 1.00 94.25 789 ALA A CA 1
ATOM 6083 C C . ALA A 1 789 ? -19.350 1.571 42.479 1.00 94.25 789 ALA A C 1
ATOM 6085 O O . ALA A 1 789 ? -19.676 0.729 43.311 1.00 94.25 789 ALA A O 1
ATOM 6086 N N . TRP A 1 790 ? -18.124 1.589 41.952 1.00 95.06 790 TRP A N 1
ATOM 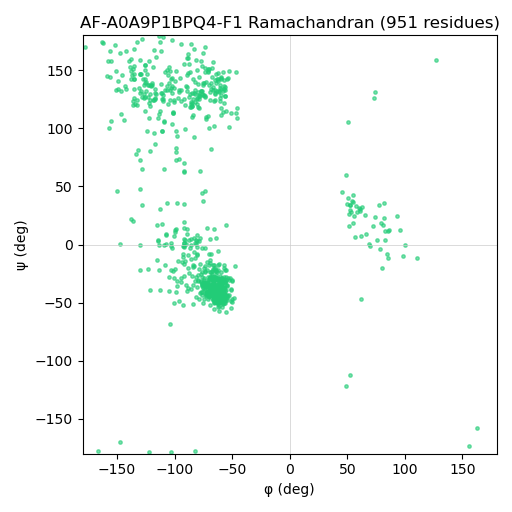6087 C CA . TRP A 1 790 ? -17.098 0.588 42.249 1.00 95.06 790 TRP A CA 1
ATOM 6088 C C . TRP A 1 790 ? -15.742 1.231 42.567 1.00 95.06 790 TRP A C 1
ATOM 6090 O O . TRP A 1 790 ? -14.835 1.222 41.728 1.00 95.06 790 TRP A O 1
ATOM 6100 N N . PRO A 1 791 ? -15.557 1.770 43.785 1.00 94.31 791 PRO A N 1
ATOM 6101 C CA . PRO A 1 791 ? -14.292 2.372 44.193 1.00 94.31 791 PRO A CA 1
ATOM 6102 C C . PRO A 1 791 ? -13.122 1.384 44.084 1.00 94.31 791 PRO A C 1
ATOM 6104 O O . PRO A 1 791 ? -13.239 0.222 44.472 1.00 94.31 791 PRO A O 1
ATOM 6107 N N . GLY A 1 792 ? -11.986 1.839 43.550 1.00 91.38 792 GLY A N 1
ATOM 6108 C CA . GLY A 1 792 ? -10.759 1.035 43.437 1.00 91.38 792 GLY A CA 1
ATOM 6109 C C . GLY A 1 792 ? -10.729 0.016 42.289 1.00 91.38 792 GLY A C 1
ATOM 6110 O O . GLY A 1 792 ? -9.691 -0.604 42.065 1.00 91.38 792 GLY A O 1
ATOM 6111 N N . SER A 1 793 ? -11.819 -0.137 41.531 1.00 95.38 793 SER A N 1
ATOM 6112 C CA . SER A 1 793 ? -11.846 -0.969 40.318 1.00 95.38 793 SER A CA 1
ATOM 6113 C C . SER A 1 793 ? -11.029 -0.349 39.187 1.00 95.38 793 SER A C 1
ATOM 6115 O O . SER A 1 793 ? -10.924 0.873 39.102 1.00 95.38 793 SER A O 1
ATOM 6117 N N . LYS A 1 794 ? -10.474 -1.160 38.286 1.00 95.06 794 LYS A N 1
ATOM 6118 C CA . LYS A 1 794 ? -9.596 -0.643 37.228 1.00 95.06 794 LYS A CA 1
ATOM 6119 C C . LYS A 1 794 ? -10.341 -0.212 35.970 1.00 95.06 794 LYS A C 1
ATOM 6121 O O . LYS A 1 794 ? -11.477 -0.608 35.699 1.00 95.06 794 LYS A O 1
ATOM 6126 N N . VAL A 1 795 ? -9.651 0.604 35.185 1.00 94.88 795 VAL A N 1
ATOM 6127 C CA . VAL A 1 795 ? -10.123 1.143 33.913 1.00 94.88 795 VAL A CA 1
ATOM 6128 C C . VAL A 1 795 ? -9.223 0.620 32.806 1.00 94.88 795 VAL A C 1
ATOM 6130 O O . VAL A 1 795 ? -7.999 0.706 32.900 1.00 94.88 795 VAL A O 1
ATOM 6133 N N . PHE A 1 796 ? -9.833 0.065 31.766 1.00 93.31 796 PHE A N 1
ATOM 6134 C CA . PHE A 1 796 ? -9.127 -0.378 30.577 1.00 93.31 796 PHE A CA 1
ATOM 6135 C C . PHE A 1 796 ? -8.511 0.821 29.849 1.00 93.31 796 PHE A C 1
ATOM 6137 O O . PHE A 1 796 ? -9.185 1.822 29.589 1.00 93.31 796 PHE A O 1
ATOM 6144 N N . MET A 1 797 ? -7.241 0.685 29.482 1.00 88.62 797 MET A N 1
ATOM 6145 C CA . MET A 1 797 ? -6.520 1.641 28.656 1.00 88.62 797 MET A CA 1
ATOM 6146 C C . MET A 1 797 ? -5.968 0.949 27.428 1.00 88.62 797 MET A C 1
ATOM 6148 O O . MET A 1 797 ? -5.406 -0.144 27.480 1.00 88.62 797 MET A O 1
ATOM 6152 N N . ASN A 1 798 ? -6.109 1.636 26.310 1.00 83.25 798 ASN A N 1
ATOM 6153 C CA . ASN A 1 798 ? -5.567 1.194 25.054 1.00 83.25 798 ASN A CA 1
ATOM 6154 C C . ASN A 1 798 ? -4.109 1.656 24.954 1.00 83.25 798 ASN A C 1
ATOM 6156 O O . ASN A 1 798 ? -3.841 2.858 24.992 1.00 83.25 798 ASN A O 1
ATOM 6160 N N . ASP A 1 799 ? -3.183 0.712 24.794 1.00 67.31 799 ASP A N 1
ATOM 6161 C CA . ASP A 1 799 ? -1.739 0.936 24.636 1.00 67.31 799 ASP A CA 1
ATOM 6162 C C . ASP A 1 799 ? -1.424 1.981 23.551 1.00 67.31 799 ASP A C 1
ATOM 6164 O O . ASP A 1 799 ? -0.523 2.805 23.695 1.00 67.31 799 ASP A O 1
ATOM 6168 N N . TYR A 1 800 ? -2.263 2.059 22.518 1.00 62.38 800 TYR A N 1
ATOM 6169 C CA . TYR A 1 800 ? -2.159 3.074 21.470 1.00 62.38 800 TYR A CA 1
ATOM 6170 C C . TYR A 1 800 ? -2.638 4.470 21.856 1.00 62.38 800 TYR A C 1
ATOM 6172 O O . TYR A 1 800 ? -2.566 5.339 21.010 1.00 62.38 800 TYR A O 1
ATOM 6180 N N . SER A 1 801 ? -3.178 4.758 23.032 1.00 55.06 801 SER A N 1
ATOM 6181 C CA . SER A 1 801 ? -3.570 6.133 23.400 1.00 55.06 801 SER A CA 1
ATOM 6182 C C . SER A 1 801 ? -2.722 6.692 24.545 1.00 55.06 801 SER A C 1
ATOM 6184 O O . SER A 1 801 ? -2.577 7.908 24.684 1.00 55.06 801 SER A O 1
ATOM 6186 N N . THR A 1 802 ? -2.116 5.808 25.339 1.00 55.91 802 THR A N 1
ATOM 6187 C CA . THR A 1 802 ? -1.338 6.160 26.524 1.00 55.91 802 THR A CA 1
ATOM 6188 C C . THR A 1 802 ? 0.101 6.546 26.158 1.00 55.91 802 THR A C 1
ATOM 6190 O O . THR A 1 802 ? 0.804 5.833 25.437 1.00 55.91 802 THR A O 1
ATOM 6193 N N . LYS A 1 803 ? 0.573 7.695 26.666 1.00 49.03 803 LYS A N 1
ATOM 6194 C CA . LYS A 1 803 ? 1.971 8.139 26.509 1.00 49.03 803 LYS A CA 1
ATOM 6195 C C . LYS A 1 803 ? 2.912 7.097 27.133 1.00 49.03 803 LYS A C 1
ATOM 6197 O O . LYS A 1 803 ? 2.840 6.864 28.332 1.00 49.03 803 LYS A O 1
ATOM 6202 N N . GLY A 1 804 ? 3.779 6.494 26.314 1.00 56.06 804 GLY A N 1
ATOM 6203 C CA . GLY A 1 804 ? 4.743 5.456 26.718 1.00 56.06 804 GLY A CA 1
ATOM 6204 C C . GLY A 1 804 ? 4.446 4.047 26.187 1.00 56.06 804 GLY A C 1
ATOM 6205 O O . GLY A 1 804 ? 5.322 3.192 26.262 1.00 56.06 804 GLY A O 1
ATOM 6206 N N . LEU A 1 805 ? 3.252 3.812 25.626 1.00 58.44 805 LEU A N 1
ATOM 6207 C CA . LEU A 1 805 ? 2.847 2.519 25.049 1.00 58.44 805 LEU A CA 1
ATOM 6208 C C . LEU A 1 805 ? 2.594 2.572 23.525 1.00 58.44 805 LEU A C 1
ATOM 6210 O O . LEU A 1 805 ? 2.566 1.533 22.869 1.00 58.44 805 LEU A O 1
ATOM 6214 N N . LYS A 1 806 ? 2.485 3.774 22.933 1.00 64.88 806 LYS A N 1
ATOM 6215 C CA . LYS A 1 806 ? 2.537 3.958 21.473 1.00 64.88 806 LYS A CA 1
ATOM 6216 C C . LYS A 1 806 ? 3.903 3.541 20.935 1.00 64.88 806 LYS A C 1
ATOM 6218 O O . LYS A 1 806 ? 4.928 3.873 21.524 1.00 64.88 806 LYS A O 1
ATOM 6223 N N . THR A 1 807 ? 3.906 2.928 19.750 1.00 69.25 807 THR A N 1
ATOM 6224 C CA . THR A 1 807 ? 5.131 2.779 18.962 1.00 69.25 807 THR A CA 1
ATOM 6225 C C . THR A 1 807 ? 5.739 4.158 18.746 1.00 69.25 807 THR A C 1
ATOM 6227 O O . THR A 1 807 ? 5.131 5.017 18.110 1.00 69.25 807 THR A O 1
ATOM 6230 N N . GLU A 1 808 ? 6.921 4.394 19.296 1.00 77.94 808 GLU A N 1
ATOM 6231 C CA . GLU A 1 808 ? 7.611 5.663 19.095 1.00 77.94 808 GLU A CA 1
ATOM 6232 C C . GLU A 1 808 ? 8.115 5.753 17.651 1.00 77.94 808 GLU A C 1
ATOM 6234 O O . GLU A 1 808 ? 8.461 4.738 17.040 1.00 77.94 808 GLU A O 1
ATOM 6239 N N . ILE A 1 809 ? 8.226 6.973 17.111 1.00 82.12 809 ILE A N 1
ATOM 6240 C CA . ILE A 1 809 ? 8.770 7.191 15.759 1.00 82.12 809 ILE A CA 1
ATOM 6241 C C . ILE A 1 809 ? 10.142 6.521 15.576 1.00 82.12 809 ILE A C 1
ATOM 6243 O O . ILE A 1 809 ? 10.465 6.044 14.493 1.00 82.12 809 ILE A O 1
ATOM 6247 N N . TRP A 1 810 ? 10.910 6.414 16.662 1.00 83.69 810 TRP A N 1
ATOM 6248 C CA . TRP A 1 810 ? 12.229 5.790 16.697 1.00 83.69 810 TRP A CA 1
ATOM 6249 C C . TRP A 1 810 ? 12.210 4.268 16.869 1.00 83.69 810 TRP A C 1
ATOM 6251 O O . TRP A 1 810 ? 13.203 3.617 16.557 1.00 83.69 810 TRP A O 1
ATOM 6261 N N . GLN A 1 811 ? 11.108 3.692 17.353 1.00 83.00 811 GLN A N 1
ATOM 6262 C CA . GLN A 1 811 ? 10.943 2.240 17.468 1.00 83.00 811 GLN A CA 1
ATOM 6263 C C . GLN A 1 811 ? 10.520 1.635 16.130 1.00 83.00 811 GLN A C 1
ATOM 6265 O O . GLN A 1 811 ? 11.067 0.619 15.705 1.00 83.00 811 GLN A O 1
ATOM 6270 N N . ASN A 1 812 ? 9.550 2.258 15.455 1.00 84.75 812 ASN A N 1
ATOM 6271 C CA . ASN A 1 812 ? 9.147 1.874 14.108 1.00 84.75 812 ASN A CA 1
ATOM 6272 C C . ASN A 1 812 ? 8.465 3.064 13.397 1.00 84.75 812 ASN A C 1
ATOM 6274 O O . ASN A 1 812 ? 7.281 3.325 13.630 1.00 84.75 812 ASN A O 1
ATOM 6278 N N . PRO A 1 813 ? 9.183 3.785 12.514 1.00 87.19 813 PRO A N 1
ATOM 6279 C CA . PRO A 1 813 ? 8.692 5.030 11.919 1.00 87.19 813 PRO A CA 1
ATOM 6280 C C . PRO A 1 813 ? 7.528 4.812 10.950 1.00 87.19 813 PRO A C 1
ATOM 6282 O O . PRO A 1 813 ? 6.602 5.620 10.909 1.00 87.19 813 PRO A O 1
ATOM 6285 N N . ILE A 1 814 ? 7.543 3.708 10.194 1.00 85.00 814 ILE A N 1
ATOM 6286 C CA . ILE A 1 814 ? 6.459 3.346 9.264 1.00 85.00 814 ILE A CA 1
ATOM 6287 C C . ILE A 1 814 ? 5.163 3.185 10.045 1.00 85.00 814 ILE A C 1
ATOM 6289 O O . ILE A 1 814 ? 4.111 3.700 9.674 1.00 85.00 814 ILE A O 1
ATOM 6293 N N . LEU A 1 815 ? 5.273 2.466 11.150 1.00 79.38 815 LEU A N 1
ATOM 6294 C CA . LEU A 1 815 ? 4.158 2.111 11.985 1.00 79.38 815 LEU A CA 1
ATOM 6295 C C . LEU A 1 815 ? 3.615 3.312 12.756 1.00 79.38 815 LEU A C 1
ATOM 6297 O O . LEU A 1 815 ? 2.412 3.524 12.755 1.00 79.38 815 LEU A O 1
ATOM 6301 N N . PHE A 1 816 ? 4.496 4.160 13.291 1.00 84.12 816 PHE A N 1
ATOM 6302 C CA . PHE A 1 816 ? 4.119 5.436 13.897 1.00 84.12 816 PHE A CA 1
ATOM 6303 C C . PHE A 1 816 ? 3.303 6.317 12.935 1.00 84.12 816 PHE A C 1
ATOM 6305 O O . PHE A 1 816 ? 2.258 6.847 13.316 1.00 84.12 816 PHE A O 1
ATOM 6312 N N . ILE A 1 817 ? 3.744 6.444 11.676 1.00 85.50 817 ILE A N 1
ATOM 6313 C CA . ILE A 1 817 ? 3.022 7.209 10.647 1.00 85.50 817 ILE A CA 1
ATOM 6314 C C . ILE A 1 817 ? 1.680 6.545 10.322 1.00 85.50 817 ILE A C 1
ATOM 6316 O O . ILE A 1 817 ? 0.652 7.222 10.279 1.00 85.50 817 ILE A O 1
ATOM 6320 N N . TYR A 1 818 ? 1.682 5.228 10.107 1.00 84.94 818 TYR A N 1
ATOM 6321 C CA . TYR A 1 818 ? 0.478 4.464 9.785 1.00 84.94 818 TYR A CA 1
ATOM 6322 C C . TYR A 1 818 ? -0.572 4.565 10.896 1.00 84.94 818 TYR A C 1
ATOM 6324 O O . TYR A 1 818 ? -1.729 4.878 10.624 1.00 84.94 818 TYR A O 1
ATOM 6332 N N . ASP A 1 819 ? -0.171 4.362 12.149 1.00 79.62 819 ASP A N 1
ATOM 6333 C CA . ASP A 1 819 ? -1.056 4.438 13.307 1.00 79.62 819 ASP A CA 1
ATOM 6334 C C . ASP A 1 819 ? -1.605 5.851 13.491 1.00 79.62 819 ASP A C 1
ATOM 6336 O O . ASP A 1 819 ? -2.802 6.012 13.720 1.00 79.62 819 ASP A O 1
ATOM 6340 N N . GLY A 1 820 ? -0.763 6.877 13.323 1.00 82.62 820 GLY A N 1
ATOM 6341 C CA . GLY A 1 820 ? -1.198 8.273 13.351 1.00 82.62 820 GLY A CA 1
ATOM 6342 C C . GLY A 1 820 ? -2.246 8.576 12.277 1.00 82.62 820 GLY A C 1
ATOM 6343 O O . GLY A 1 820 ? -3.275 9.185 12.571 1.00 82.62 820 GLY A O 1
ATOM 6344 N N . MET A 1 821 ? -2.034 8.098 11.049 1.00 86.62 821 MET A N 1
ATOM 6345 C CA . MET A 1 821 ? -3.005 8.230 9.959 1.00 86.62 821 MET A CA 1
ATOM 6346 C C . MET A 1 821 ? -4.318 7.498 10.280 1.00 86.62 821 MET A C 1
ATOM 6348 O O . MET A 1 821 ? -5.399 8.061 10.100 1.00 86.62 821 MET A O 1
ATOM 6352 N N . MET A 1 822 ? -4.245 6.270 10.797 1.00 83.12 822 MET A N 1
ATOM 6353 C CA . MET A 1 822 ? -5.426 5.493 11.183 1.00 83.12 822 MET A CA 1
ATOM 6354 C C . MET A 1 822 ? -6.181 6.138 12.354 1.00 83.12 822 MET A C 1
ATOM 6356 O O . MET A 1 822 ? -7.411 6.133 12.366 1.00 83.12 822 MET A O 1
ATOM 6360 N N . ASP A 1 823 ? -5.487 6.722 13.335 1.00 79.88 823 ASP A N 1
ATOM 6361 C CA . ASP A 1 823 ? -6.095 7.471 14.450 1.00 79.88 823 ASP A CA 1
ATOM 6362 C C . ASP A 1 823 ? -6.966 8.609 13.927 1.00 79.88 823 ASP A C 1
ATOM 6364 O O . ASP A 1 823 ? -8.127 8.714 14.327 1.00 79.88 823 ASP A O 1
ATOM 6368 N N . VAL A 1 824 ? -6.457 9.381 12.966 1.00 84.06 824 VAL A N 1
ATOM 6369 C CA . VAL A 1 824 ? -7.222 10.451 12.319 1.00 84.06 824 VAL A CA 1
ATOM 6370 C C . VAL A 1 824 ? -8.437 9.889 11.578 1.00 84.06 824 VAL A C 1
ATOM 6372 O O . VAL A 1 824 ? -9.557 10.306 11.866 1.00 84.06 824 VAL A O 1
ATOM 6375 N N . ILE A 1 825 ? -8.250 8.910 10.683 1.00 84.06 825 ILE A N 1
ATOM 6376 C CA . ILE A 1 825 ? -9.338 8.350 9.858 1.00 84.06 825 ILE A CA 1
ATOM 6377 C C . ILE A 1 825 ? -10.478 7.818 10.730 1.00 84.06 825 ILE A C 1
ATOM 6379 O O . ILE A 1 825 ? -11.642 8.168 10.517 1.00 84.06 825 ILE A O 1
ATOM 6383 N N . PHE A 1 826 ? -10.162 6.991 11.728 1.00 81.12 826 PHE A N 1
ATOM 6384 C CA . PHE A 1 826 ? -11.182 6.398 12.588 1.00 81.12 826 PHE A CA 1
ATOM 6385 C C . PHE A 1 826 ? -11.845 7.429 13.489 1.00 81.12 826 PHE A C 1
ATOM 6387 O O . PHE A 1 826 ? -13.066 7.407 13.605 1.00 81.12 826 PHE A O 1
ATOM 6394 N N . ASN A 1 827 ? -11.089 8.345 14.100 1.00 82.88 827 ASN A N 1
ATOM 6395 C CA . ASN A 1 827 ? -11.690 9.357 14.962 1.00 82.88 827 ASN A CA 1
ATOM 6396 C C . ASN A 1 827 ? -12.659 10.242 14.164 1.00 82.88 827 ASN A C 1
ATOM 6398 O O . ASN A 1 827 ? -13.813 10.408 14.554 1.00 82.88 827 ASN A O 1
ATOM 6402 N N . THR A 1 828 ? -12.249 10.713 12.982 1.00 86.19 828 THR A N 1
ATOM 6403 C CA . THR A 1 828 ? -13.127 11.477 12.085 1.00 86.19 828 THR A CA 1
ATOM 6404 C C . THR A 1 828 ? -14.359 10.671 11.666 1.00 86.19 828 THR A C 1
ATOM 6406 O O . THR A 1 828 ? -15.472 11.197 11.698 1.00 86.19 828 THR A O 1
ATOM 6409 N N . SER A 1 829 ? -14.189 9.390 11.333 1.00 86.44 829 SER A N 1
ATOM 6410 C CA . SER A 1 829 ? -15.297 8.514 10.929 1.00 86.44 829 SER A CA 1
ATOM 6411 C C . SER A 1 829 ? -16.283 8.267 12.073 1.00 86.44 829 SER A C 1
ATOM 6413 O O . SER A 1 829 ? -17.489 8.377 11.885 1.00 86.44 829 SER A O 1
ATOM 6415 N N . ILE A 1 830 ? -15.812 7.995 13.288 1.00 85.81 830 ILE A N 1
ATOM 6416 C CA . ILE A 1 830 ? -16.687 7.754 14.444 1.00 85.81 830 ILE A CA 1
ATOM 6417 C C . ILE A 1 830 ? -17.402 9.028 14.886 1.00 85.81 830 ILE A C 1
ATOM 6419 O O . ILE A 1 830 ? -18.594 8.985 15.196 1.00 85.81 830 ILE A O 1
ATOM 6423 N N . VAL A 1 831 ? -16.721 10.176 14.858 1.00 87.81 831 VAL A N 1
ATOM 6424 C CA . VAL A 1 831 ? -17.369 11.473 15.090 1.00 87.81 831 VAL A CA 1
ATOM 6425 C C . VAL A 1 831 ? -18.466 11.705 14.052 1.00 87.81 831 VAL A C 1
ATOM 6427 O O . VAL A 1 831 ? -19.575 12.097 14.418 1.00 87.81 831 VAL A O 1
ATOM 6430 N N . TYR A 1 832 ? -18.216 11.399 12.775 1.00 89.69 832 TYR A N 1
ATOM 6431 C CA . TYR A 1 832 ? -19.252 11.447 11.742 1.00 89.69 832 TYR A CA 1
ATOM 6432 C C . TYR A 1 832 ? -20.417 10.504 12.076 1.00 89.69 832 TYR A C 1
ATOM 6434 O O . TYR A 1 832 ? -21.564 10.943 12.082 1.00 89.69 832 TYR A O 1
ATOM 6442 N N . GLN A 1 833 ? -20.141 9.244 12.429 1.00 90.56 833 GLN A N 1
ATOM 6443 C CA . GLN A 1 833 ? -21.165 8.246 12.765 1.00 90.56 833 GLN A CA 1
ATOM 6444 C C . GLN A 1 833 ? -22.069 8.680 13.924 1.00 90.56 833 GLN A C 1
ATOM 6446 O O . GLN A 1 833 ? -23.267 8.393 13.890 1.00 90.56 833 GLN A O 1
ATOM 6451 N N . LYS A 1 834 ? -21.498 9.339 14.942 1.00 88.00 834 LYS A N 1
ATOM 6452 C CA . LYS A 1 834 ? -22.217 9.831 16.128 1.00 88.00 834 LYS A CA 1
ATOM 6453 C C . LYS A 1 834 ? -23.035 11.095 15.839 1.00 88.00 834 LYS A C 1
ATOM 6455 O O . LYS A 1 834 ? -24.096 11.269 16.425 1.00 88.00 834 LYS A O 1
ATOM 6460 N N . THR A 1 835 ? -22.548 11.984 14.971 1.00 88.50 835 THR A N 1
ATOM 6461 C CA . THR A 1 835 ? -23.114 13.340 14.805 1.00 88.50 835 THR A CA 1
ATOM 6462 C C . THR A 1 835 ? -23.982 13.522 13.565 1.00 88.50 835 THR A C 1
ATOM 6464 O O . THR A 1 835 ? -24.784 14.455 13.513 1.00 88.50 835 THR A O 1
ATOM 6467 N N . LYS A 1 836 ? -23.819 12.682 12.540 1.00 89.44 836 LYS A N 1
ATOM 6468 C CA . LYS A 1 836 ? -24.563 12.783 11.282 1.00 89.44 836 LYS A CA 1
ATOM 6469 C C . LYS A 1 836 ? -25.678 11.752 11.225 1.00 89.44 836 LYS A C 1
ATOM 6471 O O . LYS A 1 836 ? -25.528 10.615 11.656 1.00 89.44 836 LYS A O 1
ATOM 6476 N N . GLU A 1 837 ? -26.800 12.156 10.639 1.00 86.50 837 GLU A N 1
ATOM 6477 C CA . GLU A 1 837 ? -27.975 11.297 10.478 1.00 86.50 837 GLU A CA 1
ATOM 6478 C C . GLU A 1 837 ? -27.689 10.087 9.576 1.00 86.50 837 GLU A C 1
ATOM 6480 O O . GLU A 1 837 ? -28.123 8.969 9.865 1.00 86.50 837 GLU A O 1
ATOM 6485 N N . LYS A 1 838 ? -26.923 10.299 8.497 1.00 87.50 838 LYS A N 1
ATOM 6486 C CA . LYS A 1 838 ? -26.483 9.228 7.599 1.00 87.50 838 LYS A CA 1
ATOM 6487 C C . LYS A 1 838 ? -25.357 8.418 8.252 1.00 87.50 838 LYS A C 1
ATOM 6489 O O . LYS A 1 838 ? -24.456 9.011 8.844 1.00 87.50 838 LYS A O 1
ATOM 6494 N N . PRO A 1 839 ? -25.373 7.079 8.148 1.00 87.00 839 PRO A N 1
ATOM 6495 C CA . PRO A 1 839 ? -24.261 6.263 8.616 1.00 87.00 839 PRO A CA 1
ATOM 6496 C C . PRO A 1 839 ? -23.002 6.494 7.766 1.00 87.00 839 PRO A C 1
ATOM 6498 O O . PRO A 1 839 ? -23.103 6.813 6.584 1.00 87.00 839 PRO A O 1
ATOM 6501 N N . VAL A 1 840 ? -21.823 6.308 8.371 1.00 84.50 840 VAL A N 1
ATOM 6502 C CA . VAL A 1 840 ? -20.516 6.373 7.682 1.00 84.50 840 VAL A CA 1
ATOM 6503 C C . VAL A 1 840 ? -20.471 5.388 6.522 1.00 84.50 840 VAL A C 1
ATOM 6505 O O . VAL A 1 840 ? -20.098 5.754 5.411 1.00 84.50 840 VAL A O 1
ATOM 6508 N N . PHE A 1 841 ? -20.894 4.153 6.795 1.00 83.06 841 PHE A N 1
ATOM 6509 C CA . PHE A 1 841 ? -21.090 3.122 5.791 1.00 83.06 841 PHE A CA 1
ATOM 6510 C C . PHE A 1 841 ? -22.589 3.015 5.495 1.00 83.06 841 PHE A C 1
ATOM 6512 O O . PHE A 1 841 ? -23.353 2.597 6.378 1.00 83.06 841 PHE A O 1
ATOM 6519 N N . PRO A 1 842 ? -23.037 3.383 4.284 1.00 81.56 842 PRO A N 1
ATOM 6520 C CA . PRO A 1 842 ? -24.445 3.372 3.884 1.00 81.56 842 PRO A CA 1
ATOM 6521 C C . PRO A 1 842 ? -24.991 1.960 3.598 1.00 81.56 842 PRO A C 1
ATOM 6523 O O . PRO A 1 842 ? -25.831 1.774 2.732 1.00 81.56 842 PRO A O 1
ATOM 6526 N N . THR A 1 843 ? -24.568 0.960 4.373 1.00 83.25 843 THR A N 1
ATOM 6527 C CA . THR A 1 843 ? -24.884 -0.463 4.169 1.00 83.25 843 THR A CA 1
ATOM 6528 C C . THR A 1 843 ? -26.153 -0.937 4.893 1.00 83.25 843 THR A C 1
ATOM 6530 O O . THR A 1 843 ? -26.512 -2.110 4.798 1.00 83.25 843 THR A O 1
ATOM 6533 N N . LEU A 1 844 ? -26.846 -0.051 5.622 1.00 87.94 844 LEU A N 1
ATOM 6534 C CA . LEU A 1 844 ? -28.111 -0.365 6.303 1.00 87.94 844 LEU A CA 1
ATOM 6535 C C . LEU A 1 844 ? -29.271 -0.356 5.304 1.00 87.94 844 LEU A C 1
ATOM 6537 O O . LEU A 1 844 ? -29.471 0.628 4.591 1.00 87.94 844 LEU A O 1
ATOM 6541 N N . LYS A 1 845 ? -30.059 -1.433 5.282 1.00 85.50 845 LYS A N 1
ATOM 6542 C CA . LYS A 1 845 ? -31.163 -1.626 4.326 1.00 85.50 845 LYS A CA 1
ATOM 6543 C C . LYS A 1 845 ? -32.515 -1.244 4.917 1.00 85.50 845 LYS A C 1
ATOM 6545 O O . LYS A 1 845 ? -33.368 -0.710 4.209 1.00 85.50 845 LYS A O 1
ATOM 6550 N N . THR A 1 846 ? -32.709 -1.504 6.207 1.00 88.06 846 THR A N 1
ATOM 6551 C CA . THR A 1 846 ? -33.973 -1.224 6.894 1.00 88.06 846 THR A CA 1
ATOM 6552 C C . THR A 1 846 ? -34.066 0.252 7.257 1.00 88.06 846 THR A C 1
ATOM 6554 O O . THR A 1 846 ? -33.145 0.820 7.844 1.00 88.06 846 THR A O 1
ATOM 6557 N N . LYS A 1 847 ? -35.203 0.873 6.936 1.00 86.06 847 LYS A N 1
ATOM 6558 C CA . LYS A 1 847 ? -35.558 2.221 7.389 1.00 86.06 847 LYS A CA 1
ATOM 6559 C C . LYS A 1 847 ? -36.726 2.124 8.358 1.00 86.06 847 LYS A C 1
ATOM 6561 O O . LYS A 1 847 ? -37.729 1.495 8.035 1.00 86.06 847 LYS A O 1
ATOM 6566 N N . ASP A 1 848 ? -36.597 2.764 9.511 1.00 91.50 848 ASP A N 1
ATOM 6567 C CA . ASP A 1 848 ? -37.625 2.806 10.545 1.00 91.50 848 ASP A CA 1
ATOM 6568 C C . ASP A 1 848 ? -37.747 4.241 11.063 1.00 91.50 848 ASP A C 1
ATOM 6570 O O . ASP A 1 848 ? -36.752 4.850 11.449 1.00 91.50 848 ASP A O 1
ATOM 6574 N N . ASN A 1 849 ? -38.968 4.777 11.043 1.00 92.94 849 ASN A N 1
ATOM 6575 C CA . ASN A 1 849 ? -39.245 6.176 11.368 1.00 92.94 849 ASN A CA 1
ATOM 6576 C C . ASN A 1 849 ? -39.780 6.371 12.798 1.00 92.94 849 ASN A C 1
ATOM 6578 O O . ASN A 1 849 ? -40.213 7.472 13.132 1.00 92.94 849 ASN A O 1
ATOM 6582 N N . ARG A 1 850 ? -39.805 5.327 13.640 1.00 95.06 850 ARG A N 1
ATOM 6583 C CA . ARG A 1 850 ? -40.314 5.427 15.021 1.00 95.06 850 ARG A CA 1
ATOM 6584 C C . ARG A 1 850 ? -39.403 6.262 15.917 1.00 95.06 850 ARG A C 1
ATOM 6586 O O . ARG A 1 850 ? -39.891 6.885 16.854 1.00 95.06 850 ARG A O 1
ATOM 6593 N N . LEU A 1 851 ? -38.103 6.287 15.628 1.00 95.00 851 LEU A N 1
ATOM 6594 C CA . LEU A 1 851 ? -37.098 7.086 16.327 1.00 95.00 851 LEU A CA 1
ATOM 6595 C C . LEU A 1 851 ? -36.097 7.688 15.331 1.00 95.00 851 LEU A C 1
ATOM 6597 O O . LEU A 1 851 ? -35.902 7.129 14.249 1.00 95.00 851 LEU A O 1
ATOM 6601 N N . PRO A 1 852 ? -35.404 8.783 15.696 1.00 93.50 852 PRO A N 1
ATOM 6602 C CA . PRO A 1 852 ? -34.258 9.265 14.934 1.00 93.50 852 PRO A CA 1
ATOM 6603 C C . PRO A 1 852 ? -33.203 8.167 14.738 1.00 93.50 852 PRO A C 1
ATOM 6605 O O . PRO A 1 852 ? -32.909 7.406 15.658 1.00 93.50 852 PRO A O 1
ATOM 6608 N N . ASN A 1 853 ? -32.558 8.127 13.567 1.00 90.94 853 ASN A N 1
ATOM 6609 C CA . ASN A 1 853 ? -31.586 7.078 13.220 1.00 90.94 853 ASN A CA 1
ATOM 6610 C C . ASN A 1 853 ? -30.491 6.866 14.281 1.00 90.94 853 ASN A C 1
ATOM 6612 O O . ASN A 1 853 ? -30.074 5.734 14.532 1.00 90.94 853 ASN A O 1
ATOM 6616 N N . LYS A 1 854 ? -30.000 7.957 14.877 1.00 91.56 854 LYS A N 1
ATOM 6617 C CA . LYS A 1 854 ? -28.896 7.958 15.850 1.00 91.56 854 LYS A CA 1
ATOM 6618 C C . LYS A 1 854 ? -29.362 8.028 17.306 1.00 91.56 854 LYS A C 1
ATOM 6620 O O . LYS A 1 854 ? -28.533 8.254 18.182 1.00 91.56 854 LYS A O 1
ATOM 6625 N N . GLU A 1 855 ? -30.653 7.826 17.570 1.00 94.69 855 GLU A N 1
ATOM 6626 C CA . GLU A 1 855 ? -31.157 7.717 18.940 1.00 94.69 855 GLU A CA 1
ATOM 6627 C C . GLU A 1 855 ? -30.508 6.513 19.632 1.00 94.69 855 GLU A C 1
ATOM 6629 O O . GLU A 1 855 ? -30.459 5.413 19.071 1.00 94.69 855 GLU A O 1
ATOM 6634 N N . ASN A 1 856 ? -29.986 6.728 20.841 1.00 94.69 856 ASN A N 1
ATOM 6635 C CA . ASN A 1 856 ? -29.418 5.655 21.649 1.00 94.69 856 ASN A CA 1
ATOM 6636 C C . ASN A 1 856 ? -30.548 4.891 22.336 1.00 94.69 856 ASN A C 1
ATOM 6638 O O . ASN A 1 856 ? -31.262 5.443 23.176 1.00 94.69 856 ASN A O 1
ATOM 6642 N N . VAL A 1 857 ? -30.664 3.605 22.024 1.00 96.44 857 VAL A N 1
ATOM 6643 C CA . VAL A 1 857 ? -31.665 2.718 22.617 1.00 96.44 857 VAL A CA 1
ATOM 6644 C C . VAL A 1 857 ? -31.037 1.716 23.578 1.00 96.44 857 VAL A C 1
ATOM 6646 O O . VAL A 1 857 ? -29.893 1.282 23.416 1.00 96.44 857 VAL A O 1
ATOM 6649 N N . TYR A 1 858 ? -31.808 1.351 24.595 1.00 96.50 858 TYR A N 1
ATOM 6650 C CA . TYR A 1 858 ? -31.471 0.347 25.595 1.00 96.50 858 TYR A CA 1
ATOM 6651 C C . TYR A 1 858 ? -32.358 -0.861 25.345 1.00 96.50 858 TYR A C 1
ATOM 6653 O O . TYR A 1 858 ? -33.560 -0.800 25.601 1.00 96.50 858 TYR A O 1
ATOM 6661 N N . VAL A 1 859 ? -31.786 -1.923 24.785 1.00 96.31 859 VAL A N 1
ATOM 6662 C CA . VAL A 1 859 ? -32.571 -3.073 24.328 1.00 96.31 859 VAL A CA 1
ATOM 6663 C C . VAL A 1 859 ? -32.481 -4.217 25.320 1.00 96.31 859 VAL A C 1
ATOM 6665 O O . VAL A 1 859 ? -31.404 -4.537 25.825 1.00 96.31 859 VAL A O 1
ATOM 6668 N N . VAL A 1 860 ? -33.627 -4.832 25.591 1.00 96.25 860 VAL A N 1
ATOM 6669 C CA . VAL A 1 860 ? -33.792 -5.976 26.483 1.00 96.25 860 VAL A CA 1
ATOM 6670 C C . VAL A 1 860 ? -34.292 -7.166 25.653 1.00 96.25 860 VAL A C 1
ATOM 6672 O O . VAL A 1 860 ? -35.501 -7.348 25.526 1.00 96.25 860 VAL A O 1
ATOM 6675 N N . PRO A 1 861 ? -33.385 -7.941 25.037 1.00 93.00 861 PRO A N 1
ATOM 6676 C CA . PRO A 1 861 ? -33.751 -9.107 24.237 1.00 93.00 861 PRO A CA 1
ATOM 6677 C C . PRO A 1 861 ? -33.882 -10.358 25.116 1.00 93.00 861 PRO A C 1
ATOM 6679 O O . PRO A 1 861 ? -32.908 -10.779 25.740 1.00 93.00 861 PRO A O 1
ATOM 6682 N N . VAL A 1 862 ? -35.059 -10.981 25.183 1.00 92.56 862 VAL A N 1
ATOM 6683 C CA . VAL A 1 862 ? -35.293 -12.191 26.000 1.00 92.56 862 VAL A CA 1
ATOM 6684 C C . VAL A 1 862 ? -36.094 -13.208 25.192 1.00 92.56 862 VAL A C 1
ATOM 6686 O O . VAL A 1 862 ? -37.176 -12.895 24.715 1.00 92.56 862 VAL A O 1
ATOM 6689 N N . GLU A 1 863 ? -35.572 -14.430 25.035 1.00 87.19 863 GLU A N 1
ATOM 6690 C CA . GLU A 1 863 ? -36.248 -15.551 24.343 1.00 87.19 863 GLU A CA 1
ATOM 6691 C C . GLU A 1 863 ? -36.816 -15.194 22.945 1.00 87.19 863 GLU A C 1
ATOM 6693 O O . GLU A 1 863 ? -37.862 -15.691 22.532 1.00 87.19 863 GLU A O 1
ATOM 6698 N N . GLY A 1 864 ? -36.129 -14.314 22.204 1.00 84.38 864 GLY A N 1
ATOM 6699 C CA . GLY A 1 864 ? -36.530 -13.870 20.860 1.00 84.38 864 GLY A CA 1
ATOM 6700 C C . GLY A 1 864 ? -37.573 -12.744 20.820 1.00 84.38 864 GLY A C 1
ATOM 6701 O O . GLY A 1 864 ? -38.010 -12.372 19.734 1.00 84.38 864 GLY A O 1
ATOM 6702 N N . ASP A 1 865 ? -37.968 -12.203 21.973 1.00 92.31 865 ASP A N 1
ATOM 6703 C CA . ASP A 1 865 ? -38.766 -10.981 22.097 1.00 92.31 865 ASP A CA 1
ATOM 6704 C C . ASP A 1 865 ? -37.842 -9.815 22.471 1.00 92.31 865 ASP A C 1
ATOM 6706 O O . ASP A 1 865 ? -37.238 -9.792 23.549 1.00 92.31 865 ASP A O 1
ATOM 6710 N N . ASP A 1 866 ? -37.704 -8.864 21.549 1.00 94.06 866 ASP A N 1
ATOM 6711 C CA . ASP A 1 866 ? -36.786 -7.736 21.663 1.00 94.06 866 ASP A CA 1
ATOM 6712 C C . ASP A 1 866 ? -37.567 -6.455 21.970 1.00 94.06 866 ASP A C 1
ATOM 6714 O O . ASP A 1 866 ? -38.406 -6.021 21.175 1.00 94.06 866 ASP A O 1
ATOM 6718 N N . VAL A 1 867 ? -37.264 -5.808 23.100 1.00 97.38 867 VAL A N 1
ATOM 6719 C CA . VAL A 1 867 ? -37.878 -4.523 23.475 1.00 97.38 867 VAL A CA 1
ATOM 6720 C C . VAL A 1 867 ? -36.812 -3.457 23.668 1.00 97.38 867 VAL A C 1
ATOM 6722 O O . VAL A 1 867 ? -35.923 -3.593 24.509 1.00 97.38 867 VAL A O 1
ATOM 6725 N N . ALA A 1 868 ? -36.911 -2.374 22.906 1.00 97.56 868 ALA A N 1
ATOM 6726 C CA . ALA A 1 868 ? -36.056 -1.203 23.014 1.00 97.56 868 ALA A CA 1
ATOM 6727 C C . ALA A 1 868 ? -36.698 -0.120 23.886 1.00 97.56 868 ALA A C 1
ATOM 6729 O O . ALA A 1 868 ? -37.898 0.137 23.806 1.00 97.56 868 ALA A O 1
ATOM 6730 N N . TYR A 1 869 ? -35.876 0.573 24.667 1.00 97.62 869 TYR A N 1
ATOM 6731 C CA . TYR A 1 869 ? -36.285 1.713 25.479 1.00 97.62 869 TYR A CA 1
ATOM 6732 C C . TYR A 1 869 ? -35.444 2.946 25.169 1.00 97.62 869 TYR A C 1
ATOM 6734 O O . TYR A 1 869 ? -34.222 2.849 25.019 1.00 97.62 869 TYR A O 1
ATOM 6742 N N . THR A 1 870 ? -36.075 4.119 25.125 1.00 97.31 870 THR A N 1
ATOM 6743 C CA . THR A 1 870 ? -35.349 5.397 25.078 1.00 97.31 870 THR A CA 1
ATOM 6744 C C . THR A 1 870 ? -35.008 5.873 26.486 1.00 97.31 870 THR A C 1
ATOM 6746 O O . THR A 1 870 ? -35.752 5.643 27.445 1.00 97.31 870 THR A O 1
ATOM 6749 N N . LYS A 1 871 ? -33.882 6.584 26.630 1.00 95.75 871 LYS A N 1
ATOM 6750 C CA . LYS A 1 871 ? -33.469 7.128 27.935 1.00 95.75 871 LYS A CA 1
ATOM 6751 C C . LYS A 1 871 ? -34.519 8.080 28.509 1.00 95.75 871 LYS A C 1
ATOM 6753 O O . LYS A 1 871 ? -34.846 7.971 29.685 1.00 95.75 871 LYS A O 1
ATOM 6758 N N . ALA A 1 872 ? -35.075 8.961 27.675 1.00 96.06 872 ALA A N 1
ATOM 6759 C CA . ALA A 1 872 ? -36.087 9.934 28.084 1.00 96.06 872 ALA A CA 1
ATOM 6760 C C . ALA A 1 872 ? -37.341 9.263 28.672 1.00 96.06 872 ALA A C 1
ATOM 6762 O O . ALA A 1 872 ? -37.843 9.684 29.712 1.00 96.06 872 ALA A O 1
ATOM 6763 N N . PHE A 1 873 ? -37.804 8.171 28.055 1.00 97.12 873 PHE A N 1
ATOM 6764 C CA . PHE A 1 873 ? -38.958 7.423 28.546 1.00 97.12 873 PHE A CA 1
ATOM 6765 C C . PHE A 1 873 ? -38.687 6.772 29.909 1.00 97.12 873 PHE A C 1
ATOM 6767 O O . PHE A 1 873 ? -39.506 6.852 30.826 1.00 97.12 873 PHE A O 1
ATOM 6774 N N . LEU A 1 874 ? -37.503 6.179 30.079 1.00 96.19 874 LEU A N 1
ATOM 6775 C CA . LEU A 1 874 ? -37.106 5.574 31.350 1.00 96.19 874 LEU A CA 1
ATOM 6776 C C . LEU A 1 874 ? -36.845 6.612 32.448 1.00 96.19 874 LEU A C 1
ATOM 6778 O O . LEU A 1 874 ? -37.108 6.331 33.614 1.00 96.19 874 LEU A O 1
ATOM 6782 N N . GLN A 1 875 ? -36.390 7.817 32.102 1.00 96.19 875 GLN A N 1
ATOM 6783 C CA . GLN A 1 875 ? -36.270 8.932 33.045 1.00 96.19 875 GLN A CA 1
ATOM 6784 C C . GLN A 1 875 ? -37.636 9.385 33.580 1.00 96.19 875 GLN A C 1
ATOM 6786 O O . GLN A 1 875 ? -37.752 9.683 34.770 1.00 96.19 875 GLN A O 1
ATOM 6791 N N . GLU A 1 876 ? -38.669 9.392 32.732 1.00 96.44 876 GLU A N 1
ATOM 6792 C CA . GLU A 1 876 ? -40.043 9.716 33.132 1.00 96.44 876 GLU A CA 1
ATOM 6793 C C . GLU A 1 876 ? -40.647 8.617 34.019 1.00 96.44 876 GLU A C 1
ATOM 6795 O O . GLU A 1 876 ? -41.142 8.899 35.112 1.00 96.44 876 GLU A O 1
ATOM 6800 N N . LYS A 1 877 ? -40.597 7.354 33.571 1.00 94.81 877 LYS A N 1
ATOM 6801 C CA . LYS A 1 877 ? -41.236 6.231 34.280 1.00 94.81 877 LYS A CA 1
ATOM 6802 C C . LYS A 1 877 ? -40.458 5.758 35.504 1.00 94.81 877 LYS A C 1
ATOM 6804 O O . LYS A 1 877 ? -41.067 5.218 36.423 1.00 94.81 877 LYS A O 1
ATOM 6809 N N . LYS A 1 878 ? -39.139 5.971 35.534 1.00 93.06 878 LYS A N 1
ATOM 6810 C CA . LYS A 1 878 ? -38.154 5.501 36.531 1.00 93.06 878 LYS A CA 1
ATOM 6811 C C . LYS A 1 878 ? -38.026 3.982 36.649 1.00 93.06 878 LYS A C 1
ATOM 6813 O O . LYS A 1 878 ? -36.906 3.484 36.677 1.00 93.06 878 LYS A O 1
ATOM 6818 N N . LEU A 1 879 ? -39.135 3.252 36.729 1.00 95.88 879 LEU A N 1
ATOM 6819 C CA . LEU A 1 879 ? -39.180 1.802 36.875 1.00 95.88 879 LEU A CA 1
ATOM 6820 C C . LEU A 1 879 ? -40.399 1.240 36.141 1.00 95.88 879 LEU A C 1
ATOM 6822 O O . LEU A 1 879 ? -41.517 1.722 36.308 1.00 95.88 879 LEU A O 1
ATOM 6826 N N . ILE A 1 880 ? -40.175 0.201 35.345 1.00 96.81 880 ILE A N 1
ATOM 6827 C CA . ILE A 1 880 ? -41.184 -0.470 34.524 1.00 96.81 880 ILE A CA 1
ATOM 6828 C C . ILE A 1 880 ? -41.191 -1.955 34.876 1.00 96.81 880 ILE A C 1
ATOM 6830 O O . ILE A 1 880 ? -40.129 -2.570 34.935 1.00 96.81 880 ILE A O 1
ATOM 6834 N N . ASN A 1 881 ? -42.376 -2.523 35.107 1.00 96.19 881 ASN A N 1
ATOM 6835 C CA . ASN A 1 881 ? -42.575 -3.960 35.300 1.00 96.19 881 ASN A CA 1
ATOM 6836 C C . ASN A 1 881 ? -43.290 -4.519 34.074 1.00 96.19 881 ASN A C 1
ATOM 6838 O O . ASN A 1 881 ? -44.497 -4.337 33.955 1.00 96.19 881 ASN A O 1
ATOM 6842 N N . THR A 1 882 ? -42.575 -5.252 33.230 1.00 96.06 882 THR A N 1
ATOM 6843 C CA . THR A 1 882 ? -43.121 -5.765 31.973 1.00 96.06 882 THR A CA 1
ATOM 6844 C C . THR A 1 882 ? -42.885 -7.272 31.825 1.00 96.06 882 THR A C 1
ATOM 6846 O O . THR A 1 882 ? -42.264 -7.921 32.676 1.00 96.06 882 THR A O 1
ATOM 6849 N N . ASN A 1 883 ? -43.403 -7.849 30.745 1.00 95.19 883 ASN A N 1
ATOM 6850 C CA . ASN A 1 883 ? -43.165 -9.232 30.351 1.00 95.19 883 ASN A CA 1
ATOM 6851 C C . ASN A 1 883 ? -42.474 -9.252 28.983 1.00 95.19 883 ASN A C 1
ATOM 6853 O O . ASN A 1 883 ? -42.994 -8.684 28.020 1.00 95.19 883 ASN A O 1
ATOM 6857 N N . ILE A 1 884 ? -41.312 -9.900 28.912 1.00 95.38 884 ILE A N 1
ATOM 6858 C CA . ILE A 1 884 ? -40.505 -10.013 27.692 1.00 95.38 884 ILE A CA 1
ATOM 6859 C C . ILE A 1 884 ? -40.096 -11.472 27.537 1.00 95.38 884 ILE A C 1
ATOM 6861 O O . ILE A 1 884 ? -39.550 -12.068 28.470 1.00 95.38 884 ILE A O 1
ATOM 6865 N N . GLY A 1 885 ? -40.414 -12.077 26.393 1.00 92.00 885 GLY A N 1
ATOM 6866 C CA . GLY A 1 885 ? -40.050 -13.472 26.117 1.00 92.00 885 GLY A CA 1
ATOM 6867 C C . GLY A 1 885 ? -40.667 -14.471 27.102 1.00 92.00 885 GLY A C 1
ATOM 6868 O O . GLY A 1 885 ? -40.063 -15.487 27.433 1.00 92.00 885 GLY A O 1
ATOM 6869 N N . GLY A 1 886 ? -41.836 -14.143 27.664 1.00 91.94 886 GLY A N 1
ATOM 6870 C CA . GLY A 1 886 ? -42.500 -14.946 28.696 1.00 91.94 886 GLY A CA 1
ATOM 6871 C C . GLY A 1 886 ? -41.886 -14.843 30.099 1.00 91.94 886 GLY A C 1
ATOM 6872 O O . GLY A 1 886 ? -42.359 -15.520 31.016 1.00 91.94 886 GLY A O 1
ATOM 6873 N N . ARG A 1 887 ? -40.865 -13.999 30.301 1.00 94.62 887 ARG A N 1
ATOM 6874 C CA . ARG A 1 887 ? -40.256 -13.732 31.610 1.00 94.62 887 ARG A CA 1
ATOM 6875 C C . ARG A 1 887 ? -40.656 -12.348 32.120 1.00 94.62 887 ARG A C 1
ATOM 6877 O O . ARG A 1 887 ? -40.593 -11.354 31.401 1.00 94.62 887 ARG A O 1
ATOM 6884 N N . LYS A 1 888 ? -40.995 -12.260 33.411 1.00 96.25 888 LYS A N 1
ATOM 6885 C CA . LYS A 1 888 ? -41.214 -10.971 34.085 1.00 96.25 888 LYS A CA 1
ATOM 6886 C C . LYS A 1 888 ? -39.882 -10.232 34.213 1.00 96.25 888 LYS A C 1
ATOM 6888 O O . LYS A 1 888 ? -38.938 -10.764 34.801 1.00 96.25 888 LYS A O 1
ATOM 6893 N N . VAL A 1 889 ? -39.819 -9.005 33.709 1.00 96.94 889 VAL A N 1
ATOM 6894 C CA . VAL A 1 889 ? -38.612 -8.172 33.688 1.00 96.94 889 VAL A CA 1
ATOM 6895 C C . VAL A 1 889 ? -38.912 -6.805 34.296 1.00 96.94 889 VAL A C 1
ATOM 6897 O O . VAL A 1 889 ? -39.988 -6.242 34.103 1.00 96.94 889 VAL A O 1
ATOM 6900 N N . VAL A 1 890 ? -37.946 -6.270 35.038 1.00 96.81 890 VAL A N 1
ATOM 6901 C CA . VAL A 1 890 ? -37.956 -4.897 35.543 1.00 96.81 890 VAL A CA 1
ATOM 6902 C C . VAL A 1 890 ? -36.889 -4.102 34.816 1.00 96.81 890 VAL A C 1
ATOM 6904 O O . VAL A 1 890 ? -35.717 -4.473 34.864 1.00 96.81 890 VAL A O 1
ATOM 6907 N N . VAL A 1 891 ? -37.284 -3.002 34.182 1.00 96.81 891 VAL A N 1
ATOM 6908 C CA . VAL A 1 891 ? -36.362 -2.043 33.560 1.00 96.81 891 VAL A CA 1
ATOM 6909 C C . VAL A 1 891 ? -36.401 -0.760 34.372 1.00 96.81 891 VAL A C 1
ATOM 6911 O O . VAL A 1 891 ? -37.475 -0.212 34.616 1.00 96.81 891 VAL A O 1
ATOM 6914 N N . ALA A 1 892 ? -35.243 -0.291 34.826 1.00 96.62 892 ALA A N 1
ATOM 6915 C CA . ALA A 1 892 ? -35.154 0.853 35.723 1.00 96.62 892 ALA A CA 1
ATOM 6916 C C . ALA A 1 892 ? -34.051 1.826 35.305 1.00 96.62 892 ALA A C 1
ATOM 6918 O O . ALA A 1 892 ? -32.970 1.422 34.868 1.00 96.62 892 ALA A O 1
ATOM 6919 N N . TYR A 1 893 ? -34.337 3.116 35.473 1.00 96.94 893 TYR A N 1
ATOM 6920 C CA . TYR A 1 893 ? -33.365 4.199 35.410 1.00 96.94 893 TYR A CA 1
ATOM 6921 C C . TYR A 1 893 ? -32.911 4.555 36.825 1.00 96.94 893 TYR A C 1
ATOM 6923 O O . TYR A 1 893 ? -33.735 4.769 37.715 1.00 96.94 893 TYR A O 1
ATOM 6931 N N . PHE A 1 894 ? -31.599 4.653 37.014 1.00 96.19 894 PHE A N 1
ATOM 6932 C CA . PHE A 1 894 ? -30.951 4.962 38.283 1.00 96.19 894 PHE A CA 1
ATOM 6933 C C . PHE A 1 894 ? -30.323 6.360 38.199 1.00 96.19 894 PHE A C 1
ATOM 6935 O O . PHE A 1 894 ? -29.216 6.494 37.667 1.00 96.19 894 PHE A O 1
ATOM 6942 N N . PRO A 1 895 ? -30.997 7.413 38.711 1.00 94.19 895 PRO A N 1
ATOM 6943 C CA . PRO A 1 895 ? -30.529 8.796 38.577 1.00 94.19 895 PRO A CA 1
ATOM 6944 C C . PRO A 1 895 ? -29.171 9.041 39.238 1.00 94.19 895 PRO A C 1
ATOM 6946 O O . PRO A 1 895 ? -28.388 9.854 38.764 1.00 94.19 895 PRO A O 1
ATOM 6949 N N . GLU A 1 896 ? -28.884 8.314 40.319 1.00 93.38 896 GLU A N 1
ATOM 6950 C CA . GLU A 1 896 ? -27.648 8.427 41.097 1.00 93.38 896 GLU A CA 1
ATOM 6951 C C . GLU A 1 896 ? -26.383 8.110 40.280 1.00 93.38 896 GLU A C 1
ATOM 6953 O O . GLU A 1 896 ? -25.355 8.754 40.483 1.00 93.38 896 GLU A O 1
ATOM 6958 N N . PHE A 1 897 ? -26.482 7.194 39.310 1.00 94.06 897 PHE A N 1
ATOM 6959 C CA . PHE A 1 897 ? -25.389 6.808 38.410 1.00 94.06 897 PHE A CA 1
ATOM 6960 C C . PHE A 1 897 ? -25.648 7.191 36.945 1.00 94.06 897 PHE A C 1
ATOM 6962 O O . PHE A 1 897 ? -24.848 6.849 36.076 1.00 94.06 897 PHE A O 1
ATOM 6969 N N . ASP A 1 898 ? -26.767 7.869 36.664 1.00 93.69 898 ASP A N 1
ATOM 6970 C CA . ASP A 1 898 ? -27.271 8.159 35.315 1.00 93.69 898 ASP A CA 1
ATOM 6971 C C . ASP A 1 898 ? -27.223 6.936 34.373 1.00 93.69 898 ASP A C 1
ATOM 6973 O O . ASP A 1 898 ? -26.779 7.004 33.224 1.00 93.69 898 ASP A O 1
ATOM 6977 N N . SER A 1 899 ? -27.662 5.783 34.883 1.00 95.00 899 SER A N 1
ATOM 6978 C CA . SER A 1 899 ? -27.545 4.492 34.199 1.00 95.00 899 SER A CA 1
ATOM 6979 C C . SER A 1 899 ? -28.869 3.733 34.175 1.00 95.00 899 SER A C 1
ATOM 6981 O O . SER A 1 899 ? -29.771 3.998 34.968 1.00 95.00 899 SER A O 1
ATOM 6983 N N . ILE A 1 900 ? -28.996 2.790 33.245 1.00 95.81 900 ILE A N 1
ATOM 6984 C CA . ILE A 1 900 ? -30.196 1.969 33.048 1.00 95.81 900 ILE A CA 1
ATOM 6985 C C . ILE A 1 900 ? -29.820 0.505 33.249 1.00 95.81 900 ILE A C 1
ATOM 6987 O O . ILE A 1 900 ? -28.767 0.064 32.786 1.00 95.81 900 ILE A O 1
ATOM 6991 N N . GLY A 1 901 ? -30.693 -0.249 33.915 1.00 94.81 901 GLY A N 1
ATOM 6992 C CA . GLY A 1 901 ? -30.547 -1.691 34.088 1.00 94.81 901 GLY A CA 1
ATOM 6993 C C . GLY A 1 901 ? -31.849 -2.446 33.845 1.00 94.81 901 GLY A C 1
ATOM 6994 O O . GLY A 1 901 ? -32.938 -1.908 34.042 1.00 94.81 901 GLY A O 1
ATOM 6995 N N . ALA A 1 902 ? -31.711 -3.710 33.449 1.00 96.25 902 ALA A N 1
ATOM 6996 C CA . ALA A 1 902 ? -32.803 -4.662 33.296 1.00 96.25 902 ALA A CA 1
ATOM 6997 C C . ALA A 1 902 ? -32.554 -5.896 34.177 1.00 96.25 902 ALA A C 1
ATOM 6999 O O . ALA A 1 902 ? -31.428 -6.397 34.247 1.00 96.25 902 ALA A O 1
ATOM 7000 N N . PHE A 1 903 ? -33.595 -6.382 34.855 1.00 96.31 903 PHE A N 1
ATOM 7001 C CA . PHE A 1 903 ? -33.511 -7.458 35.846 1.00 96.31 903 PHE A CA 1
ATOM 7002 C C . PHE A 1 903 ? -34.670 -8.440 35.699 1.00 96.31 903 PHE A C 1
ATOM 7004 O O . PHE A 1 903 ? -35.806 -8.027 35.476 1.00 96.31 903 PHE A O 1
ATOM 7011 N N . TYR A 1 904 ? -34.418 -9.732 35.893 1.00 96.44 904 TYR A N 1
ATOM 7012 C CA . TYR A 1 904 ? -35.486 -10.724 35.981 1.00 96.44 904 TYR A CA 1
ATOM 7013 C C . TYR A 1 904 ? -36.209 -10.611 37.319 1.00 96.44 904 TYR A C 1
ATOM 7015 O O . TYR A 1 904 ? -35.600 -10.674 38.389 1.00 96.44 904 TYR A O 1
ATOM 7023 N N . ASN A 1 905 ? -37.531 -10.494 37.264 1.00 95.12 905 ASN A N 1
ATOM 7024 C CA . ASN A 1 905 ? -38.372 -10.450 38.447 1.00 95.12 905 ASN A CA 1
ATOM 7025 C C . ASN A 1 905 ? -38.832 -11.857 38.840 1.00 95.12 905 ASN A C 1
ATOM 7027 O O . ASN A 1 905 ? -39.815 -12.382 38.315 1.00 95.12 905 ASN A O 1
ATOM 7031 N N . THR A 1 906 ? -38.146 -12.440 39.820 1.00 91.12 906 THR A N 1
ATOM 7032 C CA . THR A 1 906 ? -38.481 -13.757 40.383 1.00 91.12 906 THR A CA 1
ATOM 7033 C C . THR A 1 906 ? -39.408 -13.685 41.600 1.00 91.12 906 THR A C 1
ATOM 7035 O O . THR A 1 906 ? -39.754 -14.717 42.164 1.00 91.12 906 THR A O 1
ATOM 7038 N N . THR A 1 907 ? -39.846 -12.490 42.017 1.00 88.75 907 THR A N 1
ATOM 7039 C CA . THR A 1 907 ? -40.627 -12.303 43.259 1.00 88.75 907 THR A CA 1
ATOM 7040 C C . THR A 1 907 ? -42.100 -12.696 43.132 1.00 88.75 907 THR A C 1
ATOM 7042 O O . THR A 1 907 ? -42.799 -12.830 44.132 1.00 88.75 907 THR A O 1
ATOM 7045 N N . GLY A 1 908 ? -42.605 -12.830 41.903 1.00 82.38 908 GLY A N 1
ATOM 7046 C CA . GLY A 1 908 ? -44.020 -13.077 41.620 1.00 82.38 908 GLY A CA 1
ATOM 7047 C C . GLY A 1 908 ? -44.915 -11.830 41.680 1.00 82.38 908 GLY A C 1
ATOM 7048 O O . GLY A 1 908 ? -45.964 -11.835 41.032 1.00 82.38 908 GLY A O 1
ATOM 7049 N N . GLN A 1 909 ? -44.486 -10.752 42.346 1.00 88.12 909 GLN A N 1
ATOM 7050 C CA . GLN A 1 909 ? -45.216 -9.485 42.500 1.00 88.12 909 GLN A CA 1
ATOM 7051 C C . GLN A 1 909 ? -44.544 -8.331 41.738 1.00 88.12 909 GLN A C 1
ATOM 7053 O O . GLN A 1 909 ? -43.413 -8.456 41.275 1.00 88.12 909 GLN A O 1
ATOM 7058 N N . ALA A 1 910 ? -45.246 -7.206 41.573 1.00 90.69 910 ALA A N 1
ATOM 7059 C CA . ALA A 1 910 ? -44.670 -6.010 40.960 1.00 90.69 910 ALA A CA 1
ATOM 7060 C C . ALA A 1 910 ? -43.604 -5.386 41.877 1.00 90.69 910 ALA A C 1
ATOM 7062 O O . ALA A 1 910 ? -43.813 -5.223 43.080 1.00 90.69 910 ALA A O 1
ATOM 7063 N N . VAL A 1 911 ? -42.457 -5.028 41.304 1.00 93.38 911 VAL A N 1
ATOM 7064 C CA . VAL A 1 911 ? -41.365 -4.362 42.015 1.00 93.38 911 VAL A CA 1
ATOM 7065 C C . VAL A 1 911 ? -41.627 -2.861 42.018 1.00 93.38 911 VAL A C 1
ATOM 7067 O O . VAL A 1 911 ? -41.735 -2.257 40.959 1.00 93.38 911 VAL A O 1
ATOM 7070 N N . ASN A 1 912 ? -41.696 -2.249 43.200 1.00 91.12 912 ASN A N 1
ATOM 7071 C CA . ASN A 1 912 ? -41.932 -0.802 43.336 1.00 91.12 912 ASN A CA 1
ATOM 7072 C C . ASN A 1 912 ? -40.647 -0.002 43.588 1.00 91.12 912 ASN A C 1
ATOM 7074 O O . ASN A 1 912 ? -40.614 1.208 43.382 1.00 91.12 912 ASN A O 1
ATOM 7078 N N . GLN A 1 913 ? -39.597 -0.660 44.079 1.00 90.94 913 GLN A N 1
ATOM 7079 C CA . GLN A 1 913 ? -38.317 -0.031 44.374 1.00 90.94 913 GLN A CA 1
ATOM 7080 C C . GLN A 1 913 ? -37.194 -1.050 44.219 1.00 90.94 913 GLN A C 1
ATOM 7082 O O . GLN A 1 913 ? -37.285 -2.157 44.748 1.00 90.94 913 GLN A O 1
ATOM 7087 N N . LEU A 1 914 ? -36.142 -0.643 43.520 1.00 94.00 914 LEU A N 1
ATOM 7088 C CA . LEU A 1 914 ? -34.961 -1.438 43.218 1.00 94.00 914 LEU A CA 1
ATOM 7089 C C . LEU A 1 914 ? -33.746 -0.510 43.283 1.00 94.00 914 LEU A C 1
ATOM 7091 O O . LEU A 1 914 ? -33.831 0.613 42.785 1.00 94.00 914 LEU A O 1
ATOM 7095 N N . ASP A 1 915 ? -32.653 -0.946 43.906 1.00 93.38 915 ASP A N 1
ATOM 7096 C CA . ASP A 1 915 ? -31.383 -0.216 43.837 1.00 93.38 915 ASP A CA 1
ATOM 7097 C C . ASP A 1 915 ? -30.600 -0.556 42.556 1.00 93.38 915 ASP A C 1
ATOM 7099 O O . ASP A 1 915 ? -30.920 -1.510 41.839 1.00 93.38 915 ASP A O 1
ATOM 7103 N N . PHE A 1 916 ? -29.549 0.212 42.263 1.00 92.44 916 PHE A N 1
ATOM 7104 C CA . PHE A 1 916 ? -28.713 -0.003 41.079 1.00 92.44 916 PHE A CA 1
ATOM 7105 C C . PHE A 1 916 ? -28.092 -1.408 40.999 1.00 92.44 916 PHE A C 1
ATOM 7107 O O . PHE A 1 916 ? -27.849 -1.916 39.900 1.00 92.44 916 PHE A O 1
ATOM 7114 N N . TYR A 1 917 ? -27.858 -2.062 42.140 1.00 91.75 917 TYR A N 1
ATOM 7115 C CA . TYR A 1 917 ? -27.266 -3.399 42.245 1.00 91.75 917 TYR A CA 1
ATOM 7116 C C . TYR A 1 917 ? -28.303 -4.529 42.166 1.00 91.75 917 TYR A C 1
ATOM 7118 O O . TYR A 1 917 ? -27.940 -5.704 42.300 1.00 91.75 917 TYR A O 1
ATOM 7126 N N . GLY A 1 918 ? -29.575 -4.194 41.940 1.00 92.12 918 GLY A N 1
ATOM 7127 C CA . GLY A 1 918 ? -30.677 -5.142 41.831 1.00 92.12 918 GLY A CA 1
ATOM 7128 C C . GLY A 1 918 ? -31.226 -5.620 43.172 1.00 92.12 918 GLY A C 1
ATOM 7129 O O . GLY A 1 918 ? -31.901 -6.645 43.206 1.00 92.12 918 GLY A O 1
ATOM 7130 N N . ARG A 1 919 ? -30.937 -4.945 44.287 1.00 93.88 919 ARG A N 1
ATOM 7131 C CA . ARG A 1 919 ? -31.452 -5.312 45.611 1.00 93.88 919 ARG A CA 1
ATOM 7132 C C . ARG A 1 919 ? -32.790 -4.637 45.879 1.00 93.88 919 ARG A C 1
ATOM 7134 O O . ARG A 1 919 ? -32.989 -3.444 45.645 1.00 93.88 919 ARG A O 1
ATOM 7141 N N . LEU A 1 920 ? -33.709 -5.433 46.402 1.00 93.44 920 LEU A N 1
ATOM 7142 C CA . LEU A 1 920 ? -35.011 -5.010 46.892 1.00 93.44 920 LEU A CA 1
ATOM 7143 C C . LEU A 1 920 ? -34.917 -4.599 48.368 1.00 93.44 920 LEU A C 1
ATOM 7145 O O . LEU A 1 920 ? -33.986 -4.973 49.082 1.00 93.44 920 LEU A O 1
ATOM 7149 N N . LYS A 1 921 ? -35.933 -3.885 48.867 1.00 87.31 921 LYS A N 1
ATOM 7150 C CA . LYS A 1 921 ? -36.032 -3.474 50.284 1.00 87.31 921 LYS A CA 1
ATOM 7151 C C . LYS A 1 921 ? -35.952 -4.631 51.286 1.00 87.31 921 LYS A C 1
ATOM 7153 O O . LYS A 1 921 ? -35.490 -4.437 52.401 1.00 87.31 921 LYS A O 1
ATOM 7158 N N . ASN A 1 922 ? -36.411 -5.817 50.896 1.00 85.81 922 ASN A N 1
ATOM 7159 C CA . ASN A 1 922 ? -36.368 -7.029 51.717 1.00 85.81 922 ASN A CA 1
ATOM 7160 C C . ASN A 1 922 ? -34.994 -7.737 51.682 1.00 85.81 922 ASN A C 1
ATOM 7162 O O . ASN A 1 922 ? -34.862 -8.824 52.236 1.00 85.81 922 ASN A O 1
ATOM 7166 N N . GLY A 1 923 ? -33.992 -7.160 51.009 1.00 85.25 923 GLY A N 1
ATOM 7167 C CA . GLY A 1 923 ? -32.647 -7.719 50.867 1.00 85.25 923 GLY A CA 1
ATOM 7168 C C . GLY A 1 923 ? -32.486 -8.732 49.728 1.00 85.25 923 GLY A C 1
ATOM 7169 O O . GLY A 1 923 ? -31.356 -9.108 49.418 1.00 85.25 923 GLY A O 1
ATOM 7170 N N . GLN A 1 924 ? -33.569 -9.155 49.064 1.00 90.94 924 GLN A N 1
ATOM 7171 C CA . GLN A 1 924 ? -33.491 -10.059 47.914 1.00 90.94 924 GLN A CA 1
ATOM 7172 C C . GLN A 1 924 ? -32.813 -9.359 46.728 1.00 90.94 924 GLN A C 1
ATOM 7174 O O . GLN A 1 924 ? -33.164 -8.231 46.382 1.00 90.94 924 GLN A O 1
ATOM 7179 N N . LYS A 1 925 ? -31.860 -10.040 46.083 1.00 92.50 925 LYS A N 1
ATOM 7180 C CA . LYS A 1 925 ? -31.161 -9.550 44.888 1.00 92.50 925 LYS A CA 1
ATOM 7181 C C . LYS A 1 925 ? -31.752 -10.187 43.631 1.00 92.50 925 LYS A C 1
ATOM 7183 O O . LYS A 1 925 ? -31.804 -11.410 43.527 1.00 92.50 925 LYS A O 1
ATOM 7188 N N . LEU A 1 926 ? -32.188 -9.360 42.689 1.00 94.12 926 LEU A N 1
ATOM 7189 C CA . LEU A 1 926 ? -32.633 -9.780 41.366 1.00 94.12 926 LEU A CA 1
ATOM 7190 C C . LEU A 1 926 ? -31.435 -9.975 40.438 1.00 94.12 926 LEU A C 1
ATOM 7192 O O . LEU A 1 926 ? -30.487 -9.186 40.439 1.00 94.12 926 LEU A O 1
ATOM 7196 N N . SER A 1 927 ? -31.502 -11.021 39.620 1.00 93.00 927 SER A N 1
ATOM 7197 C CA . SER A 1 927 ? -30.511 -11.272 38.578 1.00 93.00 927 SER A CA 1
ATOM 7198 C C . SER A 1 927 ? -30.714 -10.305 37.424 1.00 93.00 927 SER A C 1
ATOM 7200 O O . SER A 1 927 ? -31.843 -10.039 37.010 1.00 93.00 927 SER A O 1
ATOM 7202 N N . ARG A 1 928 ? -29.616 -9.787 36.886 1.00 93.31 928 ARG A N 1
ATOM 7203 C CA . ARG A 1 928 ? -29.651 -8.916 35.714 1.00 93.31 928 ARG A CA 1
ATOM 7204 C C . ARG A 1 928 ? -29.958 -9.716 34.455 1.00 93.31 928 ARG A C 1
ATOM 7206 O O . ARG A 1 928 ? -29.619 -10.895 34.382 1.00 93.31 928 ARG A O 1
ATOM 7213 N N . VAL A 1 929 ? -30.571 -9.057 33.478 1.00 95.12 929 VAL A N 1
ATOM 7214 C CA . VAL A 1 929 ? -30.746 -9.615 32.136 1.00 95.12 929 VAL A CA 1
ATOM 7215 C C . VAL A 1 929 ? -29.388 -9.595 31.445 1.00 95.12 929 VAL A C 1
ATOM 7217 O O . VAL A 1 929 ? -28.864 -8.537 31.100 1.00 95.12 929 VAL A O 1
ATOM 7220 N N . GLU A 1 930 ? -28.803 -10.773 31.284 1.00 92.81 930 GLU A N 1
ATOM 7221 C CA . GLU A 1 930 ? -27.469 -11.009 30.739 1.00 92.81 930 GLU A CA 1
ATOM 7222 C C . GLU A 1 930 ? -27.311 -10.496 29.307 1.00 92.81 930 GLU A C 1
ATOM 7224 O O . GLU A 1 930 ? -26.230 -10.067 28.914 1.00 92.81 930 GLU A O 1
ATOM 7229 N N . THR A 1 931 ? -28.407 -10.471 28.557 1.00 93.31 931 THR A N 1
ATOM 7230 C CA . THR A 1 931 ? -28.447 -10.072 27.153 1.00 93.31 931 THR A CA 1
ATOM 7231 C C . THR A 1 931 ? -28.720 -8.581 26.941 1.00 93.31 931 THR A C 1
ATOM 7233 O O . THR A 1 931 ? -28.834 -8.135 25.798 1.00 93.31 931 THR A O 1
ATOM 7236 N N . PHE A 1 932 ? -28.807 -7.777 28.004 1.00 95.06 932 PHE A N 1
ATOM 7237 C CA . PHE A 1 932 ? -29.091 -6.343 27.917 1.00 95.06 932 PHE A CA 1
ATOM 7238 C C . PHE A 1 932 ? -28.084 -5.586 27.026 1.00 95.06 932 PHE A C 1
ATOM 7240 O O . PHE A 1 932 ? -26.871 -5.788 27.118 1.00 95.06 932 PHE A O 1
ATOM 7247 N N . LYS A 1 933 ? -28.590 -4.699 26.158 1.00 94.56 933 LYS A N 1
ATOM 7248 C CA . LYS A 1 933 ? -27.814 -3.946 25.156 1.00 94.56 933 LYS A CA 1
ATOM 7249 C C . LYS A 1 933 ? -27.903 -2.437 25.399 1.00 94.56 933 LYS A C 1
ATOM 7251 O O . LYS A 1 933 ? -28.853 -1.799 24.939 1.00 94.56 933 LYS A O 1
ATOM 7256 N N . PRO A 1 934 ? -26.928 -1.834 26.098 1.00 93.62 934 PRO A N 1
ATOM 7257 C CA . PRO A 1 934 ? -26.987 -0.419 26.441 1.00 93.62 934 PRO A CA 1
ATOM 7258 C C . PRO A 1 934 ? -26.446 0.494 25.326 1.00 93.62 934 PRO A C 1
ATOM 7260 O O . PRO A 1 934 ? -25.251 0.498 25.019 1.00 93.62 934 PRO A O 1
ATOM 7263 N N . GLY A 1 935 ? -27.307 1.364 24.795 1.00 90.75 935 GLY A N 1
ATOM 7264 C CA . GLY A 1 935 ? -26.904 2.515 23.979 1.00 90.75 935 GLY A CA 1
ATOM 7265 C C . GLY A 1 935 ? -26.522 2.193 22.535 1.00 90.75 935 GLY A C 1
ATOM 7266 O O . GLY A 1 935 ? -25.631 2.841 21.989 1.00 90.75 935 GLY A O 1
ATOM 7267 N N . CYS A 1 936 ? -27.174 1.206 21.916 1.00 93.62 936 CYS A N 1
ATOM 7268 C CA . CYS A 1 936 ? -27.031 0.963 20.479 1.00 93.62 936 CYS A CA 1
ATOM 7269 C C . CYS A 1 936 ? -27.729 2.073 19.676 1.00 93.62 936 CYS A C 1
ATOM 7271 O O . CYS A 1 936 ? -28.747 2.603 20.120 1.00 93.62 936 CYS A O 1
ATOM 7273 N N . PHE A 1 937 ? -27.228 2.408 18.484 1.00 94.88 937 PHE A N 1
ATOM 7274 C CA . PHE A 1 937 ? -27.967 3.291 17.576 1.00 94.88 937 PHE A CA 1
ATOM 7275 C C . PHE A 1 937 ? -29.208 2.595 17.016 1.00 94.88 937 PHE A C 1
ATOM 7277 O O . PHE A 1 937 ? -29.100 1.501 16.453 1.00 94.88 937 PHE A O 1
ATOM 7284 N N . TRP A 1 938 ? -30.359 3.270 17.074 1.00 94.94 938 TRP A N 1
ATOM 7285 C CA . TRP A 1 938 ? -31.636 2.739 16.588 1.00 94.94 938 TRP A CA 1
ATOM 7286 C C . TRP A 1 938 ? -31.565 2.179 15.163 1.00 94.94 938 TRP A C 1
ATOM 7288 O O . TRP A 1 938 ? -31.947 1.032 14.936 1.00 94.94 938 TRP A O 1
ATOM 7298 N N . CYS A 1 939 ? -31.003 2.940 14.216 1.00 93.56 939 CYS A N 1
ATOM 7299 C CA . CYS A 1 939 ? -30.903 2.511 12.816 1.00 93.56 939 CYS A CA 1
ATOM 7300 C C . CYS A 1 939 ? -30.083 1.227 12.623 1.00 93.56 939 CYS A C 1
ATOM 7302 O O . CYS A 1 939 ? -30.347 0.466 11.695 1.00 93.56 939 CYS A O 1
ATOM 7304 N N . VAL A 1 940 ? -29.094 0.977 13.487 1.00 93.94 940 VAL A N 1
ATOM 7305 C CA . VAL A 1 940 ? -28.281 -0.241 13.420 1.00 93.94 940 VAL A CA 1
ATOM 7306 C C . VAL A 1 940 ? -29.057 -1.403 14.022 1.00 93.94 940 VAL A C 1
ATOM 7308 O O . VAL A 1 940 ? -29.147 -2.447 13.386 1.00 93.94 940 VAL A O 1
ATOM 7311 N N . TRP A 1 941 ? -29.665 -1.223 15.197 1.00 94.00 941 TRP A N 1
ATOM 7312 C CA . TRP A 1 941 ? -30.433 -2.283 15.852 1.00 94.00 941 TRP A CA 1
ATOM 7313 C C . TRP A 1 941 ? -31.593 -2.777 14.980 1.00 94.00 941 TRP A C 1
ATOM 7315 O O . TRP A 1 941 ? -31.712 -3.972 14.712 1.00 94.00 941 TRP A O 1
ATOM 7325 N N . ILE A 1 942 ? -32.405 -1.854 14.462 1.00 94.19 942 ILE A N 1
ATOM 7326 C CA . ILE A 1 942 ? -33.607 -2.198 13.696 1.00 94.19 942 ILE A CA 1
ATOM 7327 C C . ILE A 1 942 ? -33.302 -2.859 12.346 1.00 94.19 942 ILE A C 1
ATOM 7329 O O . ILE A 1 942 ? -34.127 -3.599 11.815 1.00 94.19 942 ILE A O 1
ATOM 7333 N N . ASN A 1 943 ? -32.101 -2.643 11.799 1.00 92.94 943 ASN A N 1
ATOM 7334 C CA . ASN A 1 943 ? -31.643 -3.356 10.609 1.00 92.94 943 ASN A CA 1
ATOM 7335 C C . ASN A 1 943 ? -31.540 -4.865 10.850 1.00 92.94 943 ASN A C 1
ATOM 7337 O O . ASN A 1 943 ? -31.833 -5.644 9.949 1.00 92.94 943 ASN A O 1
ATOM 7341 N N . TRP A 1 944 ? -31.156 -5.264 12.062 1.00 90.31 944 TRP A N 1
ATOM 7342 C CA . TRP A 1 944 ? -30.971 -6.664 12.438 1.00 90.31 944 TRP A CA 1
ATOM 7343 C C . TRP A 1 944 ? -32.205 -7.279 13.103 1.00 90.31 944 TRP A C 1
ATOM 7345 O O . TRP A 1 944 ? -32.466 -8.464 12.908 1.00 90.31 944 TRP A O 1
ATOM 7355 N N . PHE A 1 945 ? -32.975 -6.477 13.841 1.00 91.94 945 PHE A N 1
ATOM 7356 C CA . PHE A 1 945 ? -34.129 -6.924 14.625 1.00 91.94 945 PHE A CA 1
ATOM 7357 C C . PHE A 1 945 ? -35.376 -6.077 14.306 1.00 91.94 945 PHE A C 1
ATOM 7359 O O . PHE A 1 945 ? -35.868 -5.350 15.172 1.00 91.94 945 PHE A O 1
ATOM 7366 N N . PRO A 1 946 ? -35.910 -6.125 13.069 1.00 91.75 946 PRO A N 1
ATOM 7367 C CA . PRO A 1 946 ? -36.969 -5.216 12.609 1.00 91.75 946 PRO A CA 1
ATOM 7368 C C . PRO A 1 946 ? -38.284 -5.324 13.399 1.00 91.75 946 PRO A C 1
ATOM 7370 O O . PRO A 1 946 ? -39.070 -4.380 13.417 1.00 91.75 946 PRO A O 1
ATOM 7373 N N . SER A 1 947 ? -38.524 -6.449 14.077 1.00 91.50 947 SER A N 1
ATOM 7374 C CA . SER A 1 947 ? -39.700 -6.682 14.926 1.00 91.50 947 SER A CA 1
ATOM 7375 C C . SER A 1 947 ? -39.592 -6.097 16.337 1.00 91.50 947 SER A C 1
ATOM 7377 O O . SER A 1 947 ? -40.522 -6.270 17.118 1.00 91.50 947 SER A O 1
ATOM 7379 N N . THR A 1 948 ? -38.485 -5.424 16.676 1.00 95.00 948 THR A N 1
ATOM 7380 C CA . THR A 1 948 ? -38.257 -4.862 18.019 1.00 95.00 948 THR A CA 1
ATOM 7381 C C . THR A 1 948 ? -39.391 -3.917 18.420 1.00 95.00 948 THR A C 1
ATOM 7383 O O . THR A 1 948 ? -39.715 -2.977 17.683 1.00 95.00 948 THR A O 1
ATOM 7386 N N . ASP A 1 949 ? -39.967 -4.144 19.598 1.00 96.31 949 ASP A N 1
ATOM 7387 C CA . ASP A 1 949 ? -40.989 -3.286 20.200 1.00 96.31 949 ASP A CA 1
ATOM 7388 C C . ASP A 1 949 ? -40.349 -2.081 20.907 1.00 96.31 949 ASP A C 1
ATOM 7390 O O . ASP A 1 949 ? -39.164 -2.107 21.242 1.00 96.31 949 ASP A O 1
ATOM 7394 N N . LEU A 1 950 ? -41.107 -1.008 21.132 1.00 96.69 950 LEU A N 1
ATOM 7395 C CA . LEU A 1 950 ? -40.575 0.244 21.668 1.00 96.69 950 LEU A CA 1
ATOM 7396 C C . LEU A 1 950 ? -41.326 0.696 22.921 1.00 96.69 950 LEU A C 1
ATOM 7398 O O . LEU A 1 950 ? -42.538 0.884 22.893 1.00 96.69 950 LEU A O 1
ATOM 7402 N N . ASN A 1 951 ? -40.579 0.965 23.996 1.00 96.19 951 ASN A N 1
ATOM 7403 C CA . ASN A 1 951 ? -41.082 1.545 25.243 1.00 96.19 951 ASN A CA 1
ATOM 7404 C C . ASN A 1 951 ? -42.263 0.759 25.857 1.00 96.19 951 ASN A C 1
ATOM 7406 O O . ASN A 1 951 ? -43.185 1.353 26.419 1.00 96.19 951 ASN A O 1
ATOM 7410 N N . ARG A 1 952 ? -42.233 -0.579 25.765 1.00 96.00 952 ARG A N 1
ATOM 7411 C CA . ARG A 1 952 ? -43.267 -1.460 26.332 1.00 96.00 952 ARG A CA 1
ATOM 7412 C C . ARG A 1 952 ? -43.337 -1.302 27.851 1.00 96.00 952 ARG A C 1
ATOM 7414 O O . ARG A 1 952 ? -42.306 -1.351 28.523 1.00 96.00 952 ARG A O 1
ATOM 7421 N N . VAL A 1 953 ? -44.542 -1.133 28.387 1.00 91.38 953 VAL A N 1
ATOM 7422 C CA . VAL A 1 953 ? -44.777 -1.003 29.835 1.00 91.38 953 VAL A CA 1
ATOM 7423 C C . VAL A 1 953 ? -45.069 -2.349 30.472 1.00 91.38 953 VAL A C 1
ATOM 7425 O O . VAL A 1 953 ? -45.659 -3.222 29.796 1.00 91.38 953 VAL A O 1
#

Sequence (953 aa):
MNIAISNNFISATETTAETVWPWALKSLSRCLTHGLRLSQASYVAVTSLFRGSWDRAMHFAALQGFYSSRFLETLNIVLSACEVACSWDRALALVTLGNNGGLQTDTISFSSLVSACEKALRWRWALQSLETTLERHIFVDRTLLNAVISAQEKGSTWLRAVTLTMQMRRVFGCQPNVVSFNAASSACEKAYRWTSSIQLFDWAKERSIEVDTISGNALLAACRGARRWCEVLQLLEVFFVSNLFLDDLALRMALEVQLERGDRGDRGPAPVTMELLGSMDHLWINILSRNVSKSWQGLSVGEYAALTCAGVFDFETGLRLIKDRAEAMDFAVGSRPGAKAQGMCLVVGLDKDTVEKQCKASCSKGETCQIAACLFSRAFSVSGSLSAIESFVQNAKAAGALDCVVLKQAGAFHTSEMADVRNILVNKLDAIKGKMMPPRCTVYCNAGAKAIGPQSSVQDIVKMLAEQMVSPVLWELSMQQAISDGCTKFYELGPGTQLKGIMKRRPLSAFCAELLVLPGHLDIGNVLAMGVRRVATESSRTMPSWVKPVFWAGIATSQVGTFFLFRDLADLSQWVVEPPRSSTISTWRYKNQLSAATLCPLGLGGLLKLAYPAVISWPLFLAISGWTGLLFYSGVINPHFMMRARNQKENAVYVSQEEAIKLLPNGADETCIILEVDGKAAAYPDSQVLRPHVINAAEVAEDVVLTYCGLSNLGIAYTPKLGGKPLDLHPMTQMENNLVMYDRNSMEPVQQLWGTTESRMECQCGLNNVERMKEWPTYRMTLQQFCKAWPGSKVFMNDYSTKGLKTEIWQNPILFIYDGMMDVIFNTSIVYQKTKEKPVFPTLKTKDNRLPNKENVYVVPVEGDDVAYTKAFLQEKKLINTNIGGRKVVVAYFPEFDSIGAFYNTTGQAVNQLDFYGRLKNGQKLSRVETFKPGCFWCVWINWFPSTDLNRV

Foldseek 3Di:
DLVVVLVVLVVVLPPDLPPCVVVLVVVVVVCVVVVHDHDPSNLVSNLSSLQQPLVVLVVVLVVVPPDDDCVQVSLLSSLLSLLNNLPLVVLVVSVVVCVVVVHDHAQSSLLSNLSSCLSNLNLVSLVVSVVVCVVSVHQHAQSSLLSSLSSCLSVLVLVVLLVSQVCCCVPRVYHDAQSSLLSSLSSLLSNLPLVSLVVSVVVCVVVVHDHALSSLLSNLSSCVVVVVLVVNVVSLVVCVVVVGHDDPSNVVSPVVSVVVVVPPPDDDDDLLVVLVQLLVLQVVLVLCLVFHDQEFEQFQLCLLVRQCSLVQFDSVLSSVLSSLLSVLQLCLQPPDVPRAHKWKKKWADDAPVLLQVLQVVLDDVPWGWAFAADLAGRITMIMIGPSSLVSSQVSSVVVPTPDMGIDPPDGRWAAQSCLSSLVSSLVSLVVCLVRTAQGCHWYQAQAPRDIGGNPDHSVVVSVRSSNRRHHHRYNHSVVVVCVVVPDQEDEDGDADCVSVVSVVPHDDDDHNYDYDYDHPDDPVVVVCVVSVVRVVPPPPPPLDPVLLVLLVVLLVQLVVLLCLLLCQQFQVNCQPVVDDPVSNQVCLVCVVVSVCSNVVSLVVSVVSCVNHVPSDDPVVNCVSVVVSVVSNCRRPPVQCLLQVLAEAQPPWDWDWLQVQLVQDPNRQQFKWKWFADPRAIETEGCLQNLAFHWHQPVSHPRQKTWTDHLLFRWIWIFRQDWPNHHFQWGFRHAALSWTWIAGPVSSFIATPLLQGTPVQVVPPPDSLPRTHTQTADMKMFTSNLVCVSDPGHIYIHRLCRDPPSNCDCVNPVVSNVVSVVSSVVSVVQSVCSQPPQQHSRNRQDDDDDPDRQQQFWKWQADSNAIATEGLVLQVVVQWDFDAGNNFTKIWGQDPSRRMIFMFTDPPPDDQPDAHPQQAHPVRDRTHTRRSIIGTTGPSSVCSPNVVYHYSGD

Secondary structure (DSSP, 8-state):
-HHHHHHHHHHTTTT-TTTSHHHHHHHHHHHHHTTPPPPHHHHHHHHHTTTT-HHHHHHHHHHT-S-STTHHHHHHHHHHHHHHTT-HHHHHHHHHHHHHTT----HHHHHHHHHHHHHTT-HHHHHHHHHHHHHTT----HHHHHHHHHHHHHTT-HHHHHHHHHHHHHHS-----HHHHHHHHHHHHHTT-HHHHHHHHHHHHTTTPPP-HHHHHHHHHHHHHTT-HHHHHHHHHHHHHTT----HHHHHHHHHHHHHHHTS-SSPPPHHHHHHHTTTHHHHHHHHTTTS-SEEE-STTHHHHHHHHTTSS-HHHHHHHHHHHHHHHHHHHHSSTTPPPEEEEEEES--HHHHHHHHHHT--TT--EEEEEEEETTEEEEEEEHHHHHHHHHHHHHTT-SEEEEETT--STTSGGGHHHHHHHHHHHHHHGGG----SSEEE-SSTT-EE-TTS-HHHHHHHHHHHHHS-B-HHHHHHHHHHTT--EEEE-SSSSHHHHHHTTS-TTS---EEEEPPSS--HHHHHHHHHHHHTTTT-----TTHHHHHHHHHHHHHHHHHHHHHHH-HHHHHHT---HHHHHHHHHTHHHHHHHHHHHHHHHHHHHHH-TTSS-HHHHHHHHHHHHHHHIIIIIHHHHHHGGGEETTT-EEE-HHHHHHHSTTGGG-EEEEEEETTEEEEEETTTS-SSEEEE-TTT-TT-EEEEETTTTEEEEEE-EETTEE--EEEEEEETTEEEEEETTT--EEETTTTEEHHHHHT-S-GGGS--PEEE-EEEEEHHHHHHHSTT--EEE-TTTSTTTS--TTT-HHHHHHHHHHHHHHHHHHHHHHH-SS-SS--------SS-TT-EEEEEEETTEEEEEEHHHHHHHSEEEEEETTEEEEEEEETTTTEEEEEE--SSS------TTSB-TTSPBPPB-TT-EEEEEHHHHHHH-TT-EES--

Nearest PDB structures (foldseek):
  3im9-assembly1_A  TM=9.096E-01  e=2.094E-11  Staphylococcus aureus subsp. aureus Mu50
  4oe1-assembly1_B  TM=4.216E-01  e=1.219E-05  Zea mays
  4m59-assembly1_B  TM=4.216E-01  e=1.389E-05  Zea mays
  4m59-assembly1_A  TM=2.855E-01  e=3.604E-06  Zea mays
  4oe1-assembly1_A  TM=2.855E-01  e=3.932E-06  Zea mays

Solvent-accessible surface area (backbone atoms only — not comparable to full-atom values): 50908 Å² total; per-residue (Å²): 110,77,66,61,58,48,53,55,54,60,71,59,62,82,80,56,56,76,80,50,47,68,58,51,50,54,50,51,50,50,38,53,77,70,70,52,86,82,52,75,67,54,53,54,55,54,46,64,49,29,75,54,40,44,70,60,41,50,51,55,54,60,73,68,51,98,80,64,102,58,55,68,63,54,48,40,47,40,26,48,18,17,28,67,44,36,37,34,72,58,28,46,50,49,55,51,48,41,47,74,70,74,42,88,76,52,55,64,45,54,31,26,33,23,41,4,12,33,70,53,64,34,30,68,59,20,49,53,50,51,52,50,33,58,79,68,71,45,71,69,54,62,68,44,52,37,32,38,26,41,10,21,26,73,56,46,39,27,70,59,17,45,50,50,53,69,36,28,48,79,75,54,72,31,80,72,47,52,68,40,49,36,30,25,29,43,3,16,23,76,56,32,34,33,69,62,28,51,54,49,51,52,55,32,58,79,65,72,47,70,78,53,57,67,40,56,49,21,40,46,46,3,18,52,69,53,68,38,61,69,60,40,53,54,50,50,52,54,31,59,76,65,78,45,69,86,49,75,64,58,54,50,52,60,53,48,56,53,58,62,60,69,72,61,82,73,74,78,76,56,71,54,52,65,53,52,58,65,48,67,52,48,70,60,36,64,67,44,55,77,81,73,72,76,60,37,63,29,73,74,76,37,36,51,53,28,38,32,54,29,49,22,34,54,70,70,58,37,47,50,52,46,40,56,46,44,54,40,50,48,41,70,52,74,69,49,92,88,59,68,64,44,19,26,33,42,38,31,58,43,52,71,70,60,50,55,51,34,26,60,73,24,37,56,97,95,48,44,40,40,67,19,27,41,58,42,88,33,31,36,31,34,19,15,28,32,72,22,44,57,43,25,49,54,48,38,47,76,73,55,34,75,42,72,46,73,47,86,94,34,44,31,55,18,24,74,82,24,54,68,40,24,54,57,49,45,57,55,48,61,76,44,48,90,67,47,41,46,25,76,32,36,35,40,31,36,42,90,32,42,75,42,28,62,85,40,53,57,67,56,54,52,51,44,60,35,46,31,34,40,29,38,34,26,48,36,54,18,51,50,46,44,42,73,76,64,55,50,66,51,74,54,84,55,84,71,58,64,68,60,56,60,63,69,68,56,84,86,86,79,80,84,54,59,76,50,71,58,62,86,73,74,61,63,71,62,54,47,56,57,54,52,56,52,73,78,36,92,68,68,67,76,76,55,84,62,54,56,59,52,37,53,52,22,45,51,44,18,51,53,37,27,46,52,40,18,43,46,50,13,69,74,28,45,69,75,68,58,55,56,68,69,54,30,55,51,48,58,73,40,39,68,60,44,48,46,60,14,50,50,30,41,49,49,32,50,50,47,40,71,73,35,62,83,72,57,58,67,71,60,51,50,51,55,51,47,53,45,49,51,37,37,35,45,15,68,48,41,47,56,64,74,40,57,93,29,52,23,62,87,70,59,44,71,40,51,54,72,56,44,34,73,72,40,94,57,27,46,70,31,49,20,42,34,44,59,43,95,89,34,44,36,36,41,36,50,89,58,46,56,46,62,32,28,33,39,34,58,89,38,37,83,69,32,32,40,32,31,22,47,74,26,49,38,64,50,33,28,31,57,33,54,96,88,40,80,53,50,71,35,65,62,54,72,60,60,52,36,44,31,25,24,23,71,82,80,60,47,46,29,35,60,93,68,38,28,44,52,69,62,67,68,65,71,71,48,86,81,70,52,77,47,32,51,56,41,36,41,34,47,31,32,42,52,37,46,49,69,76,45,68,91,38,41,29,49,47,38,49,79,76,44,92,88,55,44,67,42,60,89,77,38,47,68,56,29,52,50,52,52,52,48,52,50,56,49,52,56,45,40,52,41,42,73,74,40,79,63,58,77,57,83,59,65,82,55,85,69,84,92,51,61,46,67,41,53,26,38,31,47,54,30,86,84,33,40,38,31,32,48,62,71,59,35,64,72,60,34,60,38,69,28,73,42,51,90,38,46,33,36,42,35,42,37,79,92,43,66,29,63,52,48,27,42,55,85,80,87,64,86,80,89,62,69,48,93,83,32,34,33,92,88,68,53,68,42,53,64,41,35,58,34,38,47,42,26,25,40,44,50,52,40,49,77,43,72,83,51,42,71,64,79,92